Protein AF-A0A966FAM5-F1 (afdb_monomer_lite)

Secondary structure (DSSP, 8-state):
-EE-S--TTTT----SSSEEEES----TT-EE-HHHHTT--TT-HHHHHHTTSTHHHHH-S-HHHHHHHHHHHHHHHTT---HHHHHHHHHHHTT--EEEESS----B--TTTSSS---TT-TTBTPPP----SS----SS--B-HHHHHHHIIIII-------S--PEEPTTT--EEEEEEEEEETTTEEEEEEEETTT--EEES--TTHHHHTTSSS-TT-TTHHHHHHHHHHHHHHHHHHHS-TTSEEEEET-TTSHHHHHHHHTT-EEEEE-SSS--SSSTT-BPPGGG-SSEEEEEETT-GGG-SSHHHHHHHHHHH-S-EEEE-PPPPTT---TTT-GGG-TTT----EE--HHHHHHHHHHTTPEEEE-SSSEEEEES-TTS-TTHHHHHHHS-PPPP----SHHHHHHHHHHHHHHH-TTS---S----PPP-SSPEEEE-GGGGSSS-HHHHHHHHHHHHHTTSGGGGGEEEEEETT-S---TT-EEEEEPPP-TT-HHHHHHHHHHHHHHTT-SEEEESSS---SSS-EEEEES--HHHHTT--TTSHHHHHHHHHHHH-SEEEESSHHHHHHHHHH-TTS-GGGEEE-PPP--TT-----HHHHHHHHHHHT--S-EEEES--SGGG-HHHHHHHHHT-TTGGG-EEEEESTT-SPPGGGTTTTTTS-EEEE---HHHHHHHHHHSS-EEE--S--SS-HHHHHHHHTT--EEE-SSTTHHHHHGGGSEE--TT-HHHHHHHHHHTTSHHHHHHHHHHHHHHHTT--HHHHHHHHHHHHHHHHS------SEEEEE-B-TTS-HHHHHHHHHHHHHHHHHHHHHHHT-SSPPPS---PPPEEEEEE-TTS-HHHHHHHHHHHHHHHHHHS----TTTEEEEEE-S--HHHHHHHGGG--EEEEPTTB-HHHHTSGGGTTS-EEESSS-EEEE---TTS-HHHHHHHHHHHHHHHTTSTTEEEEEE-TTS-HHHHHHHHHHHHHHIIIII----TTTEEEEEE---HHHHHHHTTTB--------SS--TT---

pLDDT: mean 84.94, std 14.94, range [27.23, 98.75]

Radius of gyration: 46.99 Å; chains: 1; bounding box: 134×89×121 Å

Foldseek 3Di:
DKEAQFAPPLLDFLDPFQWAKALDDDDHRMDDDPVLCVLQDQLLPCCVVPVVDCLLVVLDVDPQLSVQLSVVSVVVNVPDDDRNNSSSVSCSVVVHIYIYGSFRADADQCQCPDPPRVHNPDPRHRRDHDDGDPPTGDDPDRDHRVVSHVSCCVPPRHPDDDDDDPDQDADLQPRAGWDWDDWDCFLVHDTWTWTAGPPFRKIFIDQQPCVVVLLVPVDDPVPPCVLVVLLLVLLLVQLCCVPPHVQAFEEEEEQCALCSNVLSNLQLPGHYAYDRDRHHHNRQPPRHDDPVNLPTHAEYEAEPHCQQDSRNLVVVVVRCSRHQKYKYWDFAQDPVNDDCVGDCSVVRSSSRRGIHGHPSSVVSNLVVVVWDWADPNTIIIMTHPDPPADNCNSCCSNPNPRDRDDHHHCPVVSVVSVVVVVVVVPVPDPPPPPLDAAAADPPAEEEEAQCLVVPDDPLLVLVVLLCQLCQPDPVQSRYEYAQEPVRRDDHRSHHYDYDHHDDLVPQVVVLDVVQVVCVVVVHQEYEYSALHHHDPRAYEYEDLAPVCVVVVHDCPRSRNVSNVVSLVRHLAAEAQFLLRLVVCCVVPVVRDSVRYQHFHAAEDPLLAADDPVLLVVLCVVQVFPAAEEEEAEDDDQQLCVLVLLLLLPDPPSLRYAYEYEDYHLDDDPVSVVSNPNHHRHSDYDDSNSLSSVLNRHLAHERAGQDGSACNVQLSSLNRLHAYEYAPHRNCCVQCPPLHHHDHSNDSNSSNVRVVQSNPVVNVNSSSVVSNVSSVVGRSNRSSVSVSVSRVVSSDPPQDAWLAEEEEAFDPVPDLVQSLVLVLLLLLVQQVCQQVLQQFPDDDDDDSQRQAHEYEYEQPPHDPVVVVVSVVVSVVCCCPVVVTDNVRHYDYGYDYDDDPVVLVVVVVSHLAYEDDPRGPPVVCPDPSCPQGHYDYSDWAEAEAEQPPPDDLVVSLVVVLVVLVVQLVIAQYEYEYAQAPHDPVVVVVSVVVSQVCCCPPVVRHRVRGYHYHYHHDDPSSNRSCVPSHPDDPPPDPPDDDDPGDD

Structure (mmCIF, N/CA/C/O backbone):
data_AF-A0A966FAM5-F1
#
_entry.id   AF-A0A966FAM5-F1
#
loop_
_atom_site.group_PDB
_atom_site.id
_atom_site.type_symbol
_atom_site.label_atom_id
_atom_site.label_alt_id
_atom_site.label_comp_id
_atom_site.label_asym_id
_atom_site.label_entity_id
_atom_site.label_seq_id
_atom_site.pdbx_PDB_ins_code
_atom_site.Cartn_x
_atom_site.Cartn_y
_atom_site.Cartn_z
_atom_site.occupancy
_atom_site.B_iso_or_equiv
_atom_site.auth_seq_id
_atom_site.auth_comp_id
_atom_site.auth_asym_id
_atom_site.auth_atom_id
_atom_site.pdbx_PDB_model_num
ATOM 1 N N . MET A 1 1 ? 26.764 41.177 -48.986 1.00 91.88 1 MET A N 1
ATOM 2 C CA . MET A 1 1 ? 25.719 40.293 -49.548 1.00 91.88 1 MET A CA 1
ATOM 3 C C . MET A 1 1 ? 24.694 39.923 -48.495 1.00 91.88 1 MET A C 1
ATOM 5 O O . MET A 1 1 ? 23.520 39.880 -48.834 1.00 91.88 1 MET A O 1
ATOM 9 N N . MET A 1 2 ? 25.092 39.759 -47.236 1.00 94.50 2 MET A N 1
ATOM 10 C CA . MET A 1 2 ? 24.161 39.645 -46.114 1.00 94.50 2 MET A CA 1
ATOM 11 C C . MET A 1 2 ? 24.678 40.419 -44.899 1.00 94.50 2 MET A C 1
ATOM 13 O O . MET A 1 2 ? 25.814 40.904 -44.914 1.00 94.50 2 MET A O 1
ATOM 17 N N . ILE A 1 3 ? 23.833 40.528 -43.885 1.00 95.44 3 ILE A N 1
ATOM 18 C CA . ILE A 1 3 ? 24.193 40.921 -42.524 1.00 95.44 3 ILE A CA 1
ATOM 19 C C . ILE A 1 3 ? 23.782 39.787 -41.581 1.00 95.44 3 ILE A C 1
ATOM 21 O O . ILE A 1 3 ? 22.790 39.113 -41.870 1.00 95.44 3 ILE A O 1
ATOM 25 N N . SER A 1 4 ? 24.508 39.600 -40.480 1.00 95.00 4 SER A N 1
ATOM 26 C CA . SER A 1 4 ? 24.075 38.737 -39.372 1.00 95.00 4 SER A CA 1
ATOM 27 C C . SER A 1 4 ? 24.100 39.485 -38.045 1.00 95.00 4 SER A C 1
ATOM 29 O O . SER A 1 4 ? 24.789 40.497 -37.930 1.00 95.00 4 SER A O 1
ATOM 31 N N . GLY A 1 5 ? 23.338 39.012 -37.058 1.00 92.94 5 GLY A N 1
ATOM 32 C CA . GLY A 1 5 ? 23.345 39.549 -35.697 1.00 92.94 5 GLY A CA 1
ATOM 33 C C . GLY A 1 5 ? 24.264 38.793 -34.733 1.00 92.94 5 GLY A C 1
ATOM 34 O O . GLY A 1 5 ? 24.556 39.296 -33.649 1.00 92.94 5 GLY A O 1
ATOM 35 N N . ASP A 1 6 ? 24.735 37.605 -35.099 1.00 91.94 6 ASP A N 1
ATOM 36 C CA . ASP A 1 6 ? 25.659 36.833 -34.272 1.00 91.94 6 ASP A CA 1
ATOM 37 C C . ASP A 1 6 ? 27.136 37.209 -34.495 1.00 91.94 6 ASP A C 1
ATOM 39 O O . ASP A 1 6 ? 27.527 37.764 -35.526 1.00 91.94 6 ASP A O 1
ATOM 43 N N . ASN A 1 7 ? 27.960 36.933 -33.482 1.00 92.31 7 ASN A N 1
ATOM 44 C CA . ASN A 1 7 ? 29.407 37.095 -33.551 1.00 92.31 7 ASN A CA 1
ATOM 45 C C . ASN A 1 7 ? 30.114 35.972 -32.775 1.00 92.31 7 ASN A C 1
ATOM 47 O O . ASN A 1 7 ? 30.180 35.977 -31.542 1.00 92.31 7 ASN A O 1
ATOM 51 N N . PHE A 1 8 ? 30.717 35.044 -33.517 1.00 90.81 8 PHE A N 1
ATOM 52 C CA . PHE A 1 8 ? 31.418 33.875 -32.981 1.00 90.81 8 PHE A CA 1
ATOM 53 C C . PHE A 1 8 ? 32.905 34.095 -32.665 1.00 90.81 8 PHE A C 1
ATOM 55 O O . PHE A 1 8 ? 33.697 33.158 -32.674 1.00 90.81 8 PHE A O 1
ATOM 62 N N . GLN A 1 9 ? 33.300 35.328 -32.344 1.00 90.69 9 GLN A N 1
ATOM 63 C CA . GLN A 1 9 ? 34.656 35.648 -31.881 1.00 90.69 9 GLN A CA 1
ATOM 64 C C . GLN A 1 9 ? 34.819 35.512 -30.353 1.00 90.69 9 GLN A C 1
ATOM 66 O O . GLN A 1 9 ? 35.881 35.821 -29.818 1.00 90.69 9 GLN A O 1
ATOM 71 N N . PHE A 1 10 ? 33.777 35.069 -29.633 1.00 86.94 10 PHE A N 1
ATOM 72 C CA . PHE A 1 10 ? 33.781 34.828 -28.178 1.00 86.94 10 PHE A CA 1
ATOM 73 C C . PHE A 1 10 ? 34.306 36.009 -27.338 1.00 86.94 10 PHE A C 1
ATOM 75 O O . PHE A 1 10 ? 35.041 35.832 -26.369 1.00 86.94 10 PHE A O 1
ATOM 82 N N . GLY A 1 11 ? 33.931 37.233 -27.720 1.00 81.12 11 GLY A N 1
ATOM 83 C CA . GLY A 1 11 ? 34.330 38.462 -27.025 1.00 81.12 11 GLY A CA 1
ATOM 84 C C . GLY A 1 11 ? 35.699 39.018 -27.429 1.00 81.12 11 GLY A C 1
ATOM 85 O O . GLY A 1 11 ? 36.108 40.045 -26.889 1.00 81.12 11 GLY A O 1
ATOM 86 N N . GLN A 1 12 ? 36.400 38.390 -28.379 1.00 86.25 12 GLN A N 1
ATOM 87 C CA . GLN A 1 12 ? 37.629 38.947 -28.944 1.00 86.25 12 GLN A CA 1
ATOM 88 C C . GLN A 1 12 ? 37.310 40.126 -29.862 1.00 86.25 12 GLN A C 1
ATOM 90 O O . GLN A 1 12 ? 36.536 39.997 -30.811 1.00 86.25 12 GLN A O 1
ATOM 95 N N . LYS A 1 13 ? 37.942 41.268 -29.581 1.00 87.62 13 LYS A N 1
ATOM 96 C CA . LYS A 1 13 ? 37.786 42.494 -30.360 1.00 87.62 13 LYS A CA 1
ATOM 97 C C . LYS A 1 13 ? 38.603 42.407 -31.657 1.00 87.62 13 LYS A C 1
ATOM 99 O O . LYS A 1 13 ? 39.808 42.175 -31.595 1.00 87.62 13 LYS A O 1
ATOM 104 N N . ARG A 1 14 ? 37.970 42.599 -32.815 1.00 91.12 14 ARG A N 1
ATOM 105 C CA . ARG A 1 14 ? 38.565 42.521 -34.164 1.00 91.12 14 ARG A CA 1
ATOM 106 C C . ARG A 1 14 ? 38.662 43.864 -34.861 1.00 91.12 14 ARG A C 1
ATOM 108 O O . ARG A 1 14 ? 39.426 44.002 -35.817 1.00 91.12 14 ARG A O 1
ATOM 115 N N . THR A 1 15 ? 37.893 44.854 -34.421 1.00 91.50 15 THR A N 1
ATOM 116 C CA . THR A 1 15 ? 37.969 46.198 -34.981 1.00 91.50 15 THR A CA 1
ATOM 117 C C . THR A 1 15 ? 37.585 47.276 -33.971 1.00 91.50 15 THR A C 1
ATOM 119 O O . THR A 1 15 ? 37.016 47.028 -32.911 1.00 91.50 15 THR A O 1
ATOM 122 N N . GLU A 1 16 ? 37.940 48.519 -34.282 1.00 91.25 16 GLU A N 1
ATOM 123 C CA . GLU A 1 16 ? 37.478 49.696 -33.550 1.00 91.25 16 GLU A CA 1
ATOM 124 C C . GLU A 1 16 ? 36.138 50.245 -34.066 1.00 91.25 16 GLU A C 1
ATOM 126 O O . GLU A 1 16 ? 35.635 51.214 -33.495 1.00 91.25 16 GLU A O 1
ATOM 131 N N . TYR A 1 17 ? 35.616 49.689 -35.164 1.00 95.88 17 TYR A N 1
ATOM 132 C CA . TYR A 1 17 ? 34.328 50.025 -35.774 1.00 95.88 17 TYR A CA 1
ATOM 133 C C . TYR A 1 17 ? 33.186 49.217 -35.142 1.00 95.88 17 TYR A C 1
ATOM 135 O O . TYR A 1 17 ? 33.419 48.246 -34.430 1.00 95.88 17 TYR A O 1
ATOM 143 N N . SER A 1 18 ? 31.934 49.594 -35.412 1.00 96.00 18 SER A N 1
ATOM 144 C CA . SER A 1 18 ? 30.769 48.875 -34.865 1.00 96.00 18 SER A CA 1
ATOM 145 C C . SER A 1 18 ? 30.552 47.494 -35.504 1.00 96.00 18 SER A C 1
ATOM 147 O O . SER A 1 18 ? 29.826 46.666 -34.957 1.00 96.00 18 SER A O 1
ATOM 149 N N . TYR A 1 19 ? 31.148 47.240 -36.670 1.00 96.38 19 TYR A N 1
ATOM 150 C CA . TYR A 1 19 ? 31.045 45.987 -37.416 1.00 96.38 19 TYR A CA 1
ATOM 151 C C . TYR A 1 19 ? 32.259 45.799 -38.332 1.00 96.38 19 TYR A C 1
ATOM 153 O O . TYR A 1 19 ? 32.965 46.759 -38.653 1.00 96.38 19 TYR A O 1
ATOM 161 N N . TYR A 1 20 ? 32.460 44.575 -38.811 1.00 96.50 20 TYR A N 1
ATOM 162 C CA . TYR A 1 20 ? 33.478 44.227 -39.801 1.00 96.50 20 TYR A CA 1
ATOM 163 C C . TYR A 1 20 ? 32.888 43.372 -40.929 1.00 96.50 20 TYR A C 1
ATOM 165 O O . TYR A 1 20 ? 31.754 42.896 -40.853 1.00 96.50 20 TYR A O 1
ATOM 173 N N . PHE A 1 21 ? 33.652 43.205 -42.011 1.00 97.25 21 PHE A N 1
ATOM 174 C CA . PHE A 1 21 ? 33.259 42.362 -43.136 1.00 97.25 21 PHE A CA 1
ATOM 175 C C . PHE A 1 21 ? 33.954 41.002 -43.052 1.00 97.25 21 PHE A C 1
ATOM 177 O O . PHE A 1 21 ? 35.179 40.940 -42.961 1.00 97.25 21 PHE A O 1
ATOM 184 N N . SER A 1 22 ? 33.181 39.924 -43.122 1.00 95.12 22 SER A N 1
ATOM 185 C CA . SER A 1 22 ? 33.655 38.535 -43.083 1.00 95.12 22 SER A CA 1
ATOM 186 C C . SER A 1 22 ? 33.215 37.794 -44.340 1.00 95.12 22 SER A C 1
ATOM 188 O O . SER A 1 22 ? 32.188 38.131 -44.930 1.00 95.12 22 SER A O 1
ATOM 190 N N . ARG A 1 23 ? 33.962 36.775 -44.776 1.00 92.81 23 ARG A N 1
ATOM 191 C CA . ARG A 1 23 ? 33.453 35.853 -45.810 1.00 92.81 23 ARG A CA 1
ATOM 192 C C . ARG A 1 23 ? 32.426 34.861 -45.253 1.00 92.81 23 ARG A C 1
ATOM 194 O O . ARG A 1 23 ? 31.673 34.283 -46.029 1.00 92.81 23 ARG A O 1
ATOM 201 N N . TYR A 1 24 ? 32.389 34.652 -43.938 1.00 91.31 24 TYR A N 1
ATOM 202 C CA . TYR A 1 24 ? 31.440 33.751 -43.295 1.00 91.31 24 TYR A CA 1
ATOM 203 C C . TYR A 1 24 ? 30.116 34.473 -43.034 1.00 91.31 24 TYR A C 1
ATOM 205 O O . TYR A 1 24 ? 30.064 35.520 -42.391 1.00 91.31 24 TYR A O 1
ATOM 213 N N . GLY A 1 25 ? 29.041 33.913 -43.586 1.00 85.38 25 GLY A N 1
ATOM 214 C CA . GLY A 1 25 ? 27.675 34.375 -43.383 1.00 85.38 25 GLY A CA 1
ATOM 215 C C . GLY A 1 25 ? 26.964 33.498 -42.365 1.00 85.38 25 GLY A C 1
ATOM 216 O O . GLY A 1 25 ? 26.396 32.477 -42.734 1.00 85.38 25 GLY A O 1
ATOM 217 N N . HIS A 1 26 ? 27.020 33.871 -41.091 1.00 89.00 26 HIS A N 1
ATOM 218 C CA . HIS A 1 26 ? 26.289 33.163 -40.043 1.00 89.00 26 HIS A CA 1
ATOM 219 C C . HIS A 1 26 ? 24.787 33.483 -40.112 1.00 89.00 26 HIS A C 1
ATOM 221 O O . HIS A 1 26 ? 24.400 34.560 -40.556 1.00 89.00 26 HIS A O 1
ATOM 227 N N . ILE A 1 27 ? 23.930 32.533 -39.736 1.00 89.00 27 ILE A N 1
ATOM 228 C CA . ILE A 1 27 ? 22.489 32.589 -40.039 1.00 89.00 27 ILE A CA 1
ATOM 229 C C . ILE A 1 27 ? 21.603 32.953 -38.841 1.00 89.00 27 ILE A C 1
ATOM 231 O O . ILE A 1 27 ? 20.382 32.821 -38.922 1.00 89.00 27 ILE A O 1
ATOM 235 N N . TRP A 1 28 ? 22.154 33.394 -37.708 1.00 88.69 28 TRP A N 1
ATOM 236 C CA . TRP A 1 28 ? 21.326 33.745 -36.553 1.00 88.69 28 TRP A CA 1
ATOM 237 C C . TRP A 1 28 ? 20.956 35.225 -36.598 1.00 88.69 28 TRP A C 1
ATOM 239 O O . TRP A 1 28 ? 21.791 36.108 -36.430 1.00 88.69 28 TRP A O 1
ATOM 249 N N . GLY A 1 29 ? 19.669 35.473 -36.875 1.00 87.19 29 GLY A N 1
ATOM 250 C CA . GLY A 1 29 ? 19.107 36.800 -37.150 1.00 87.19 29 GLY A CA 1
ATOM 251 C C . GLY A 1 29 ? 19.793 37.507 -38.310 1.00 87.19 29 GLY A C 1
ATOM 252 O O . GLY A 1 29 ? 20.285 38.628 -38.184 1.00 87.19 29 GLY A O 1
ATOM 253 N N . TRP A 1 30 ? 19.815 36.817 -39.445 1.00 93.25 30 TRP A N 1
ATOM 254 C CA . TRP A 1 30 ? 20.375 37.313 -40.687 1.00 93.25 30 TRP A CA 1
ATOM 255 C C . TRP A 1 30 ? 19.354 38.091 -41.521 1.00 93.25 30 TRP A C 1
ATOM 257 O O . TRP A 1 30 ? 18.141 37.904 -41.409 1.00 93.25 30 TRP A O 1
ATOM 267 N N . ALA A 1 31 ? 19.861 38.931 -42.419 1.00 94.00 31 ALA A N 1
ATOM 268 C CA . ALA A 1 31 ? 19.077 39.507 -43.503 1.00 94.00 31 ALA A CA 1
ATOM 269 C C . ALA A 1 31 ? 19.922 39.647 -44.774 1.00 94.00 31 ALA A C 1
ATOM 271 O O . ALA A 1 31 ? 21.144 39.821 -44.734 1.00 94.00 31 ALA A O 1
ATOM 272 N N . SER A 1 32 ? 19.265 39.610 -45.930 1.00 94.31 32 SER A N 1
ATOM 273 C CA . SER A 1 32 ? 19.891 39.875 -47.225 1.00 94.31 32 SER A CA 1
ATOM 274 C C . SER A 1 32 ? 19.009 40.777 -48.088 1.00 94.31 32 SER A C 1
ATOM 276 O O . SER A 1 32 ? 17.861 41.074 -47.765 1.00 94.31 32 SER A O 1
ATOM 278 N N . TRP A 1 33 ? 19.562 41.249 -49.201 1.00 93.31 33 TRP A N 1
ATOM 279 C CA . TRP A 1 33 ? 18.861 42.092 -50.162 1.00 93.31 33 TRP A CA 1
ATOM 280 C C . TRP A 1 33 ? 18.412 41.259 -51.354 1.00 93.31 33 TRP A C 1
ATOM 282 O O . TRP A 1 33 ? 19.175 40.431 -51.847 1.00 93.31 33 TRP A O 1
ATOM 292 N N . ARG A 1 34 ? 17.246 41.581 -51.928 1.00 93.25 34 ARG A N 1
ATOM 293 C CA . ARG A 1 34 ? 16.732 40.946 -53.157 1.00 93.25 34 ARG A CA 1
ATOM 294 C C . ARG A 1 34 ? 17.786 40.851 -54.271 1.00 93.25 34 ARG A C 1
ATOM 296 O O . ARG A 1 34 ? 17.927 39.810 -54.895 1.00 93.25 34 ARG A O 1
ATOM 303 N N . ARG A 1 35 ? 18.574 41.915 -54.478 1.00 94.25 35 ARG A N 1
ATOM 304 C CA . ARG A 1 35 ? 19.662 41.957 -55.480 1.00 94.25 35 ARG A CA 1
ATOM 305 C C . ARG A 1 35 ? 20.780 40.931 -55.244 1.00 94.25 35 ARG A C 1
ATOM 307 O O . ARG A 1 35 ? 21.489 40.594 -56.182 1.00 94.25 35 ARG A O 1
ATOM 314 N N . ALA A 1 36 ? 20.989 40.510 -53.998 1.00 92.81 36 ALA A N 1
ATOM 315 C CA . ALA A 1 36 ? 21.951 39.475 -53.642 1.00 92.81 36 ALA A CA 1
ATOM 316 C C . ALA A 1 36 ? 21.294 38.091 -53.713 1.00 92.81 36 ALA A C 1
ATOM 318 O O . ALA A 1 36 ? 21.900 37.184 -54.264 1.00 92.81 36 ALA A O 1
ATOM 319 N N . TRP A 1 37 ? 20.053 37.956 -53.232 1.00 92.12 37 TRP A N 1
ATOM 320 C CA . TRP A 1 37 ? 19.325 36.682 -53.208 1.00 92.12 37 TRP A CA 1
ATOM 321 C C . TRP A 1 37 ? 19.023 36.116 -54.602 1.00 92.12 37 TRP A C 1
ATOM 323 O O . TRP A 1 37 ? 19.042 34.910 -54.786 1.00 92.12 37 TRP A O 1
ATOM 333 N N . ILE A 1 38 ? 18.836 36.969 -55.618 1.00 92.50 38 ILE A N 1
ATOM 334 C CA . ILE A 1 38 ? 18.668 36.532 -57.023 1.00 92.50 38 ILE A CA 1
ATOM 335 C C . ILE A 1 38 ? 19.869 35.708 -57.535 1.00 92.50 38 ILE A C 1
ATOM 337 O O . ILE A 1 38 ? 19.734 34.986 -58.514 1.00 92.50 38 ILE A O 1
ATOM 341 N N . LYS A 1 39 ? 21.039 35.806 -56.891 1.00 91.69 39 LYS A N 1
ATOM 342 C CA . LYS A 1 39 ? 22.238 35.037 -57.254 1.00 91.69 39 LYS A CA 1
ATOM 343 C C . LYS A 1 39 ? 22.280 33.628 -56.654 1.00 91.69 39 LYS A C 1
ATOM 345 O O . LYS A 1 39 ? 23.243 32.923 -56.926 1.00 91.69 39 LYS A O 1
ATOM 350 N N . ASN A 1 40 ? 21.316 33.266 -55.806 1.00 90.50 40 ASN A N 1
ATOM 351 C CA . ASN A 1 40 ? 21.278 31.976 -55.126 1.00 90.50 40 ASN A CA 1
ATOM 352 C C . ASN A 1 40 ? 21.223 30.818 -56.131 1.00 90.50 40 ASN A C 1
ATOM 354 O O . ASN A 1 40 ? 20.345 30.791 -56.991 1.00 90.50 40 ASN A O 1
ATOM 358 N N . ASP A 1 41 ? 22.171 29.889 -56.024 1.00 86.31 41 ASP A N 1
ATOM 359 C CA . ASP A 1 41 ? 22.265 28.699 -56.877 1.00 86.31 41 ASP A CA 1
ATOM 360 C C . ASP A 1 41 ? 21.722 27.478 -56.127 1.00 86.31 41 ASP A C 1
ATOM 362 O O . ASP A 1 41 ? 22.483 26.662 -55.611 1.00 86.31 41 ASP A O 1
ATOM 366 N N . ASP A 1 42 ? 20.391 27.363 -56.069 1.00 83.31 42 ASP A N 1
ATOM 367 C CA . ASP A 1 42 ? 19.688 26.268 -55.377 1.00 83.31 42 ASP A CA 1
ATOM 368 C C . ASP A 1 42 ? 20.079 24.872 -55.884 1.00 83.31 42 ASP A C 1
ATOM 370 O O . ASP A 1 42 ? 19.978 23.888 -55.159 1.00 83.31 42 ASP A O 1
ATOM 374 N N . SER A 1 43 ? 20.538 24.780 -57.132 1.00 83.00 43 SER A N 1
ATOM 375 C CA . SER A 1 43 ? 20.971 23.528 -57.757 1.00 83.00 43 SER A CA 1
ATOM 376 C C . SER A 1 43 ? 22.457 23.212 -57.578 1.00 83.00 43 SER A C 1
ATOM 378 O O . SER A 1 43 ? 22.900 22.158 -58.029 1.00 83.00 43 SER A O 1
ATOM 380 N N . MET A 1 44 ? 23.234 24.125 -56.982 1.00 89.94 44 MET A N 1
ATOM 381 C CA . MET A 1 44 ? 24.697 24.059 -56.904 1.00 89.94 44 MET A CA 1
ATOM 382 C C . MET A 1 44 ? 25.364 23.712 -58.251 1.00 89.94 44 MET A C 1
ATOM 384 O O . MET A 1 44 ? 26.344 22.966 -58.296 1.00 89.94 44 MET A O 1
ATOM 388 N N . GLN A 1 45 ? 24.849 24.245 -59.366 1.00 85.00 45 GLN A N 1
ATOM 389 C CA . GLN A 1 45 ? 25.370 23.970 -60.713 1.00 85.00 45 GLN A CA 1
ATOM 390 C C . GLN A 1 45 ? 26.849 24.340 -60.835 1.00 85.00 45 GLN A C 1
ATOM 392 O O . GLN A 1 45 ? 27.634 23.583 -61.406 1.00 85.00 45 GLN A O 1
ATOM 397 N N . LEU A 1 46 ? 27.252 25.461 -60.229 1.00 88.06 46 LEU A N 1
ATOM 398 C CA . LEU A 1 46 ? 28.640 25.925 -60.265 1.00 88.06 46 LEU A CA 1
ATOM 399 C C . LEU A 1 46 ? 29.596 25.023 -59.468 1.00 88.06 46 LEU A C 1
ATOM 401 O O . LEU A 1 46 ? 30.803 25.048 -59.708 1.00 88.06 46 LEU A O 1
ATOM 405 N N . TRP A 1 47 ? 29.096 24.207 -58.532 1.00 92.75 47 TRP A N 1
ATOM 406 C CA . TRP A 1 47 ? 29.948 23.314 -57.743 1.00 92.75 47 TRP A CA 1
ATOM 407 C C . TRP A 1 47 ? 30.610 22.235 -58.607 1.00 92.75 47 TRP A C 1
ATOM 409 O O . TRP A 1 47 ? 31.774 21.913 -58.376 1.00 92.75 47 TRP A O 1
ATOM 419 N N . GLN A 1 48 ? 29.922 21.729 -59.642 1.00 85.62 48 GLN A N 1
ATOM 420 C CA . GLN A 1 48 ? 30.491 20.740 -60.570 1.00 85.62 48 GLN A CA 1
ATOM 421 C C . GLN A 1 48 ? 31.769 21.251 -61.249 1.00 85.62 48 GLN A C 1
ATOM 423 O O . GLN A 1 48 ? 32.714 20.489 -61.434 1.00 85.62 48 GLN A O 1
ATOM 428 N N . GLU A 1 49 ? 31.801 22.537 -61.602 1.00 85.56 49 GLU A N 1
ATOM 429 C CA . GLU A 1 49 ? 32.939 23.168 -62.274 1.00 85.56 49 GLU A CA 1
ATOM 430 C C . GLU A 1 49 ? 34.033 23.589 -61.282 1.00 85.56 49 GLU A C 1
ATOM 432 O O . GLU A 1 49 ? 35.226 23.480 -61.575 1.00 85.56 49 GLU A O 1
ATOM 437 N N . LEU A 1 50 ? 33.638 24.072 -60.099 1.00 87.50 50 LEU A N 1
ATOM 438 C CA . LEU A 1 50 ? 34.555 24.628 -59.101 1.00 87.50 50 LEU A CA 1
ATOM 439 C C . LEU A 1 50 ? 35.242 23.570 -58.229 1.00 87.50 50 LEU A C 1
ATOM 441 O O . LEU A 1 50 ? 36.332 23.828 -57.725 1.00 87.50 50 LEU A O 1
ATOM 445 N N . ARG A 1 51 ? 34.655 22.382 -58.044 1.00 85.81 51 ARG A N 1
ATOM 446 C CA . ARG A 1 51 ? 35.239 21.349 -57.166 1.00 85.81 51 ARG A CA 1
ATOM 447 C C . ARG A 1 51 ? 36.523 20.718 -57.711 1.00 85.81 51 ARG A C 1
ATOM 449 O O . ARG A 1 51 ? 37.328 20.217 -56.936 1.00 85.81 51 ARG A O 1
ATOM 456 N N . GLU A 1 52 ? 36.701 20.732 -59.032 1.00 80.06 52 GLU A N 1
ATOM 457 C CA . GLU A 1 52 ? 37.842 20.103 -59.716 1.00 80.06 52 GLU A CA 1
ATOM 458 C C . GLU A 1 52 ? 39.050 21.051 -59.848 1.00 80.06 52 GLU A C 1
ATOM 460 O O . GLU A 1 52 ? 40.107 20.658 -60.342 1.00 80.06 52 GLU A O 1
ATOM 465 N N . ASN A 1 53 ? 38.914 22.314 -59.430 1.00 84.81 53 ASN A N 1
ATOM 466 C CA . ASN A 1 53 ? 39.976 23.314 -59.499 1.00 84.81 53 ASN A CA 1
ATOM 467 C C . ASN A 1 53 ? 40.381 23.808 -58.094 1.00 84.81 53 ASN A C 1
ATOM 469 O O . ASN A 1 53 ? 39.809 23.424 -57.077 1.00 84.81 53 ASN A O 1
ATOM 473 N N . ASN A 1 54 ? 41.410 24.658 -58.013 1.00 84.69 54 ASN A N 1
ATOM 474 C CA . ASN A 1 54 ? 41.935 25.146 -56.730 1.00 84.69 54 ASN A CA 1
ATOM 475 C C . ASN A 1 54 ? 41.075 26.251 -56.080 1.00 84.69 54 ASN A C 1
ATOM 477 O O . ASN A 1 54 ? 41.504 26.836 -55.089 1.00 84.69 54 ASN A O 1
ATOM 481 N N . TRP A 1 55 ? 39.869 26.538 -56.582 1.00 92.69 55 TRP A N 1
ATOM 482 C CA . TRP A 1 55 ? 39.052 27.667 -56.124 1.00 92.69 55 TRP 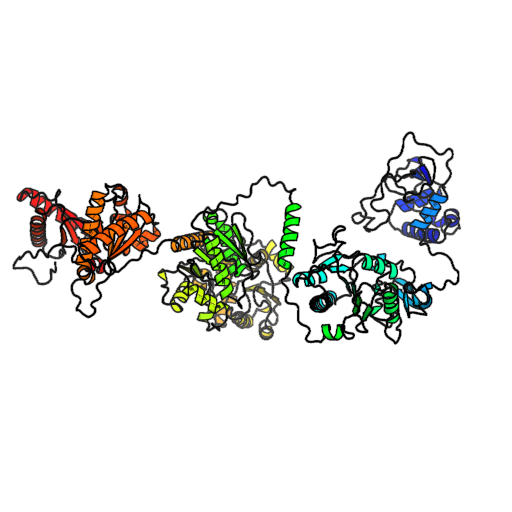A CA 1
ATOM 483 C C . TRP A 1 55 ? 38.803 27.657 -54.616 1.00 92.69 55 TRP A C 1
ATOM 485 O O . TRP A 1 55 ? 38.994 28.678 -53.958 1.00 92.69 55 TRP A O 1
ATOM 495 N N . LEU A 1 56 ? 38.438 26.511 -54.031 1.00 89.50 56 LEU A N 1
ATOM 496 C CA . LEU A 1 56 ? 38.159 26.456 -52.593 1.00 89.50 56 LEU A CA 1
ATOM 497 C C . LEU A 1 56 ? 39.419 26.722 -51.749 1.00 89.50 56 LEU A C 1
ATOM 499 O O . LEU A 1 56 ? 39.313 27.278 -50.660 1.00 89.50 56 LEU A O 1
ATOM 503 N N . LYS A 1 57 ? 40.605 26.399 -52.280 1.00 86.88 57 LYS A N 1
ATOM 504 C CA . LYS A 1 57 ? 41.907 26.725 -51.680 1.00 86.88 57 LYS A CA 1
ATOM 505 C C . LYS A 1 57 ? 42.285 28.201 -51.840 1.00 86.88 57 LYS A C 1
ATOM 507 O O . LYS A 1 57 ? 43.001 28.744 -51.009 1.00 86.88 57 LYS A O 1
ATOM 512 N N . ASP A 1 58 ? 41.797 28.872 -52.877 1.00 87.50 58 ASP A N 1
ATOM 513 C CA . ASP A 1 58 ? 41.957 30.325 -53.011 1.00 87.50 58 ASP A CA 1
ATOM 514 C C . ASP A 1 58 ? 40.985 31.076 -52.082 1.00 87.50 58 ASP A C 1
ATOM 516 O O . ASP A 1 58 ? 41.291 32.157 -51.568 1.00 87.50 58 ASP A O 1
ATOM 520 N N . VAL A 1 59 ? 39.812 30.486 -51.826 1.00 88.25 59 VAL A N 1
ATOM 521 C CA . VAL A 1 59 ? 38.813 31.019 -50.894 1.00 88.25 59 VAL A CA 1
ATOM 522 C C . VAL A 1 59 ? 39.218 30.788 -49.439 1.00 88.25 59 VAL A C 1
ATOM 524 O O . VAL A 1 59 ? 39.045 31.715 -48.647 1.00 88.25 59 VAL A O 1
ATOM 527 N N . LEU A 1 60 ? 39.743 29.609 -49.080 1.00 88.19 60 LEU A N 1
ATOM 528 C CA . LEU A 1 60 ? 40.063 29.161 -47.714 1.00 88.19 60 LEU A CA 1
ATOM 529 C C . LEU A 1 60 ? 41.560 28.889 -47.530 1.00 88.19 60 LEU A C 1
ATOM 531 O O . LEU A 1 60 ? 42.210 28.341 -48.407 1.00 88.19 60 LEU A O 1
ATOM 535 N N . GLY A 1 61 ? 42.112 29.241 -46.368 1.00 73.56 61 GLY A N 1
ATOM 536 C CA . GLY A 1 61 ? 43.557 29.140 -46.122 1.00 73.56 61 GLY A CA 1
ATOM 537 C C . GLY A 1 61 ? 43.998 27.851 -45.426 1.00 73.56 61 GLY A C 1
ATOM 538 O O . GLY A 1 61 ? 45.200 27.622 -45.300 1.00 73.56 61 GLY A O 1
ATOM 539 N N . ASN A 1 62 ? 43.056 27.039 -44.935 1.00 80.19 62 ASN A N 1
ATOM 540 C CA . ASN A 1 62 ? 43.329 25.855 -44.127 1.00 80.19 62 ASN A CA 1
ATOM 541 C C . ASN A 1 62 ? 42.834 24.572 -44.812 1.00 80.19 62 ASN A C 1
ATOM 543 O O . ASN A 1 62 ? 41.642 24.426 -45.077 1.00 80.19 62 ASN A O 1
ATOM 547 N N . ASP A 1 63 ? 43.727 23.596 -45.010 1.00 81.06 63 ASP A N 1
ATOM 548 C CA . ASP A 1 63 ? 43.412 22.298 -45.629 1.00 81.06 63 ASP A CA 1
ATOM 549 C C . ASP A 1 63 ? 42.274 21.540 -44.919 1.00 81.06 63 ASP A C 1
ATOM 551 O O . ASP A 1 63 ? 41.486 20.845 -45.561 1.00 81.06 63 ASP A O 1
ATOM 555 N N . GLN A 1 64 ? 42.136 21.692 -43.599 1.00 77.50 64 GLN A N 1
ATOM 556 C CA . GLN A 1 64 ? 41.053 21.064 -42.840 1.00 77.50 64 GLN A CA 1
ATOM 557 C C . GLN A 1 64 ? 39.703 21.729 -43.102 1.00 77.50 64 GLN A C 1
ATOM 559 O O . GLN A 1 64 ? 38.696 21.033 -43.237 1.00 77.50 64 GLN A O 1
ATOM 564 N N . ALA A 1 65 ? 39.684 23.057 -43.214 1.00 82.12 65 ALA A N 1
ATOM 565 C CA . ALA A 1 65 ? 38.479 23.789 -43.573 1.00 82.12 65 ALA A CA 1
ATOM 566 C C . ALA A 1 65 ? 38.089 23.518 -45.029 1.00 82.12 65 ALA A C 1
ATOM 568 O O . ALA A 1 65 ? 36.908 23.329 -45.308 1.00 82.12 65 ALA A O 1
ATOM 569 N N . ILE A 1 66 ? 39.067 23.401 -45.935 1.00 87.62 66 ILE A N 1
ATOM 570 C CA . ILE A 1 66 ? 38.846 22.943 -47.313 1.00 87.62 66 ILE A CA 1
ATOM 571 C C . ILE A 1 66 ? 38.194 21.556 -47.291 1.00 87.62 66 ILE A C 1
ATOM 573 O O . ILE A 1 66 ? 37.142 21.369 -47.891 1.00 87.62 66 ILE A O 1
ATOM 577 N N . ALA A 1 67 ? 38.739 20.596 -46.538 1.00 82.38 67 ALA A N 1
ATOM 578 C CA . ALA A 1 67 ? 38.168 19.251 -46.437 1.00 82.38 67 ALA A CA 1
ATOM 579 C C . ALA A 1 67 ? 36.762 19.226 -45.806 1.00 82.38 67 ALA A C 1
ATOM 581 O O . ALA A 1 67 ? 35.919 18.413 -46.194 1.00 82.38 67 ALA A O 1
ATOM 582 N N . TYR A 1 68 ? 36.494 20.095 -44.828 1.00 85.88 68 TYR A N 1
ATOM 583 C CA . TYR A 1 68 ? 35.167 20.258 -44.238 1.00 85.88 68 TYR A CA 1
ATOM 584 C C . TYR A 1 68 ? 34.167 20.787 -45.272 1.00 85.88 68 TYR A C 1
ATOM 586 O O . TYR A 1 68 ? 33.160 20.132 -45.545 1.00 85.88 68 TYR A O 1
ATOM 594 N N . TRP A 1 69 ? 34.468 21.931 -45.885 1.00 90.44 69 TRP A N 1
ATOM 595 C CA . TRP A 1 69 ? 33.562 22.607 -46.809 1.00 90.44 69 TRP A CA 1
ATOM 596 C C . TRP A 1 69 ? 33.388 21.849 -48.126 1.00 90.44 69 TRP A C 1
ATOM 598 O O . TRP A 1 69 ? 32.264 21.775 -48.612 1.00 90.44 69 TRP A O 1
ATOM 608 N N . SER A 1 70 ? 34.425 21.179 -48.644 1.00 90.00 70 SER A N 1
ATOM 609 C CA . SER A 1 70 ? 34.293 20.278 -49.799 1.00 90.00 70 SER A CA 1
ATOM 610 C C . SER A 1 70 ? 33.282 19.166 -49.540 1.00 90.00 70 SER A C 1
ATOM 612 O O . SER A 1 70 ? 32.460 18.870 -50.403 1.00 90.00 70 SER A O 1
ATOM 614 N N . ARG A 1 71 ? 33.304 18.557 -48.346 1.00 89.06 71 ARG A N 1
ATOM 615 C CA . ARG A 1 71 ? 32.362 17.487 -47.987 1.00 89.06 71 ARG A CA 1
ATOM 616 C C . ARG A 1 71 ? 30.939 18.010 -47.859 1.00 89.06 71 ARG A C 1
ATOM 618 O O . ARG A 1 71 ? 30.015 17.356 -48.326 1.00 89.06 71 ARG A O 1
ATOM 625 N N . ILE A 1 72 ? 30.770 19.170 -47.226 1.00 91.00 72 ILE A N 1
ATOM 626 C CA . ILE A 1 72 ? 29.460 19.799 -47.057 1.00 91.00 72 ILE A CA 1
ATOM 627 C C . ILE A 1 72 ? 28.869 20.177 -48.417 1.00 91.00 72 ILE A C 1
ATOM 629 O O . ILE A 1 72 ? 27.760 19.753 -48.720 1.00 91.00 72 ILE A O 1
ATOM 633 N N . PHE A 1 73 ? 29.609 20.889 -49.270 1.00 93.88 73 PHE A N 1
ATOM 634 C CA . PHE A 1 73 ? 29.126 21.270 -50.599 1.00 93.88 73 PHE A CA 1
ATOM 635 C C . PHE A 1 73 ? 28.841 20.061 -51.488 1.00 93.88 73 PHE A C 1
ATOM 637 O O . PHE A 1 73 ? 27.816 20.041 -52.164 1.00 93.88 73 PHE A O 1
ATOM 644 N N . GLN A 1 74 ? 29.674 19.019 -51.424 1.00 92.88 74 GLN A N 1
ATOM 645 C CA . GLN A 1 74 ? 29.397 17.772 -52.129 1.00 92.88 74 GLN A CA 1
ATOM 646 C C . GLN A 1 74 ? 28.130 17.086 -51.596 1.00 92.88 74 GLN A C 1
ATOM 648 O O . GLN A 1 74 ? 27.289 16.686 -52.387 1.00 92.88 74 GLN A O 1
ATOM 653 N N . SER A 1 75 ? 27.934 17.032 -50.275 1.00 89.56 75 SER A N 1
ATOM 654 C CA . SER A 1 75 ? 26.733 16.443 -49.669 1.00 89.56 75 SER A CA 1
ATOM 655 C C . SER A 1 75 ? 25.453 17.183 -50.053 1.00 89.56 75 SER A C 1
ATOM 657 O O . SER A 1 75 ? 24.432 16.538 -50.276 1.00 89.56 75 SER A O 1
ATOM 659 N N . VAL A 1 76 ? 25.487 18.517 -50.107 1.00 90.56 76 VAL A N 1
ATOM 660 C CA . VAL A 1 76 ? 24.340 19.339 -50.525 1.00 90.56 76 VAL A CA 1
ATOM 661 C C . VAL A 1 76 ? 24.046 19.126 -52.006 1.00 90.56 76 VAL A C 1
ATOM 663 O O . VAL A 1 76 ? 22.901 18.867 -52.367 1.00 90.56 76 VAL A O 1
ATOM 666 N N . TYR A 1 77 ? 25.082 19.126 -52.848 1.00 91.00 77 TYR A N 1
ATOM 667 C CA . TYR A 1 77 ? 24.963 18.802 -54.268 1.00 91.00 77 TYR A CA 1
ATOM 668 C C . TYR A 1 77 ? 24.394 17.385 -54.506 1.00 91.00 77 TYR A C 1
ATOM 670 O O . TYR A 1 77 ? 23.573 17.194 -55.400 1.00 91.00 77 TYR A O 1
ATOM 678 N N . ASP A 1 78 ? 24.763 16.406 -53.673 1.00 89.12 78 ASP A N 1
ATOM 679 C CA . ASP A 1 78 ? 24.259 15.025 -53.728 1.00 89.12 78 ASP A CA 1
ATOM 680 C C . ASP A 1 78 ? 22.837 14.861 -53.143 1.00 89.12 78 ASP A C 1
ATOM 682 O O . ASP A 1 78 ? 22.301 13.752 -53.113 1.00 89.12 78 ASP A O 1
ATOM 686 N N . GLY A 1 79 ? 22.201 15.953 -52.701 1.00 83.94 79 GLY A N 1
ATOM 687 C CA . GLY A 1 79 ? 20.794 15.980 -52.293 1.00 83.94 79 GLY A CA 1
ATOM 688 C C . GLY A 1 79 ? 20.537 16.192 -50.798 1.00 83.94 79 GLY A C 1
ATOM 689 O O . GLY A 1 79 ? 19.395 16.035 -50.360 1.00 83.94 79 GLY A O 1
ATOM 690 N N . PHE A 1 80 ? 21.545 16.553 -49.993 1.00 85.25 80 PHE A N 1
ATOM 691 C CA . PHE A 1 80 ? 21.316 16.977 -48.607 1.00 85.25 80 PHE A CA 1
ATOM 692 C C . PHE A 1 80 ? 20.563 18.313 -48.574 1.00 85.25 80 PHE A C 1
ATOM 694 O O . PHE A 1 80 ? 21.081 19.353 -48.980 1.00 85.25 80 PHE A O 1
ATOM 701 N N . ASN A 1 81 ? 19.326 18.279 -48.082 1.00 83.19 81 ASN A N 1
ATOM 702 C CA . ASN A 1 81 ? 18.420 19.420 -48.123 1.00 83.19 81 ASN A CA 1
ATOM 703 C C . ASN A 1 81 ? 18.735 20.444 -47.019 1.00 83.19 81 ASN A C 1
ATOM 705 O O . ASN A 1 81 ? 18.294 20.289 -45.880 1.00 83.19 81 ASN A O 1
ATOM 709 N N . THR A 1 82 ? 19.469 21.502 -47.370 1.00 87.69 82 THR A N 1
ATOM 710 C CA . THR A 1 82 ? 19.658 22.683 -46.519 1.00 87.69 82 THR A CA 1
ATOM 711 C C . THR A 1 82 ? 19.932 23.934 -47.351 1.00 87.69 82 THR A C 1
ATOM 713 O O . THR A 1 82 ? 20.621 23.870 -48.365 1.00 87.69 82 THR A O 1
ATOM 716 N N . TRP A 1 83 ? 19.408 25.086 -46.930 1.00 89.69 83 TRP A N 1
ATOM 717 C CA . TRP A 1 83 ? 19.504 26.337 -47.697 1.00 89.69 83 TRP A CA 1
ATOM 718 C C . TRP A 1 83 ? 20.716 27.198 -47.306 1.00 89.69 83 TRP A C 1
ATOM 720 O O . TRP A 1 83 ? 21.231 27.968 -48.113 1.00 89.69 83 TRP A O 1
ATOM 730 N N . ASP A 1 84 ? 21.184 27.090 -46.066 1.00 89.19 84 ASP A N 1
ATOM 731 C CA . ASP A 1 84 ? 22.223 27.950 -45.498 1.00 89.19 84 ASP A CA 1
ATOM 732 C C . ASP A 1 84 ? 23.611 27.662 -46.083 1.00 89.19 84 ASP A C 1
ATOM 734 O O . ASP A 1 84 ? 24.340 28.589 -46.438 1.00 89.19 84 ASP A O 1
ATOM 738 N N . TYR A 1 85 ? 23.965 26.390 -46.278 1.00 91.94 85 TYR A N 1
ATOM 739 C CA . TYR A 1 85 ? 25.209 26.019 -46.958 1.00 91.94 85 TYR A CA 1
ATOM 740 C C . TYR A 1 85 ? 25.205 26.392 -48.445 1.00 91.94 85 TYR A C 1
ATOM 742 O O . TYR A 1 85 ? 26.235 26.846 -48.950 1.00 91.94 85 TYR A O 1
ATOM 750 N N . ILE A 1 86 ? 24.056 26.292 -49.126 1.00 92.44 86 ILE A N 1
ATOM 751 C CA . ILE A 1 86 ? 23.884 26.788 -50.505 1.00 92.44 86 ILE A CA 1
ATOM 752 C C . ILE A 1 86 ? 24.139 28.297 -50.555 1.00 92.44 86 ILE A C 1
ATOM 754 O O . ILE A 1 86 ? 24.817 28.809 -51.453 1.00 92.44 86 ILE A O 1
ATOM 758 N N . TRP A 1 87 ? 23.642 29.023 -49.555 1.00 93.19 87 TRP A N 1
ATOM 759 C CA . TRP A 1 87 ? 23.829 30.462 -49.467 1.00 93.19 87 TRP A CA 1
ATOM 760 C C . TRP A 1 87 ? 25.292 30.856 -49.207 1.00 93.19 87 TRP A C 1
ATOM 762 O O . TRP A 1 87 ? 25.804 31.773 -49.857 1.00 93.19 87 TRP A O 1
ATOM 772 N N . VAL A 1 88 ? 26.008 30.135 -48.333 1.00 93.19 88 VAL A N 1
ATOM 773 C CA . VAL A 1 88 ? 27.458 30.326 -48.122 1.00 93.19 88 VAL A CA 1
ATOM 774 C C . VAL A 1 88 ? 28.238 30.071 -49.416 1.00 93.19 88 VAL A C 1
ATOM 776 O O . VAL A 1 88 ? 29.067 30.902 -49.798 1.00 93.19 88 VAL A O 1
ATOM 779 N N . PHE A 1 89 ? 27.930 28.986 -50.134 1.00 93.62 89 PHE A N 1
ATOM 780 C CA . PHE A 1 89 ? 28.524 28.695 -51.442 1.00 93.62 89 PHE A CA 1
ATOM 781 C C . PHE A 1 89 ? 28.280 29.836 -52.443 1.00 93.62 89 PHE A C 1
ATOM 783 O O . PHE A 1 89 ? 29.226 30.367 -53.028 1.00 93.62 89 PHE A O 1
ATOM 790 N N . THR A 1 90 ? 27.026 30.279 -52.575 1.00 92.69 90 THR A N 1
ATOM 791 C CA . THR A 1 90 ? 26.621 31.388 -53.452 1.00 92.69 90 THR A CA 1
ATOM 792 C C . THR A 1 90 ? 27.406 32.662 -53.149 1.00 92.69 90 THR A C 1
ATOM 794 O O . THR A 1 90 ? 27.856 33.362 -54.066 1.00 92.69 90 THR A O 1
ATOM 797 N N . MET A 1 91 ? 27.570 32.987 -51.863 1.00 93.38 91 MET A N 1
ATOM 798 C CA . MET A 1 91 ? 28.342 34.147 -51.439 1.00 93.38 91 MET A CA 1
ATOM 799 C C . MET A 1 91 ? 29.797 34.030 -51.878 1.00 93.38 91 MET A C 1
ATOM 801 O O . MET A 1 91 ? 30.312 34.971 -52.482 1.00 93.38 91 MET A O 1
ATOM 805 N N . TRP A 1 92 ? 30.451 32.895 -51.633 1.00 93.75 92 TRP A N 1
ATOM 806 C CA . TRP A 1 92 ? 31.855 32.709 -52.003 1.00 93.75 92 TRP A CA 1
ATOM 807 C C . TRP A 1 92 ? 32.063 32.715 -53.516 1.00 93.75 92 TRP A C 1
ATOM 809 O O . TRP A 1 92 ? 32.966 33.401 -53.992 1.00 93.75 92 TRP A O 1
ATOM 819 N N . ALA A 1 93 ? 31.188 32.061 -54.286 1.00 91.69 93 ALA A N 1
ATOM 820 C CA . ALA A 1 93 ? 31.259 32.039 -55.751 1.00 91.69 93 ALA A CA 1
ATOM 821 C C . ALA A 1 93 ? 31.121 33.444 -56.374 1.00 91.69 93 ALA A C 1
ATOM 823 O O . ALA A 1 93 ? 31.576 33.697 -57.486 1.00 91.69 93 ALA A O 1
ATOM 824 N N . ASN A 1 94 ? 30.527 34.389 -55.637 1.00 91.81 94 ASN A N 1
ATOM 825 C CA . ASN A 1 94 ? 30.326 35.774 -56.056 1.00 91.81 94 ASN A CA 1
ATOM 826 C C . ASN A 1 94 ? 31.266 36.784 -55.370 1.00 91.81 94 ASN A C 1
ATOM 828 O O . ASN A 1 94 ? 31.008 37.989 -55.460 1.00 91.81 94 ASN A O 1
ATOM 832 N N . ASN A 1 95 ? 32.321 36.333 -54.675 1.00 91.31 95 ASN A N 1
ATOM 833 C CA . ASN A 1 95 ? 33.212 37.182 -53.863 1.00 91.31 95 ASN A CA 1
ATOM 834 C C . ASN A 1 95 ? 32.451 38.059 -52.842 1.00 91.31 95 ASN A C 1
ATOM 836 O O . ASN A 1 95 ? 32.799 39.210 -52.569 1.00 91.31 95 ASN A O 1
ATOM 840 N N . GLY A 1 96 ? 31.354 37.526 -52.310 1.00 92.94 96 GLY A N 1
ATOM 841 C CA . GLY A 1 96 ? 30.464 38.185 -51.370 1.00 92.94 96 GLY A CA 1
ATOM 842 C C . GLY A 1 96 ? 30.998 38.208 -49.943 1.00 92.94 96 GLY A C 1
ATOM 843 O O . GLY A 1 96 ? 31.568 37.236 -49.463 1.00 92.94 96 GLY A O 1
ATOM 844 N N . LEU A 1 97 ? 30.729 39.307 -49.235 1.00 95.12 97 LEU A N 1
ATOM 845 C CA . LEU A 1 97 ? 31.021 39.453 -47.805 1.00 95.12 97 LEU A CA 1
ATOM 846 C C . LEU A 1 97 ? 29.736 39.612 -46.978 1.00 95.12 97 LEU A C 1
ATOM 848 O O . LEU A 1 97 ? 28.734 40.156 -47.460 1.00 95.12 97 LEU A O 1
ATOM 852 N N . CYS A 1 98 ? 29.781 39.155 -45.733 1.00 96.12 98 CYS A N 1
ATOM 853 C CA . CYS A 1 98 ? 28.808 39.379 -44.672 1.00 96.12 98 CYS A CA 1
ATOM 854 C C . CYS A 1 98 ? 29.246 40.561 -43.799 1.00 96.12 98 CYS A C 1
ATOM 856 O O . CYS A 1 98 ? 30.434 40.714 -43.524 1.00 96.12 98 CYS A O 1
ATOM 858 N N . ILE A 1 99 ? 28.297 41.387 -43.358 1.00 96.56 99 ILE A N 1
ATOM 859 C CA . ILE A 1 99 ? 28.524 42.341 -42.265 1.00 96.56 99 ILE A CA 1
ATOM 860 C C . ILE A 1 99 ? 28.253 41.613 -40.948 1.00 96.56 99 ILE A C 1
ATOM 862 O O . ILE A 1 99 ? 27.127 41.162 -40.734 1.00 96.56 99 ILE A O 1
ATOM 866 N N . LEU A 1 100 ? 29.267 41.524 -40.087 1.00 96.12 100 LEU A N 1
ATOM 867 C CA . LEU A 1 100 ? 29.151 40.967 -38.740 1.00 96.12 100 LEU A CA 1
ATOM 868 C C . LEU A 1 100 ? 29.375 42.065 -37.692 1.00 96.12 100 LEU A C 1
ATOM 870 O O . LEU A 1 100 ? 30.317 42.853 -37.834 1.00 96.12 100 LEU A O 1
ATOM 874 N N . PRO A 1 101 ? 28.530 42.150 -36.652 1.00 95.81 101 PRO A N 1
ATOM 875 C CA . PRO A 1 101 ? 28.672 43.134 -35.592 1.00 95.81 101 PRO A CA 1
ATOM 876 C C . PRO A 1 101 ? 29.933 42.857 -34.768 1.00 95.81 101 PRO A C 1
ATOM 878 O O . PRO A 1 101 ? 30.316 41.709 -34.568 1.00 95.81 101 PRO 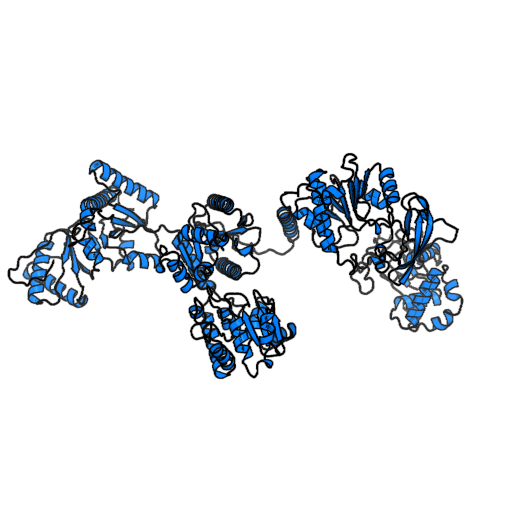A O 1
ATOM 881 N N . GLU A 1 102 ? 30.566 43.902 -34.231 1.00 94.69 102 GLU A N 1
ATOM 882 C CA . GLU A 1 102 ? 31.742 43.750 -33.355 1.00 94.69 102 GLU A CA 1
ATOM 883 C C . GLU A 1 102 ? 31.394 43.090 -32.008 1.00 94.69 102 GLU A C 1
ATOM 885 O O . GLU A 1 102 ? 32.246 42.519 -31.333 1.00 94.69 102 GLU A O 1
ATOM 890 N N . VAL A 1 103 ? 30.112 43.106 -31.648 1.00 93.62 103 VAL A N 1
ATOM 891 C CA . VAL A 1 103 ? 29.552 42.437 -30.474 1.00 93.62 103 VAL A CA 1
ATOM 892 C C . VAL A 1 103 ? 28.498 41.417 -30.891 1.00 93.62 103 VAL A C 1
ATOM 894 O O . VAL A 1 103 ? 27.848 41.581 -31.916 1.00 93.62 103 VAL A O 1
ATOM 897 N N . ASN A 1 104 ? 28.284 40.381 -30.085 1.00 94.50 104 ASN A N 1
ATOM 898 C CA . ASN A 1 104 ? 27.207 39.425 -30.331 1.00 94.50 104 ASN A CA 1
ATOM 899 C C . ASN A 1 104 ? 25.845 40.037 -29.955 1.00 94.50 104 ASN A C 1
ATOM 901 O O . ASN A 1 104 ? 25.638 40.376 -28.787 1.00 94.50 104 ASN A O 1
ATOM 905 N N . LEU A 1 105 ? 24.930 40.180 -30.921 1.00 93.44 105 LEU A N 1
ATOM 906 C CA . LEU A 1 105 ? 23.603 40.784 -30.717 1.00 93.44 105 LEU A CA 1
ATOM 907 C C . LEU A 1 105 ? 22.498 39.746 -30.493 1.00 93.44 105 LEU A C 1
ATOM 909 O O . LEU A 1 105 ? 21.392 40.109 -30.097 1.00 93.44 105 LEU A O 1
ATOM 913 N N . ILE A 1 106 ? 22.773 38.467 -30.759 1.00 91.12 106 ILE A N 1
ATOM 914 C CA . ILE A 1 106 ? 21.761 37.407 -30.777 1.00 91.12 106 ILE A CA 1
ATOM 915 C C . ILE A 1 106 ? 22.247 36.199 -29.985 1.00 91.12 106 ILE A C 1
ATOM 917 O O . ILE A 1 106 ? 23.388 35.767 -30.112 1.00 91.12 106 ILE A O 1
ATOM 921 N N . SER A 1 107 ? 21.360 35.647 -29.163 1.00 88.81 107 SER A N 1
ATOM 922 C CA . SER A 1 107 ? 21.582 34.388 -28.459 1.00 88.81 107 SER A CA 1
ATOM 923 C C . SER A 1 107 ? 20.662 33.327 -29.040 1.00 88.81 107 SER A C 1
ATOM 925 O O . SER A 1 107 ? 19.451 33.536 -29.127 1.00 88.81 107 SER A O 1
ATOM 927 N N . ASN A 1 108 ? 21.228 32.190 -29.440 1.00 83.31 108 ASN A N 1
ATOM 928 C CA . ASN A 1 108 ? 20.442 31.035 -29.842 1.00 83.31 108 ASN A CA 1
ATOM 929 C C . ASN A 1 108 ? 20.120 30.185 -28.602 1.00 83.31 108 ASN A C 1
ATOM 931 O O . ASN A 1 108 ? 21.011 29.592 -27.989 1.00 83.31 108 ASN A O 1
ATOM 935 N N . ILE A 1 109 ? 18.834 30.146 -28.251 1.00 83.00 109 ILE A N 1
ATOM 936 C CA . ILE A 1 109 ? 18.289 29.419 -27.094 1.00 83.00 109 ILE A CA 1
ATOM 937 C C . ILE A 1 109 ? 17.758 28.020 -27.454 1.00 83.00 109 ILE A C 1
ATOM 939 O O . ILE A 1 109 ? 17.275 27.307 -26.582 1.00 83.00 109 ILE A O 1
ATOM 943 N N . GLY A 1 110 ? 17.825 27.624 -28.730 1.00 73.00 110 GLY A N 1
ATOM 944 C CA . GLY A 1 110 ? 17.316 26.344 -29.236 1.00 73.00 110 GLY A CA 1
ATOM 945 C C . GLY A 1 110 ? 18.307 25.182 -29.131 1.00 73.00 110 GLY A C 1
ATOM 946 O O . GLY A 1 110 ? 18.067 24.122 -29.704 1.00 73.00 110 GLY A O 1
ATOM 947 N N . PHE A 1 111 ? 19.443 25.350 -28.453 1.00 74.62 111 PHE A N 1
ATOM 948 C CA . PHE A 1 111 ? 20.381 24.249 -28.237 1.00 74.62 111 PHE A CA 1
ATOM 949 C C . PHE A 1 111 ? 19.789 23.213 -27.267 1.00 74.62 111 PHE A C 1
ATOM 951 O O . PHE A 1 111 ? 19.365 23.553 -26.167 1.00 74.62 111 PHE A O 1
ATOM 958 N N . GLY A 1 112 ? 19.733 21.950 -27.689 1.00 61.09 112 GLY A N 1
ATOM 959 C CA . GLY A 1 112 ? 19.106 20.833 -26.974 1.00 61.09 112 GLY A CA 1
ATOM 960 C C . GLY A 1 112 ? 17.639 20.570 -27.341 1.00 61.09 112 GLY A C 1
ATOM 961 O O . GLY A 1 112 ? 17.212 19.423 -27.307 1.00 61.09 112 GLY A O 1
ATOM 962 N N . SER A 1 113 ? 16.875 21.594 -27.731 1.00 60.00 113 SER A N 1
ATOM 963 C CA . SER A 1 113 ? 15.432 21.487 -28.030 1.00 60.00 113 SER A CA 1
ATOM 964 C C . SER A 1 113 ? 15.052 21.844 -29.473 1.00 60.00 113 SER A C 1
ATOM 966 O O . SER A 1 113 ? 13.903 21.673 -29.873 1.00 60.00 113 SER A O 1
ATOM 968 N N . GLY A 1 114 ? 15.996 22.363 -30.259 1.00 58.03 114 GLY A N 1
ATOM 969 C CA . GLY A 1 114 ? 15.777 22.822 -31.627 1.00 58.03 114 GLY A CA 1
ATOM 970 C C . GLY A 1 114 ? 15.955 21.725 -32.675 1.00 58.03 114 GLY A C 1
ATOM 971 O O . GLY A 1 114 ? 16.765 20.815 -32.514 1.00 58.03 114 GLY A O 1
ATOM 972 N N . THR A 1 115 ? 15.258 21.871 -33.805 1.00 53.28 115 THR A N 1
ATOM 973 C CA . THR A 1 115 ? 15.226 20.903 -34.919 1.00 53.28 115 THR A CA 1
ATOM 974 C C . THR A 1 115 ? 16.604 20.591 -35.520 1.00 53.28 115 THR A C 1
ATOM 976 O O . THR A 1 115 ? 16.810 19.503 -36.049 1.00 53.28 115 THR A O 1
ATOM 979 N N . HIS A 1 116 ? 17.559 21.526 -35.432 1.00 54.78 116 HIS A N 1
ATOM 980 C CA . HIS A 1 116 ? 18.899 21.402 -36.030 1.00 54.78 116 HIS A CA 1
ATOM 981 C C . HIS A 1 116 ? 20.054 21.662 -35.045 1.00 54.78 116 HIS A C 1
ATOM 983 O O . HIS A 1 116 ? 21.220 21.566 -35.417 1.00 54.78 116 HIS A O 1
ATOM 989 N N . THR A 1 117 ? 19.751 21.974 -33.782 1.00 57.09 117 THR A N 1
ATOM 990 C CA . THR A 1 117 ? 20.726 22.260 -32.716 1.00 57.09 117 THR A CA 1
ATOM 991 C C . THR A 1 117 ? 20.456 21.349 -31.524 1.00 57.09 117 THR A C 1
ATOM 993 O O . THR A 1 117 ? 20.189 21.809 -30.423 1.00 57.09 117 THR A O 1
ATOM 996 N N . THR A 1 118 ? 20.477 20.035 -31.739 1.00 49.59 118 THR A N 1
ATOM 997 C CA . THR A 1 118 ? 20.080 19.024 -30.739 1.00 49.59 118 THR A CA 1
ATOM 998 C C . THR A 1 118 ? 21.106 18.818 -29.618 1.00 49.59 118 THR A C 1
ATOM 1000 O O . THR A 1 118 ? 20.807 18.185 -28.611 1.00 49.59 118 THR A O 1
ATOM 1003 N N . THR A 1 119 ? 22.310 19.380 -29.742 1.00 52.22 119 THR A N 1
ATOM 1004 C CA . THR A 1 119 ? 23.366 19.330 -28.720 1.00 52.22 119 THR A CA 1
ATOM 1005 C C . THR A 1 119 ? 23.206 20.458 -27.700 1.00 52.22 119 THR A C 1
ATOM 1007 O O . THR A 1 119 ? 23.412 21.623 -28.019 1.00 52.22 119 THR A O 1
ATOM 1010 N N . SER A 1 120 ? 22.892 20.137 -26.445 1.00 54.59 120 SER A N 1
ATOM 1011 C CA . SER A 1 120 ? 22.710 21.133 -25.371 1.00 54.59 120 SER A CA 1
ATOM 1012 C C . SER A 1 120 ? 24.013 21.823 -24.923 1.00 54.59 120 SER A C 1
ATOM 1014 O O . SER A 1 120 ? 23.974 22.974 -24.495 1.00 54.59 120 SER A O 1
ATOM 1016 N N . ASN A 1 121 ? 25.172 21.171 -25.082 1.00 58.38 121 ASN A N 1
ATOM 1017 C CA . ASN A 1 121 ? 26.495 21.655 -24.640 1.00 58.38 121 ASN A CA 1
ATOM 1018 C C . ASN A 1 121 ? 27.344 22.284 -25.763 1.00 58.38 121 ASN A C 1
ATOM 1020 O O . ASN A 1 121 ? 28.556 22.078 -25.846 1.00 58.38 121 ASN A O 1
ATOM 1024 N N . SER A 1 122 ? 26.722 23.050 -26.656 1.00 73.88 122 SER A N 1
ATOM 1025 C CA . SER A 1 122 ? 27.460 23.795 -27.681 1.00 73.88 122 SER A CA 1
ATOM 1026 C C . SER A 1 122 ? 28.116 25.054 -27.092 1.00 73.88 122 SER A C 1
ATOM 1028 O O . SER A 1 122 ? 27.446 25.788 -26.365 1.00 73.88 122 SER A O 1
ATOM 1030 N N . PRO A 1 123 ? 29.370 25.399 -27.453 1.00 71.19 123 PRO A N 1
ATOM 1031 C CA . PRO A 1 123 ? 29.973 26.683 -27.074 1.00 71.19 123 PRO A CA 1
ATOM 1032 C C . PRO A 1 123 ? 29.227 27.887 -27.673 1.00 71.19 123 PRO A C 1
ATOM 1034 O O . PRO A 1 123 ? 29.401 29.014 -27.216 1.00 71.19 123 PRO A O 1
ATOM 1037 N N . PHE A 1 124 ? 28.380 27.650 -28.678 1.00 80.69 124 PHE A N 1
ATOM 1038 C CA . PHE A 1 124 ? 27.527 28.662 -29.293 1.00 80.69 124 PHE A CA 1
ATOM 1039 C C . PHE A 1 124 ? 26.135 28.758 -28.642 1.00 80.69 124 PHE A C 1
ATOM 1041 O O . PHE A 1 124 ? 25.330 29.605 -29.033 1.00 80.69 124 PHE A O 1
ATOM 1048 N N . ALA A 1 125 ? 25.836 27.908 -27.652 1.00 80.12 125 ALA A N 1
ATOM 1049 C CA . ALA A 1 125 ? 24.587 27.956 -26.904 1.00 80.12 125 ALA A CA 1
ATOM 1050 C C . ALA A 1 125 ? 24.582 29.126 -25.923 1.00 80.12 125 ALA A C 1
ATOM 1052 O O . ALA A 1 125 ? 25.556 29.357 -25.208 1.00 80.12 125 ALA A O 1
ATOM 1053 N N . ASN A 1 126 ? 23.458 29.842 -25.856 1.00 82.38 126 ASN A N 1
ATOM 1054 C CA . ASN A 1 126 ? 23.240 30.911 -24.880 1.00 82.38 126 ASN A CA 1
ATOM 1055 C C . ASN A 1 126 ? 24.349 31.985 -24.856 1.00 82.38 126 ASN A C 1
ATOM 1057 O O . ASN A 1 126 ? 24.658 32.548 -23.802 1.00 82.38 126 ASN A O 1
ATOM 1061 N N . MET A 1 127 ? 24.967 32.266 -26.010 1.00 86.50 127 MET A N 1
ATOM 1062 C CA . MET A 1 127 ? 26.035 33.260 -26.110 1.00 86.50 127 MET A CA 1
ATOM 1063 C C . MET A 1 127 ? 25.571 34.621 -25.590 1.00 86.50 127 MET A C 1
ATOM 1065 O O . MET A 1 127 ? 24.490 35.106 -25.928 1.00 86.50 127 MET A O 1
ATOM 1069 N N . LYS A 1 128 ? 26.418 35.260 -24.776 1.00 89.19 128 LYS A N 1
ATOM 1070 C CA . LYS A 1 128 ? 26.104 36.551 -24.160 1.00 89.19 128 LYS A CA 1
ATOM 1071 C C . LYS A 1 128 ? 25.773 37.589 -25.235 1.00 89.19 128 LYS A C 1
ATOM 1073 O O . LYS A 1 128 ? 26.580 37.846 -26.130 1.00 89.19 128 LYS A O 1
ATOM 1078 N N . VAL A 1 129 ? 24.599 38.200 -25.110 1.00 93.06 129 VAL A N 1
ATOM 1079 C CA . VAL A 1 129 ? 24.182 39.342 -25.930 1.00 93.06 129 VAL A CA 1
ATOM 1080 C C . VAL A 1 129 ? 24.739 40.620 -25.318 1.00 93.06 129 VAL A C 1
ATOM 1082 O O . VAL A 1 129 ? 24.704 40.793 -24.099 1.00 93.06 129 VAL A O 1
ATOM 1085 N N . ASN A 1 130 ? 25.256 41.514 -26.153 1.00 91.44 130 ASN A N 1
ATOM 1086 C CA . ASN A 1 130 ? 25.716 42.834 -25.733 1.00 91.44 130 ASN A CA 1
ATOM 1087 C C . ASN A 1 130 ? 25.045 43.917 -26.584 1.00 91.44 130 ASN A C 1
ATOM 1089 O O . ASN A 1 130 ? 24.622 43.667 -27.710 1.00 91.44 130 ASN A O 1
ATOM 1093 N N . THR A 1 131 ? 24.941 45.125 -26.037 1.00 91.12 131 THR A N 1
ATOM 1094 C CA . THR A 1 131 ? 24.386 46.284 -26.742 1.00 91.12 131 THR A CA 1
ATOM 1095 C C . THR A 1 131 ? 25.406 46.878 -27.709 1.00 91.12 131 THR A C 1
ATOM 1097 O O . THR A 1 131 ? 26.611 46.819 -27.468 1.00 91.12 131 THR A O 1
ATOM 1100 N N . MET A 1 132 ? 24.915 47.474 -28.795 1.00 90.81 132 MET A N 1
ATOM 1101 C CA . MET A 1 132 ? 25.725 48.218 -29.757 1.00 90.81 132 MET A CA 1
ATOM 1102 C C . MET A 1 132 ? 25.463 49.715 -29.615 1.00 90.81 132 MET A C 1
ATOM 1104 O O . MET A 1 132 ? 24.309 50.137 -29.526 1.00 90.81 132 MET A O 1
ATOM 1108 N N . ASP A 1 133 ? 26.534 50.503 -29.623 1.00 89.38 133 ASP A N 1
ATOM 1109 C CA . ASP A 1 133 ? 26.459 51.954 -29.464 1.00 89.38 133 ASP A CA 1
ATOM 1110 C C . ASP A 1 133 ? 26.074 52.655 -30.778 1.00 89.38 133 ASP A C 1
ATOM 1112 O O . ASP A 1 133 ? 26.540 52.283 -31.861 1.00 89.38 133 ASP A O 1
ATOM 1116 N N . PHE A 1 134 ? 25.244 53.699 -30.668 1.00 92.38 134 PHE A N 1
ATOM 1117 C CA . PHE A 1 134 ? 24.779 54.524 -31.787 1.00 92.38 134 PHE A CA 1
ATOM 1118 C C . PHE A 1 134 ? 25.202 55.998 -31.620 1.00 92.38 134 PHE A C 1
ATOM 1120 O O . PHE A 1 134 ? 25.184 56.504 -30.496 1.00 92.38 134 PHE A O 1
ATOM 1127 N N . PRO A 1 135 ? 25.522 56.721 -32.717 1.00 93.31 135 PRO A N 1
ATOM 1128 C CA . PRO A 1 135 ? 25.490 56.279 -34.118 1.00 93.31 135 PRO A CA 1
ATOM 1129 C C . PRO A 1 135 ? 26.607 55.277 -34.457 1.00 93.31 135 PRO A C 1
ATOM 1131 O O . PRO A 1 135 ? 27.669 55.289 -33.840 1.00 93.31 135 PRO A O 1
ATOM 1134 N N . LEU A 1 136 ? 26.364 54.414 -35.451 1.00 95.62 136 LEU A N 1
ATOM 1135 C CA . LEU A 1 136 ? 27.324 53.382 -35.849 1.00 95.62 136 LEU A CA 1
ATOM 1136 C C . LEU A 1 136 ? 28.635 54.004 -36.341 1.00 95.62 136 LEU A C 1
ATOM 1138 O O . LEU A 1 136 ? 28.646 54.906 -37.182 1.00 95.62 136 LEU A O 1
ATOM 1142 N N . LYS A 1 137 ? 29.759 53.457 -35.876 1.00 96.06 137 LYS A N 1
ATOM 1143 C CA . LYS A 1 137 ? 31.085 53.801 -36.382 1.00 96.06 137 LYS A CA 1
ATOM 1144 C C . LYS A 1 137 ? 31.388 52.912 -37.587 1.00 96.06 137 LYS A C 1
ATOM 1146 O O . LYS A 1 137 ? 31.745 51.746 -37.430 1.00 96.06 137 LYS A O 1
ATOM 1151 N N . HIS A 1 138 ? 31.211 53.459 -38.786 1.00 95.38 138 HIS A N 1
ATOM 1152 C CA . HIS A 1 138 ? 31.383 52.729 -40.042 1.00 95.38 138 HIS A CA 1
ATOM 1153 C C . HIS A 1 138 ? 32.868 52.561 -40.422 1.00 95.38 138 HIS A C 1
ATOM 1155 O O . HIS A 1 138 ? 33.617 53.541 -40.364 1.00 95.38 138 HIS A O 1
ATOM 1161 N N . PRO A 1 139 ? 33.297 51.366 -40.876 1.00 93.31 139 PRO A N 1
ATOM 1162 C CA . PRO A 1 139 ? 34.590 51.189 -41.527 1.00 93.31 139 PRO A CA 1
ATOM 1163 C C . PRO A 1 139 ? 34.707 52.073 -42.773 1.00 93.31 139 PRO A C 1
ATOM 1165 O O . PRO A 1 139 ? 33.770 52.167 -43.565 1.00 93.31 139 PRO A O 1
ATOM 1168 N N . GLN A 1 140 ? 35.873 52.691 -42.979 1.00 90.56 140 GLN A N 1
ATOM 1169 C CA . GLN A 1 140 ? 36.108 53.574 -44.132 1.00 90.56 140 GLN A CA 1
ATOM 1170 C C . GLN A 1 140 ? 36.209 52.821 -45.468 1.00 90.56 140 GLN A C 1
ATOM 1172 O O . GLN A 1 140 ? 36.072 53.420 -46.532 1.00 90.56 140 GLN A O 1
ATOM 1177 N N . THR A 1 141 ? 36.457 51.512 -45.425 1.00 91.56 141 THR A N 1
ATOM 1178 C CA . THR A 1 141 ? 36.600 50.651 -46.602 1.00 91.56 141 THR A CA 1
ATOM 1179 C C . THR A 1 141 ? 35.901 49.310 -46.382 1.00 91.56 141 THR A C 1
ATOM 1181 O O . THR A 1 141 ? 35.716 48.860 -45.251 1.00 91.56 141 THR A O 1
ATOM 1184 N N . ILE A 1 142 ? 35.498 48.663 -47.479 1.00 92.88 142 ILE A N 1
ATOM 1185 C CA . ILE A 1 142 ? 34.905 47.321 -47.464 1.00 92.88 142 ILE A CA 1
ATOM 1186 C C . ILE A 1 142 ? 36.028 46.316 -47.716 1.00 92.88 142 ILE A C 1
ATOM 1188 O O . ILE A 1 142 ? 36.308 45.961 -48.859 1.00 92.88 142 ILE A O 1
ATOM 1192 N N . ILE A 1 143 ? 36.704 45.903 -46.645 1.00 91.94 143 ILE A N 1
ATOM 1193 C CA . ILE A 1 143 ? 37.808 44.938 -46.694 1.00 91.94 143 ILE A CA 1
ATOM 1194 C C . ILE A 1 143 ? 37.503 43.789 -45.734 1.00 91.94 143 ILE A C 1
ATOM 1196 O O . ILE A 1 143 ? 37.057 44.008 -44.607 1.00 91.94 143 ILE A O 1
ATOM 1200 N N . ARG A 1 144 ? 37.749 42.561 -46.199 1.00 93.25 144 ARG A N 1
ATOM 1201 C CA . ARG A 1 144 ? 37.625 41.332 -45.407 1.00 93.25 144 ARG A CA 1
ATOM 1202 C C . ARG A 1 144 ? 38.545 41.381 -44.183 1.00 93.25 144 ARG A C 1
ATOM 1204 O O . ARG A 1 144 ? 39.749 41.585 -44.333 1.00 93.25 144 ARG A O 1
ATOM 1211 N N . ASN A 1 145 ? 38.005 41.118 -42.995 1.00 94.69 145 ASN A N 1
ATOM 1212 C CA . ASN A 1 145 ? 38.796 40.947 -41.781 1.00 94.69 145 ASN A CA 1
ATOM 1213 C C . ASN A 1 145 ? 39.381 39.523 -41.737 1.00 94.69 145 ASN A C 1
ATOM 1215 O O . ASN A 1 145 ? 38.719 38.569 -41.335 1.00 94.69 145 ASN A O 1
ATOM 1219 N N . ILE A 1 146 ? 40.629 39.389 -42.195 1.00 91.38 146 ILE A N 1
ATOM 1220 C CA . ILE A 1 146 ? 41.323 38.096 -42.319 1.00 91.38 146 ILE A CA 1
ATOM 1221 C C . ILE A 1 146 ? 41.529 37.436 -40.951 1.00 91.38 146 ILE A C 1
ATOM 1223 O O . ILE A 1 146 ? 41.441 36.219 -40.840 1.00 91.38 146 ILE A O 1
ATOM 1227 N N . GLU A 1 147 ? 41.782 38.224 -39.908 1.00 91.19 147 GLU A N 1
ATOM 1228 C CA . GLU A 1 147 ? 42.022 37.701 -38.563 1.00 91.19 147 GLU A CA 1
ATOM 1229 C C . GLU A 1 147 ? 40.758 37.060 -37.974 1.00 91.19 147 GLU A C 1
ATOM 1231 O O . GLU A 1 147 ? 40.815 35.942 -37.461 1.00 91.19 147 GLU A O 1
ATOM 1236 N N . ALA A 1 148 ? 39.608 37.727 -38.123 1.00 91.25 148 ALA A N 1
ATOM 1237 C CA . ALA A 1 148 ? 38.316 37.186 -37.712 1.00 91.25 148 ALA A CA 1
ATOM 1238 C C . ALA A 1 148 ? 37.966 35.903 -38.482 1.00 91.25 148 ALA A C 1
ATOM 1240 O O . ALA A 1 148 ? 37.555 34.912 -37.880 1.00 91.25 148 ALA A O 1
ATOM 1241 N N . ASP A 1 149 ? 38.187 35.896 -39.801 1.00 91.88 149 ASP A N 1
ATOM 1242 C CA . ASP A 1 149 ? 37.922 34.730 -40.646 1.00 91.88 149 ASP A CA 1
ATOM 1243 C C . ASP A 1 149 ? 38.829 33.542 -40.297 1.00 91.88 149 ASP A C 1
ATOM 1245 O O . ASP A 1 149 ? 38.345 32.413 -40.240 1.00 91.88 149 ASP A O 1
ATOM 1249 N N . ASN A 1 150 ? 40.117 33.778 -40.029 1.00 88.56 150 ASN A N 1
ATOM 1250 C CA . ASN A 1 150 ? 41.059 32.732 -39.625 1.00 88.56 150 ASN A CA 1
ATOM 1251 C C . ASN A 1 150 ? 40.682 32.135 -38.267 1.00 88.56 150 ASN A C 1
ATOM 1253 O O . ASN A 1 150 ? 40.750 30.920 -38.088 1.00 88.56 150 ASN A O 1
ATOM 1257 N N . PHE A 1 151 ? 40.260 32.972 -37.317 1.00 87.50 151 PHE A N 1
ATOM 1258 C CA . PHE A 1 151 ? 39.799 32.497 -36.019 1.00 87.50 151 PHE A CA 1
ATOM 1259 C C . PHE A 1 151 ? 38.533 31.647 -36.150 1.00 87.50 151 PHE A C 1
ATOM 1261 O O . PHE A 1 151 ? 38.463 30.564 -35.572 1.00 87.50 151 PHE A O 1
ATOM 1268 N N . THR A 1 152 ? 37.552 32.087 -36.942 1.00 87.12 152 THR A N 1
ATOM 1269 C CA . THR A 1 152 ? 36.348 31.297 -37.243 1.00 87.12 152 THR A CA 1
ATOM 1270 C C . THR A 1 152 ? 36.723 29.976 -37.915 1.00 87.12 152 THR A C 1
ATOM 1272 O O . THR A 1 152 ? 36.262 28.916 -37.506 1.00 87.12 152 THR A O 1
ATOM 1275 N N . GLU A 1 153 ? 37.618 30.010 -38.902 1.00 86.44 153 GLU A N 1
ATOM 1276 C CA . GLU A 1 153 ? 38.099 28.820 -39.604 1.00 86.44 153 GLU A CA 1
ATOM 1277 C C . GLU A 1 153 ? 38.755 27.821 -38.642 1.00 86.44 153 GLU A C 1
ATOM 1279 O O . GLU A 1 153 ? 38.451 26.635 -38.711 1.00 86.44 153 GLU A O 1
ATOM 1284 N N . GLN A 1 154 ? 39.584 28.285 -37.704 1.00 79.38 154 GLN A N 1
ATOM 1285 C CA . GLN A 1 154 ? 40.259 27.440 -36.713 1.00 79.38 154 GLN A CA 1
ATOM 1286 C C . GLN A 1 154 ? 39.346 26.935 -35.595 1.00 79.38 154 GLN A C 1
ATOM 1288 O O . GLN A 1 154 ? 39.520 25.820 -35.124 1.00 79.38 154 GLN A O 1
ATOM 1293 N N . SER A 1 155 ? 38.398 27.753 -35.142 1.00 75.62 155 SER A N 1
ATOM 1294 C CA . SER A 1 155 ? 37.534 27.418 -34.003 1.00 75.62 155 SER A CA 1
ATOM 1295 C C . SER A 1 155 ? 36.302 26.607 -34.398 1.00 75.62 155 SER A C 1
ATOM 1297 O O . SER A 1 155 ? 35.785 25.860 -33.572 1.00 75.62 155 SER A O 1
ATOM 1299 N N . GLN A 1 156 ? 35.832 26.735 -35.643 1.00 76.62 156 GLN A N 1
ATOM 1300 C CA . GLN A 1 156 ? 34.601 26.088 -36.111 1.00 76.62 156 GLN A CA 1
ATOM 1301 C C . GLN A 1 156 ? 34.843 25.020 -37.168 1.00 76.62 156 GLN A C 1
ATOM 1303 O O . GLN A 1 156 ? 34.149 24.006 -37.177 1.00 76.62 156 GLN A O 1
ATOM 1308 N N . PHE A 1 157 ? 35.806 25.236 -38.068 1.00 76.31 157 PHE A N 1
ATOM 1309 C CA . PHE A 1 157 ? 35.897 24.462 -39.313 1.00 76.31 157 PHE A CA 1
ATOM 1310 C C . PHE A 1 157 ? 37.220 23.707 -39.484 1.00 76.31 157 PHE A C 1
ATOM 1312 O O . PHE A 1 157 ? 37.371 22.945 -40.435 1.00 76.31 157 PHE A O 1
ATOM 1319 N N . SER A 1 158 ? 38.154 23.856 -38.542 1.00 62.59 158 SER A N 1
ATOM 1320 C CA . SER A 1 158 ? 39.441 23.163 -38.521 1.00 62.59 158 SER A CA 1
ATOM 1321 C C . SER A 1 158 ? 39.595 22.480 -37.168 1.00 62.59 158 SER A C 1
ATOM 1323 O O . SER A 1 158 ? 39.654 23.138 -36.135 1.00 62.59 158 SER A O 1
ATOM 1325 N N . ARG A 1 159 ? 39.653 21.147 -37.133 1.00 49.59 159 ARG A N 1
ATOM 1326 C CA . ARG A 1 159 ? 40.041 20.438 -35.907 1.00 49.59 159 ARG A CA 1
ATOM 1327 C C . ARG A 1 159 ? 41.534 20.669 -35.684 1.00 49.59 159 ARG A C 1
ATOM 1329 O O . ARG A 1 159 ? 42.352 19.931 -36.227 1.00 49.59 159 ARG A O 1
ATOM 1336 N N . ALA A 1 160 ? 41.894 21.691 -34.913 1.00 36.88 160 ALA A N 1
ATOM 1337 C CA . ALA A 1 160 ? 43.285 21.990 -34.601 1.00 36.88 160 ALA A CA 1
ATOM 1338 C C . ALA A 1 160 ? 44.019 20.755 -34.031 1.00 36.88 160 ALA A C 1
ATOM 1340 O O . ALA A 1 160 ? 43.832 20.373 -32.880 1.00 36.88 160 ALA A O 1
ATOM 1341 N N . THR A 1 161 ? 44.901 20.169 -34.841 1.00 33.56 161 THR A N 1
ATOM 1342 C CA . THR A 1 161 ? 46.089 19.437 -34.389 1.00 33.56 161 THR A CA 1
ATOM 1343 C C . THR A 1 161 ? 47.291 20.302 -34.736 1.00 33.56 161 THR A C 1
ATOM 1345 O O . THR A 1 161 ? 47.553 20.566 -35.909 1.00 33.56 161 THR A O 1
ATOM 1348 N N . LEU A 1 162 ? 48.002 20.761 -33.706 1.00 33.81 162 LEU A N 1
ATOM 1349 C CA . LEU A 1 162 ? 49.322 21.372 -33.832 1.00 33.81 162 LEU A CA 1
ATOM 1350 C C . LEU A 1 162 ? 50.295 20.394 -34.520 1.00 33.81 162 LEU A C 1
ATOM 1352 O O . LEU A 1 162 ? 50.229 19.180 -34.338 1.00 33.81 162 LEU A O 1
ATOM 1356 N N . SER A 1 163 ? 51.162 20.964 -35.351 1.00 30.50 163 SER A N 1
ATOM 1357 C CA . SER A 1 163 ? 52.008 20.329 -36.362 1.00 30.50 163 SER A CA 1
ATOM 1358 C C . SER A 1 163 ? 53.124 19.407 -35.851 1.00 30.50 163 SER A C 1
ATOM 1360 O O . SER A 1 163 ? 53.698 19.628 -34.789 1.00 30.50 163 SER A O 1
ATOM 1362 N N . ASN A 1 164 ? 53.516 18.473 -36.729 1.00 33.56 164 ASN A N 1
ATOM 1363 C CA . ASN A 1 164 ? 54.709 17.618 -36.707 1.00 33.56 164 ASN A CA 1
ATOM 1364 C C . ASN A 1 164 ? 56.003 18.280 -36.182 1.00 33.56 164 ASN A C 1
ATOM 1366 O O . ASN A 1 164 ? 56.702 18.986 -36.907 1.00 33.56 164 ASN A O 1
ATOM 1370 N N . THR A 1 165 ? 56.413 17.859 -34.992 1.00 30.09 165 THR A N 1
ATOM 1371 C CA . THR A 1 165 ? 57.796 17.512 -34.634 1.00 30.09 165 THR A CA 1
ATOM 1372 C C . THR A 1 165 ? 57.727 16.178 -33.885 1.00 30.09 165 THR A C 1
ATOM 1374 O O . THR A 1 165 ? 56.671 15.822 -33.367 1.00 30.09 165 THR A O 1
ATOM 1377 N N . LYS A 1 166 ? 58.808 15.386 -33.863 1.00 42.50 166 LYS A N 1
ATOM 1378 C CA . LYS A 1 166 ? 58.935 14.219 -32.968 1.00 42.50 166 LYS A CA 1
ATOM 1379 C C . LYS A 1 166 ? 58.725 14.704 -31.523 1.00 42.50 166 LYS A C 1
ATOM 1381 O O . LYS A 1 166 ? 59.668 15.155 -30.887 1.00 42.50 166 LYS A O 1
ATOM 1386 N N . LEU A 1 167 ? 57.486 14.682 -31.050 1.00 40.62 167 LEU A N 1
ATOM 1387 C CA . LEU A 1 167 ? 57.095 15.069 -29.704 1.00 40.62 167 LEU A CA 1
ATOM 1388 C C . LEU A 1 167 ? 56.786 13.780 -28.962 1.00 40.62 167 LEU A C 1
ATOM 1390 O O . LEU A 1 167 ? 55.751 13.147 -29.169 1.00 40.62 167 LEU A O 1
ATOM 1394 N N . GLU A 1 168 ? 57.736 13.368 -28.134 1.00 53.66 168 GLU A N 1
ATOM 1395 C CA . GLU A 1 168 ? 57.485 12.432 -27.049 1.00 53.66 168 GLU A CA 1
ATOM 1396 C C . GLU A 1 168 ? 56.274 12.955 -26.264 1.00 53.66 168 GLU A C 1
ATOM 1398 O O . GLU A 1 168 ? 56.274 14.087 -25.770 1.00 53.66 168 GLU A O 1
ATOM 1403 N N . LYS A 1 169 ? 55.180 12.183 -26.234 1.00 75.88 169 LYS A N 1
ATOM 1404 C CA . LYS A 1 169 ? 53.963 12.614 -25.542 1.00 75.88 169 LYS A CA 1
ATOM 1405 C C . LYS A 1 169 ? 54.251 12.523 -24.047 1.00 75.88 169 LYS A C 1
ATOM 1407 O O . LYS A 1 169 ? 54.566 11.447 -23.544 1.00 75.88 169 LYS A O 1
ATOM 1412 N N . LYS A 1 170 ? 54.174 13.638 -23.327 1.00 91.00 170 LYS A N 1
ATOM 1413 C CA . LYS A 1 170 ? 54.414 13.653 -21.879 1.00 91.00 170 LYS A CA 1
ATOM 1414 C C . LYS A 1 170 ? 53.318 12.885 -21.142 1.00 91.00 170 LYS A C 1
ATOM 1416 O O . LYS A 1 170 ? 52.147 12.917 -21.530 1.00 91.00 170 LYS A O 1
ATOM 1421 N N . CYS A 1 171 ? 53.708 12.142 -20.113 1.00 93.38 171 CYS A N 1
ATOM 1422 C CA . CYS A 1 171 ? 52.793 11.396 -19.260 1.00 93.38 171 CYS A CA 1
ATOM 1423 C C . CYS A 1 171 ? 51.944 12.361 -18.430 1.00 93.38 171 CYS A C 1
ATOM 1425 O O . CYS A 1 171 ? 52.481 13.191 -17.702 1.00 93.38 171 CYS A O 1
ATOM 1427 N N . LYS A 1 172 ? 50.621 12.196 -18.462 1.00 94.00 172 LYS A N 1
ATOM 1428 C CA . LYS A 1 172 ? 49.675 13.041 -17.718 1.00 94.00 172 LYS A CA 1
ATOM 1429 C C . LYS A 1 172 ? 49.701 12.840 -16.192 1.00 94.00 172 LYS A C 1
ATOM 1431 O O . LYS A 1 172 ? 48.996 13.558 -15.491 1.00 94.00 172 LYS A O 1
ATOM 1436 N N . VAL A 1 173 ? 50.483 11.882 -15.683 1.00 95.12 173 VAL A N 1
ATOM 1437 C CA . VAL A 1 173 ? 50.627 11.577 -14.246 1.00 95.12 173 VAL A CA 1
ATOM 1438 C C . VAL A 1 173 ? 51.973 12.043 -13.686 1.00 95.12 173 VAL A C 1
ATOM 1440 O O . VAL A 1 173 ? 52.005 12.735 -12.672 1.00 95.12 173 VAL A O 1
ATOM 1443 N N . CYS A 1 174 ? 53.087 11.682 -14.331 1.00 93.06 174 CYS A N 1
ATOM 1444 C CA . CYS A 1 174 ? 54.434 11.935 -13.799 1.00 93.06 174 CYS A CA 1
ATOM 1445 C C . CYS A 1 174 ? 55.326 12.793 -14.709 1.00 93.06 174 CYS A C 1
ATOM 1447 O O . CYS A 1 174 ? 56.526 12.881 -14.461 1.00 93.06 174 CYS A O 1
ATOM 1449 N N . ASP A 1 175 ? 54.773 13.356 -15.790 1.00 92.62 175 ASP A N 1
ATOM 1450 C CA . ASP A 1 175 ? 55.456 14.238 -16.755 1.00 92.62 175 ASP A CA 1
ATOM 1451 C C . ASP A 1 175 ? 56.690 13.627 -17.464 1.00 92.62 175 ASP A C 1
ATOM 1453 O O . ASP A 1 175 ? 57.409 14.285 -18.210 1.00 92.62 175 ASP A O 1
ATOM 1457 N N . SER A 1 176 ? 56.940 12.327 -17.280 1.00 93.06 176 SER A N 1
ATOM 1458 C CA . SER A 1 176 ? 57.984 11.586 -18.000 1.00 93.06 176 SER A CA 1
ATOM 1459 C C . SER A 1 176 ? 57.555 11.273 -19.436 1.00 93.06 176 SER A C 1
ATOM 1461 O O . SER A 1 176 ? 56.365 11.291 -19.761 1.00 93.06 176 SER A O 1
ATOM 1463 N N . ASP A 1 177 ? 58.507 10.927 -20.299 1.00 92.00 177 ASP A N 1
ATOM 1464 C CA . ASP A 1 177 ? 58.211 10.606 -21.695 1.00 92.00 177 ASP A CA 1
ATOM 1465 C C . ASP A 1 177 ? 57.367 9.335 -21.835 1.00 92.00 177 ASP A C 1
ATOM 1467 O O . ASP A 1 177 ? 57.587 8.316 -21.167 1.00 92.00 177 ASP A O 1
ATOM 1471 N N . SER A 1 178 ? 56.364 9.409 -22.712 1.00 92.19 178 SER A N 1
ATOM 1472 C CA . SER A 1 178 ? 55.529 8.275 -23.096 1.00 92.19 178 SER A CA 1
ATOM 1473 C C . SER A 1 178 ? 55.824 7.877 -24.532 1.00 92.19 178 SER A C 1
ATOM 1475 O O . SER A 1 178 ? 55.897 8.713 -25.436 1.00 92.19 178 SER A O 1
ATOM 1477 N N . HIS A 1 179 ? 55.970 6.575 -24.740 1.00 91.06 179 HIS A N 1
ATOM 1478 C CA . HIS A 1 179 ? 56.197 5.983 -26.048 1.00 91.06 179 HIS A CA 1
ATOM 1479 C C . HIS A 1 179 ? 54.881 5.456 -26.617 1.00 91.06 179 HIS A C 1
ATOM 1481 O O . HIS A 1 179 ? 53.921 5.209 -25.887 1.00 91.06 179 HIS A O 1
ATOM 1487 N N . TYR A 1 180 ? 54.826 5.289 -27.935 1.00 94.12 180 TYR A N 1
ATOM 1488 C CA . TYR A 1 180 ? 53.687 4.657 -28.593 1.00 94.12 180 TYR A CA 1
ATOM 1489 C C . TYR A 1 180 ? 53.471 3.235 -28.052 1.00 94.12 180 TYR A C 1
ATOM 1491 O O . TYR A 1 180 ? 54.407 2.438 -28.023 1.00 94.12 180 TYR A O 1
ATOM 1499 N N . PHE A 1 181 ? 52.239 2.922 -27.655 1.00 93.25 181 PHE A N 1
ATOM 1500 C CA . PHE A 1 181 ? 51.873 1.643 -27.050 1.00 93.25 181 PHE A CA 1
ATOM 1501 C C . PHE A 1 181 ? 51.042 0.764 -27.986 1.00 93.25 181 PHE A C 1
ATOM 1503 O O . PHE A 1 181 ? 51.369 -0.411 -28.169 1.00 93.25 181 PHE A O 1
ATOM 1510 N N . ALA A 1 182 ? 49.958 1.306 -28.546 1.00 93.88 182 ALA A N 1
ATOM 1511 C CA . ALA A 1 182 ? 49.007 0.574 -29.380 1.00 93.88 182 ALA A CA 1
ATOM 1512 C C . ALA A 1 182 ? 48.148 1.531 -30.219 1.00 93.88 182 ALA A C 1
ATOM 1514 O O . ALA A 1 182 ? 48.130 2.735 -29.968 1.00 93.88 182 ALA A O 1
ATOM 1515 N N . ASN A 1 183 ? 47.391 0.980 -31.164 1.00 93.12 183 ASN A N 1
ATOM 1516 C CA . ASN A 1 183 ? 46.296 1.669 -31.842 1.00 93.12 183 ASN A CA 1
ATOM 1517 C C . ASN A 1 183 ? 45.025 0.835 -31.675 1.00 93.12 183 ASN A C 1
ATOM 1519 O O . ASN A 1 183 ? 45.097 -0.390 -31.766 1.00 93.12 183 ASN A O 1
ATOM 1523 N N . ALA A 1 184 ? 43.884 1.479 -31.454 1.00 93.19 184 ALA A N 1
ATOM 1524 C CA . ALA A 1 184 ? 42.592 0.807 -31.369 1.00 93.19 184 ALA A CA 1
ATOM 1525 C C . ALA A 1 184 ? 41.524 1.600 -32.118 1.00 93.19 184 ALA A C 1
ATOM 1527 O O . ALA A 1 184 ? 41.612 2.822 -32.236 1.00 93.19 184 ALA A O 1
ATOM 1528 N N . LYS A 1 185 ? 40.508 0.890 -32.614 1.00 93.25 185 LYS A N 1
ATOM 1529 C CA . LYS A 1 185 ? 39.363 1.509 -33.275 1.00 93.25 185 LYS A CA 1
ATOM 1530 C C . LYS A 1 185 ? 38.263 1.782 -32.251 1.00 93.25 185 LYS A C 1
ATOM 1532 O O . LYS A 1 185 ? 37.538 0.870 -31.862 1.00 93.25 185 LYS A O 1
ATOM 1537 N N . ILE A 1 186 ? 38.159 3.033 -31.826 1.00 92.94 186 ILE A N 1
ATOM 1538 C CA . ILE A 1 186 ? 37.231 3.497 -30.798 1.00 92.94 186 ILE A CA 1
ATOM 1539 C C . ILE A 1 186 ? 35.859 3.817 -31.395 1.00 92.94 186 ILE A C 1
ATOM 1541 O O . ILE A 1 186 ? 35.783 4.375 -32.492 1.00 92.94 186 ILE A O 1
ATOM 1545 N N . LEU A 1 187 ? 34.775 3.432 -30.708 1.00 88.38 187 LEU A N 1
ATOM 1546 C CA . LEU A 1 187 ? 33.386 3.526 -31.194 1.00 88.38 187 LEU A CA 1
ATOM 1547 C C . LEU A 1 187 ? 33.196 2.862 -32.573 1.00 88.38 187 LEU A C 1
ATOM 1549 O O . LEU A 1 187 ? 32.350 3.262 -33.368 1.00 88.38 187 LEU A O 1
ATOM 1553 N N . GLN A 1 188 ? 34.061 1.893 -32.903 1.00 89.12 188 GLN A N 1
ATOM 1554 C CA . GLN A 1 188 ? 34.168 1.270 -34.230 1.00 89.12 188 GLN A CA 1
ATOM 1555 C C . GLN A 1 188 ? 34.408 2.266 -35.389 1.00 89.12 188 GLN A C 1
ATOM 1557 O O . GLN A 1 188 ? 34.261 1.912 -36.559 1.00 89.12 188 GLN A O 1
ATOM 1562 N N . LYS A 1 189 ? 34.832 3.498 -35.080 1.00 91.38 189 LYS A N 1
ATOM 1563 C CA . LYS A 1 189 ? 34.841 4.638 -36.006 1.00 91.38 189 LYS A CA 1
ATOM 1564 C C . LYS A 1 189 ? 36.161 5.401 -36.029 1.00 91.38 189 LYS A C 1
ATOM 1566 O O . LYS A 1 189 ? 36.599 5.811 -37.100 1.00 91.38 189 LYS A O 1
ATOM 1571 N N . TYR A 1 190 ? 36.789 5.594 -34.874 1.00 91.38 190 TYR A N 1
ATOM 1572 C CA . TYR A 1 190 ? 37.962 6.449 -34.710 1.00 91.38 190 TYR A CA 1
ATOM 1573 C C . TYR A 1 190 ? 39.223 5.616 -34.518 1.00 91.38 190 TYR A C 1
ATOM 1575 O O . TYR A 1 190 ? 39.297 4.825 -33.585 1.00 91.38 190 TYR A O 1
ATOM 1583 N N . ASP A 1 191 ? 40.228 5.797 -35.370 1.00 93.75 191 ASP A N 1
ATOM 1584 C CA . ASP A 1 191 ? 41.556 5.230 -35.136 1.00 93.75 191 ASP A CA 1
ATOM 1585 C C . ASP A 1 191 ? 42.295 6.083 -34.099 1.00 93.75 191 ASP A C 1
ATOM 1587 O O . ASP A 1 191 ? 42.554 7.266 -34.334 1.00 93.75 191 ASP A O 1
ATOM 1591 N N . VAL A 1 192 ? 42.582 5.481 -32.942 1.00 94.00 192 VAL A N 1
ATOM 1592 C CA . VAL A 1 192 ? 43.122 6.163 -31.763 1.00 94.00 192 VAL A CA 1
ATOM 1593 C C . VAL A 1 192 ? 44.415 5.520 -31.297 1.00 94.00 192 VAL A C 1
ATOM 1595 O O . VAL A 1 192 ? 44.472 4.321 -31.002 1.00 94.00 192 VAL A O 1
ATOM 1598 N N . LYS A 1 193 ? 45.440 6.355 -31.119 1.00 94.12 193 LYS A N 1
ATOM 1599 C CA . LYS A 1 193 ? 46.733 5.943 -30.564 1.00 94.12 193 LYS A CA 1
ATOM 1600 C C . LYS A 1 193 ? 46.740 5.984 -29.039 1.00 94.12 193 LYS A C 1
ATOM 1602 O O . LYS A 1 193 ? 46.364 6.981 -28.427 1.00 94.12 193 LYS A O 1
ATOM 1607 N N . TYR A 1 194 ? 47.280 4.928 -28.443 1.00 94.81 194 TYR A N 1
ATOM 1608 C CA . TYR A 1 194 ? 47.608 4.819 -27.024 1.00 94.81 194 TYR A CA 1
ATOM 1609 C C . TYR A 1 194 ? 49.117 4.982 -26.821 1.00 94.81 194 TYR A C 1
ATOM 1611 O O . TYR A 1 194 ? 49.924 4.520 -27.632 1.00 94.81 194 TYR A O 1
ATOM 1619 N N . TYR A 1 195 ? 49.500 5.602 -25.710 1.00 95.69 195 TYR A N 1
ATOM 1620 C CA . TYR A 1 195 ? 50.874 5.875 -25.303 1.00 95.69 195 TYR A CA 1
ATOM 1621 C C . TYR A 1 195 ? 51.096 5.374 -23.880 1.00 95.69 195 TYR A C 1
ATOM 1623 O O . TYR A 1 195 ? 50.261 5.625 -23.016 1.00 95.69 195 TYR A O 1
ATOM 1631 N N . GLN A 1 196 ? 52.223 4.711 -23.630 1.00 96.19 196 GLN A N 1
ATOM 1632 C CA . GLN A 1 196 ? 52.596 4.204 -22.311 1.00 96.19 196 GLN A CA 1
ATOM 1633 C C . GLN A 1 196 ? 53.785 4.989 -21.762 1.00 96.19 196 GLN A C 1
ATOM 1635 O O . GLN A 1 196 ? 54.787 5.201 -22.449 1.00 96.19 196 GLN A O 1
ATOM 1640 N N . CYS A 1 197 ? 53.685 5.430 -20.513 1.00 96.12 197 CYS A N 1
ATOM 1641 C CA . CYS A 1 197 ? 54.760 6.136 -19.833 1.00 96.12 197 CYS A CA 1
ATOM 1642 C C . CYS A 1 197 ? 55.943 5.200 -19.555 1.00 96.12 197 CYS A C 1
ATOM 1644 O O . CYS A 1 197 ? 55.765 4.139 -18.959 1.00 96.12 197 CYS A O 1
ATOM 1646 N N . GLY A 1 198 ? 57.163 5.620 -19.906 1.00 90.12 198 GLY A N 1
ATOM 1647 C CA . GLY A 1 198 ? 58.377 4.839 -19.635 1.00 90.12 198 GLY A CA 1
ATOM 1648 C C . GLY A 1 198 ? 58.778 4.768 -18.154 1.00 90.12 198 GLY A C 1
ATOM 1649 O O . GLY A 1 198 ? 59.540 3.886 -17.776 1.00 90.12 198 GLY A O 1
ATOM 1650 N N . ASN A 1 199 ? 58.271 5.673 -17.309 1.00 93.94 199 ASN A N 1
ATOM 1651 C CA . ASN A 1 199 ? 58.595 5.707 -15.881 1.00 93.94 199 ASN A CA 1
ATOM 1652 C C . ASN A 1 199 ? 57.532 5.008 -15.022 1.00 93.94 199 ASN A C 1
ATOM 1654 O O . ASN A 1 199 ? 57.841 4.057 -14.304 1.00 93.94 199 ASN A O 1
ATOM 1658 N N . CYS A 1 200 ? 56.283 5.478 -15.073 1.00 94.75 200 CYS A N 1
ATOM 1659 C CA . CYS A 1 200 ? 55.217 4.960 -14.216 1.00 94.75 200 CYS A CA 1
ATOM 1660 C C . CYS A 1 200 ? 54.359 3.878 -14.881 1.00 94.75 200 CYS A C 1
ATOM 1662 O O . CYS A 1 200 ? 53.579 3.236 -14.193 1.00 94.75 200 CYS A O 1
ATOM 1664 N N . GLY A 1 201 ? 54.479 3.648 -16.191 1.00 94.31 201 GLY A N 1
ATOM 1665 C CA . GLY A 1 201 ? 53.688 2.639 -16.905 1.00 94.31 201 GLY A CA 1
ATOM 1666 C C . GLY A 1 201 ? 52.226 3.016 -17.170 1.00 94.31 201 GLY A C 1
ATOM 1667 O O . GLY A 1 201 ? 51.534 2.236 -17.817 1.00 94.31 201 GLY A O 1
ATOM 1668 N N . PHE A 1 202 ? 51.774 4.200 -16.731 1.00 97.25 202 PHE A N 1
ATOM 1669 C CA . PHE A 1 202 ? 50.460 4.769 -17.055 1.00 97.25 202 PHE A CA 1
ATOM 1670 C C . PHE A 1 202 ? 50.229 4.797 -18.566 1.00 97.25 202 PHE A C 1
ATOM 1672 O O . PHE A 1 202 ? 51.120 5.209 -19.319 1.00 97.25 202 PHE A O 1
ATOM 1679 N N . ILE A 1 203 ? 49.039 4.391 -19.000 1.00 96.94 203 ILE A N 1
ATOM 1680 C CA . ILE A 1 203 ? 48.648 4.400 -20.407 1.00 96.94 203 ILE A CA 1
ATOM 1681 C C . ILE A 1 203 ? 47.594 5.478 -20.627 1.00 96.94 203 ILE A C 1
ATOM 1683 O O . ILE A 1 203 ? 46.636 5.598 -19.872 1.00 96.94 203 ILE A O 1
ATOM 1687 N N . GLN A 1 204 ? 47.770 6.249 -21.693 1.00 95.44 204 GLN A N 1
ATOM 1688 C CA . GLN A 1 204 ? 46.883 7.338 -22.082 1.00 95.44 204 GLN A CA 1
ATOM 1689 C C . GLN A 1 204 ? 46.658 7.340 -23.586 1.00 95.44 204 GLN A C 1
ATOM 1691 O O . GLN A 1 204 ? 47.562 7.010 -24.356 1.00 95.44 204 GLN A O 1
ATOM 1696 N N . THR A 1 205 ? 45.489 7.776 -24.028 1.00 94.19 205 THR A N 1
ATOM 1697 C CA . THR A 1 205 ? 45.253 8.026 -25.452 1.00 94.19 205 THR A CA 1
ATOM 1698 C C . THR A 1 205 ? 45.950 9.303 -25.931 1.00 94.19 205 THR A C 1
ATOM 1700 O O . THR A 1 205 ? 46.446 10.120 -25.144 1.00 94.19 205 THR A O 1
ATOM 1703 N N . GLU A 1 206 ? 45.959 9.525 -27.247 1.00 88.56 206 GLU A N 1
ATOM 1704 C CA . GLU A 1 206 ? 46.079 10.876 -27.799 1.00 88.56 206 GLU A CA 1
ATOM 1705 C C . GLU A 1 206 ? 44.939 11.797 -27.329 1.00 88.56 206 GLU A C 1
ATOM 1707 O O . GLU A 1 206 ? 44.097 11.389 -26.527 1.00 88.56 206 GLU A O 1
ATOM 1712 N N . GLU A 1 207 ? 44.944 13.065 -27.757 1.00 88.19 207 GLU A N 1
ATOM 1713 C CA . GLU A 1 207 ? 43.884 13.988 -27.334 1.00 88.19 207 GLU A CA 1
ATOM 1714 C C . GLU A 1 207 ? 42.514 13.424 -27.730 1.00 88.19 207 GLU A C 1
ATOM 1716 O O . GLU A 1 207 ? 42.302 13.151 -28.915 1.00 88.19 207 GLU A O 1
ATOM 1721 N N . PRO A 1 208 ? 41.603 13.196 -26.767 1.00 88.06 208 PRO A N 1
ATOM 1722 C CA . PRO A 1 208 ? 40.479 12.299 -26.979 1.00 88.06 208 PRO A CA 1
ATOM 1723 C C . PRO A 1 208 ? 39.291 13.025 -27.628 1.00 88.06 208 PRO A C 1
ATOM 1725 O O . PRO A 1 208 ? 38.246 13.268 -27.028 1.00 88.06 208 PRO A O 1
ATOM 1728 N N . TYR A 1 209 ? 39.468 13.400 -28.897 1.00 87.31 209 TYR A N 1
ATOM 1729 C CA . TYR A 1 209 ? 38.552 14.237 -29.684 1.00 87.31 209 TYR A CA 1
ATOM 1730 C C . TYR A 1 209 ? 37.174 13.604 -29.969 1.00 87.31 209 TYR A C 1
ATOM 1732 O O . TYR A 1 209 ? 36.304 14.275 -30.527 1.00 87.31 209 TYR A O 1
ATOM 1740 N N . TRP A 1 210 ? 36.978 12.325 -29.633 1.00 91.06 210 TRP A N 1
ATOM 1741 C CA . TRP A 1 210 ? 35.723 11.579 -29.799 1.00 91.06 210 TRP A CA 1
ATOM 1742 C C . TRP A 1 210 ? 34.878 11.508 -28.520 1.00 91.06 210 TRP A C 1
ATOM 1744 O O . TRP A 1 210 ? 33.744 11.041 -28.589 1.00 91.06 210 TRP A O 1
ATOM 1754 N N . LEU A 1 211 ? 35.388 11.950 -27.361 1.00 85.25 211 LEU A N 1
ATOM 1755 C CA . LEU A 1 211 ? 34.690 11.774 -26.078 1.00 85.25 211 LEU A CA 1
ATOM 1756 C C . LEU A 1 211 ? 33.287 12.374 -26.055 1.00 85.25 211 LEU A C 1
ATOM 1758 O O . LEU A 1 211 ? 32.417 11.837 -25.384 1.00 85.25 211 LEU A O 1
ATOM 1762 N N . SER A 1 212 ? 33.039 13.460 -26.789 1.00 83.69 212 SER A N 1
ATOM 1763 C CA . SER A 1 212 ? 31.696 14.043 -26.869 1.00 83.69 212 SER A CA 1
ATOM 1764 C C . SER A 1 212 ? 30.667 13.092 -27.489 1.00 83.69 212 SER A C 1
ATOM 1766 O O . SER A 1 212 ? 29.501 13.154 -27.120 1.00 83.69 212 SER A O 1
ATOM 1768 N N . GLU A 1 213 ? 31.086 12.209 -28.401 1.00 85.81 213 GLU A N 1
ATOM 1769 C CA . GLU A 1 213 ? 30.245 11.136 -28.946 1.00 85.81 213 GLU A CA 1
ATOM 1770 C C . GLU A 1 213 ? 30.143 9.970 -27.960 1.00 85.81 213 GLU A C 1
ATOM 1772 O O . GLU A 1 213 ? 29.047 9.462 -27.741 1.00 85.81 213 GLU A O 1
ATOM 1777 N N . ALA A 1 214 ? 31.252 9.599 -27.310 1.00 84.50 214 ALA A N 1
ATOM 1778 C CA . ALA A 1 214 ? 31.266 8.543 -26.295 1.00 84.50 214 ALA A CA 1
ATOM 1779 C C . ALA A 1 214 ? 30.352 8.859 -25.094 1.00 84.50 214 ALA A C 1
ATOM 1781 O O . ALA A 1 214 ? 29.753 7.952 -24.534 1.00 84.50 214 ALA A O 1
ATOM 1782 N N . TYR A 1 215 ? 30.199 10.139 -24.736 1.00 83.00 215 TYR A N 1
ATOM 1783 C CA . TYR A 1 215 ? 29.291 10.628 -23.689 1.00 83.00 215 TYR A CA 1
ATOM 1784 C C . TYR A 1 215 ? 27.924 11.096 -24.212 1.00 83.00 215 TYR A C 1
ATOM 1786 O O . TYR A 1 215 ? 27.199 11.787 -23.495 1.00 83.00 215 TYR A O 1
ATOM 1794 N N . SER A 1 216 ? 27.548 10.746 -25.449 1.00 80.75 216 SER A N 1
ATOM 1795 C CA . SER A 1 216 ? 26.158 10.934 -25.904 1.00 80.75 216 SER A CA 1
ATOM 1796 C C . SER A 1 216 ? 25.169 10.132 -25.048 1.00 80.75 216 SER A C 1
ATOM 1798 O O . SER A 1 216 ? 24.050 10.586 -24.819 1.00 80.75 216 SER A O 1
ATOM 1800 N N . GLU A 1 217 ? 25.630 9.011 -24.491 1.00 72.81 217 GLU A N 1
ATOM 1801 C CA . GLU A 1 217 ? 25.000 8.281 -23.397 1.00 72.81 217 GLU A CA 1
ATOM 1802 C C . GLU A 1 217 ? 25.993 8.219 -22.226 1.00 72.81 217 GLU A C 1
ATOM 1804 O O . GLU A 1 217 ? 27.120 7.750 -22.375 1.00 72.81 217 GLU A O 1
ATOM 1809 N N . ALA A 1 218 ? 25.607 8.746 -21.059 1.00 75.38 218 ALA A N 1
ATOM 1810 C CA . ALA A 1 218 ? 26.510 8.861 -19.908 1.00 75.38 218 ALA A CA 1
ATOM 1811 C C . ALA A 1 218 ? 26.879 7.504 -19.284 1.00 75.38 218 ALA A C 1
ATOM 1813 O O . ALA A 1 218 ? 27.949 7.377 -18.700 1.00 75.38 218 ALA A O 1
ATOM 1814 N N . ILE A 1 219 ? 26.002 6.506 -19.417 1.00 81.00 219 ILE A N 1
ATOM 1815 C CA . ILE A 1 219 ? 26.211 5.127 -18.971 1.00 81.00 219 ILE A CA 1
ATOM 1816 C C . ILE A 1 219 ? 25.976 4.225 -20.179 1.00 81.00 219 ILE A C 1
ATOM 1818 O O . ILE A 1 219 ? 24.917 4.297 -20.803 1.00 81.00 219 ILE A O 1
ATOM 1822 N N . ALA A 1 220 ? 26.962 3.392 -20.507 1.00 79.06 220 ALA A N 1
ATOM 1823 C CA . ALA A 1 220 ? 26.892 2.518 -21.668 1.00 79.06 220 ALA A CA 1
ATOM 1824 C C . ALA A 1 220 ? 25.866 1.382 -21.460 1.00 79.06 220 ALA A C 1
ATOM 1826 O O . ALA A 1 220 ? 25.825 0.789 -20.378 1.00 79.06 220 ALA A O 1
ATOM 1827 N N . PRO A 1 221 ? 25.092 0.986 -22.492 1.00 78.94 221 PRO A N 1
ATOM 1828 C CA . PRO A 1 221 ? 24.172 -0.156 -22.414 1.00 78.94 221 PRO A CA 1
ATOM 1829 C C . PRO A 1 221 ? 24.840 -1.493 -22.044 1.00 78.94 221 PRO A C 1
ATOM 1831 O O . PRO A 1 221 ? 24.172 -2.421 -21.589 1.00 78.94 221 PRO A O 1
ATOM 1834 N N . SER A 1 222 ? 26.151 -1.606 -22.256 1.00 78.94 222 SER A N 1
ATOM 1835 C CA . SER A 1 222 ? 26.988 -2.751 -21.889 1.00 78.94 222 SER A CA 1
ATOM 1836 C C . SER A 1 222 ? 27.302 -2.838 -20.391 1.00 78.94 222 SER A C 1
ATOM 1838 O O . SER A 1 222 ? 27.671 -3.921 -19.930 1.00 78.94 222 SER A O 1
ATOM 1840 N N . ASP A 1 223 ? 27.107 -1.770 -19.606 1.00 81.94 223 ASP A N 1
ATOM 1841 C CA . ASP A 1 223 ? 27.330 -1.773 -18.153 1.00 81.94 223 ASP A CA 1
ATOM 1842 C C . ASP A 1 223 ? 26.155 -2.413 -17.390 1.00 81.94 223 ASP A C 1
ATOM 1844 O O . ASP A 1 223 ? 25.461 -1.811 -16.568 1.00 81.94 223 ASP A O 1
ATOM 1848 N N . VAL A 1 224 ? 25.936 -3.702 -17.648 1.00 83.25 224 VAL A N 1
ATOM 1849 C CA . VAL A 1 224 ? 24.895 -4.518 -17.001 1.00 83.25 224 VAL A CA 1
ATOM 1850 C C . VAL A 1 224 ? 25.165 -4.775 -15.509 1.00 83.25 224 VAL A C 1
ATOM 1852 O O . VAL A 1 224 ? 24.309 -5.308 -14.803 1.00 83.25 224 VAL A O 1
ATOM 1855 N N . GLY A 1 225 ? 26.355 -4.415 -15.012 1.00 83.38 225 GLY A N 1
ATOM 1856 C CA . GLY A 1 225 ? 26.795 -4.632 -13.632 1.00 83.38 225 GLY A CA 1
ATOM 1857 C C . GLY A 1 225 ? 26.477 -3.488 -12.665 1.00 83.38 225 GLY A C 1
ATOM 1858 O O . GLY A 1 225 ? 26.730 -3.635 -11.467 1.00 83.38 225 GLY A O 1
ATOM 1859 N N . LEU A 1 226 ? 25.915 -2.374 -13.151 1.00 86.62 226 LEU A N 1
ATOM 1860 C CA . LEU A 1 226 ? 25.762 -1.121 -12.407 1.00 86.62 226 LEU A CA 1
ATOM 1861 C C . LEU A 1 226 ? 25.152 -1.303 -11.004 1.00 86.62 226 LEU A C 1
ATOM 1863 O O . LEU A 1 226 ? 25.763 -0.904 -10.012 1.00 86.62 226 LEU A O 1
ATOM 1867 N N . LEU A 1 227 ? 23.978 -1.937 -10.885 1.00 88.75 227 LEU A N 1
ATOM 1868 C CA . LEU A 1 227 ? 23.292 -2.104 -9.590 1.00 88.75 227 LEU A CA 1
ATOM 1869 C C . LEU A 1 227 ? 24.048 -3.034 -8.634 1.00 88.75 227 LEU A C 1
ATOM 1871 O O . LEU A 1 227 ? 24.197 -2.721 -7.452 1.00 88.75 227 LEU A O 1
ATOM 1875 N N . TYR A 1 228 ? 24.556 -4.158 -9.147 1.00 88.81 228 TYR A N 1
ATOM 1876 C CA . TYR A 1 228 ? 25.344 -5.106 -8.359 1.00 88.81 228 TYR A CA 1
ATOM 1877 C C . TYR A 1 228 ? 26.601 -4.433 -7.787 1.00 88.81 228 TYR A C 1
ATOM 1879 O O . TYR A 1 228 ? 26.873 -4.539 -6.588 1.00 88.81 228 TYR A O 1
ATOM 1887 N N . ARG A 1 229 ? 27.324 -3.674 -8.623 1.00 91.25 229 ARG A N 1
ATOM 1888 C CA . ARG A 1 229 ? 28.524 -2.922 -8.234 1.00 91.25 229 ARG A CA 1
ATOM 1889 C C . ARG A 1 229 ? 28.205 -1.857 -7.186 1.00 91.25 229 ARG A C 1
ATOM 1891 O O . ARG A 1 229 ? 28.893 -1.805 -6.172 1.00 91.25 229 ARG A O 1
ATOM 1898 N N . ASN A 1 230 ? 27.145 -1.068 -7.380 1.00 95.25 230 ASN A N 1
ATOM 1899 C CA . ASN A 1 230 ? 26.714 -0.046 -6.418 1.00 95.25 230 ASN A CA 1
ATOM 1900 C C . ASN A 1 230 ? 26.400 -0.652 -5.038 1.00 95.25 230 ASN A C 1
ATOM 1902 O O . ASN A 1 230 ? 26.865 -0.133 -4.026 1.00 95.25 230 ASN A O 1
ATOM 1906 N N . ASN A 1 231 ? 25.682 -1.779 -4.986 1.00 93.12 231 ASN A N 1
ATOM 1907 C CA . ASN A 1 231 ? 25.375 -2.468 -3.728 1.00 93.12 231 ASN A CA 1
ATOM 1908 C C . ASN A 1 231 ? 26.641 -3.000 -3.031 1.00 93.12 231 ASN A C 1
ATOM 1910 O O . ASN A 1 231 ? 26.843 -2.805 -1.831 1.00 93.12 231 ASN A O 1
ATOM 1914 N N . MET A 1 232 ? 27.539 -3.626 -3.798 1.00 92.62 232 MET A N 1
ATOM 1915 C CA . MET A 1 232 ? 28.818 -4.119 -3.283 1.00 92.62 232 MET A CA 1
ATOM 1916 C C . MET A 1 232 ? 29.688 -2.979 -2.731 1.00 92.62 232 MET A C 1
ATOM 1918 O O . MET A 1 232 ? 30.208 -3.084 -1.618 1.00 92.62 232 MET A O 1
ATOM 1922 N N . MET A 1 233 ? 29.821 -1.879 -3.479 1.00 95.44 233 MET A N 1
ATOM 1923 C CA . MET A 1 233 ? 30.591 -0.706 -3.061 1.00 95.44 233 MET A CA 1
ATOM 1924 C C . MET A 1 233 ? 29.975 -0.022 -1.842 1.00 95.44 233 MET A C 1
ATOM 1926 O O . MET A 1 233 ? 30.720 0.413 -0.964 1.00 95.44 233 MET A O 1
ATOM 1930 N N . ALA A 1 234 ? 28.643 0.051 -1.748 1.00 95.81 234 ALA A N 1
ATOM 1931 C CA . ALA A 1 234 ? 27.962 0.651 -0.603 1.00 95.81 234 ALA A CA 1
ATOM 1932 C C . ALA A 1 234 ? 28.289 -0.110 0.689 1.00 95.81 234 ALA A C 1
ATOM 1934 O O . ALA A 1 234 ? 28.700 0.493 1.675 1.00 95.81 234 ALA A O 1
ATOM 1935 N N . ASN A 1 235 ? 28.226 -1.444 0.663 1.00 92.75 235 ASN A N 1
ATOM 1936 C CA . ASN A 1 235 ? 28.583 -2.277 1.815 1.00 92.75 235 ASN A CA 1
ATOM 1937 C C . ASN A 1 235 ? 30.060 -2.107 2.233 1.00 92.75 235 ASN A C 1
ATOM 1939 O O . ASN A 1 235 ? 30.370 -1.932 3.413 1.00 92.75 235 ASN A O 1
ATOM 1943 N N . ILE A 1 236 ? 30.985 -2.115 1.265 1.00 93.19 236 ILE A N 1
ATOM 1944 C CA . ILE A 1 236 ? 32.421 -1.916 1.530 1.00 93.19 236 ILE A CA 1
ATOM 1945 C C . ILE A 1 236 ? 32.674 -0.524 2.124 1.00 93.19 236 ILE A C 1
ATOM 1947 O O . ILE A 1 236 ? 33.367 -0.396 3.136 1.00 93.19 236 ILE A O 1
ATOM 1951 N N . THR A 1 237 ? 32.079 0.513 1.535 1.00 96.44 237 THR A N 1
ATOM 1952 C CA . THR A 1 237 ? 32.247 1.901 1.980 1.00 96.44 237 THR A CA 1
ATOM 1953 C C . THR A 1 237 ? 31.651 2.107 3.368 1.00 96.44 237 THR A C 1
ATOM 1955 O O . THR A 1 237 ? 32.297 2.707 4.224 1.00 96.44 237 THR A O 1
ATOM 1958 N N . ALA A 1 238 ? 30.470 1.553 3.647 1.00 95.31 238 ALA A N 1
ATOM 1959 C CA . ALA A 1 238 ? 29.824 1.652 4.951 1.00 95.31 238 ALA A CA 1
ATOM 1960 C C . ALA A 1 238 ? 30.692 1.038 6.064 1.00 95.31 238 ALA A C 1
ATOM 1962 O O . ALA A 1 238 ? 30.895 1.661 7.107 1.00 95.31 238 ALA A O 1
ATOM 1963 N N . LYS A 1 239 ? 31.287 -0.137 5.824 1.00 93.94 239 LYS A N 1
ATOM 1964 C CA . LYS A 1 239 ? 32.239 -0.765 6.755 1.00 93.94 239 LYS A CA 1
ATOM 1965 C C . LYS A 1 239 ? 33.521 0.054 6.927 1.00 93.94 239 LYS A C 1
ATOM 1967 O O . LYS A 1 239 ? 33.977 0.199 8.062 1.00 93.94 239 LYS A O 1
ATOM 1972 N N . LEU A 1 240 ? 34.086 0.595 5.842 1.00 94.69 240 LEU A N 1
ATOM 1973 C CA . LEU A 1 240 ? 35.268 1.462 5.900 1.00 94.69 240 LEU A CA 1
ATOM 1974 C C . LEU A 1 240 ? 34.996 2.689 6.775 1.00 94.69 240 LEU A C 1
ATOM 1976 O O . LEU A 1 240 ? 35.736 2.958 7.719 1.00 94.69 240 LEU A O 1
ATOM 1980 N N . LEU A 1 241 ? 33.916 3.410 6.474 1.00 95.38 241 LEU A N 1
ATOM 1981 C CA . LEU A 1 241 ? 33.567 4.644 7.161 1.00 95.38 241 LEU A CA 1
ATOM 1982 C C . LEU A 1 241 ? 33.233 4.388 8.628 1.00 95.38 241 LEU A C 1
ATOM 1984 O O . LEU A 1 241 ? 33.769 5.073 9.489 1.00 95.38 241 LEU A O 1
ATOM 1988 N N . PHE A 1 242 ? 32.403 3.383 8.921 1.00 93.50 242 PHE A N 1
ATOM 1989 C CA . PHE A 1 242 ? 31.977 3.067 10.286 1.00 93.50 242 PHE A CA 1
ATOM 1990 C C . PHE A 1 242 ? 33.138 2.708 11.217 1.00 93.50 242 PHE A C 1
ATOM 1992 O O . PHE A 1 242 ? 33.129 3.101 12.381 1.00 93.50 242 PHE A O 1
ATOM 1999 N N . ASN A 1 243 ? 34.126 1.963 10.714 1.00 91.50 243 ASN A N 1
ATOM 2000 C CA . ASN A 1 243 ? 35.184 1.400 11.552 1.00 91.50 243 ASN A CA 1
ATOM 2001 C C . ASN A 1 243 ? 36.478 2.227 11.554 1.00 91.50 243 ASN A C 1
ATOM 2003 O O . ASN A 1 243 ? 37.247 2.118 12.507 1.00 91.50 243 ASN A O 1
ATOM 2007 N N . TYR A 1 244 ? 36.736 3.037 10.519 1.00 93.12 244 TYR A N 1
ATOM 2008 C CA . TYR A 1 244 ? 38.049 3.672 10.321 1.00 93.12 244 TYR A CA 1
ATOM 2009 C C . TYR A 1 244 ? 38.020 5.186 10.065 1.00 93.12 244 TYR A C 1
ATOM 2011 O O . TYR A 1 244 ? 39.082 5.812 10.061 1.00 93.12 244 TYR A O 1
ATOM 2019 N N . PHE A 1 245 ? 36.844 5.792 9.881 1.00 93.94 245 PHE A N 1
ATOM 2020 C CA . PHE A 1 245 ? 36.682 7.237 9.697 1.00 93.94 245 PHE A CA 1
ATOM 2021 C C . PHE A 1 245 ? 35.610 7.796 10.645 1.00 93.94 245 PHE A C 1
ATOM 2023 O O . PHE A 1 245 ? 34.882 7.053 11.305 1.00 93.94 245 PHE A O 1
ATOM 2030 N N . ASP A 1 246 ? 35.501 9.126 10.727 1.00 93.12 246 ASP A N 1
ATOM 2031 C CA . ASP A 1 246 ? 34.355 9.749 11.389 1.00 93.12 246 ASP A CA 1
ATOM 2032 C C . ASP A 1 246 ? 33.098 9.550 10.532 1.00 93.12 246 ASP A C 1
ATOM 2034 O O . ASP A 1 246 ? 32.790 10.319 9.625 1.00 93.12 246 ASP A O 1
ATOM 2038 N N . HIS A 1 247 ? 32.367 8.479 10.828 1.00 91.56 247 HIS A N 1
ATOM 2039 C CA . HIS A 1 247 ? 31.137 8.082 10.147 1.00 91.56 247 HIS A CA 1
ATOM 2040 C C . HIS A 1 247 ? 29.947 9.033 10.366 1.00 91.56 247 HIS A C 1
ATOM 2042 O O . HIS A 1 247 ? 28.848 8.736 9.884 1.00 91.56 247 HIS A O 1
ATOM 2048 N N . LYS A 1 248 ? 30.114 10.121 11.130 1.00 91.69 248 LYS A N 1
ATOM 2049 C CA . LYS A 1 248 ? 29.132 11.210 11.261 1.00 91.69 248 LYS A CA 1
ATOM 2050 C C . LYS A 1 248 ? 29.457 12.413 10.371 1.00 91.69 248 LYS A C 1
ATOM 2052 O O . LYS A 1 248 ? 28.646 13.332 10.303 1.00 91.69 248 LYS A O 1
ATOM 2057 N N . ALA A 1 249 ? 30.614 12.414 9.713 1.00 93.69 249 ALA A N 1
ATOM 2058 C CA . ALA A 1 249 ? 30.983 13.453 8.766 1.00 93.69 249 ALA A CA 1
ATOM 2059 C C . ALA A 1 249 ? 30.133 13.393 7.485 1.00 93.69 249 ALA A C 1
ATOM 2061 O O . ALA A 1 249 ? 29.319 12.488 7.287 1.00 93.69 249 ALA A O 1
ATOM 2062 N N . LYS A 1 250 ? 30.349 14.375 6.607 1.00 95.06 250 LYS A N 1
ATOM 2063 C CA . LYS A 1 250 ? 29.729 14.441 5.284 1.00 95.06 250 LYS A CA 1
ATOM 2064 C C . LYS A 1 250 ? 30.635 13.813 4.237 1.00 95.06 250 LYS A C 1
ATOM 2066 O O . LYS A 1 250 ? 31.864 13.932 4.310 1.00 95.06 250 LYS A O 1
ATOM 2071 N N . PHE A 1 251 ? 30.023 13.213 3.226 1.00 97.06 251 PHE A N 1
ATOM 2072 C CA . PHE A 1 251 ? 30.718 12.515 2.150 1.00 97.06 251 PHE A CA 1
ATOM 2073 C C . PHE A 1 251 ? 30.168 12.920 0.785 1.00 97.06 251 PHE A C 1
ATOM 2075 O O . PHE A 1 251 ? 29.047 13.413 0.675 1.00 97.06 251 PHE A O 1
ATOM 2082 N N . LEU A 1 252 ? 30.956 12.722 -0.264 1.00 96.88 252 LEU A N 1
ATOM 2083 C CA . LEU A 1 252 ? 30.567 13.055 -1.631 1.00 96.88 252 LEU A CA 1
ATOM 2084 C C . LEU A 1 252 ? 30.832 11.868 -2.542 1.00 96.88 252 LEU A C 1
ATOM 2086 O O . LEU A 1 252 ? 31.939 11.349 -2.536 1.00 96.88 252 LEU A O 1
ATOM 2090 N N . ASP A 1 253 ? 29.858 11.509 -3.365 1.00 97.56 253 ASP A N 1
ATOM 2091 C CA . ASP A 1 253 ? 30.084 10.637 -4.512 1.00 97.56 253 ASP A CA 1
ATOM 2092 C C . ASP A 1 253 ? 30.318 11.493 -5.761 1.00 97.56 253 ASP A C 1
ATOM 2094 O O . ASP A 1 253 ? 29.420 12.206 -6.224 1.00 97.56 253 ASP A O 1
ATOM 2098 N N . TYR A 1 254 ? 31.561 11.489 -6.239 1.00 95.06 254 TYR A N 1
ATOM 2099 C CA . TYR A 1 254 ? 32.056 12.277 -7.362 1.00 95.06 254 TYR A CA 1
ATOM 2100 C C . TYR A 1 254 ? 32.087 11.385 -8.606 1.00 95.06 254 TYR A C 1
ATOM 2102 O O . TYR A 1 254 ? 32.810 10.395 -8.641 1.00 95.06 254 TYR A O 1
ATOM 2110 N N . GLY A 1 255 ? 31.308 11.740 -9.630 1.00 92.25 255 GLY A N 1
ATOM 2111 C CA . GLY A 1 255 ? 30.980 10.820 -10.726 1.00 92.25 255 GLY A CA 1
ATOM 2112 C C . GLY A 1 255 ? 29.874 9.832 -10.338 1.00 92.25 255 GLY A C 1
ATOM 2113 O O . GLY A 1 255 ? 29.938 8.661 -10.689 1.00 92.25 255 GLY A O 1
ATOM 2114 N N . GLY A 1 256 ? 28.887 10.282 -9.552 1.00 92.00 256 GLY A N 1
ATOM 2115 C CA . GLY A 1 256 ? 27.901 9.405 -8.906 1.00 92.00 256 GLY A CA 1
ATOM 2116 C C . GLY A 1 256 ? 26.837 8.774 -9.818 1.00 92.00 256 GLY A C 1
ATOM 2117 O O . GLY A 1 256 ? 25.856 8.216 -9.312 1.00 92.00 256 GLY A O 1
ATOM 2118 N N . GLY A 1 257 ? 26.949 8.897 -11.146 1.00 92.62 257 GLY A N 1
ATOM 2119 C CA . GLY A 1 257 ? 26.020 8.295 -12.104 1.00 92.62 257 GLY A CA 1
ATOM 2120 C C . GLY A 1 257 ? 24.564 8.686 -11.827 1.00 92.62 257 GLY A C 1
ATOM 2121 O O . GLY A 1 257 ? 24.264 9.839 -11.514 1.00 92.62 257 GLY A O 1
ATOM 2122 N N . TYR A 1 258 ? 23.638 7.721 -11.871 1.00 94.00 258 TYR A N 1
ATOM 2123 C CA . TYR A 1 258 ? 22.220 7.969 -11.562 1.00 94.00 258 TYR A CA 1
ATOM 2124 C C . TYR A 1 258 ? 21.923 8.277 -10.078 1.00 94.00 258 TYR A C 1
ATOM 2126 O O . TYR A 1 258 ? 20.772 8.548 -9.729 1.00 94.00 258 TYR A O 1
ATOM 2134 N N . GLY A 1 259 ? 22.923 8.240 -9.192 1.00 95.19 259 GLY A N 1
ATOM 2135 C CA . GLY A 1 259 ? 22.772 8.516 -7.759 1.00 95.19 259 GLY A CA 1
ATOM 2136 C C . GLY A 1 259 ? 22.361 7.312 -6.910 1.00 95.19 259 GLY A C 1
ATOM 2137 O O . GLY A 1 259 ? 21.947 7.484 -5.764 1.00 95.19 259 GLY A O 1
ATOM 2138 N N . VAL A 1 260 ? 22.476 6.092 -7.448 1.00 96.19 260 VAL A N 1
ATOM 2139 C CA . VAL A 1 260 ? 22.130 4.845 -6.741 1.00 96.19 260 VAL A CA 1
ATOM 2140 C C . VAL A 1 260 ? 23.020 4.641 -5.513 1.00 96.19 260 VAL A C 1
ATOM 2142 O O . VAL A 1 260 ? 22.502 4.391 -4.428 1.00 96.19 260 VAL A O 1
ATOM 2145 N N . PHE A 1 261 ? 24.341 4.793 -5.651 1.00 97.69 261 PHE A N 1
ATOM 2146 C CA . PHE A 1 261 ? 25.280 4.653 -4.535 1.00 97.69 261 PHE A CA 1
ATOM 2147 C C . PHE A 1 261 ? 24.958 5.622 -3.392 1.00 97.69 261 PHE A C 1
ATOM 2149 O O . PHE A 1 261 ? 24.822 5.204 -2.244 1.00 97.69 261 PHE A O 1
ATOM 2156 N N . VAL A 1 262 ? 24.760 6.906 -3.713 1.00 97.25 262 VAL A N 1
ATOM 2157 C CA . VAL A 1 262 ? 24.385 7.939 -2.734 1.00 97.25 262 VAL A CA 1
ATOM 2158 C C . VAL A 1 262 ? 23.110 7.550 -1.994 1.00 97.25 262 VAL A C 1
ATOM 2160 O O . VAL A 1 262 ? 23.079 7.622 -0.768 1.00 97.25 262 VAL A O 1
ATOM 2163 N N . ARG A 1 263 ? 22.079 7.080 -2.708 1.00 96.50 263 ARG A N 1
ATOM 2164 C CA . ARG A 1 263 ? 20.832 6.610 -2.092 1.00 96.50 263 ARG A CA 1
ATOM 2165 C C . ARG A 1 263 ? 21.078 5.452 -1.125 1.00 96.50 263 ARG A C 1
ATOM 2167 O O . ARG A 1 263 ? 20.711 5.557 0.039 1.00 96.50 263 ARG A O 1
ATOM 2174 N N . LEU A 1 264 ? 21.801 4.420 -1.560 1.00 96.81 264 LEU A N 1
ATOM 2175 C CA . LEU A 1 264 ? 22.144 3.265 -0.722 1.00 96.81 264 LEU A CA 1
ATOM 2176 C C . LEU A 1 264 ? 22.943 3.646 0.534 1.00 96.81 264 LEU A C 1
ATOM 2178 O O . LEU A 1 264 ? 22.755 3.042 1.589 1.00 96.81 264 LEU A O 1
ATOM 2182 N N . MET A 1 265 ? 23.841 4.630 0.442 1.00 97.31 265 MET A N 1
ATOM 2183 C CA . MET A 1 265 ? 24.625 5.097 1.589 1.00 97.31 265 MET A CA 1
ATOM 2184 C C . MET A 1 265 ? 23.789 5.921 2.574 1.00 97.31 265 MET A C 1
ATOM 2186 O O . MET A 1 265 ? 23.928 5.745 3.787 1.00 97.31 265 MET A O 1
ATOM 2190 N N . ARG A 1 266 ? 22.895 6.785 2.076 1.00 95.44 266 ARG A N 1
ATOM 2191 C CA . ARG A 1 266 ? 21.972 7.571 2.912 1.00 95.44 266 ARG A CA 1
ATOM 2192 C C . ARG A 1 266 ? 20.941 6.687 3.603 1.00 95.44 266 ARG A C 1
ATOM 2194 O O . ARG A 1 266 ? 20.674 6.875 4.789 1.00 95.44 266 ARG A O 1
ATOM 2201 N N . ASP A 1 267 ? 20.452 5.660 2.918 1.00 93.69 267 ASP A N 1
ATOM 2202 C CA . ASP A 1 267 ? 19.533 4.682 3.501 1.00 93.69 267 ASP A CA 1
ATOM 2203 C C . ASP A 1 267 ? 20.216 3.853 4.606 1.00 93.69 267 ASP A C 1
ATOM 2205 O O . ASP A 1 267 ? 19.562 3.446 5.562 1.00 93.69 267 ASP A O 1
ATOM 2209 N N . GLN A 1 268 ? 21.543 3.690 4.543 1.00 93.38 268 GLN A N 1
ATOM 2210 C CA . GLN A 1 268 ? 22.377 3.131 5.620 1.00 93.38 268 GLN A CA 1
ATOM 2211 C C . GLN A 1 268 ? 22.812 4.169 6.681 1.00 93.38 268 GLN A C 1
ATOM 2213 O O . GLN A 1 268 ? 23.596 3.848 7.576 1.00 93.38 268 GLN A O 1
ATOM 2218 N N . GLY A 1 269 ? 22.337 5.416 6.596 1.00 93.75 269 GLY A N 1
ATOM 2219 C CA . GLY A 1 269 ? 22.562 6.466 7.597 1.00 93.75 269 GLY A CA 1
ATOM 2220 C C . GLY A 1 269 ? 23.835 7.303 7.426 1.00 93.75 269 GLY A C 1
ATOM 2221 O O . GLY A 1 269 ? 24.259 7.972 8.373 1.00 93.75 269 GLY A O 1
ATOM 2222 N N . PHE A 1 270 ? 24.501 7.255 6.269 1.00 95.88 270 PHE A N 1
ATOM 2223 C CA . PHE A 1 270 ? 25.695 8.063 5.981 1.00 95.88 270 PHE A CA 1
ATOM 2224 C C . PHE A 1 270 ? 25.339 9.301 5.147 1.00 95.88 270 PHE A C 1
ATOM 2226 O O . PHE A 1 270 ? 24.621 9.196 4.155 1.00 95.88 270 PHE A O 1
ATOM 2233 N N . ASP A 1 271 ? 25.853 10.478 5.521 1.00 94.75 271 ASP A N 1
ATOM 2234 C CA . ASP A 1 271 ? 25.454 11.762 4.919 1.00 94.75 271 ASP A CA 1
ATOM 2235 C C . ASP A 1 271 ? 26.203 12.020 3.600 1.00 94.75 271 ASP A C 1
ATOM 2237 O O . ASP A 1 271 ? 27.155 12.800 3.535 1.00 94.75 271 ASP A O 1
ATOM 2241 N N . PHE A 1 272 ? 25.809 11.288 2.555 1.00 96.75 272 PHE A N 1
ATOM 2242 C CA . PHE A 1 272 ? 26.378 11.396 1.212 1.00 96.75 272 PHE A CA 1
ATOM 2243 C C . PHE A 1 272 ? 25.662 12.438 0.353 1.00 96.75 272 PHE A C 1
ATOM 2245 O O . PHE A 1 272 ? 24.432 12.504 0.326 1.00 96.75 272 PHE A O 1
ATOM 2252 N N . TYR A 1 273 ? 26.445 13.190 -0.412 1.00 95.81 273 TYR A N 1
ATOM 2253 C CA . TYR A 1 273 ? 25.990 14.095 -1.462 1.00 95.81 273 TYR A CA 1
ATOM 2254 C C . TYR A 1 273 ? 26.350 13.541 -2.839 1.00 95.81 273 TYR A C 1
ATOM 2256 O O . TYR A 1 273 ? 27.284 12.753 -2.981 1.00 95.81 273 TYR A O 1
ATOM 2264 N N . TRP A 1 274 ? 25.611 13.975 -3.855 1.00 96.06 274 TRP A N 1
ATOM 2265 C CA . TRP A 1 274 ? 25.786 13.556 -5.242 1.00 96.06 274 TRP A CA 1
ATOM 2266 C C . TRP A 1 274 ? 26.426 14.660 -6.090 1.00 96.06 274 TRP A C 1
ATOM 2268 O O . TRP A 1 274 ? 26.053 15.835 -5.983 1.00 96.06 274 TRP A O 1
ATOM 2278 N N . GLN A 1 275 ? 27.352 14.281 -6.974 1.00 93.94 275 GLN A N 1
ATOM 2279 C CA . GLN A 1 275 ? 27.846 15.133 -8.052 1.00 93.94 275 GLN A CA 1
ATOM 2280 C C . GLN A 1 275 ? 28.247 14.291 -9.271 1.00 93.94 275 GLN A C 1
ATOM 2282 O O . GLN A 1 275 ? 29.099 13.414 -9.171 1.00 93.94 275 GLN A O 1
ATOM 2287 N N . ASP A 1 276 ? 27.713 14.621 -10.445 1.00 92.12 276 ASP A N 1
ATOM 2288 C CA . ASP A 1 276 ? 28.156 14.079 -11.734 1.00 92.12 276 ASP A CA 1
ATOM 2289 C C . ASP A 1 276 ? 28.075 15.167 -12.819 1.00 92.12 276 ASP A C 1
ATOM 2291 O O . ASP A 1 276 ? 27.230 16.063 -12.753 1.00 92.12 276 ASP A O 1
ATOM 2295 N N . LYS A 1 277 ? 28.987 15.129 -13.797 1.00 87.88 277 LYS A N 1
ATOM 2296 C CA . LYS A 1 277 ? 29.060 16.103 -14.897 1.00 87.88 277 LYS A CA 1
ATOM 2297 C C . LYS A 1 277 ? 28.233 15.684 -16.116 1.00 87.88 277 LYS A C 1
ATOM 2299 O O . LYS A 1 277 ? 27.799 16.555 -16.870 1.00 87.88 277 LYS A O 1
ATOM 2304 N N . TYR A 1 278 ? 28.059 14.384 -16.330 1.00 84.44 278 TYR A N 1
ATOM 2305 C CA . TYR A 1 278 ? 27.494 13.815 -17.552 1.00 84.44 278 TYR A CA 1
ATOM 2306 C C . TYR A 1 278 ? 26.184 13.062 -17.293 1.00 84.44 278 TYR A C 1
ATOM 2308 O O . TYR A 1 278 ? 25.334 13.020 -18.179 1.00 84.44 278 TYR A O 1
ATOM 2316 N N . CYS A 1 279 ? 25.990 12.508 -16.094 1.00 86.56 279 CYS A N 1
ATOM 2317 C CA . CYS A 1 279 ? 24.808 11.723 -15.750 1.00 86.56 279 CYS A CA 1
ATOM 2318 C C . CYS A 1 279 ? 23.735 12.540 -15.009 1.00 86.56 279 CYS A C 1
ATOM 2320 O O . CYS A 1 279 ? 24.032 13.453 -14.239 1.00 86.56 279 CYS A O 1
ATOM 2322 N N . GLN A 1 280 ? 22.462 12.194 -15.216 1.00 89.31 280 GLN A N 1
ATOM 2323 C CA . GLN A 1 280 ? 21.345 12.768 -14.464 1.00 89.31 280 GLN A CA 1
ATOM 2324 C C . GLN A 1 280 ? 21.211 12.098 -13.092 1.00 89.31 280 GLN A C 1
ATOM 2326 O O . GLN A 1 280 ? 21.232 10.876 -13.000 1.00 89.31 280 GLN A O 1
ATOM 2331 N N . ASN A 1 281 ? 20.963 12.881 -12.042 1.00 92.31 281 ASN A N 1
ATOM 2332 C CA . ASN A 1 281 ? 20.615 12.360 -10.721 1.00 92.31 281 ASN A CA 1
ATOM 2333 C C . ASN A 1 281 ? 19.147 11.897 -10.669 1.00 92.31 281 ASN A C 1
ATOM 2335 O O . ASN A 1 281 ? 18.241 12.736 -10.675 1.00 92.31 281 ASN A O 1
ATOM 2339 N N . LEU A 1 282 ? 18.911 10.585 -10.601 1.00 91.00 282 LEU A N 1
ATOM 2340 C CA . LEU A 1 282 ? 17.567 9.991 -10.550 1.00 91.00 282 LEU A CA 1
ATOM 2341 C C . LEU A 1 282 ? 17.186 9.486 -9.151 1.00 91.00 282 LEU A C 1
ATOM 2343 O O . LEU A 1 282 ? 16.029 9.601 -8.760 1.00 91.00 282 LEU A O 1
ATOM 2347 N N . PHE A 1 283 ? 18.139 8.930 -8.397 1.00 90.25 283 PHE A N 1
ATOM 2348 C CA . PHE A 1 283 ? 17.866 8.232 -7.128 1.00 90.25 283 PHE A CA 1
ATOM 2349 C C . PHE A 1 283 ? 18.239 9.043 -5.877 1.00 90.25 283 PHE A C 1
ATOM 2351 O O . PHE A 1 283 ? 17.795 8.731 -4.770 1.00 90.25 283 PHE A O 1
ATOM 2358 N N . ALA A 1 284 ? 19.035 10.103 -6.029 1.00 91.44 284 ALA A N 1
ATOM 2359 C CA . ALA A 1 284 ? 19.463 10.971 -4.936 1.00 91.44 284 ALA A CA 1
ATOM 2360 C C . ALA A 1 284 ? 19.110 12.446 -5.192 1.00 91.44 284 ALA A C 1
ATOM 2362 O O . ALA A 1 284 ? 19.829 13.349 -4.753 1.00 91.44 284 ALA A O 1
ATOM 2363 N N . THR A 1 285 ? 18.023 12.710 -5.923 1.00 87.12 285 THR A N 1
ATOM 2364 C CA . THR A 1 285 ? 17.591 14.070 -6.271 1.00 87.12 285 THR A CA 1
ATOM 2365 C C . THR A 1 285 ? 17.370 14.924 -5.019 1.00 87.12 285 THR A C 1
ATOM 2367 O O . THR A 1 285 ? 16.726 14.498 -4.062 1.00 87.12 285 THR A O 1
ATOM 2370 N N . GLY A 1 286 ? 17.893 16.152 -5.020 1.00 84.69 286 GLY A N 1
ATOM 2371 C CA . GLY A 1 286 ? 17.802 17.084 -3.892 1.00 84.69 286 GLY A CA 1
ATOM 2372 C C . GLY A 1 286 ? 18.998 17.052 -2.935 1.00 84.69 286 GLY A C 1
ATOM 2373 O O . GLY A 1 286 ? 19.082 17.945 -2.076 1.00 84.69 286 GLY A O 1
ATOM 2374 N N . PHE A 1 287 ? 19.908 16.090 -3.120 1.00 91.12 287 PHE A N 1
ATOM 2375 C CA . PHE A 1 287 ? 21.171 15.918 -2.392 1.00 91.12 287 PHE A CA 1
ATOM 2376 C C . PHE A 1 287 ? 22.388 16.234 -3.272 1.00 91.12 287 PHE A C 1
ATOM 2378 O O . PHE A 1 287 ? 23.482 15.724 -3.043 1.00 91.12 287 PHE A O 1
ATOM 2385 N N . GLU A 1 288 ? 22.215 17.084 -4.286 1.00 92.44 288 GLU A N 1
ATOM 2386 C CA . GLU A 1 288 ? 23.321 17.593 -5.091 1.00 92.44 288 GLU A CA 1
ATOM 2387 C C . GLU A 1 288 ? 24.229 18.485 -4.242 1.00 92.44 288 GLU A C 1
ATOM 2389 O O . GLU A 1 288 ? 23.752 19.326 -3.467 1.00 92.44 288 GLU A O 1
ATOM 2394 N N . LEU A 1 289 ? 25.542 18.355 -4.425 1.00 88.94 289 LEU A N 1
ATOM 2395 C CA . LEU A 1 289 ? 26.498 19.203 -3.725 1.00 88.94 289 LEU A CA 1
ATOM 2396 C C . LEU A 1 289 ? 26.315 20.682 -4.115 1.00 88.94 289 LEU A C 1
ATOM 2398 O O . LEU A 1 289 ? 26.509 21.071 -5.270 1.00 88.94 289 LEU A O 1
ATOM 2402 N N . LYS A 1 290 ? 25.989 21.551 -3.149 1.00 81.12 290 LYS A N 1
ATOM 2403 C CA . LYS A 1 290 ? 25.866 23.002 -3.385 1.00 81.12 290 LYS A CA 1
ATOM 2404 C C . LYS A 1 290 ? 27.171 23.719 -3.053 1.00 81.12 290 LYS A C 1
ATOM 2406 O O . LYS A 1 290 ? 27.924 23.307 -2.180 1.00 81.12 290 LYS A O 1
ATOM 2411 N N . LYS A 1 291 ? 27.409 24.881 -3.680 1.00 68.44 291 LYS A N 1
ATOM 2412 C CA . LYS A 1 291 ? 28.621 25.702 -3.451 1.00 68.44 291 LYS A CA 1
ATOM 2413 C C . LYS A 1 291 ? 28.879 26.059 -1.976 1.00 68.44 291 LYS A C 1
ATOM 2415 O O . LYS A 1 291 ? 30.034 26.233 -1.613 1.00 68.44 291 LYS A O 1
ATOM 2420 N N . LYS A 1 292 ? 27.827 26.171 -1.156 1.00 58.91 292 LYS A N 1
ATOM 2421 C CA . LYS A 1 292 ? 27.905 26.473 0.286 1.00 58.91 292 LYS A CA 1
ATOM 2422 C C . LYS A 1 292 ? 28.266 25.265 1.163 1.00 58.91 292 LYS A C 1
ATOM 2424 O O . LYS A 1 292 ? 28.696 25.463 2.287 1.00 58.91 292 LYS A O 1
ATOM 2429 N N . ASP A 1 293 ? 28.096 24.050 0.644 1.00 59.66 293 ASP A N 1
ATOM 2430 C CA . ASP A 1 293 ? 28.297 22.788 1.368 1.00 59.66 293 ASP A CA 1
ATOM 2431 C C . ASP A 1 293 ? 29.707 22.208 1.105 1.00 59.66 293 ASP A C 1
ATOM 2433 O O . ASP A 1 293 ? 29.998 21.074 1.467 1.00 59.66 293 ASP A O 1
ATOM 2437 N N . LYS A 1 294 ? 30.593 22.984 0.451 1.00 63.22 294 LYS A N 1
ATOM 2438 C CA . LYS A 1 294 ? 31.973 22.588 0.113 1.00 63.22 294 LYS A CA 1
ATOM 2439 C C . LYS A 1 294 ? 32.957 22.654 1.289 1.00 63.22 294 LYS A C 1
ATOM 2441 O O . LYS A 1 294 ? 34.069 22.160 1.155 1.00 63.22 294 LYS A O 1
ATOM 2446 N N . SER A 1 295 ? 32.584 23.265 2.410 1.00 58.34 295 SER A N 1
ATOM 2447 C CA . SER A 1 295 ? 33.336 23.176 3.665 1.00 58.34 295 SER A CA 1
ATOM 2448 C C . SER A 1 295 ? 32.717 22.066 4.514 1.00 58.34 295 SER A C 1
ATOM 2450 O O . SER A 1 295 ? 31.510 22.119 4.736 1.00 58.34 295 SER A O 1
ATOM 2452 N N . ASP A 1 296 ? 33.526 21.098 4.966 1.00 72.81 296 ASP A N 1
ATOM 2453 C CA . ASP A 1 296 ? 33.194 20.002 5.913 1.00 72.81 296 ASP A CA 1
ATOM 2454 C C . ASP A 1 296 ? 32.995 18.580 5.324 1.00 72.81 296 ASP A C 1
ATOM 2456 O O . ASP A 1 296 ? 32.446 17.707 5.999 1.00 72.81 296 ASP A O 1
ATOM 2460 N N . LEU A 1 297 ? 33.466 18.295 4.101 1.00 92.56 297 LEU A N 1
ATOM 2461 C CA . LEU A 1 297 ? 33.483 16.929 3.542 1.00 92.56 297 LEU A CA 1
ATOM 2462 C C . LEU A 1 297 ? 34.753 16.161 3.949 1.00 92.56 297 LEU A C 1
ATOM 2464 O O . LEU A 1 297 ? 35.871 16.645 3.773 1.00 92.56 297 LEU A O 1
ATOM 2468 N N . LEU A 1 298 ? 34.589 14.937 4.465 1.00 95.38 298 LEU A N 1
ATOM 2469 C CA . LEU A 1 298 ? 35.703 14.116 4.959 1.00 95.38 298 LEU A CA 1
ATOM 2470 C C . LEU A 1 298 ? 36.304 13.199 3.889 1.00 95.38 298 LEU A C 1
ATOM 2472 O O . LEU A 1 298 ? 37.520 12.989 3.877 1.00 95.38 298 LEU A O 1
ATOM 2476 N N . LEU A 1 299 ? 35.473 12.617 3.024 1.00 97.19 299 LEU A N 1
ATOM 2477 C CA . LEU A 1 299 ? 35.904 11.649 2.015 1.00 97.19 299 LEU A CA 1
ATOM 2478 C C . LEU A 1 299 ? 35.044 11.744 0.749 1.00 97.19 299 LEU A C 1
ATOM 2480 O O . LEU A 1 299 ? 33.830 11.943 0.828 1.00 97.19 299 LEU A O 1
ATOM 2484 N N . ILE A 1 300 ? 35.697 11.577 -0.402 1.00 97.44 300 ILE A N 1
ATOM 2485 C CA . ILE A 1 300 ? 35.076 11.423 -1.720 1.00 97.44 300 ILE A CA 1
ATOM 2486 C C . ILE A 1 300 ? 35.090 9.954 -2.135 1.00 97.44 300 ILE A C 1
ATOM 2488 O O . ILE A 1 300 ? 36.118 9.292 -1.994 1.00 97.44 300 ILE A O 1
ATOM 2492 N N . THR A 1 301 ? 33.979 9.459 -2.673 1.00 98.31 301 THR A N 1
ATOM 2493 C CA . THR A 1 301 ? 33.938 8.235 -3.475 1.00 98.31 301 THR A CA 1
ATOM 2494 C C . THR A 1 301 ? 33.994 8.575 -4.963 1.00 98.31 301 THR A C 1
ATOM 2496 O O . THR A 1 301 ? 33.419 9.572 -5.387 1.00 98.31 301 THR A O 1
ATOM 2499 N N . ALA A 1 302 ? 34.735 7.790 -5.743 1.00 96.94 302 ALA A N 1
ATOM 2500 C CA . ALA A 1 302 ? 34.898 7.965 -7.188 1.00 96.94 302 ALA A CA 1
ATOM 2501 C C . ALA A 1 302 ? 35.010 6.591 -7.868 1.00 96.94 302 ALA A C 1
ATOM 2503 O O . ALA A 1 302 ? 36.105 6.123 -8.190 1.00 96.94 302 ALA A O 1
ATOM 2504 N N . PHE A 1 303 ? 33.882 5.894 -8.000 1.00 95.75 303 PHE A N 1
ATOM 2505 C CA . PHE A 1 303 ? 33.839 4.545 -8.570 1.00 95.75 303 PHE A CA 1
ATOM 2506 C C . PHE A 1 303 ? 33.627 4.588 -10.084 1.00 95.75 303 PHE A C 1
ATOM 2508 O O . PHE A 1 303 ? 32.701 5.244 -10.542 1.00 95.75 303 PHE A O 1
ATOM 2515 N N . GLU A 1 304 ? 34.466 3.866 -10.834 1.00 89.69 304 GLU A N 1
ATOM 2516 C CA . GLU A 1 304 ? 34.506 3.859 -12.308 1.00 89.69 304 GLU A CA 1
ATOM 2517 C C . GLU A 1 304 ? 34.627 5.279 -12.882 1.00 89.69 304 GLU A C 1
ATOM 2519 O O . GLU A 1 304 ? 33.842 5.713 -13.719 1.00 89.69 304 GLU A O 1
ATOM 2524 N N . LEU A 1 305 ? 35.584 6.052 -12.361 1.00 92.56 305 LEU A N 1
ATOM 2525 C CA . LEU A 1 305 ? 35.813 7.435 -12.791 1.00 92.56 305 LEU A CA 1
ATOM 2526 C C . LEU A 1 305 ? 37.225 7.663 -13.328 1.00 92.56 305 LEU A C 1
ATOM 2528 O O . LEU A 1 305 ? 37.420 8.435 -14.268 1.00 92.56 305 LEU A O 1
ATOM 2532 N N . PHE A 1 306 ? 38.229 7.044 -12.711 1.00 95.50 306 PHE A N 1
ATOM 2533 C CA . PHE A 1 306 ? 39.630 7.393 -12.946 1.00 95.50 306 PHE A CA 1
ATOM 2534 C C . PHE A 1 306 ? 40.050 7.117 -14.395 1.00 95.50 306 PHE A C 1
ATOM 2536 O O . PHE A 1 306 ? 40.744 7.923 -15.016 1.00 95.50 306 PHE A O 1
ATOM 2543 N N . GLU A 1 307 ? 39.555 6.029 -14.970 1.00 93.69 307 GLU A N 1
ATOM 2544 C CA . GLU A 1 307 ? 39.774 5.602 -16.350 1.00 93.69 307 GLU A CA 1
ATOM 2545 C C . GLU A 1 307 ? 39.249 6.585 -17.406 1.00 93.69 307 GLU A C 1
ATOM 2547 O O . GLU A 1 307 ? 39.681 6.562 -18.562 1.00 93.69 307 GLU A O 1
ATOM 2552 N N . HIS A 1 308 ? 38.368 7.496 -17.000 1.00 92.50 308 HIS A N 1
ATOM 2553 C CA . HIS A 1 308 ? 37.757 8.514 -17.845 1.00 92.50 308 HIS A CA 1
ATOM 2554 C C . HIS A 1 308 ? 38.462 9.876 -17.767 1.00 92.50 308 HIS A C 1
ATOM 2556 O O . HIS A 1 308 ? 38.147 10.801 -18.526 1.00 92.50 308 HIS A O 1
ATOM 2562 N N . LEU A 1 309 ? 39.420 10.041 -16.848 1.00 93.12 309 LEU A N 1
ATOM 2563 C CA . LEU A 1 309 ? 40.030 11.339 -16.582 1.00 93.12 309 LEU A CA 1
ATOM 2564 C C . LEU A 1 309 ? 40.931 11.769 -17.740 1.00 93.12 309 LEU A C 1
ATOM 2566 O O . LEU A 1 309 ? 42.018 11.238 -17.973 1.00 93.12 309 LEU A O 1
ATOM 2570 N N . THR A 1 310 ? 40.508 12.823 -18.439 1.00 91.25 310 THR A N 1
ATOM 2571 C CA . THR A 1 310 ? 41.310 13.412 -19.521 1.00 91.25 310 THR A CA 1
ATOM 2572 C C . THR A 1 310 ? 42.573 14.083 -18.981 1.00 91.25 310 THR A C 1
ATOM 2574 O O . THR A 1 310 ? 43.626 14.002 -19.624 1.00 91.25 310 THR A O 1
ATOM 2577 N N . TYR A 1 311 ? 42.480 14.697 -17.795 1.00 92.38 311 TYR A N 1
ATOM 2578 C CA . TYR A 1 311 ? 43.576 15.366 -17.089 1.00 92.38 311 TYR A CA 1
ATOM 2579 C C . TYR A 1 311 ? 43.629 14.914 -15.614 1.00 92.38 311 TYR A C 1
ATOM 2581 O O . TYR A 1 311 ? 43.203 15.658 -14.731 1.00 92.38 311 TYR A O 1
ATOM 2589 N N . PRO A 1 312 ? 44.175 13.714 -15.325 1.00 93.38 312 PRO A N 1
ATOM 2590 C CA . PRO A 1 312 ? 44.162 13.107 -13.990 1.00 93.38 312 PRO A CA 1
ATOM 2591 C C . PRO A 1 312 ? 44.650 14.009 -12.852 1.00 93.38 312 PRO A C 1
ATOM 2593 O O . PRO A 1 312 ? 44.041 14.040 -11.792 1.00 93.38 312 PRO A O 1
ATOM 2596 N N . ILE A 1 313 ? 45.731 14.765 -13.074 1.00 93.75 313 ILE A N 1
ATOM 2597 C CA . ILE A 1 313 ? 46.293 15.687 -12.076 1.00 93.75 313 ILE A CA 1
ATOM 2598 C C . ILE A 1 313 ? 45.300 16.794 -11.708 1.00 93.75 313 ILE A C 1
ATOM 2600 O O . ILE A 1 313 ? 45.112 17.073 -10.530 1.00 93.75 313 ILE A O 1
ATOM 2604 N N . GLN A 1 314 ? 44.678 17.424 -12.706 1.00 93.06 314 GLN A N 1
ATOM 2605 C CA . GLN A 1 314 ? 43.773 18.553 -12.480 1.00 93.06 314 GLN A CA 1
ATOM 2606 C C . GLN A 1 314 ? 42.507 18.093 -11.755 1.00 93.06 314 GLN A C 1
ATOM 2608 O O . GLN A 1 314 ? 42.079 18.725 -10.797 1.00 93.06 314 GLN A O 1
ATOM 2613 N N . GLU A 1 315 ? 41.948 16.960 -12.175 1.00 93.38 315 GLU A N 1
ATOM 2614 C CA . GLU A 1 315 ? 40.751 16.382 -11.557 1.00 93.38 315 GLU A CA 1
ATOM 2615 C C . GLU A 1 315 ? 41.032 15.918 -10.121 1.00 93.38 315 GLU A C 1
ATOM 2617 O O . GLU A 1 315 ? 40.242 16.175 -9.212 1.00 93.38 315 GLU A O 1
ATOM 2622 N N . LEU A 1 316 ? 42.206 15.323 -9.874 1.00 94.81 316 LEU A N 1
ATOM 2623 C CA . LEU A 1 316 ? 42.645 14.979 -8.523 1.00 94.81 316 LEU A CA 1
ATOM 2624 C C . LEU A 1 316 ? 42.811 16.221 -7.636 1.00 94.81 316 LEU A C 1
ATOM 2626 O O . LEU A 1 316 ? 42.385 16.207 -6.484 1.00 94.81 316 LEU A O 1
ATOM 2630 N N . GLU A 1 317 ? 43.376 17.311 -8.157 1.00 94.81 317 GLU A N 1
ATOM 2631 C CA . GLU A 1 317 ? 43.485 18.583 -7.431 1.00 94.81 317 GLU A CA 1
ATOM 2632 C C . GLU A 1 317 ? 42.116 19.185 -7.101 1.00 94.81 317 GLU A C 1
ATOM 2634 O O . GLU A 1 317 ? 41.934 19.720 -6.007 1.00 94.81 317 GLU A O 1
ATOM 2639 N N . GLU A 1 318 ? 41.137 19.082 -8.001 1.00 91.62 318 GLU A N 1
ATOM 2640 C CA . GLU A 1 318 ? 39.763 19.512 -7.726 1.00 91.62 318 GLU A CA 1
ATOM 2641 C C . GLU A 1 318 ? 39.090 18.648 -6.652 1.00 91.62 318 GLU A C 1
ATOM 2643 O O . GLU A 1 318 ? 38.437 19.194 -5.761 1.00 91.62 318 GLU A O 1
ATOM 2648 N N . MET A 1 319 ? 39.288 17.325 -6.670 1.00 93.69 319 MET A N 1
ATOM 2649 C CA . MET A 1 319 ? 38.786 16.438 -5.613 1.00 93.69 319 MET A CA 1
ATOM 2650 C C . MET A 1 319 ? 39.428 16.755 -4.254 1.00 93.69 319 MET A C 1
ATOM 2652 O O . MET A 1 319 ? 38.723 16.894 -3.254 1.00 93.69 319 MET A O 1
ATOM 2656 N N . LEU A 1 320 ? 40.747 16.961 -4.205 1.00 93.50 320 LEU A N 1
ATOM 2657 C CA . LEU A 1 320 ? 41.469 17.255 -2.960 1.00 93.50 320 LEU A CA 1
ATOM 2658 C C . LEU A 1 320 ? 41.165 18.645 -2.378 1.00 93.50 320 LEU A C 1
ATOM 2660 O O . LEU A 1 320 ? 41.331 18.854 -1.177 1.00 93.50 320 LEU A O 1
ATOM 2664 N N . LYS A 1 321 ? 40.676 19.593 -3.191 1.00 91.19 321 LYS A N 1
ATOM 2665 C CA . LYS A 1 321 ? 40.115 20.865 -2.691 1.00 91.19 321 LYS A CA 1
ATOM 2666 C C . LYS A 1 321 ? 38.797 20.675 -1.940 1.00 91.19 321 LYS A C 1
ATOM 2668 O O . LYS A 1 321 ? 38.415 21.560 -1.178 1.00 91.19 321 LYS A O 1
ATOM 2673 N N . ILE A 1 322 ? 38.084 19.579 -2.200 1.00 90.88 322 ILE A N 1
ATOM 2674 C CA . ILE A 1 322 ? 36.764 19.292 -1.636 1.00 90.88 322 ILE A CA 1
ATOM 2675 C C . ILE A 1 322 ? 36.887 18.409 -0.389 1.00 90.88 322 ILE A C 1
ATOM 2677 O O . ILE A 1 322 ? 36.271 18.725 0.625 1.00 90.88 322 ILE A O 1
ATOM 2681 N N . ALA A 1 323 ? 37.673 17.329 -0.445 1.00 93.75 323 ALA A N 1
ATOM 2682 C CA . ALA A 1 323 ? 37.872 16.426 0.688 1.00 93.75 323 ALA A CA 1
ATOM 2683 C C . ALA A 1 323 ? 39.316 15.894 0.762 1.00 93.75 323 ALA A C 1
ATOM 2685 O O . ALA A 1 323 ? 39.942 15.653 -0.270 1.00 93.75 323 ALA A O 1
ATOM 2686 N N . PRO A 1 324 ? 39.847 15.636 1.971 1.00 94.31 324 PRO A N 1
ATOM 2687 C CA . PRO A 1 324 ? 41.226 15.176 2.156 1.00 94.31 324 PRO A CA 1
ATOM 2688 C C . PRO A 1 324 ? 41.443 13.678 1.874 1.00 94.31 324 PRO A C 1
ATOM 2690 O O . PRO A 1 324 ? 42.580 13.210 1.936 1.00 94.31 324 PRO A O 1
ATOM 2693 N N . ASN A 1 325 ? 40.379 12.908 1.626 1.00 97.31 325 ASN A N 1
ATOM 2694 C CA . ASN A 1 325 ? 40.442 11.465 1.392 1.00 97.31 325 ASN A CA 1
ATOM 2695 C C . ASN A 1 325 ? 39.612 11.089 0.159 1.00 97.31 325 ASN A C 1
ATOM 2697 O O . ASN A 1 325 ? 38.539 11.653 -0.048 1.00 97.31 325 ASN A O 1
ATOM 2701 N N . ILE A 1 326 ? 40.084 10.122 -0.628 1.00 98.19 326 ILE A N 1
ATOM 2702 C CA . ILE A 1 326 ? 39.433 9.667 -1.862 1.00 98.19 326 ILE A CA 1
ATOM 2703 C C . ILE A 1 326 ? 39.457 8.137 -1.904 1.00 98.19 326 ILE A C 1
ATOM 2705 O O . ILE A 1 326 ? 40.526 7.540 -2.021 1.00 98.19 326 ILE A O 1
ATOM 2709 N N . LEU A 1 327 ? 38.286 7.510 -1.816 1.00 98.25 327 LEU A N 1
ATOM 2710 C CA . LEU A 1 327 ? 38.072 6.090 -2.096 1.00 98.25 327 LEU A CA 1
ATOM 2711 C C . LEU A 1 327 ? 37.619 5.956 -3.552 1.00 98.25 327 LEU A C 1
ATOM 2713 O O . LEU A 1 327 ? 36.623 6.554 -3.939 1.00 98.25 327 LEU A O 1
ATOM 2717 N N . PHE A 1 328 ? 38.320 5.191 -4.374 1.00 98.06 328 PHE A N 1
ATOM 2718 C CA . PHE A 1 328 ? 38.027 5.129 -5.805 1.00 98.06 328 PHE A CA 1
ATOM 2719 C C . PHE A 1 328 ? 38.206 3.725 -6.363 1.00 98.06 328 PHE A C 1
ATOM 2721 O O . PHE A 1 328 ? 38.947 2.913 -5.799 1.00 98.06 328 PHE A O 1
ATOM 2728 N N . SER A 1 329 ? 37.525 3.443 -7.477 1.00 95.44 329 SER A N 1
ATOM 2729 C CA . SER A 1 329 ? 37.778 2.234 -8.259 1.00 95.44 329 SER A CA 1
ATOM 2730 C C . SER A 1 329 ? 38.373 2.563 -9.616 1.00 95.44 329 SER A C 1
ATOM 2732 O O . SER A 1 329 ? 37.988 3.535 -10.258 1.00 95.44 329 SER A O 1
ATOM 2734 N N . THR A 1 330 ? 39.349 1.748 -10.006 1.00 95.56 330 THR A N 1
ATOM 2735 C CA . THR A 1 330 ? 39.863 1.640 -11.370 1.00 95.56 330 THR A CA 1
ATOM 2736 C C . THR A 1 330 ? 40.712 0.379 -11.462 1.00 95.56 330 THR A C 1
ATOM 2738 O O . THR A 1 330 ? 41.515 0.112 -10.560 1.00 95.56 330 THR A O 1
ATOM 2741 N N . SER A 1 331 ? 40.537 -0.428 -12.507 1.00 95.12 331 SER A N 1
ATOM 2742 C CA . SER A 1 331 ? 41.319 -1.658 -12.653 1.00 95.12 331 SER A CA 1
ATOM 2743 C C . SER A 1 331 ? 42.764 -1.327 -13.009 1.00 95.12 331 SER A C 1
ATOM 2745 O O . SER A 1 331 ? 43.042 -0.652 -14.003 1.00 95.12 331 SER A O 1
ATOM 2747 N N . LEU A 1 332 ? 43.696 -1.838 -12.207 1.00 96.25 332 LEU A N 1
ATOM 2748 C CA . LEU A 1 332 ? 45.116 -1.714 -12.493 1.00 96.25 332 LEU A CA 1
ATOM 2749 C C . LEU A 1 332 ? 45.484 -2.500 -13.751 1.00 96.25 332 LEU A C 1
ATOM 2751 O O . LEU A 1 332 ? 45.005 -3.613 -13.973 1.00 96.25 332 LEU A O 1
ATOM 2755 N N . LEU A 1 333 ? 46.381 -1.925 -14.549 1.00 95.38 333 LEU A N 1
ATOM 2756 C CA . LEU A 1 333 ? 46.977 -2.581 -15.702 1.00 95.38 333 LEU A CA 1
ATOM 2757 C C . LEU A 1 333 ? 47.629 -3.907 -15.266 1.00 95.38 333 LEU A C 1
ATOM 2759 O O . LEU A 1 333 ? 48.559 -3.877 -14.453 1.00 95.38 333 LEU A O 1
ATOM 2763 N N . PRO A 1 334 ? 47.192 -5.053 -15.816 1.00 90.94 334 PRO A N 1
ATOM 2764 C CA . PRO A 1 334 ? 47.769 -6.346 -15.479 1.00 90.94 334 PRO A CA 1
ATOM 2765 C C . PRO A 1 334 ? 49.254 -6.449 -15.856 1.00 90.94 334 PRO A C 1
ATOM 2767 O O . PRO A 1 334 ? 49.707 -5.828 -16.820 1.00 90.94 334 PRO A O 1
ATOM 2770 N N . GLU A 1 335 ? 50.010 -7.296 -15.151 1.00 88.81 335 GLU A N 1
ATOM 2771 C CA . GLU A 1 335 ? 51.457 -7.467 -15.378 1.00 88.81 335 GLU A CA 1
ATOM 2772 C C . GLU A 1 335 ? 51.811 -7.914 -16.805 1.00 88.81 335 GLU A C 1
ATOM 2774 O O . GLU A 1 335 ? 52.865 -7.552 -17.328 1.00 88.81 335 GLU A O 1
ATOM 2779 N N . ASN A 1 336 ? 50.922 -8.659 -17.473 1.00 89.31 336 ASN A N 1
ATOM 2780 C CA . ASN A 1 336 ? 51.105 -9.059 -18.871 1.00 89.31 336 ASN A CA 1
ATOM 2781 C C . ASN A 1 336 ? 50.933 -7.896 -19.873 1.00 89.31 336 ASN A C 1
ATOM 2783 O O . ASN A 1 336 ? 51.092 -8.121 -21.072 1.00 89.31 336 ASN A O 1
ATOM 2787 N N . ASN A 1 337 ? 50.647 -6.676 -19.396 1.00 91.88 337 ASN A N 1
ATOM 2788 C CA . ASN A 1 337 ? 50.589 -5.421 -20.151 1.00 91.88 337 ASN A CA 1
ATOM 2789 C C . ASN A 1 337 ? 49.758 -5.530 -21.452 1.00 91.88 337 ASN A C 1
ATOM 2791 O O . ASN A 1 337 ? 50.285 -5.297 -22.550 1.00 91.88 337 ASN A O 1
ATOM 2795 N N . PRO A 1 338 ? 48.480 -5.948 -21.349 1.00 94.12 338 PRO A N 1
ATOM 2796 C CA . PRO A 1 338 ? 47.659 -6.292 -22.502 1.00 94.12 338 PRO A CA 1
ATOM 2797 C C . PRO A 1 338 ? 47.352 -5.069 -23.373 1.00 94.12 338 PRO A C 1
ATOM 2799 O O . PRO A 1 338 ? 47.224 -3.944 -22.890 1.00 94.12 338 PRO A O 1
ATOM 2802 N N . LYS A 1 339 ? 47.214 -5.292 -24.682 1.00 93.81 339 LYS A N 1
ATOM 2803 C CA . LYS A 1 339 ? 46.790 -4.271 -25.652 1.00 93.81 339 LYS A CA 1
ATOM 2804 C C . LYS A 1 339 ? 45.266 -4.046 -25.603 1.00 93.81 339 LYS A C 1
ATOM 2806 O O . LYS A 1 339 ? 44.555 -4.886 -25.050 1.00 93.81 339 LYS A O 1
ATOM 2811 N N . PRO A 1 340 ? 44.740 -2.944 -26.179 1.00 92.25 340 PRO A N 1
ATOM 2812 C CA . PRO A 1 340 ? 43.313 -2.609 -26.093 1.00 92.25 340 PRO A CA 1
ATOM 2813 C C . PRO A 1 340 ? 42.328 -3.673 -26.599 1.00 92.25 340 PRO A C 1
ATOM 2815 O O . PRO A 1 340 ? 41.189 -3.721 -26.151 1.00 92.25 340 PRO A O 1
ATOM 2818 N N . ASP A 1 341 ? 42.750 -4.537 -27.517 1.00 87.88 341 ASP A N 1
ATOM 2819 C CA . ASP A 1 341 ? 41.974 -5.663 -28.046 1.00 87.88 341 ASP A CA 1
ATOM 2820 C C . ASP A 1 341 ? 42.112 -6.954 -27.216 1.00 87.88 341 ASP A C 1
ATOM 2822 O O . ASP A 1 341 ? 41.412 -7.932 -27.467 1.00 87.88 341 ASP A O 1
ATOM 2826 N N . GLN A 1 342 ? 43.004 -6.970 -26.223 1.00 91.19 342 GLN A N 1
ATOM 2827 C CA . GLN A 1 342 ? 43.361 -8.151 -25.429 1.00 91.19 342 GLN A CA 1
ATOM 2828 C C . GLN A 1 342 ? 42.804 -8.120 -24.004 1.00 91.19 342 GLN A C 1
ATOM 2830 O O . GLN A 1 342 ? 42.832 -9.140 -23.315 1.00 91.19 342 GLN A O 1
ATOM 2835 N N . TRP A 1 343 ? 42.312 -6.970 -23.541 1.00 93.56 343 TRP A N 1
ATOM 2836 C CA . TRP A 1 343 ? 41.750 -6.824 -22.204 1.00 93.56 343 TRP A CA 1
ATOM 2837 C C . TRP A 1 343 ? 40.458 -6.021 -22.247 1.00 93.56 343 TRP A C 1
ATOM 2839 O O . TRP A 1 343 ? 40.424 -4.882 -22.707 1.00 93.56 343 TRP A O 1
ATOM 2849 N N . TRP A 1 344 ? 39.389 -6.644 -21.753 1.00 86.12 344 TRP A N 1
ATOM 2850 C CA . TRP A 1 344 ? 38.023 -6.130 -21.828 1.00 86.12 344 TRP A CA 1
ATOM 2851 C C . TRP A 1 344 ? 37.862 -4.737 -21.200 1.00 86.12 344 TRP A C 1
ATOM 2853 O O . TRP A 1 344 ? 37.028 -3.966 -21.663 1.00 86.12 344 TRP A O 1
ATOM 2863 N N . TYR A 1 345 ? 38.697 -4.392 -20.214 1.00 90.44 345 TYR A N 1
ATOM 2864 C CA . TYR A 1 345 ? 38.631 -3.128 -19.478 1.00 90.44 345 TYR A CA 1
ATOM 2865 C C . TYR A 1 345 ? 39.035 -1.894 -20.302 1.00 90.44 345 TYR A C 1
ATOM 2867 O O . TYR A 1 345 ? 38.827 -0.774 -19.860 1.00 90.44 345 TYR A O 1
ATOM 2875 N N . TYR A 1 346 ? 39.593 -2.055 -21.506 1.00 92.31 346 TYR A N 1
ATOM 2876 C CA . TYR A 1 346 ? 39.805 -0.922 -22.419 1.00 92.31 346 TYR A CA 1
ATOM 2877 C C . TYR A 1 346 ? 38.521 -0.441 -23.112 1.00 92.31 346 TYR A C 1
ATOM 2879 O O . TYR A 1 346 ? 38.543 0.632 -23.712 1.00 92.31 346 TYR A O 1
ATOM 2887 N N . THR A 1 347 ? 37.464 -1.267 -23.117 1.00 90.25 347 THR A N 1
ATOM 2888 C CA . THR A 1 347 ? 36.130 -0.987 -23.688 1.00 90.25 347 THR A CA 1
ATOM 2889 C C . THR A 1 347 ? 36.133 -0.129 -24.972 1.00 90.25 347 THR A C 1
ATOM 2891 O O . THR A 1 347 ? 35.416 0.868 -25.083 1.00 90.25 347 THR A O 1
ATOM 2894 N N . PRO A 1 348 ? 36.889 -0.507 -26.028 1.00 89.94 348 PRO A N 1
ATOM 2895 C CA . PRO A 1 348 ? 37.061 0.346 -27.211 1.00 89.94 348 PRO A CA 1
ATOM 2896 C C . PRO A 1 348 ? 35.748 0.628 -27.961 1.00 89.94 348 PRO A C 1
ATOM 2898 O O . PRO A 1 348 ? 35.641 1.612 -28.687 1.00 89.94 348 PRO A O 1
ATOM 2901 N N . HIS A 1 349 ? 34.733 -0.216 -27.786 1.00 87.94 349 HIS A N 1
ATOM 2902 C CA . HIS A 1 349 ? 33.407 -0.030 -28.367 1.00 87.94 349 HIS A CA 1
ATOM 2903 C C . HIS A 1 349 ? 32.591 1.082 -27.688 1.00 87.94 349 HIS A C 1
ATOM 2905 O O . HIS A 1 349 ? 31.731 1.646 -28.352 1.00 87.94 349 HIS A O 1
ATOM 2911 N N . GLU A 1 350 ? 32.883 1.421 -26.428 1.00 87.25 350 GLU A N 1
ATOM 2912 C CA . GLU A 1 350 ? 32.269 2.527 -25.670 1.00 87.25 350 GLU A CA 1
ATOM 2913 C C . GLU A 1 350 ? 33.113 3.801 -25.781 1.00 87.25 350 GLU A C 1
ATOM 2915 O O . GLU A 1 350 ? 32.596 4.910 -25.863 1.00 87.25 350 GLU A O 1
ATOM 2920 N N . GLY A 1 351 ? 34.441 3.649 -25.806 1.00 88.88 351 GLY A N 1
ATOM 2921 C CA . GLY A 1 351 ? 35.378 4.742 -26.060 1.00 88.88 351 GLY A CA 1
ATOM 2922 C C . GLY A 1 351 ? 35.574 5.738 -24.921 1.00 88.88 351 GLY A C 1
ATOM 2923 O O . GLY A 1 351 ? 36.223 6.765 -25.140 1.00 88.88 351 GLY A O 1
ATOM 2924 N N . GLN A 1 352 ? 35.045 5.444 -23.732 1.00 90.38 352 GLN A N 1
ATOM 2925 C CA . GLN A 1 352 ? 35.157 6.297 -22.549 1.00 90.38 352 GLN A CA 1
ATOM 2926 C C . GLN A 1 352 ? 36.430 6.012 -21.724 1.00 90.38 352 GLN A C 1
ATOM 2928 O O . GLN A 1 352 ? 36.906 6.909 -21.031 1.00 90.38 352 GLN A O 1
ATOM 2933 N N . HIS A 1 353 ? 37.010 4.806 -21.798 1.00 93.56 353 HIS A N 1
ATOM 2934 C CA . HIS A 1 353 ? 38.216 4.421 -21.047 1.00 93.56 353 HIS A CA 1
ATOM 2935 C C . HIS A 1 353 ? 39.481 4.907 -21.775 1.00 93.56 353 HIS A C 1
ATOM 2937 O O . HIS A 1 353 ? 39.953 4.309 -22.748 1.00 93.56 353 HIS A O 1
ATOM 2943 N N . ILE A 1 354 ? 40.032 6.029 -21.314 1.00 94.50 354 ILE A N 1
ATOM 2944 C CA . ILE A 1 354 ? 41.130 6.755 -21.974 1.00 94.50 354 ILE A CA 1
ATOM 2945 C C . ILE A 1 354 ? 42.411 6.854 -21.136 1.00 94.50 354 ILE A C 1
ATOM 2947 O O . ILE A 1 354 ? 43.458 7.259 -21.655 1.00 94.50 354 ILE A O 1
ATOM 2951 N N . ALA A 1 355 ? 42.334 6.488 -19.859 1.00 96.00 355 ALA A N 1
ATOM 2952 C CA . ALA A 1 355 ? 43.423 6.488 -18.894 1.00 96.00 355 ALA A CA 1
ATOM 2953 C C . ALA A 1 355 ? 43.484 5.119 -18.206 1.00 96.00 355 ALA A C 1
ATOM 2955 O O . ALA A 1 355 ? 42.480 4.643 -17.703 1.00 96.00 355 ALA A O 1
ATOM 2956 N N . ILE A 1 356 ? 44.647 4.469 -18.170 1.00 97.19 356 ILE A N 1
ATOM 2957 C CA . ILE A 1 356 ? 44.810 3.176 -17.492 1.00 97.19 356 ILE A CA 1
ATOM 2958 C C . ILE A 1 356 ? 45.995 3.264 -16.541 1.00 97.19 356 ILE A C 1
ATOM 2960 O O . ILE A 1 356 ? 47.116 3.607 -16.938 1.00 97.19 356 ILE A O 1
ATOM 2964 N N . TYR A 1 357 ? 45.735 2.947 -15.279 1.00 97.56 357 TYR A N 1
ATOM 2965 C CA . TYR A 1 357 ? 46.671 3.146 -14.184 1.00 97.56 357 TYR A CA 1
ATOM 2966 C C . TYR A 1 357 ? 47.430 1.867 -13.861 1.00 97.56 357 TYR A C 1
ATOM 2968 O O . TYR A 1 357 ? 46.894 0.767 -13.885 1.00 97.56 357 TYR A O 1
ATOM 2976 N N . THR A 1 358 ? 48.699 2.021 -13.515 1.00 96.81 358 THR A N 1
ATOM 2977 C CA . THR A 1 358 ? 49.484 1.002 -12.812 1.00 96.81 358 THR A CA 1
ATOM 2978 C C . THR A 1 358 ? 49.524 1.346 -11.327 1.00 96.81 358 THR A C 1
ATOM 2980 O O . THR A 1 358 ? 49.346 2.512 -10.955 1.00 96.81 358 THR A O 1
ATOM 2983 N N . GLN A 1 359 ? 49.865 0.376 -10.477 1.00 96.44 359 GLN A N 1
ATOM 2984 C CA . GLN A 1 359 ? 50.096 0.651 -9.058 1.00 96.44 359 GLN A CA 1
ATOM 2985 C C . GLN A 1 359 ? 51.137 1.767 -8.868 1.00 96.44 359 GLN A C 1
ATOM 2987 O O . GLN A 1 359 ? 50.872 2.749 -8.180 1.00 96.44 359 GLN A O 1
ATOM 2992 N N . LYS A 1 360 ? 52.260 1.696 -9.598 1.00 96.81 360 LYS A N 1
ATOM 2993 C CA . LYS A 1 360 ? 53.321 2.715 -9.574 1.00 96.81 360 LYS A CA 1
ATOM 2994 C C . LYS A 1 360 ? 52.822 4.115 -9.947 1.00 96.81 360 LYS A C 1
ATOM 2996 O O . LYS A 1 360 ? 53.283 5.110 -9.397 1.00 96.81 360 LYS A O 1
ATOM 3001 N N . SER A 1 361 ? 51.890 4.221 -10.896 1.00 97.31 361 SER A N 1
ATOM 3002 C CA . SER A 1 361 ? 51.305 5.516 -11.258 1.00 97.31 361 SER A CA 1
ATOM 3003 C C . SER A 1 361 ? 50.437 6.098 -10.137 1.00 97.31 361 SER A C 1
ATOM 3005 O O . SER A 1 361 ? 50.501 7.303 -9.903 1.00 97.31 361 SER A O 1
ATOM 3007 N N . LEU A 1 362 ? 49.695 5.262 -9.402 1.00 97.88 362 LEU A N 1
ATOM 3008 C CA . LEU A 1 362 ? 48.919 5.695 -8.237 1.00 97.88 362 LEU A CA 1
ATOM 3009 C C . LEU A 1 362 ? 49.820 6.042 -7.043 1.00 97.88 362 LEU A C 1
ATOM 3011 O O . LEU A 1 362 ? 49.548 7.020 -6.353 1.00 97.88 362 LEU A O 1
ATOM 3015 N N . GLU A 1 363 ? 50.909 5.299 -6.827 1.00 97.56 363 GLU A N 1
ATOM 3016 C CA . GLU A 1 363 ? 51.918 5.595 -5.797 1.00 97.56 363 GLU A CA 1
ATOM 3017 C C . GLU A 1 363 ? 52.534 6.984 -6.011 1.00 97.56 363 GLU A C 1
ATOM 3019 O O . GLU A 1 363 ? 52.557 7.796 -5.089 1.00 97.56 363 GLU A O 1
ATOM 3024 N N . ILE A 1 364 ? 52.929 7.308 -7.248 1.00 97.06 364 ILE A N 1
ATOM 3025 C CA . ILE A 1 364 ? 53.464 8.635 -7.596 1.00 97.06 364 ILE A CA 1
ATOM 3026 C C . ILE A 1 364 ? 52.431 9.743 -7.344 1.00 97.06 364 ILE A C 1
ATOM 3028 O O . ILE A 1 364 ? 52.790 10.821 -6.866 1.00 97.06 364 ILE A O 1
ATOM 3032 N N . LEU A 1 365 ? 51.151 9.504 -7.653 1.00 96.62 365 LEU A N 1
ATOM 3033 C CA . LEU A 1 365 ? 50.088 10.468 -7.351 1.00 96.62 365 LEU A CA 1
ATOM 3034 C C . LEU A 1 365 ? 49.930 10.668 -5.840 1.00 96.62 365 LEU A C 1
ATOM 3036 O O . LEU A 1 365 ? 49.863 11.809 -5.389 1.00 96.62 365 LEU A O 1
ATOM 3040 N N . ALA A 1 366 ? 49.921 9.590 -5.054 1.00 96.62 366 ALA A N 1
ATOM 3041 C CA . ALA A 1 366 ? 49.829 9.673 -3.600 1.00 96.62 366 ALA A CA 1
ATOM 3042 C C . ALA A 1 366 ? 51.012 10.451 -3.001 1.00 96.62 366 ALA A C 1
ATOM 3044 O O . ALA A 1 366 ? 50.805 11.384 -2.222 1.00 96.62 366 ALA A O 1
ATOM 3045 N N . GLU A 1 367 ? 52.239 10.136 -3.423 1.00 95.88 367 GLU A N 1
ATOM 3046 C CA . GLU A 1 367 ? 53.460 10.820 -2.985 1.00 95.88 367 GLU A CA 1
ATOM 3047 C C . GLU A 1 367 ? 53.426 12.316 -3.304 1.00 95.88 367 GLU A C 1
ATOM 3049 O O . GLU A 1 367 ? 53.718 13.139 -2.432 1.00 95.88 367 GLU A O 1
ATOM 3054 N N . LYS A 1 368 ? 53.008 12.682 -4.524 1.00 95.38 368 LYS A N 1
ATOM 3055 C CA . LYS A 1 368 ? 52.936 14.079 -4.975 1.00 95.38 368 LYS A CA 1
ATOM 3056 C C . LYS A 1 368 ? 52.071 14.951 -4.060 1.00 95.38 368 LYS A C 1
ATOM 3058 O O . LYS A 1 368 ? 52.406 16.114 -3.843 1.00 95.38 368 LYS A O 1
ATOM 3063 N N . TYR A 1 369 ? 50.990 14.397 -3.513 1.00 95.75 369 TYR A N 1
ATOM 3064 C CA . TYR A 1 369 ? 50.063 15.110 -2.628 1.00 95.75 369 TYR A CA 1
ATOM 3065 C C . TYR A 1 369 ? 50.226 14.733 -1.142 1.00 95.75 369 TYR A C 1
ATOM 3067 O O . TYR A 1 369 ? 49.385 15.101 -0.324 1.00 95.75 369 TYR A O 1
ATOM 3075 N N . ASN A 1 370 ? 51.318 14.048 -0.768 1.00 95.44 370 ASN A N 1
ATOM 3076 C CA . ASN A 1 370 ? 51.608 13.590 0.602 1.00 95.44 370 ASN A CA 1
ATOM 3077 C C . ASN A 1 370 ? 50.476 12.741 1.228 1.00 95.44 370 ASN A C 1
ATOM 3079 O O . ASN A 1 370 ? 50.215 12.794 2.435 1.00 95.44 370 ASN A O 1
ATOM 3083 N N . LEU A 1 371 ? 49.814 11.938 0.401 1.00 97.19 371 LEU A N 1
ATOM 3084 C CA . LEU A 1 371 ? 48.795 10.969 0.795 1.00 97.19 371 LEU A CA 1
ATOM 3085 C C . LEU A 1 371 ? 49.424 9.576 0.901 1.00 97.19 371 LEU A C 1
ATOM 3087 O O . LEU A 1 371 ? 50.465 9.300 0.306 1.00 97.19 371 LEU A O 1
ATOM 3091 N N . LYS A 1 372 ? 48.790 8.678 1.657 1.00 97.06 372 LYS A N 1
ATOM 3092 C CA . LYS A 1 372 ? 49.101 7.245 1.615 1.00 97.06 372 LYS A CA 1
ATOM 3093 C C . LYS A 1 372 ? 48.113 6.551 0.680 1.00 97.06 372 LYS A C 1
ATOM 3095 O O . LYS A 1 372 ? 46.913 6.815 0.763 1.00 97.06 372 LYS A O 1
ATOM 3100 N N . LEU A 1 373 ? 48.629 5.682 -0.189 1.00 97.50 373 LEU A N 1
ATOM 3101 C CA . LEU A 1 373 ? 47.835 4.762 -0.999 1.00 97.50 373 LEU A CA 1
ATOM 3102 C C . LEU A 1 373 ? 47.630 3.459 -0.223 1.00 97.50 373 LEU A C 1
ATOM 3104 O O . LEU A 1 373 ? 48.601 2.832 0.194 1.00 97.50 373 LEU A O 1
ATOM 3108 N N . TYR A 1 374 ? 46.377 3.043 -0.082 1.00 97.19 374 TYR A N 1
ATOM 3109 C CA . TYR A 1 374 ? 46.010 1.658 0.206 1.00 97.19 374 TYR A CA 1
ATOM 3110 C C . TYR A 1 374 ? 45.339 1.090 -1.041 1.00 97.19 374 TYR A C 1
ATOM 3112 O O . TYR A 1 374 ? 44.521 1.769 -1.659 1.00 97.19 374 TYR A O 1
ATOM 3120 N N . THR A 1 375 ? 45.672 -0.138 -1.418 1.00 95.06 375 THR A N 1
ATOM 3121 C CA . THR A 1 375 ? 45.142 -0.799 -2.618 1.00 95.06 375 THR A CA 1
ATOM 3122 C C . THR A 1 375 ? 44.874 -2.268 -2.326 1.00 95.06 375 THR A C 1
ATOM 3124 O O . THR A 1 375 ? 45.567 -2.870 -1.509 1.00 95.06 375 THR A O 1
ATOM 3127 N N . ASP A 1 376 ? 43.866 -2.844 -2.977 1.00 92.69 376 ASP A N 1
ATOM 3128 C CA . ASP A 1 376 ? 43.647 -4.294 -2.981 1.00 92.69 376 ASP A CA 1
ATOM 3129 C C . ASP A 1 376 ? 44.469 -5.027 -4.060 1.00 92.69 376 ASP A C 1
ATOM 3131 O O . ASP A 1 376 ? 44.297 -6.227 -4.261 1.00 92.69 376 ASP A O 1
ATOM 3135 N N . GLY A 1 377 ? 45.333 -4.301 -4.780 1.00 91.25 377 GLY A N 1
ATOM 3136 C CA . GLY A 1 377 ? 46.156 -4.827 -5.869 1.00 91.25 377 GLY A CA 1
ATOM 3137 C C . GLY A 1 377 ? 45.389 -5.091 -7.167 1.00 91.25 377 GLY A C 1
ATOM 3138 O O . GLY A 1 377 ? 45.968 -5.600 -8.123 1.00 91.25 377 GLY A O 1
ATOM 3139 N N . SER A 1 378 ? 44.101 -4.746 -7.225 1.00 90.25 378 SER A N 1
ATOM 3140 C CA . SER A 1 378 ? 43.233 -4.985 -8.374 1.00 90.25 378 SER A CA 1
ATOM 3141 C C . SER A 1 378 ? 42.490 -3.718 -8.790 1.00 90.25 378 SER A C 1
ATOM 3143 O O . SER A 1 378 ? 42.985 -2.989 -9.647 1.00 90.25 378 SER A O 1
ATOM 3145 N N . SER A 1 379 ? 41.324 -3.435 -8.214 1.00 91.88 379 SER A N 1
ATOM 3146 C CA . SER A 1 379 ? 40.429 -2.387 -8.692 1.00 91.88 379 SER A CA 1
ATOM 3147 C C . SER A 1 379 ? 39.972 -1.393 -7.632 1.00 91.88 379 SER A C 1
ATOM 3149 O O . SER A 1 379 ? 39.335 -0.419 -8.010 1.00 91.88 379 SER A O 1
ATOM 3151 N N . LEU A 1 380 ? 40.255 -1.602 -6.340 1.00 96.00 380 LEU A N 1
ATOM 3152 C CA . LEU A 1 380 ? 39.793 -0.718 -5.263 1.00 96.00 380 LEU A CA 1
ATOM 3153 C C . LEU A 1 380 ? 40.969 -0.076 -4.521 1.00 96.00 380 LEU A C 1
ATOM 3155 O O . LEU A 1 380 ? 41.874 -0.764 -4.043 1.00 96.00 380 LEU A O 1
ATOM 3159 N N . HIS A 1 381 ? 40.919 1.250 -4.392 1.00 97.69 381 HIS A N 1
ATOM 3160 C CA . HIS A 1 381 ? 42.038 2.064 -3.921 1.00 97.69 381 HIS A CA 1
ATOM 3161 C C . HIS A 1 381 ? 41.565 3.187 -2.996 1.00 97.69 381 HIS A C 1
ATOM 3163 O O . HIS A 1 381 ? 40.468 3.719 -3.147 1.00 97.69 381 HIS A O 1
ATOM 3169 N N . LEU A 1 382 ? 42.406 3.578 -2.043 1.00 98.12 382 LEU A N 1
ATOM 3170 C CA . LEU A 1 382 ? 42.160 4.681 -1.119 1.00 98.12 382 LEU A CA 1
ATOM 3171 C C . LEU A 1 382 ? 43.390 5.585 -1.058 1.00 98.12 382 LEU A C 1
ATOM 3173 O O . LEU A 1 382 ? 44.460 5.154 -0.627 1.00 98.12 382 LEU A O 1
ATOM 3177 N N . PHE A 1 383 ? 43.214 6.854 -1.416 1.00 98.38 383 PHE A N 1
ATOM 3178 C CA . PHE A 1 383 ? 44.137 7.924 -1.058 1.00 98.38 383 PHE A CA 1
ATOM 3179 C C . PHE A 1 383 ? 43.664 8.592 0.228 1.00 98.38 383 PHE A C 1
ATOM 3181 O O . PHE A 1 383 ? 42.537 9.078 0.310 1.00 98.38 383 PHE A O 1
ATOM 3188 N N . THR A 1 384 ? 44.514 8.628 1.250 1.00 97.31 384 THR A N 1
ATOM 3189 C CA . THR A 1 384 ? 44.133 9.200 2.545 1.00 97.31 384 THR A CA 1
ATOM 3190 C C . THR A 1 384 ? 45.290 9.911 3.230 1.00 97.31 384 THR A C 1
ATOM 3192 O O . THR A 1 384 ? 46.455 9.525 3.112 1.00 97.31 384 THR A O 1
ATOM 3195 N N . THR A 1 385 ? 44.956 10.947 3.996 1.00 94.94 385 THR A N 1
ATOM 3196 C CA . THR A 1 385 ? 45.889 11.583 4.936 1.00 94.94 385 THR A CA 1
ATOM 3197 C C . THR A 1 385 ? 46.122 10.726 6.188 1.00 94.94 385 THR A C 1
ATOM 3199 O O . THR A 1 385 ? 47.121 10.916 6.885 1.00 94.94 385 THR A O 1
ATOM 3202 N N . ASN A 1 386 ? 45.252 9.744 6.465 1.00 91.81 386 ASN A N 1
ATOM 3203 C CA . ASN A 1 386 ? 45.385 8.827 7.592 1.00 91.81 386 ASN A CA 1
ATOM 3204 C C . ASN A 1 386 ? 46.409 7.716 7.297 1.00 91.81 386 ASN A C 1
ATOM 3206 O O . ASN A 1 386 ? 46.127 6.705 6.650 1.00 91.81 386 ASN A O 1
ATOM 3210 N N . LYS A 1 387 ? 47.624 7.883 7.825 1.00 90.94 387 LYS A N 1
ATOM 3211 C CA . LYS A 1 387 ? 48.734 6.938 7.617 1.00 90.94 387 LYS A CA 1
ATOM 3212 C C . LYS A 1 387 ? 48.681 5.696 8.526 1.00 90.94 387 LYS A C 1
ATOM 3214 O O . LYS A 1 387 ? 49.511 4.809 8.348 1.00 90.94 387 LYS A O 1
ATOM 3219 N N . ASN A 1 388 ? 47.701 5.610 9.433 1.00 90.69 388 ASN A N 1
ATOM 3220 C CA . ASN A 1 388 ? 47.618 4.604 10.502 1.00 90.69 388 ASN A CA 1
ATOM 3221 C C . ASN A 1 388 ? 46.540 3.521 10.274 1.00 90.69 388 ASN A C 1
ATOM 3223 O O . ASN A 1 388 ? 46.108 2.883 11.234 1.00 90.69 388 ASN A O 1
ATOM 3227 N N . LEU A 1 389 ? 46.069 3.318 9.041 1.00 93.69 389 LEU A N 1
ATOM 3228 C CA . LEU A 1 389 ? 45.142 2.224 8.731 1.00 93.69 389 LEU A CA 1
ATOM 3229 C C . LEU A 1 389 ? 45.906 0.891 8.576 1.00 93.69 389 LEU A C 1
ATOM 3231 O O . LEU A 1 389 ? 47.095 0.910 8.247 1.00 93.69 389 LEU A O 1
ATOM 3235 N N . PRO A 1 390 ? 45.253 -0.267 8.804 1.00 91.25 390 PRO A N 1
ATOM 3236 C CA . PRO A 1 390 ? 45.873 -1.578 8.602 1.00 91.25 390 PRO A CA 1
ATOM 3237 C C . PRO A 1 390 ? 46.372 -1.777 7.163 1.00 91.25 390 PRO A C 1
ATOM 3239 O O . PRO A 1 390 ? 45.681 -1.406 6.221 1.00 91.25 390 PRO A O 1
ATOM 3242 N N . GLU A 1 391 ? 47.531 -2.413 6.971 1.00 89.12 391 GLU A N 1
ATOM 3243 C CA . GLU A 1 391 ? 48.068 -2.689 5.623 1.00 89.12 391 GLU A CA 1
ATOM 3244 C C . GLU A 1 391 ? 47.151 -3.623 4.808 1.00 89.12 391 GLU A C 1
ATOM 3246 O O . GLU A 1 391 ? 46.987 -3.445 3.607 1.00 89.12 391 GLU A O 1
ATOM 3251 N N . ASN A 1 392 ? 46.464 -4.564 5.464 1.00 88.00 392 ASN A N 1
ATOM 3252 C CA . ASN A 1 392 ? 45.473 -5.459 4.854 1.00 88.00 392 ASN A CA 1
ATOM 3253 C C . ASN A 1 392 ? 44.030 -4.907 4.924 1.00 88.00 392 ASN A C 1
ATOM 3255 O O . ASN A 1 392 ? 43.071 -5.668 5.079 1.00 88.00 392 ASN A O 1
ATOM 3259 N N . LEU A 1 393 ? 43.864 -3.580 4.848 1.00 91.94 393 LEU A N 1
ATOM 3260 C CA . LEU A 1 393 ? 42.587 -2.872 5.025 1.00 91.94 393 LEU A CA 1
ATOM 3261 C C . LEU A 1 393 ? 41.427 -3.474 4.217 1.00 91.94 393 LEU A C 1
ATOM 3263 O O . LEU A 1 393 ? 40.356 -3.740 4.765 1.00 91.94 393 LEU A O 1
ATOM 3267 N N . PHE A 1 394 ? 41.621 -3.675 2.912 1.00 91.38 394 PHE A N 1
ATOM 3268 C CA . PHE A 1 394 ? 40.540 -4.127 2.037 1.00 91.38 394 PHE A CA 1
ATOM 3269 C C . PHE A 1 394 ? 40.176 -5.595 2.249 1.00 91.38 394 PHE A C 1
ATOM 3271 O O . PHE A 1 394 ? 38.996 -5.930 2.150 1.00 91.38 394 PHE A O 1
ATOM 3278 N N . ASP A 1 395 ? 41.130 -6.447 2.625 1.00 87.12 395 ASP A N 1
ATOM 3279 C CA . ASP A 1 395 ? 40.837 -7.838 2.983 1.00 87.12 395 ASP A CA 1
ATOM 3280 C C . ASP A 1 395 ? 39.955 -7.900 4.231 1.00 87.12 395 ASP A C 1
ATOM 3282 O O . ASP A 1 395 ? 38.941 -8.605 4.243 1.00 87.12 395 ASP A O 1
ATOM 3286 N N . LEU A 1 396 ? 40.284 -7.100 5.253 1.00 85.56 396 LEU A N 1
ATOM 3287 C CA . LEU A 1 396 ? 39.491 -6.990 6.480 1.00 85.56 396 LEU A CA 1
ATOM 3288 C C . LEU A 1 396 ? 38.053 -6.539 6.201 1.00 85.56 396 LEU A C 1
ATOM 3290 O O . LEU A 1 396 ? 37.120 -7.077 6.789 1.00 85.56 396 LEU A O 1
ATOM 3294 N N . ILE A 1 397 ? 37.850 -5.585 5.293 1.00 87.31 397 ILE A N 1
ATOM 3295 C CA . ILE A 1 397 ? 36.517 -5.036 5.008 1.00 87.31 397 ILE A CA 1
ATOM 3296 C C . ILE A 1 397 ? 35.693 -5.952 4.085 1.00 87.31 397 ILE A C 1
ATOM 3298 O O . ILE A 1 397 ? 34.475 -6.086 4.269 1.00 87.31 397 ILE A O 1
ATOM 3302 N N . LYS A 1 398 ? 36.338 -6.605 3.109 1.00 83.06 398 LYS A N 1
ATOM 3303 C CA . LYS A 1 398 ? 35.677 -7.519 2.164 1.00 83.06 398 LYS A CA 1
ATOM 3304 C C . LYS A 1 398 ? 35.362 -8.882 2.781 1.00 83.06 398 LYS A C 1
ATOM 3306 O O . LYS A 1 398 ? 34.296 -9.423 2.503 1.00 83.06 398 LYS A O 1
ATOM 3311 N N . THR A 1 399 ? 36.261 -9.428 3.602 1.00 72.19 399 THR A N 1
ATOM 3312 C CA . THR A 1 399 ? 36.193 -10.826 4.075 1.00 72.19 399 THR A CA 1
ATOM 3313 C C . THR A 1 399 ? 36.228 -10.992 5.598 1.00 72.19 399 THR A C 1
ATOM 3315 O O . THR A 1 399 ? 35.932 -12.077 6.093 1.00 72.19 399 THR A O 1
ATOM 3318 N N . GLY A 1 400 ? 36.578 -9.951 6.359 1.00 60.81 400 GLY A N 1
ATOM 3319 C CA . GLY A 1 400 ? 36.736 -10.033 7.813 1.00 60.81 400 GLY A CA 1
ATOM 3320 C C . GLY A 1 400 ? 35.444 -9.860 8.623 1.00 60.81 400 GLY A C 1
ATOM 3321 O O . GLY A 1 400 ? 34.458 -9.287 8.160 1.00 60.81 400 GLY A O 1
ATOM 3322 N N . ASN A 1 401 ? 35.502 -10.278 9.896 1.00 60.97 401 ASN A N 1
ATOM 3323 C CA . ASN A 1 401 ? 34.487 -10.062 10.947 1.00 60.97 401 ASN A CA 1
ATOM 3324 C C . ASN A 1 401 ? 34.438 -8.597 11.437 1.00 60.97 401 ASN A C 1
ATOM 3326 O O . ASN A 1 401 ? 34.300 -8.327 12.632 1.00 60.97 401 ASN A O 1
ATOM 3330 N N . VAL A 1 402 ? 34.611 -7.631 10.536 1.00 76.44 402 VAL A N 1
ATOM 3331 C CA . VAL A 1 402 ? 34.471 -6.212 10.866 1.00 76.44 402 VAL A CA 1
ATOM 3332 C C . VAL A 1 402 ? 32.988 -5.920 11.076 1.00 76.44 402 VAL A C 1
ATOM 3334 O O . VAL A 1 402 ? 32.144 -6.368 10.299 1.00 76.44 402 VAL A O 1
ATOM 3337 N N . LYS A 1 403 ? 32.667 -5.191 12.148 1.00 75.06 403 LYS A N 1
ATOM 3338 C CA . LYS A 1 403 ? 31.285 -4.937 12.555 1.00 75.06 403 LYS A CA 1
ATOM 3339 C C . LYS A 1 403 ? 30.511 -4.262 11.420 1.00 75.06 403 LYS A C 1
ATOM 3341 O O . LYS A 1 403 ? 30.920 -3.211 10.919 1.00 75.06 403 LYS A O 1
ATOM 3346 N N . THR A 1 404 ? 29.386 -4.867 11.043 1.00 73.56 404 THR A N 1
ATOM 3347 C CA . THR A 1 404 ? 28.422 -4.268 10.118 1.00 73.56 404 THR A CA 1
ATOM 3348 C C . THR A 1 404 ? 27.811 -3.027 10.774 1.00 73.56 404 THR A C 1
ATOM 3350 O O . THR A 1 404 ? 27.434 -3.093 11.950 1.00 73.56 404 THR A O 1
ATOM 3353 N N . PRO A 1 405 ? 27.737 -1.889 10.067 1.00 74.69 405 PRO A N 1
ATOM 3354 C CA . PRO A 1 405 ? 27.184 -0.663 10.624 1.00 74.69 405 PRO A CA 1
ATOM 3355 C C . PRO A 1 405 ? 25.720 -0.845 11.033 1.00 74.69 405 PRO A C 1
ATOM 3357 O O . PRO A 1 405 ? 24.893 -1.297 10.248 1.00 74.69 405 PRO A O 1
ATOM 3360 N N . THR A 1 406 ? 25.404 -0.444 12.262 1.00 75.88 406 THR A N 1
ATOM 3361 C CA . THR A 1 406 ? 24.034 -0.283 12.767 1.00 75.88 406 THR A CA 1
ATOM 3362 C C . THR A 1 406 ? 23.810 1.208 12.996 1.00 75.88 406 THR A C 1
ATOM 3364 O O . THR A 1 406 ? 24.128 1.727 14.069 1.00 75.88 406 THR A O 1
ATOM 3367 N N . LYS A 1 407 ? 23.364 1.914 11.955 1.00 85.50 407 LYS A N 1
ATOM 3368 C CA . LYS A 1 407 ? 23.038 3.345 11.983 1.00 85.50 407 LYS A CA 1
ATOM 3369 C C . LYS A 1 407 ? 21.571 3.532 11.611 1.00 85.50 407 LYS A C 1
ATOM 3371 O O . LYS A 1 407 ? 21.019 2.745 10.848 1.00 85.50 407 LYS A O 1
ATOM 3376 N N . GLU A 1 408 ? 20.963 4.578 12.156 1.00 85.75 408 GLU A N 1
ATOM 3377 C CA . GLU A 1 408 ? 19.628 5.009 11.754 1.00 85.75 408 GLU A CA 1
ATOM 3378 C C . GLU A 1 408 ? 19.658 5.520 10.309 1.00 85.75 408 GLU A C 1
ATOM 3380 O O . GLU A 1 408 ? 20.572 6.249 9.919 1.00 85.75 408 GLU A O 1
ATOM 3385 N N . SER A 1 409 ? 18.672 5.108 9.517 1.00 89.00 409 SER A N 1
ATOM 3386 C CA . SER A 1 409 ? 18.542 5.488 8.113 1.00 89.00 409 SER A CA 1
ATOM 3387 C C . SER A 1 409 ? 18.203 6.972 7.955 1.00 89.00 409 SER A C 1
ATOM 3389 O O . SER A 1 409 ? 17.362 7.494 8.685 1.00 89.00 409 SER A O 1
ATOM 3391 N N . PHE A 1 410 ? 18.762 7.647 6.943 1.00 86.94 410 PHE A N 1
ATOM 3392 C CA . PHE A 1 410 ? 18.309 8.993 6.575 1.00 86.94 410 PHE A CA 1
ATOM 3393 C C . PHE A 1 410 ? 17.060 9.010 5.699 1.00 86.94 410 PHE A C 1
ATOM 3395 O O . PHE A 1 410 ? 16.596 10.096 5.371 1.00 86.94 410 PHE A O 1
ATOM 3402 N N . LEU A 1 411 ? 16.468 7.863 5.355 1.00 76.00 411 LEU A N 1
ATOM 3403 C CA . LEU A 1 411 ? 15.314 7.802 4.454 1.00 76.00 411 LEU A CA 1
ATOM 3404 C C . LEU A 1 411 ? 14.172 8.747 4.883 1.00 76.00 411 LEU A C 1
ATOM 3406 O O . LEU A 1 411 ? 13.682 9.534 4.072 1.00 76.00 411 LEU A O 1
ATOM 3410 N N . SER A 1 412 ? 13.812 8.748 6.170 1.00 63.56 412 SER A N 1
ATOM 3411 C CA . SER A 1 412 ? 12.772 9.628 6.725 1.00 63.56 412 SER A CA 1
ATOM 3412 C C . SER A 1 412 ? 13.173 11.109 6.706 1.00 63.56 412 SER A C 1
ATOM 3414 O O . SER A 1 412 ? 12.373 11.973 6.345 1.00 63.56 412 SER A O 1
ATOM 3416 N N . HIS A 1 413 ? 14.424 11.418 7.066 1.00 78.69 413 HIS A N 1
ATOM 3417 C CA . HIS A 1 413 ? 14.961 12.782 7.012 1.00 78.69 413 HIS A CA 1
ATOM 3418 C C . HIS A 1 413 ? 14.955 13.325 5.576 1.00 78.69 413 HIS A C 1
ATOM 3420 O O . HIS A 1 413 ? 14.517 14.450 5.321 1.00 78.69 413 HIS A O 1
ATOM 3426 N N . ASP A 1 414 ? 15.411 12.500 4.639 1.00 82.56 414 ASP A N 1
ATOM 3427 C CA . ASP A 1 414 ? 15.534 12.816 3.227 1.00 82.56 414 ASP A CA 1
ATOM 3428 C C . ASP A 1 414 ? 14.178 13.066 2.584 1.00 82.56 414 ASP A C 1
ATOM 3430 O O . ASP A 1 414 ? 14.003 14.065 1.882 1.00 82.56 414 ASP A O 1
ATOM 3434 N N . PHE A 1 415 ? 13.210 12.192 2.866 1.00 71.25 415 PHE A N 1
ATOM 3435 C CA . PHE A 1 415 ? 11.830 12.346 2.429 1.00 71.25 415 PHE A CA 1
ATOM 3436 C C . PHE A 1 415 ? 11.270 13.703 2.872 1.00 71.25 415 PHE A C 1
ATOM 3438 O O . PHE A 1 415 ? 10.829 14.491 2.034 1.00 71.25 415 PHE A O 1
ATOM 3445 N N . ASN A 1 416 ? 11.395 14.043 4.158 1.00 65.69 416 ASN A N 1
ATOM 3446 C CA . ASN A 1 416 ? 10.937 15.326 4.697 1.00 65.69 416 ASN A CA 1
ATOM 3447 C C . ASN A 1 416 ? 11.644 16.526 4.038 1.00 65.69 416 ASN A C 1
ATOM 3449 O O . ASN A 1 416 ? 11.018 17.551 3.741 1.00 65.69 416 ASN A O 1
ATOM 3453 N N . GLN A 1 417 ? 12.946 16.418 3.755 1.00 70.44 417 GLN A N 1
ATOM 3454 C CA . GLN A 1 417 ? 13.706 17.479 3.091 1.00 70.44 417 GLN A CA 1
ATOM 3455 C C . GLN A 1 417 ? 13.292 17.673 1.620 1.00 70.44 417 GLN A C 1
ATOM 3457 O O . GLN A 1 417 ? 13.265 18.802 1.122 1.00 70.44 417 GLN A O 1
ATOM 3462 N N . VAL A 1 418 ? 12.980 16.593 0.903 1.00 64.25 418 VAL A N 1
ATOM 3463 C CA . VAL A 1 418 ? 12.512 16.651 -0.488 1.00 64.25 418 VAL A CA 1
ATOM 3464 C C . VAL A 1 418 ? 11.080 17.180 -0.543 1.00 64.25 418 VAL A C 1
ATOM 3466 O O . VAL A 1 418 ? 10.809 18.115 -1.296 1.00 64.25 418 VAL A O 1
ATOM 3469 N N . VAL A 1 419 ? 10.191 16.673 0.311 1.00 58.12 419 VAL A N 1
ATOM 3470 C CA . VAL A 1 419 ? 8.795 17.121 0.410 1.00 58.12 419 VAL A CA 1
ATOM 3471 C C . VAL A 1 419 ? 8.719 18.605 0.764 1.00 58.12 419 VAL A C 1
ATOM 3473 O O . VAL A 1 419 ? 8.062 19.362 0.058 1.00 58.12 419 VAL A O 1
ATOM 3476 N N . SER A 1 420 ? 9.466 19.077 1.765 1.00 57.88 420 SER A N 1
ATOM 3477 C CA . SER A 1 420 ? 9.501 20.509 2.113 1.00 57.88 420 SER A CA 1
ATOM 3478 C C . SER A 1 420 ? 10.007 21.403 0.970 1.00 57.88 420 SER A C 1
ATOM 3480 O O . SER A 1 420 ? 9.530 22.526 0.804 1.00 57.88 420 SER A O 1
ATOM 3482 N N . LYS A 1 421 ? 10.936 20.926 0.127 1.00 58.97 421 LYS A N 1
ATOM 3483 C CA . LYS A 1 421 ? 11.372 21.647 -1.087 1.00 58.97 421 LYS A CA 1
ATOM 3484 C C . LYS A 1 421 ? 10.304 21.640 -2.185 1.00 58.97 421 LYS A C 1
ATOM 3486 O O . LYS A 1 421 ? 10.166 22.651 -2.870 1.00 58.97 421 LYS A O 1
ATOM 3491 N N . ILE A 1 422 ? 9.570 20.538 -2.362 1.00 53.41 422 ILE A N 1
ATOM 3492 C CA . ILE A 1 422 ? 8.464 20.424 -3.329 1.00 53.41 422 ILE A CA 1
ATOM 3493 C C . ILE A 1 422 ? 7.314 21.349 -2.923 1.00 53.41 422 ILE A C 1
ATOM 3495 O O . ILE A 1 422 ? 6.845 22.139 -3.739 1.00 53.41 422 ILE A O 1
ATOM 3499 N N . LEU A 1 423 ? 6.931 21.328 -1.646 1.00 49.16 423 LEU A N 1
ATOM 3500 C CA . LEU A 1 423 ? 5.895 22.199 -1.092 1.00 49.16 423 LEU A CA 1
ATOM 3501 C C . LEU A 1 423 ? 6.269 23.688 -1.223 1.00 49.16 423 LEU A C 1
ATOM 3503 O O . LEU A 1 423 ? 5.421 24.499 -1.576 1.00 49.16 423 LEU A O 1
ATOM 3507 N N . ASN A 1 424 ? 7.551 24.045 -1.068 1.00 47.28 424 ASN A N 1
ATOM 3508 C CA . ASN A 1 424 ? 8.038 25.413 -1.302 1.00 47.28 424 ASN A CA 1
ATOM 3509 C C . ASN A 1 424 ? 8.137 25.812 -2.791 1.00 47.28 424 ASN A C 1
ATOM 3511 O O . ASN A 1 424 ? 8.101 27.001 -3.101 1.00 47.28 424 ASN A O 1
ATOM 3515 N N . LYS A 1 425 ? 8.275 24.858 -3.725 1.00 40.78 425 LYS A N 1
ATOM 3516 C CA . LYS A 1 425 ? 8.319 25.126 -5.179 1.00 40.78 425 LYS A CA 1
ATOM 3517 C C . LYS A 1 425 ? 6.932 25.208 -5.823 1.00 40.78 425 LYS A C 1
ATOM 3519 O O . LYS A 1 425 ? 6.808 25.829 -6.872 1.00 40.78 425 LYS A O 1
ATOM 3524 N N . ASN A 1 426 ? 5.909 24.632 -5.192 1.00 35.47 426 ASN A N 1
ATOM 3525 C CA . ASN A 1 426 ? 4.536 24.594 -5.707 1.00 35.47 426 ASN A CA 1
ATOM 3526 C C . ASN A 1 426 ? 3.662 25.789 -5.266 1.00 35.47 426 ASN A C 1
ATOM 3528 O O . ASN A 1 426 ? 2.468 25.809 -5.549 1.00 35.47 426 ASN A O 1
ATOM 3532 N N . LEU A 1 427 ? 4.249 26.840 -4.677 1.00 35.06 427 LEU A N 1
ATOM 3533 C CA . LEU A 1 427 ? 3.583 28.121 -4.365 1.00 35.06 427 LEU A CA 1
ATOM 3534 C C . LEU A 1 427 ? 3.359 29.036 -5.594 1.00 35.06 427 LEU A C 1
ATOM 3536 O O . LEU A 1 427 ? 3.333 30.258 -5.491 1.00 35.06 427 LEU A O 1
ATOM 3540 N N . THR A 1 428 ? 3.176 28.453 -6.780 1.00 32.25 428 THR A N 1
ATOM 3541 C CA . THR A 1 428 ? 2.539 29.110 -7.942 1.00 32.25 428 THR A CA 1
ATOM 3542 C C . THR A 1 428 ? 1.557 28.150 -8.615 1.00 32.25 428 THR A C 1
ATOM 3544 O O . THR A 1 428 ? 1.542 27.957 -9.825 1.00 32.25 428 THR A O 1
ATOM 3547 N N . LEU A 1 429 ? 0.710 27.530 -7.801 1.00 27.23 429 LEU A N 1
ATOM 3548 C CA . LEU A 1 429 ? -0.604 27.069 -8.221 1.00 27.23 429 LEU A CA 1
ATOM 3549 C C . LEU A 1 429 ? -1.615 27.941 -7.484 1.00 27.23 429 LEU A C 1
ATOM 3551 O O . LEU A 1 429 ? -1.479 28.161 -6.282 1.00 27.23 429 LEU A O 1
ATOM 3555 N N . ASN A 1 430 ? -2.577 28.491 -8.224 1.00 31.47 430 ASN A N 1
ATOM 3556 C CA . ASN A 1 430 ? -3.703 29.229 -7.666 1.00 31.47 430 ASN A CA 1
ATOM 3557 C C . ASN A 1 430 ? -4.458 28.315 -6.692 1.00 31.47 430 ASN A C 1
ATOM 3559 O O . ASN A 1 430 ? -5.310 27.538 -7.109 1.00 31.47 430 ASN A O 1
ATOM 3563 N N . ILE A 1 431 ? -4.132 28.410 -5.404 1.00 29.39 431 ILE A N 1
ATOM 3564 C CA . ILE A 1 431 ? -4.947 27.891 -4.312 1.00 29.39 431 ILE A CA 1
ATOM 3565 C C . ILE A 1 431 ? -5.806 29.066 -3.856 1.00 29.39 431 ILE A C 1
ATOM 3567 O O . ILE A 1 431 ? -5.498 29.776 -2.904 1.00 29.39 431 ILE A O 1
ATOM 3571 N N . THR A 1 432 ? -6.871 29.309 -4.609 1.00 30.02 432 THR A N 1
ATOM 3572 C CA . THR A 1 432 ? -8.102 29.866 -4.053 1.00 30.02 432 THR A CA 1
ATOM 3573 C C . THR A 1 432 ? -9.050 28.694 -3.881 1.00 30.02 432 THR A C 1
ATOM 3575 O O . THR A 1 432 ? -9.965 28.546 -4.669 1.00 30.02 432 THR A O 1
ATOM 3578 N N . ASP A 1 433 ? -8.731 27.823 -2.931 1.00 28.73 433 ASP A N 1
ATOM 3579 C CA . ASP A 1 433 ? -9.687 27.018 -2.179 1.00 28.73 433 ASP A CA 1
ATOM 3580 C C . ASP A 1 433 ? -8.954 26.620 -0.900 1.00 28.73 433 ASP A C 1
ATOM 3582 O O . ASP A 1 433 ? -7.975 25.873 -0.907 1.00 28.73 433 ASP A O 1
ATOM 3586 N N . SER A 1 434 ? -9.351 27.242 0.204 1.00 30.89 434 SER A N 1
ATOM 3587 C CA . SER A 1 434 ? -8.891 26.887 1.538 1.00 30.89 434 SER A CA 1
ATOM 3588 C C . SER A 1 434 ? -9.199 25.410 1.777 1.00 30.89 434 SER A C 1
ATOM 3590 O O . SER A 1 434 ? -10.367 25.044 1.892 1.00 30.89 434 SER A O 1
ATOM 3592 N N . VAL A 1 435 ? -8.168 24.564 1.847 1.00 38.91 435 VAL A N 1
ATOM 3593 C CA . VAL A 1 435 ? -8.312 23.193 2.347 1.00 38.91 435 VAL A CA 1
ATOM 3594 C C . VAL A 1 435 ? -8.730 23.315 3.808 1.00 38.91 435 VAL A C 1
ATOM 3596 O O . VAL A 1 435 ? -7.926 23.680 4.665 1.00 38.91 435 VAL A O 1
ATOM 3599 N N . TYR A 1 436 ? -10.016 23.098 4.064 1.00 42.34 436 TYR A N 1
ATOM 3600 C CA . TYR A 1 436 ? -10.572 23.035 5.404 1.00 42.34 436 TYR A CA 1
ATOM 3601 C C . TYR A 1 436 ? -9.994 21.793 6.087 1.00 42.34 436 TYR A C 1
ATOM 3603 O O . TYR A 1 436 ? -10.254 20.668 5.664 1.00 42.34 436 TYR A O 1
ATOM 3611 N N . ILE A 1 437 ? -9.146 22.007 7.090 1.00 50.97 437 ILE A N 1
ATOM 3612 C CA . ILE A 1 437 ? -8.726 20.962 8.022 1.00 50.97 437 ILE A CA 1
ATOM 3613 C C . ILE A 1 437 ? -9.658 21.124 9.223 1.00 50.97 437 ILE A C 1
ATOM 3615 O O . ILE A 1 437 ? -9.557 22.153 9.896 1.00 50.97 437 ILE A O 1
ATOM 3619 N N . PRO A 1 438 ? -10.589 20.187 9.459 1.00 55.97 438 PRO A N 1
ATOM 3620 C CA . PRO A 1 438 ? -11.514 20.309 10.570 1.00 55.97 438 PRO A CA 1
ATOM 3621 C C . PRO A 1 438 ? -10.773 20.307 11.907 1.00 55.97 438 PRO A C 1
ATOM 3623 O O . PRO A 1 438 ? -9.767 19.607 12.072 1.00 55.97 438 PRO A O 1
ATOM 3626 N N . GLU A 1 439 ? -11.270 21.086 12.866 1.00 69.31 439 GLU A N 1
ATOM 3627 C CA . GLU A 1 439 ? -10.785 20.997 14.241 1.00 69.31 439 GLU A CA 1
ATOM 3628 C C . GLU A 1 439 ? -11.191 19.648 14.868 1.00 69.31 439 GLU A C 1
ATOM 3630 O O . GLU A 1 439 ? -12.234 19.094 14.506 1.00 69.31 439 GLU A O 1
ATOM 3635 N N . PRO A 1 440 ? -10.371 19.090 15.783 1.00 79.19 440 PRO A N 1
ATOM 3636 C CA . PRO A 1 440 ? -10.719 17.876 16.513 1.00 79.19 440 PRO A CA 1
ATOM 3637 C C . PRO A 1 440 ? -12.069 18.008 17.217 1.00 79.19 440 PRO A C 1
ATOM 3639 O O . PRO A 1 440 ? -12.274 18.959 17.970 1.00 79.19 440 PRO A O 1
ATOM 3642 N N . GLN A 1 441 ? -12.941 17.016 17.047 1.00 85.25 441 GLN A N 1
ATOM 3643 C CA . GLN A 1 441 ? -14.178 16.901 17.812 1.00 85.25 441 GLN A CA 1
ATOM 3644 C C . GLN A 1 441 ? -14.157 15.617 18.644 1.00 85.25 441 GLN A C 1
ATOM 3646 O O . GLN A 1 441 ? -13.900 14.539 18.113 1.00 85.25 441 GLN A O 1
ATOM 3651 N N . SER A 1 442 ? -14.427 15.731 19.948 1.00 80.81 442 SER A N 1
ATOM 3652 C CA . SER A 1 442 ? -14.630 14.562 20.812 1.00 80.81 442 SER A CA 1
ATOM 3653 C C . SER A 1 442 ? -15.991 13.900 20.490 1.00 80.81 442 SER A C 1
ATOM 3655 O O . SER A 1 442 ? -16.961 14.614 20.214 1.00 80.81 442 SER A O 1
ATOM 3657 N N . PRO A 1 443 ? -16.080 12.556 20.465 1.00 91.19 443 PRO A N 1
ATOM 3658 C CA . PRO A 1 443 ? -14.999 11.655 20.831 1.00 91.19 443 PRO A CA 1
ATOM 3659 C C . PRO A 1 443 ? -13.925 11.489 19.747 1.00 91.19 443 PRO A C 1
ATOM 3661 O O . PRO A 1 443 ? -14.254 11.469 18.561 1.00 91.19 443 PRO A O 1
ATOM 3664 N N . ILE A 1 444 ? -12.654 11.375 20.145 1.00 94.25 444 ILE A N 1
ATOM 3665 C CA . ILE A 1 444 ? -11.521 11.171 19.230 1.00 94.25 444 ILE A CA 1
ATOM 3666 C C . ILE A 1 444 ? -11.297 9.672 19.011 1.00 94.25 444 ILE A C 1
ATOM 3668 O O . ILE A 1 444 ? -11.044 8.912 19.947 1.00 94.25 444 ILE A O 1
ATOM 3672 N N . ILE A 1 445 ? -11.345 9.263 17.744 1.00 97.19 445 ILE A N 1
ATOM 3673 C CA . ILE A 1 445 ? -11.145 7.892 17.280 1.00 97.19 445 ILE A CA 1
ATOM 3674 C C . ILE A 1 445 ? -9.816 7.813 16.528 1.00 97.19 445 ILE A C 1
ATOM 3676 O O . ILE A 1 445 ? -9.651 8.392 15.447 1.00 97.19 445 ILE A O 1
ATOM 3680 N N . LEU A 1 446 ? -8.870 7.058 17.082 1.00 97.88 446 LEU A N 1
ATOM 3681 C CA . LEU A 1 446 ? -7.607 6.754 16.422 1.00 97.88 446 LEU A CA 1
ATOM 3682 C C . LEU A 1 446 ? -7.742 5.540 15.511 1.00 97.88 446 LEU A C 1
ATOM 3684 O O . LEU A 1 446 ? -8.177 4.475 15.942 1.00 97.88 446 LEU A O 1
ATOM 3688 N N . ILE A 1 447 ? -7.314 5.700 14.259 1.00 98.19 447 ILE A N 1
ATOM 3689 C CA . ILE A 1 447 ? -7.261 4.619 13.273 1.00 98.19 447 ILE A CA 1
ATOM 3690 C C . ILE A 1 447 ? -5.799 4.285 12.985 1.00 98.19 447 ILE A C 1
ATOM 3692 O O . ILE A 1 447 ? -5.110 5.067 12.330 1.00 98.19 447 ILE A O 1
ATOM 3696 N N . ASP A 1 448 ? -5.306 3.127 13.420 1.00 97.62 448 ASP A N 1
ATOM 3697 C CA . ASP A 1 448 ? -3.950 2.696 13.068 1.00 97.62 448 ASP A CA 1
ATOM 3698 C C . ASP A 1 448 ? -3.876 2.219 11.611 1.00 97.62 448 ASP A C 1
ATOM 3700 O O . ASP A 1 448 ? -4.404 1.168 11.241 1.00 97.62 448 ASP A O 1
ATOM 3704 N N . GLY A 1 449 ? -3.181 2.983 10.765 1.00 94.69 449 GLY A N 1
ATOM 3705 C CA . GLY A 1 449 ? -2.971 2.718 9.342 1.00 94.69 449 GLY A CA 1
ATOM 3706 C C . GLY A 1 449 ? -1.940 1.626 9.035 1.00 94.69 449 GLY A C 1
ATOM 3707 O O . GLY A 1 449 ? -1.394 1.601 7.932 1.00 94.69 449 GLY A O 1
ATOM 3708 N N . VAL A 1 450 ? -1.646 0.732 9.984 1.00 92.62 450 VAL A N 1
ATOM 3709 C CA . VAL A 1 450 ? -0.640 -0.334 9.873 1.00 92.62 450 VAL A CA 1
ATOM 3710 C C . VAL A 1 450 ? -0.699 -1.133 8.569 1.00 92.62 450 VAL A C 1
ATOM 3712 O O . VAL A 1 450 ? 0.356 -1.434 8.005 1.00 92.62 450 VAL A O 1
ATOM 3715 N N . PHE A 1 451 ? -1.888 -1.445 8.045 1.00 89.50 451 PHE A N 1
ATOM 3716 C CA . PHE A 1 451 ? -2.010 -2.288 6.855 1.00 89.50 451 PHE A CA 1
ATOM 3717 C C . PHE A 1 451 ? -1.704 -1.559 5.545 1.00 89.50 451 PHE A C 1
ATOM 3719 O O . PHE A 1 451 ? -1.447 -2.214 4.534 1.00 89.50 451 PHE A O 1
ATOM 3726 N N . PHE A 1 452 ? -1.651 -0.222 5.546 1.00 90.94 452 PHE A N 1
ATOM 3727 C CA . PHE A 1 452 ? -1.212 0.545 4.377 1.00 90.94 452 PHE A CA 1
ATOM 3728 C C . PHE A 1 452 ? 0.277 0.337 4.053 1.00 90.94 452 PHE A C 1
ATOM 3730 O O . PHE A 1 452 ? 0.687 0.542 2.910 1.00 90.94 452 PHE A O 1
ATOM 3737 N N . GLN A 1 453 ? 1.071 -0.166 5.007 1.00 87.25 453 GLN A N 1
ATOM 3738 C CA . GLN A 1 453 ? 2.468 -0.556 4.778 1.00 87.25 453 GLN A CA 1
ATOM 3739 C C . GLN A 1 453 ? 2.602 -1.747 3.820 1.00 87.25 453 GLN A C 1
ATOM 3741 O O . GLN A 1 453 ? 3.629 -1.904 3.156 1.00 87.25 453 GLN A O 1
ATOM 3746 N N . LEU A 1 454 ? 1.565 -2.583 3.719 1.00 77.56 454 LEU A N 1
ATOM 3747 C CA . LEU A 1 454 ? 1.501 -3.682 2.766 1.00 77.56 454 LEU A CA 1
ATOM 3748 C C . LEU A 1 454 ? 0.868 -3.163 1.472 1.00 77.56 454 LEU A C 1
ATOM 3750 O O . LEU A 1 454 ? -0.352 -3.122 1.305 1.00 77.56 454 LEU A O 1
ATOM 3754 N N . TYR A 1 455 ? 1.726 -2.715 0.556 1.00 59.41 455 TYR A N 1
ATOM 3755 C CA . TYR A 1 455 ? 1.316 -2.068 -0.689 1.00 59.41 455 TYR A CA 1
ATOM 3756 C C . TYR A 1 455 ? 0.380 -2.978 -1.521 1.00 59.41 455 TYR A C 1
ATOM 3758 O O . TYR A 1 455 ? 0.743 -4.107 -1.846 1.00 59.41 455 TYR A O 1
ATOM 3766 N N . LYS A 1 456 ? -0.795 -2.457 -1.918 1.00 69.50 456 LYS A N 1
ATOM 3767 C CA . LYS A 1 456 ? -1.804 -3.090 -2.809 1.00 69.50 456 LYS A CA 1
ATOM 3768 C C . LYS A 1 456 ? -2.460 -4.382 -2.278 1.00 69.50 456 LYS A C 1
ATOM 3770 O O . LYS A 1 456 ? -2.318 -5.451 -2.870 1.00 69.50 456 LYS A O 1
ATOM 3775 N N . THR A 1 457 ? -3.257 -4.273 -1.215 1.00 83.50 457 THR A N 1
ATOM 3776 C CA . THR A 1 457 ? -4.075 -5.377 -0.668 1.00 83.50 457 THR A CA 1
ATOM 3777 C C . THR A 1 457 ? -5.575 -5.048 -0.680 1.00 83.50 457 THR A C 1
ATOM 3779 O O . THR A 1 457 ? -5.965 -3.882 -0.744 1.00 83.50 457 THR A O 1
ATOM 3782 N N . GLY A 1 458 ? -6.430 -6.075 -0.579 1.00 85.62 458 GLY A N 1
ATOM 3783 C CA . GLY A 1 458 ? -7.885 -5.889 -0.467 1.00 85.62 458 GLY A CA 1
ATOM 3784 C C . GLY A 1 458 ? -8.306 -5.148 0.809 1.00 85.62 458 GLY A C 1
ATOM 3785 O O . GLY A 1 458 ? -9.192 -4.304 0.758 1.00 85.62 458 GLY A O 1
ATOM 3786 N N . ILE A 1 459 ? -7.624 -5.386 1.932 1.00 91.88 459 ILE A N 1
ATOM 3787 C CA . ILE A 1 459 ? -7.887 -4.684 3.201 1.00 91.88 459 ILE A CA 1
ATOM 3788 C C . ILE A 1 459 ? -7.495 -3.203 3.093 1.00 91.88 459 ILE A C 1
ATOM 3790 O O . ILE A 1 459 ? -8.260 -2.337 3.508 1.00 91.88 459 ILE A O 1
ATOM 3794 N N . ALA A 1 460 ? -6.354 -2.880 2.468 1.00 91.25 460 ALA A N 1
ATOM 3795 C CA . ALA A 1 460 ? -5.980 -1.485 2.226 1.00 91.25 460 ALA A CA 1
ATOM 3796 C C . ALA A 1 460 ? -7.009 -0.758 1.339 1.00 91.25 460 ALA A C 1
ATOM 3798 O O . ALA A 1 460 ? -7.277 0.422 1.559 1.00 91.25 460 ALA A O 1
ATOM 3799 N N . ARG A 1 461 ? -7.625 -1.458 0.370 1.00 90.62 461 ARG A N 1
ATOM 3800 C CA . ARG A 1 461 ? -8.744 -0.919 -0.421 1.00 90.62 461 ARG A CA 1
ATOM 3801 C C . ARG A 1 461 ? -9.955 -0.610 0.462 1.00 90.62 461 ARG A C 1
ATOM 3803 O O . ARG A 1 461 ? -10.456 0.501 0.371 1.00 90.62 461 ARG A O 1
ATOM 3810 N N . VAL A 1 462 ? -10.367 -1.537 1.334 1.00 94.81 462 VAL A N 1
ATOM 3811 C CA . VAL A 1 462 ? -11.485 -1.326 2.277 1.00 94.81 462 VAL A CA 1
ATOM 3812 C C . VAL A 1 462 ? -11.277 -0.044 3.084 1.00 94.81 462 VAL A C 1
ATOM 3814 O O . VAL A 1 462 ? -12.127 0.841 3.054 1.00 94.81 462 VAL A O 1
ATOM 3817 N N . TRP A 1 463 ? -10.122 0.112 3.736 1.00 96.06 463 TRP A N 1
ATOM 3818 C CA . TRP A 1 463 ? -9.850 1.305 4.546 1.00 96.06 463 TRP A CA 1
ATOM 3819 C C . TRP A 1 463 ? -9.743 2.585 3.736 1.00 96.06 463 TRP A C 1
ATOM 3821 O O . TRP A 1 463 ? -10.243 3.618 4.173 1.00 96.06 463 TRP A O 1
ATOM 3831 N N . LYS A 1 464 ? -9.121 2.535 2.554 1.00 94.75 464 LYS A N 1
ATOM 3832 C CA . LYS A 1 464 ? -9.088 3.691 1.657 1.00 94.75 464 LYS A CA 1
ATOM 3833 C C . LYS A 1 464 ? -10.514 4.140 1.314 1.00 94.75 464 LYS A C 1
ATOM 3835 O O . LYS A 1 464 ? -10.815 5.318 1.469 1.00 94.75 464 LYS A O 1
ATOM 3840 N N . SER A 1 465 ? -11.382 3.210 0.917 1.00 95.06 465 SER A N 1
ATOM 3841 C CA . SER A 1 465 ? -12.769 3.514 0.564 1.00 95.06 465 SER A CA 1
ATOM 3842 C C . SER A 1 465 ? -13.567 4.049 1.755 1.00 95.06 465 SER A C 1
ATOM 3844 O O . SER A 1 465 ? -14.298 5.018 1.585 1.00 95.06 465 SER A O 1
ATOM 3846 N N . LEU A 1 466 ? -13.395 3.493 2.961 1.00 96.75 466 LEU A N 1
ATOM 3847 C CA . LEU A 1 466 ? -14.035 4.013 4.180 1.00 96.75 466 LEU A CA 1
ATOM 3848 C C . LEU A 1 466 ? -13.619 5.459 4.475 1.00 96.75 466 LEU A C 1
ATOM 3850 O O . LEU A 1 466 ? -14.474 6.321 4.666 1.00 96.75 466 LEU A O 1
ATOM 3854 N N . LEU A 1 467 ? -12.313 5.742 4.447 1.00 96.50 467 LEU A N 1
ATOM 3855 C CA . LEU A 1 467 ? -11.790 7.090 4.669 1.00 96.50 467 LEU A CA 1
ATOM 3856 C C . LEU A 1 467 ? -12.293 8.081 3.606 1.00 96.50 467 LEU A C 1
ATOM 3858 O O . LEU A 1 467 ? -12.625 9.211 3.949 1.00 96.50 467 LEU A O 1
ATOM 3862 N N . GLU A 1 468 ? -12.395 7.670 2.338 1.00 95.12 468 GLU A N 1
ATOM 3863 C CA . GLU A 1 468 ? -12.961 8.497 1.260 1.00 95.12 468 GLU A CA 1
ATOM 3864 C C . GLU A 1 468 ? -14.452 8.801 1.473 1.00 95.12 468 GLU A C 1
ATOM 3866 O O . GLU A 1 468 ? -14.883 9.920 1.188 1.00 95.12 468 GLU A O 1
ATOM 3871 N N . GLN A 1 469 ? -15.234 7.849 2.001 1.00 96.12 469 GLN A N 1
ATOM 3872 C CA . GLN A 1 469 ? -16.640 8.095 2.345 1.00 96.12 469 GLN A CA 1
ATOM 3873 C C . GLN A 1 469 ? -16.779 9.051 3.532 1.00 96.12 469 GLN A C 1
ATOM 3875 O O . GLN A 1 469 ? -17.596 9.969 3.492 1.00 96.12 469 GLN A O 1
ATOM 3880 N N . TRP A 1 470 ? -15.970 8.877 4.579 1.00 96.19 470 TRP A N 1
ATOM 3881 C CA . TRP A 1 470 ? -16.065 9.699 5.786 1.00 96.19 470 TRP A CA 1
ATOM 3882 C C . TRP A 1 470 ? -15.517 11.113 5.612 1.00 96.19 470 TRP A C 1
ATOM 3884 O O . TRP A 1 470 ? -16.022 12.025 6.262 1.00 96.19 470 TRP A O 1
ATOM 3894 N N . ALA A 1 471 ? -14.539 11.308 4.724 1.00 93.50 471 ALA A N 1
ATOM 3895 C CA . ALA A 1 471 ? -13.833 12.569 4.492 1.00 93.50 471 ALA A CA 1
ATOM 3896 C C . ALA A 1 471 ? -14.732 13.797 4.274 1.00 93.50 471 ALA A C 1
ATOM 3898 O O . ALA A 1 471 ? -14.337 14.909 4.613 1.00 93.50 471 ALA A O 1
ATOM 3899 N N . ASN A 1 472 ? -15.924 13.601 3.705 1.00 86.38 472 ASN A N 1
ATOM 3900 C CA . ASN A 1 472 ? -16.874 14.674 3.398 1.00 86.38 472 ASN A CA 1
ATOM 3901 C C . ASN A 1 472 ? -18.062 14.726 4.376 1.00 86.38 472 ASN A C 1
ATOM 3903 O O . ASN A 1 472 ? -19.108 15.282 4.047 1.00 86.38 472 ASN A O 1
ATOM 3907 N N . THR A 1 473 ? -17.928 14.116 5.553 1.00 90.81 473 THR A N 1
ATOM 3908 C CA . THR A 1 473 ? -18.959 14.067 6.599 1.00 90.81 473 THR A CA 1
ATOM 3909 C C . THR A 1 473 ? -18.400 14.605 7.913 1.00 90.81 473 THR A C 1
ATOM 3911 O O . THR A 1 473 ? -17.191 14.552 8.131 1.00 90.81 473 THR A O 1
ATOM 3914 N N . ASP A 1 474 ? -19.269 15.027 8.834 1.00 89.94 474 ASP A N 1
ATOM 3915 C CA . ASP A 1 474 ? -18.850 15.485 10.172 1.00 89.94 474 ASP A CA 1
ATOM 3916 C C . ASP A 1 474 ? -18.099 14.400 10.964 1.00 89.94 474 ASP A C 1
ATOM 3918 O O . ASP A 1 474 ? -17.333 14.701 11.876 1.00 89.94 474 ASP A O 1
ATOM 3922 N N . PHE A 1 475 ? -18.242 13.126 10.577 1.00 93.31 475 PHE A N 1
ATOM 3923 C CA . PHE A 1 475 ? -17.503 12.028 11.192 1.00 93.31 475 PHE A CA 1
ATOM 3924 C C . PHE A 1 475 ? -15.982 12.145 11.008 1.00 93.31 475 PHE A C 1
ATOM 3926 O O . PHE A 1 475 ? -15.230 11.713 11.880 1.00 93.31 475 PHE A O 1
ATOM 3933 N N . ALA A 1 476 ? -15.503 12.784 9.933 1.00 94.12 476 ALA A N 1
ATOM 3934 C CA . ALA A 1 476 ? -14.073 13.030 9.737 1.00 94.12 476 ALA A CA 1
ATOM 3935 C C . ALA A 1 476 ? -13.446 13.862 10.873 1.00 94.12 476 ALA A C 1
ATOM 3937 O O . ALA A 1 476 ? -12.268 13.682 11.189 1.00 94.12 476 ALA A O 1
ATOM 3938 N N . ASN A 1 477 ? -14.235 14.714 11.537 1.00 92.44 477 ASN A N 1
ATOM 3939 C CA . ASN A 1 477 ? -13.784 15.563 12.645 1.00 92.44 477 ASN A CA 1
ATOM 3940 C C . ASN A 1 477 ? -13.414 14.736 13.889 1.00 92.44 477 ASN A C 1
ATOM 3942 O O . ASN A 1 477 ? -12.582 15.160 14.693 1.00 92.44 477 ASN A O 1
ATOM 3946 N N . HIS A 1 478 ? -13.972 13.530 14.012 1.00 94.94 478 HIS A N 1
ATOM 3947 C CA . HIS A 1 478 ? -13.697 12.580 15.091 1.00 94.94 478 HIS A CA 1
ATOM 3948 C C . HIS A 1 478 ? -12.475 11.698 14.813 1.00 94.94 478 HIS A C 1
ATOM 3950 O O . HIS A 1 478 ? -11.915 11.113 15.732 1.00 94.94 478 HIS A O 1
ATOM 3956 N N . ILE A 1 479 ? -12.021 11.603 13.559 1.00 96.19 479 ILE A N 1
ATOM 3957 C CA . ILE A 1 479 ? -10.990 10.644 13.150 1.00 96.19 479 ILE A CA 1
ATOM 3958 C C . ILE A 1 479 ? -9.597 11.281 13.132 1.00 96.19 479 ILE A C 1
ATOM 3960 O O . ILE A 1 479 ? -9.394 12.379 12.604 1.00 96.19 479 ILE A O 1
ATOM 3964 N N . LEU A 1 480 ? -8.610 10.528 13.622 1.00 96.25 480 LEU A N 1
ATOM 3965 C CA . LEU A 1 480 ? -7.190 10.764 13.376 1.00 96.25 480 LEU A CA 1
ATOM 3966 C C . LEU A 1 480 ? -6.504 9.450 12.960 1.00 96.25 480 LEU A C 1
ATOM 3968 O O . LEU A 1 480 ? -6.497 8.465 13.693 1.00 96.25 480 LEU A O 1
ATOM 3972 N N . VAL A 1 481 ? -5.917 9.429 11.761 1.00 97.88 481 VAL A N 1
ATOM 3973 C CA . VAL A 1 481 ? -5.241 8.245 11.211 1.00 97.88 481 VAL A CA 1
ATOM 3974 C C . VAL A 1 481 ? -3.762 8.247 11.595 1.00 97.88 481 VAL A C 1
ATOM 3976 O O . VAL A 1 481 ? -3.028 9.188 11.278 1.00 97.88 481 VAL A O 1
ATOM 3979 N N . LEU A 1 482 ? -3.288 7.170 12.219 1.00 97.19 482 LEU A N 1
ATOM 3980 C CA . LEU A 1 482 ? -1.865 6.952 12.455 1.00 97.19 482 LEU A CA 1
ATOM 3981 C C . LEU A 1 482 ? -1.212 6.452 11.167 1.00 97.19 482 LEU A C 1
ATOM 3983 O O . LEU A 1 482 ? -1.452 5.339 10.698 1.00 97.19 482 LEU A O 1
ATOM 3987 N N . ASP A 1 483 ? -0.392 7.304 10.569 1.00 92.94 483 ASP A N 1
ATOM 3988 C CA . ASP A 1 483 ? 0.268 7.045 9.302 1.00 92.94 483 ASP A CA 1
ATOM 3989 C C . ASP A 1 483 ? 1.647 6.420 9.525 1.00 92.94 483 ASP A C 1
ATOM 3991 O O . ASP A 1 483 ? 2.655 7.104 9.743 1.00 92.94 483 ASP A O 1
ATOM 3995 N N . ARG A 1 484 ? 1.685 5.089 9.469 1.00 89.12 484 ARG A N 1
ATOM 3996 C CA . ARG A 1 484 ? 2.915 4.317 9.630 1.00 89.12 484 ARG A CA 1
ATOM 3997 C C . ARG A 1 484 ? 3.821 4.495 8.423 1.00 89.12 484 ARG A C 1
ATOM 3999 O O . ARG A 1 484 ? 3.459 4.114 7.312 1.00 89.12 484 ARG A O 1
ATOM 4006 N N . ALA A 1 485 ? 5.009 5.054 8.643 1.00 82.75 485 ALA A N 1
ATOM 4007 C CA . ALA A 1 485 ? 6.020 5.264 7.602 1.00 82.75 485 ALA A CA 1
ATOM 4008 C C . ALA A 1 485 ? 5.526 6.039 6.355 1.00 82.75 485 ALA A C 1
ATOM 4010 O O . ALA A 1 485 ? 6.061 5.854 5.263 1.00 82.75 485 ALA A O 1
ATOM 4011 N N . ASN A 1 486 ? 4.542 6.934 6.514 1.00 82.00 486 ASN A N 1
ATOM 4012 C CA . ASN A 1 486 ? 3.939 7.715 5.423 1.00 82.00 486 ASN A CA 1
ATOM 4013 C C . ASN A 1 486 ? 3.315 6.857 4.305 1.00 82.00 486 ASN A C 1
ATOM 4015 O O . ASN A 1 486 ? 3.433 7.179 3.120 1.00 82.00 486 ASN A O 1
ATOM 4019 N N . THR A 1 487 ? 2.692 5.741 4.681 1.00 89.00 487 THR A N 1
ATOM 4020 C CA . THR A 1 487 ? 2.099 4.772 3.750 1.00 89.00 487 THR A CA 1
ATOM 4021 C C . THR A 1 487 ? 0.593 4.952 3.573 1.00 89.00 487 THR A C 1
ATOM 4023 O O . THR A 1 487 ? 0.053 4.527 2.549 1.00 89.00 487 THR A O 1
ATOM 4026 N N . ALA A 1 488 ? -0.090 5.611 4.514 1.00 88.88 488 ALA A N 1
ATOM 4027 C CA . ALA A 1 488 ? -1.523 5.856 4.424 1.00 88.88 488 ALA A CA 1
ATOM 4028 C C . ALA A 1 488 ? -1.861 6.824 3.267 1.00 88.88 488 ALA A C 1
ATOM 4030 O O . ALA A 1 488 ? -1.153 7.819 3.058 1.00 88.88 488 ALA A O 1
ATOM 4031 N N . PRO A 1 489 ? -2.955 6.587 2.514 1.00 89.56 489 PRO A N 1
ATOM 4032 C CA . PRO A 1 489 ? -3.391 7.502 1.464 1.00 89.56 489 PRO A CA 1
ATOM 4033 C C . PRO A 1 489 ? -3.761 8.856 2.075 1.00 89.56 489 PRO A C 1
ATOM 4035 O O . PRO A 1 489 ? -4.459 8.898 3.084 1.00 89.56 489 PRO A O 1
ATOM 4038 N N . LYS A 1 490 ? -3.312 9.961 1.465 1.00 88.69 490 LYS A N 1
ATOM 4039 C CA . LYS A 1 490 ? -3.620 11.331 1.910 1.00 88.69 490 LYS A CA 1
ATOM 4040 C C . LYS A 1 490 ? -4.939 11.797 1.308 1.00 88.69 490 LYS A C 1
ATOM 4042 O O . LYS A 1 490 ? -4.975 12.262 0.172 1.00 88.69 490 LYS A O 1
ATOM 4047 N N . ILE A 1 491 ? -6.010 11.625 2.072 1.00 90.19 491 ILE A N 1
ATOM 4048 C CA . ILE A 1 491 ? -7.377 11.964 1.686 1.00 90.19 491 ILE A CA 1
ATOM 4049 C C . ILE A 1 491 ? -7.711 13.329 2.291 1.00 90.19 491 ILE A C 1
ATOM 4051 O O . ILE A 1 491 ? -7.550 13.544 3.493 1.00 90.19 491 ILE A O 1
ATOM 4055 N N . ASN A 1 492 ? -8.149 14.266 1.449 1.00 87.00 492 ASN A N 1
ATOM 4056 C CA . ASN A 1 492 ? -8.577 15.591 1.901 1.00 87.00 492 ASN A CA 1
ATOM 4057 C C . ASN A 1 492 ? -9.747 15.450 2.883 1.00 87.00 492 ASN A C 1
ATOM 4059 O O . ASN A 1 492 ? -10.664 14.691 2.606 1.00 87.00 492 ASN A O 1
ATOM 4063 N N . GLY A 1 493 ? -9.718 16.179 4.001 1.00 86.06 493 GLY A N 1
ATOM 4064 C CA . GLY A 1 493 ? -10.724 16.087 5.069 1.00 86.06 493 GLY A CA 1
ATOM 4065 C C . GLY A 1 493 ? -10.346 15.142 6.216 1.00 86.06 493 GLY A C 1
ATOM 4066 O O . GLY A 1 493 ? -10.888 15.277 7.305 1.00 86.06 493 GLY A O 1
ATOM 4067 N N . ILE A 1 494 ? -9.363 14.252 6.031 1.00 93.69 494 ILE A N 1
ATOM 4068 C CA . ILE A 1 494 ? -8.879 13.345 7.083 1.00 93.69 494 ILE A CA 1
ATOM 4069 C C . ILE A 1 494 ? -7.605 13.893 7.738 1.00 93.69 494 ILE A C 1
ATOM 4071 O O . ILE A 1 494 ? -6.710 14.421 7.071 1.00 93.69 494 ILE A O 1
ATOM 4075 N N . ARG A 1 495 ? -7.503 13.743 9.063 1.00 92.69 495 ARG A N 1
ATOM 4076 C CA . ARG A 1 495 ? -6.318 14.119 9.848 1.00 92.69 495 ARG A CA 1
ATOM 4077 C C . ARG A 1 495 ? -5.365 12.935 9.987 1.00 92.69 495 ARG A C 1
ATOM 4079 O O . ARG A 1 495 ? -5.801 11.794 10.120 1.00 92.69 495 ARG A O 1
ATOM 4086 N N . TYR A 1 496 ? -4.060 13.216 9.983 1.00 94.19 496 TYR A N 1
ATOM 4087 C CA . TYR A 1 496 ? -3.012 12.194 10.041 1.00 94.19 496 TYR A CA 1
ATOM 4088 C C . TYR A 1 496 ? -1.930 12.543 11.059 1.00 94.19 496 TYR A C 1
ATOM 4090 O O . TYR A 1 496 ? -1.493 13.692 11.125 1.00 94.19 496 TYR A O 1
ATOM 4098 N N . ARG A 1 497 ? -1.416 11.526 11.753 1.00 92.75 497 ARG A N 1
ATOM 4099 C CA . ARG A 1 497 ? -0.225 11.608 12.601 1.00 92.75 497 ARG A CA 1
ATOM 4100 C C . ARG A 1 497 ? 0.794 10.565 12.161 1.00 92.75 497 ARG A C 1
ATOM 4102 O O . ARG A 1 497 ? 0.516 9.373 12.209 1.00 92.75 497 ARG A O 1
ATOM 4109 N N . THR A 1 498 ? 1.973 10.998 11.723 1.00 89.38 498 THR A N 1
ATOM 4110 C CA . THR A 1 498 ? 3.027 10.071 11.282 1.00 89.38 498 THR A CA 1
ATOM 4111 C C . THR A 1 498 ? 3.656 9.355 12.473 1.00 89.38 498 THR A C 1
ATOM 4113 O O . THR A 1 498 ? 4.056 10.003 13.441 1.00 89.38 498 THR A O 1
ATOM 4116 N N . ILE A 1 499 ? 3.786 8.030 12.377 1.00 87.94 499 ILE A N 1
ATOM 4117 C CA . ILE A 1 499 ? 4.397 7.177 13.408 1.00 87.94 499 ILE A CA 1
ATOM 4118 C C . ILE A 1 499 ? 5.367 6.155 12.775 1.00 87.94 499 ILE A C 1
ATOM 4120 O O . ILE A 1 499 ? 5.342 5.961 11.551 1.00 87.94 499 ILE A O 1
ATOM 4124 N N . PRO A 1 500 ? 6.254 5.512 13.561 1.00 84.69 500 PRO A N 1
ATOM 4125 C CA . PRO A 1 500 ? 7.175 4.496 13.049 1.00 84.69 500 PRO A CA 1
ATOM 4126 C C . PRO A 1 500 ? 6.469 3.309 12.363 1.00 84.69 500 PRO A C 1
ATOM 4128 O O . PRO A 1 500 ? 5.305 3.014 12.666 1.00 84.69 500 PRO A O 1
ATOM 4131 N N . PRO A 1 501 ? 7.160 2.609 11.440 1.00 87.19 501 PRO A N 1
ATOM 4132 C CA . PRO A 1 501 ? 6.635 1.383 10.854 1.00 87.19 501 PRO A CA 1
ATOM 4133 C C . PRO A 1 501 ? 6.412 0.308 11.919 1.00 87.19 501 PRO A C 1
ATOM 4135 O O . PRO A 1 501 ? 7.092 0.281 12.944 1.00 87.19 501 PRO A O 1
ATOM 4138 N N . TYR A 1 502 ? 5.472 -0.591 11.649 1.00 89.44 502 TYR A N 1
ATOM 4139 C CA . TYR A 1 502 ? 5.178 -1.709 12.544 1.00 89.44 502 TYR A CA 1
ATOM 4140 C C . TYR A 1 502 ? 6.204 -2.835 12.376 1.00 89.44 502 TYR A C 1
ATOM 4142 O O . TYR A 1 502 ? 6.497 -3.237 11.248 1.00 89.44 502 TYR A O 1
ATOM 4150 N N . ASP A 1 503 ? 6.714 -3.368 13.488 1.00 82.56 503 ASP A N 1
ATOM 4151 C CA . ASP A 1 503 ? 7.669 -4.480 13.511 1.00 82.56 503 ASP A CA 1
ATOM 4152 C C . ASP A 1 503 ? 7.096 -5.678 14.280 1.00 82.56 503 ASP A C 1
ATOM 4154 O O . ASP A 1 503 ? 6.973 -5.653 15.506 1.00 82.56 503 ASP A O 1
ATOM 4158 N N . TYR A 1 504 ? 6.810 -6.768 13.560 1.00 81.44 504 TYR A N 1
ATOM 4159 C CA . TYR A 1 504 ? 6.333 -8.028 14.142 1.00 81.44 504 TYR A CA 1
ATOM 4160 C C . TYR A 1 504 ? 7.335 -8.680 15.110 1.00 81.44 504 TYR A C 1
ATOM 4162 O O . TYR A 1 504 ? 6.952 -9.565 15.870 1.00 81.44 504 TYR A O 1
ATOM 4170 N N . ASN A 1 505 ? 8.605 -8.261 15.116 1.00 80.50 505 ASN A N 1
ATOM 4171 C CA . ASN A 1 505 ? 9.596 -8.744 16.079 1.00 80.50 505 ASN A CA 1
ATOM 4172 C C . ASN A 1 505 ? 9.596 -7.951 17.394 1.00 80.50 505 ASN A C 1
ATOM 4174 O O . ASN A 1 505 ? 10.288 -8.343 18.333 1.00 80.50 505 ASN A O 1
ATOM 4178 N N . ASN A 1 506 ? 8.856 -6.841 17.470 1.00 85.88 506 ASN A N 1
ATOM 4179 C CA . ASN A 1 506 ? 8.868 -5.942 18.619 1.00 85.88 506 ASN A CA 1
ATOM 4180 C C . ASN A 1 506 ? 7.468 -5.398 18.952 1.00 85.88 506 ASN A C 1
ATOM 4182 O O . ASN A 1 506 ? 7.271 -4.196 19.131 1.00 85.88 506 ASN A O 1
ATOM 4186 N N . THR A 1 507 ? 6.484 -6.297 19.028 1.00 89.75 507 THR A N 1
ATOM 4187 C CA . THR A 1 507 ? 5.072 -5.919 19.178 1.00 89.75 507 THR A CA 1
ATOM 4188 C C . THR A 1 507 ? 4.774 -5.240 20.515 1.00 89.75 507 THR A C 1
ATOM 4190 O O . THR A 1 507 ? 4.009 -4.286 20.544 1.00 89.75 507 THR A O 1
ATOM 4193 N N . GLU A 1 508 ? 5.428 -5.636 21.611 1.00 88.44 508 GLU A N 1
ATOM 4194 C CA . GLU A 1 508 ? 5.211 -5.033 22.939 1.00 88.44 508 GLU A CA 1
ATOM 4195 C C . GLU A 1 508 ? 5.665 -3.567 23.023 1.00 88.44 508 GLU A C 1
ATOM 4197 O O . GLU A 1 508 ? 4.981 -2.741 23.629 1.00 88.44 508 GLU A O 1
ATOM 4202 N N . ALA A 1 509 ? 6.786 -3.209 22.385 1.00 86.62 509 ALA A N 1
ATOM 4203 C CA . ALA A 1 509 ? 7.201 -1.808 22.302 1.00 86.62 509 ALA A CA 1
ATOM 4204 C C . ALA A 1 509 ? 6.210 -0.987 21.466 1.00 86.62 509 ALA A C 1
ATOM 4206 O O . ALA A 1 509 ? 5.918 0.160 21.801 1.00 86.62 509 ALA A O 1
ATOM 4207 N N . ASP A 1 510 ? 5.658 -1.583 20.406 1.00 92.69 510 ASP A N 1
ATOM 4208 C CA . ASP A 1 510 ? 4.649 -0.929 19.578 1.00 92.69 510 ASP A CA 1
ATOM 4209 C C . ASP A 1 510 ? 3.354 -0.654 20.355 1.00 92.69 510 ASP A C 1
ATOM 4211 O O . ASP A 1 510 ? 2.831 0.455 20.279 1.00 92.69 510 ASP A O 1
ATOM 4215 N N . LYS A 1 511 ? 2.893 -1.594 21.194 1.00 94.25 511 LYS A N 1
ATOM 4216 C CA . LYS A 1 511 ? 1.728 -1.378 22.075 1.00 94.25 511 LYS A CA 1
ATOM 4217 C C . LYS A 1 511 ? 1.917 -0.189 23.012 1.00 94.25 511 LYS A C 1
ATOM 4219 O O . LYS A 1 511 ? 0.992 0.596 23.201 1.00 94.25 511 LYS A O 1
ATOM 4224 N N . GLN A 1 512 ? 3.117 -0.030 23.576 1.00 92.69 512 GLN A N 1
ATOM 4225 C CA . GLN A 1 512 ? 3.448 1.112 24.437 1.00 92.69 512 GLN A CA 1
ATOM 4226 C C . GLN A 1 512 ? 3.429 2.433 23.664 1.00 92.69 512 GLN A C 1
ATOM 4228 O O . GLN A 1 512 ? 2.893 3.421 24.161 1.00 92.69 512 GLN A O 1
ATOM 4233 N N . ILE A 1 513 ? 3.968 2.445 22.440 1.00 92.62 513 ILE A N 1
ATOM 4234 C CA . ILE A 1 513 ? 3.934 3.619 21.558 1.00 92.62 513 ILE A CA 1
ATOM 4235 C C . ILE A 1 513 ? 2.488 3.985 21.215 1.00 92.62 513 ILE A C 1
ATOM 4237 O O . ILE A 1 513 ? 2.106 5.147 21.347 1.00 92.62 513 ILE A O 1
ATOM 4241 N N . LEU A 1 514 ? 1.676 3.004 20.814 1.00 96.69 514 LEU A N 1
ATOM 4242 C CA . LEU A 1 514 ? 0.261 3.211 20.518 1.00 96.69 514 LEU A CA 1
ATOM 4243 C C . LEU A 1 514 ? -0.485 3.756 21.733 1.00 96.69 514 LEU A C 1
ATOM 4245 O O . LEU A 1 514 ? -1.235 4.718 21.589 1.00 96.69 514 LEU A O 1
ATOM 4249 N N . GLN A 1 515 ? -0.232 3.208 22.923 1.00 97.12 515 GLN A N 1
ATOM 4250 C CA . GLN A 1 515 ? -0.852 3.697 24.148 1.00 97.12 515 GLN A CA 1
ATOM 4251 C C . GLN A 1 515 ? -0.482 5.151 24.445 1.00 97.12 515 GLN A C 1
ATOM 4253 O O . GLN A 1 515 ? -1.349 5.980 24.717 1.00 97.12 515 GLN A O 1
ATOM 4258 N N . GLN A 1 516 ? 0.807 5.474 24.357 1.00 92.94 516 GLN A N 1
ATOM 4259 C CA . GLN A 1 516 ? 1.284 6.833 24.572 1.00 92.94 516 GLN A CA 1
ATOM 4260 C C . GLN A 1 516 ? 0.615 7.812 23.597 1.00 92.94 516 GLN A C 1
ATOM 4262 O O . GLN A 1 516 ? 0.168 8.878 24.009 1.00 92.94 516 GLN A O 1
ATOM 4267 N N . ILE A 1 517 ? 0.498 7.444 22.319 1.00 94.12 517 ILE A N 1
ATOM 4268 C CA . ILE A 1 517 ? -0.172 8.274 21.311 1.00 94.12 517 ILE A CA 1
ATOM 4269 C C . ILE A 1 517 ? -1.661 8.439 21.630 1.00 94.12 517 ILE A C 1
ATOM 4271 O O . ILE A 1 517 ? -2.175 9.547 21.509 1.00 94.12 517 ILE A O 1
ATOM 4275 N N . CYS A 1 518 ? -2.346 7.374 22.060 1.00 94.38 518 CYS A N 1
ATOM 4276 C CA . CYS A 1 518 ? -3.748 7.462 22.469 1.00 94.38 518 CYS A CA 1
ATOM 4277 C C . CYS A 1 518 ? -3.937 8.478 23.602 1.00 94.38 518 CYS A C 1
ATOM 4279 O O . CYS A 1 518 ? -4.838 9.308 23.527 1.00 94.38 518 CYS A O 1
ATOM 4281 N N . HIS A 1 519 ? -3.057 8.475 24.608 1.00 91.25 519 HIS A N 1
ATOM 4282 C CA . HIS A 1 519 ? -3.101 9.455 25.700 1.00 91.25 519 HIS A CA 1
ATOM 4283 C C . HIS A 1 519 ? -2.768 10.877 25.234 1.00 91.25 519 HIS A C 1
ATOM 4285 O O . HIS A 1 519 ? -3.443 11.820 25.634 1.00 91.25 519 HIS A O 1
ATOM 4291 N N . GLU A 1 520 ? -1.755 11.044 24.381 1.00 90.31 520 GLU A N 1
ATOM 4292 C CA . GLU A 1 520 ? -1.345 12.358 23.865 1.00 90.31 520 GLU A CA 1
ATOM 4293 C C . GLU A 1 520 ? -2.420 13.028 22.999 1.00 90.31 520 GLU A C 1
ATOM 4295 O O . GLU A 1 520 ? -2.567 14.247 23.049 1.00 90.31 520 GLU A O 1
ATOM 4300 N N . GLU A 1 521 ? -3.165 12.246 22.216 1.00 91.31 521 GLU A N 1
ATOM 4301 C CA . GLU A 1 521 ? -4.248 12.741 21.357 1.00 91.31 521 GLU A CA 1
ATOM 4302 C C . GLU A 1 521 ? -5.605 12.797 22.072 1.00 91.31 521 GLU A C 1
ATOM 4304 O O . GLU A 1 521 ? -6.575 13.265 21.483 1.00 91.31 521 GLU A O 1
ATOM 4309 N N . GLY A 1 522 ? -5.696 12.318 23.319 1.00 89.38 522 GLY A N 1
ATOM 4310 C CA . GLY A 1 522 ? -6.962 12.226 24.051 1.00 89.38 522 GLY A CA 1
ATOM 4311 C C . GLY A 1 522 ? -7.969 11.279 23.389 1.00 89.38 522 GLY A C 1
ATOM 4312 O O . GLY A 1 522 ? -9.155 11.585 23.342 1.00 89.38 522 GLY A O 1
ATOM 4313 N N . ALA A 1 523 ? -7.498 10.164 22.827 1.00 93.06 523 ALA A N 1
ATOM 4314 C CA . ALA A 1 523 ? -8.337 9.209 22.113 1.00 93.06 523 ALA A CA 1
ATOM 4315 C C . ALA A 1 523 ? -9.225 8.399 23.070 1.00 93.06 523 ALA A C 1
ATOM 4317 O O . ALA A 1 523 ? -8.719 7.696 23.946 1.00 93.06 523 ALA A O 1
ATOM 4318 N N . GLU A 1 524 ? -10.541 8.440 22.857 1.00 92.19 524 GLU A N 1
ATOM 4319 C CA . GLU A 1 524 ? -11.513 7.604 23.580 1.00 92.19 524 GLU A CA 1
ATOM 4320 C C . GLU A 1 524 ? -11.677 6.222 22.944 1.00 92.19 524 GLU A C 1
ATOM 4322 O O . GLU A 1 524 ? -12.100 5.283 23.615 1.00 92.19 524 GLU A O 1
ATOM 4327 N N . LEU A 1 525 ? -11.334 6.080 21.660 1.00 95.81 525 LEU A N 1
ATOM 4328 C CA . LEU A 1 525 ? -11.422 4.811 20.947 1.00 95.81 525 LEU A CA 1
ATOM 4329 C C . LEU A 1 525 ? -10.244 4.604 20.005 1.00 95.81 525 LEU A C 1
ATOM 4331 O O . LEU A 1 525 ? -9.795 5.520 19.315 1.00 95.81 525 LEU A O 1
ATOM 4335 N N . PHE A 1 526 ? -9.807 3.357 19.915 1.00 98.00 526 PHE A N 1
ATOM 4336 C CA . PHE A 1 526 ? -8.821 2.896 18.959 1.00 98.00 526 PHE A CA 1
ATOM 4337 C C . PHE A 1 526 ? -9.414 1.825 18.038 1.00 98.00 526 PHE A C 1
ATOM 4339 O O . PHE A 1 526 ? -10.073 0.882 18.469 1.00 98.00 526 PHE A O 1
ATOM 4346 N N . ILE A 1 527 ? -9.130 1.915 16.750 1.00 98.06 527 ILE A N 1
ATOM 4347 C CA . ILE A 1 527 ? -9.343 0.823 15.806 1.00 98.06 527 ILE A CA 1
ATOM 4348 C C . ILE A 1 527 ? -8.102 0.699 14.942 1.00 98.06 527 ILE A C 1
ATOM 4350 O O . ILE A 1 527 ? -7.450 1.686 14.616 1.00 98.06 527 ILE A O 1
ATOM 4354 N N . SER A 1 528 ? -7.757 -0.518 14.553 1.00 96.94 528 SER A N 1
ATOM 4355 C CA . SER A 1 528 ? -6.626 -0.731 13.669 1.00 96.94 528 SER A CA 1
ATOM 4356 C C . SER A 1 528 ? -7.059 -1.313 12.339 1.00 96.94 528 SER A C 1
ATOM 4358 O O . SER A 1 528 ? -7.948 -2.162 12.252 1.00 96.94 528 SER A O 1
ATOM 4360 N N . SER A 1 529 ? -6.391 -0.852 11.281 1.00 95.25 529 SER A N 1
ATOM 4361 C CA . SER A 1 529 ? -6.540 -1.426 9.948 1.00 95.25 529 SER A CA 1
ATOM 4362 C C . SER A 1 529 ? -6.055 -2.871 9.872 1.00 95.25 529 SER A C 1
ATOM 4364 O O . SER A 1 529 ? -6.410 -3.593 8.940 1.00 95.25 529 SER A O 1
ATOM 4366 N N . TYR A 1 530 ? -5.284 -3.309 10.869 1.00 92.00 530 TYR A N 1
ATOM 4367 C CA . TYR A 1 530 ? -4.919 -4.702 11.078 1.00 92.00 530 TYR A CA 1
ATOM 4368 C C . TYR A 1 530 ? -4.720 -4.995 12.564 1.00 92.00 530 TYR A C 1
ATOM 4370 O O . TYR A 1 530 ? -5.139 -4.226 13.401 1.00 92.00 530 TYR A O 1
ATOM 4378 N N . TYR A 1 531 ? -4.144 -6.119 12.956 1.00 92.56 531 TYR A N 1
ATOM 4379 C CA . TYR A 1 531 ? -4.294 -6.603 14.332 1.00 92.56 531 TYR A CA 1
ATOM 4380 C C . TYR A 1 531 ? -3.359 -5.971 15.390 1.00 92.56 531 TYR A C 1
ATOM 4382 O O . TYR A 1 531 ? -2.767 -6.692 16.184 1.00 92.56 531 TYR A O 1
ATOM 4390 N N . THR A 1 532 ? -3.201 -4.644 15.419 1.00 95.12 532 THR A N 1
ATOM 4391 C CA . THR A 1 532 ? -2.462 -3.929 16.484 1.00 95.12 532 THR A CA 1
ATOM 4392 C C . THR A 1 532 ? -3.397 -3.485 17.610 1.00 95.12 532 THR A C 1
ATOM 4394 O O . THR A 1 532 ? -4.594 -3.303 17.391 1.00 95.12 532 THR A O 1
ATOM 4397 N N . THR A 1 533 ? -2.866 -3.313 18.826 1.00 94.44 533 THR A N 1
ATOM 4398 C CA . THR A 1 533 ? -3.653 -2.882 19.993 1.00 94.44 533 THR A CA 1
ATOM 4399 C C . THR A 1 533 ? -2.878 -1.903 20.878 1.00 94.44 533 THR A C 1
ATOM 4401 O O . THR A 1 533 ? -1.673 -2.089 21.056 1.00 94.44 533 THR A O 1
ATOM 4404 N N . PRO A 1 534 ? -3.549 -0.927 21.509 1.00 95.50 534 PRO A N 1
ATOM 4405 C CA . PRO A 1 534 ? -3.009 -0.189 22.649 1.00 95.50 534 PRO A CA 1
ATOM 4406 C C . PRO A 1 534 ? -3.032 -1.076 23.916 1.00 95.50 534 PRO A C 1
ATOM 4408 O O . PRO A 1 534 ? -3.220 -2.293 23.820 1.00 95.50 534 PRO A O 1
ATOM 4411 N N . ILE A 1 535 ? -2.781 -0.488 25.090 1.00 90.75 535 ILE A N 1
ATOM 4412 C CA . ILE A 1 535 ? -2.727 -1.189 26.385 1.00 90.75 535 ILE A CA 1
ATOM 4413 C C . ILE A 1 535 ? -4.050 -1.065 27.153 1.00 90.75 535 ILE A C 1
ATOM 4415 O O . ILE A 1 535 ? -4.574 -2.073 27.611 1.00 90.75 535 ILE A O 1
ATOM 4419 N N . ASP A 1 536 ? -4.573 0.150 27.313 1.00 87.25 536 ASP A N 1
ATOM 4420 C CA . ASP A 1 536 ? -5.753 0.478 28.123 1.00 87.25 536 ASP A CA 1
ATOM 4421 C C . ASP A 1 536 ? -6.863 1.190 27.332 1.00 87.25 536 ASP A C 1
ATOM 4423 O O . ASP A 1 536 ? -8.031 1.079 27.699 1.00 87.25 536 ASP A O 1
ATOM 4427 N N . THR A 1 537 ? -6.539 1.859 26.220 1.00 87.31 537 THR A N 1
ATOM 4428 C CA . THR A 1 537 ? -7.545 2.534 25.391 1.00 87.31 537 THR A CA 1
ATOM 4429 C C . THR A 1 537 ? -8.528 1.518 24.804 1.00 87.31 537 THR A C 1
ATOM 4431 O O . THR A 1 537 ? -8.115 0.486 24.255 1.00 87.31 537 THR A O 1
ATOM 4434 N N . LEU A 1 538 ? -9.829 1.829 24.908 1.00 90.25 538 LEU A N 1
ATOM 4435 C CA . LEU A 1 538 ? -10.920 1.027 24.349 1.00 90.25 538 LEU A CA 1
ATOM 4436 C C . LEU A 1 538 ? -10.664 0.759 22.870 1.00 90.25 538 LEU A C 1
ATOM 4438 O O . LEU A 1 538 ? -10.236 1.653 22.135 1.00 90.25 538 LEU A O 1
ATOM 4442 N N . SER A 1 539 ? -10.945 -0.464 22.421 1.00 94.88 539 SER A N 1
ATOM 4443 C CA . SER A 1 539 ? -10.690 -0.833 21.033 1.00 94.88 539 SER A CA 1
ATOM 4444 C C . SER A 1 539 ? -11.846 -1.551 20.357 1.00 94.88 539 SER A C 1
ATOM 4446 O O . SER A 1 539 ? -12.594 -2.295 20.990 1.00 94.88 539 SER A O 1
ATOM 4448 N N . VAL A 1 540 ? -11.977 -1.342 19.048 1.00 97.00 540 VAL A N 1
ATOM 4449 C CA . VAL A 1 540 ? -12.868 -2.126 18.186 1.00 97.00 540 VAL A CA 1
ATOM 4450 C C . VAL A 1 540 ? -12.032 -3.025 17.286 1.00 97.00 540 VAL A C 1
ATOM 4452 O O . VAL A 1 540 ? -11.103 -2.566 16.621 1.00 97.00 540 VAL A O 1
ATOM 4455 N N . PHE A 1 541 ? -12.385 -4.308 17.237 1.00 97.69 541 PHE A N 1
ATOM 4456 C CA . PHE A 1 541 ? -11.770 -5.275 16.337 1.00 97.69 541 PHE A CA 1
ATOM 4457 C C . PHE A 1 541 ? -12.599 -5.428 15.065 1.00 97.69 541 PHE A C 1
ATOM 4459 O O . PHE A 1 541 ? -13.782 -5.760 15.123 1.00 97.69 541 PHE A O 1
ATOM 4466 N N . MET A 1 542 ? -11.962 -5.236 13.909 1.00 97.75 542 MET A N 1
ATOM 4467 C CA . MET A 1 542 ? -12.559 -5.520 12.607 1.00 97.75 542 MET A CA 1
ATOM 4468 C C . MET A 1 542 ? -11.975 -6.810 12.028 1.00 97.75 542 MET A C 1
ATOM 4470 O O . MET A 1 542 ? -10.785 -6.898 11.725 1.00 97.75 542 MET A O 1
ATOM 4474 N N . ALA A 1 543 ? -12.831 -7.810 11.857 1.00 96.75 543 ALA A N 1
ATOM 4475 C CA . ALA A 1 543 ? -12.487 -9.113 11.325 1.00 96.75 543 ALA A CA 1
ATOM 4476 C C . ALA A 1 543 ? -12.683 -9.166 9.807 1.00 96.75 543 ALA A C 1
ATOM 4478 O O . ALA A 1 543 ? -13.789 -8.947 9.301 1.00 96.75 543 ALA A O 1
ATOM 4479 N N . TYR A 1 544 ? -11.618 -9.524 9.090 1.00 95.88 544 TYR A N 1
ATOM 4480 C CA . TYR A 1 544 ? -11.673 -9.759 7.644 1.00 95.88 544 TYR A CA 1
ATOM 4481 C C . TYR A 1 544 ? -11.909 -11.228 7.302 1.00 95.88 544 TYR A C 1
ATOM 4483 O O . TYR A 1 544 ? -12.554 -11.523 6.304 1.00 95.88 544 TYR A O 1
ATOM 4491 N N . ASP A 1 545 ? -11.374 -12.138 8.115 1.00 94.06 545 ASP A N 1
ATOM 4492 C CA . ASP A 1 545 ? -11.546 -13.580 7.986 1.00 94.06 545 ASP A CA 1
ATOM 4493 C C 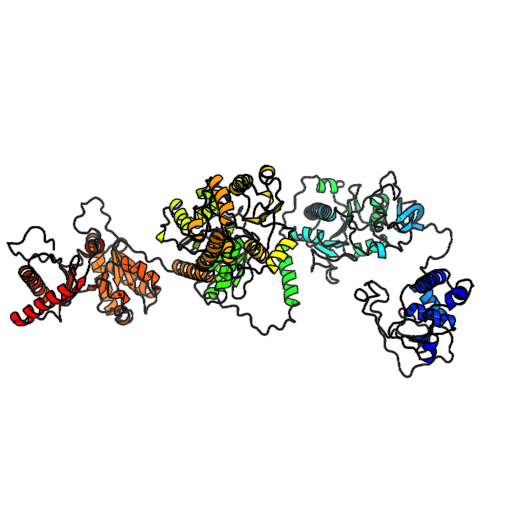. ASP A 1 545 ? -11.102 -14.306 9.268 1.00 94.06 545 ASP A C 1
ATOM 4495 O O . ASP A 1 545 ? -10.416 -13.742 10.128 1.00 94.06 545 ASP A O 1
ATOM 4499 N N . MET A 1 546 ? -11.451 -15.589 9.359 1.00 94.81 546 MET A N 1
ATOM 4500 C CA . MET A 1 546 ? -10.902 -16.552 10.322 1.00 94.81 546 MET A CA 1
ATOM 4501 C C . MET A 1 546 ? -10.192 -17.709 9.601 1.00 94.81 546 MET A C 1
ATOM 4503 O O . MET A 1 546 ? -10.204 -18.847 10.064 1.00 94.81 546 MET A O 1
ATOM 4507 N N . ILE A 1 547 ? -9.596 -17.441 8.429 1.00 92.12 547 ILE A N 1
ATOM 4508 C CA . ILE A 1 547 ? -8.994 -18.474 7.573 1.00 92.12 547 ILE A CA 1
ATOM 4509 C C . ILE A 1 547 ? -7.937 -19.284 8.332 1.00 92.12 547 ILE A C 1
ATOM 4511 O O . ILE A 1 547 ? -8.058 -20.509 8.315 1.00 92.12 547 ILE A O 1
ATOM 4515 N N . PRO A 1 548 ? -6.928 -18.679 9.000 1.00 91.88 548 PRO A N 1
ATOM 4516 C CA . PRO A 1 548 ? -5.899 -19.438 9.711 1.00 91.88 548 PRO A CA 1
ATOM 4517 C C . PRO A 1 548 ? -6.483 -20.380 10.764 1.00 91.88 548 PRO A C 1
ATOM 4519 O O . PRO A 1 548 ? -6.024 -21.513 10.885 1.00 91.88 548 PRO A O 1
ATOM 4522 N N . GLU A 1 549 ? -7.511 -19.945 11.489 1.00 94.50 549 GLU A N 1
ATOM 4523 C CA . GLU A 1 549 ? -8.196 -20.750 12.497 1.00 94.50 549 GLU A CA 1
ATOM 4524 C C . GLU A 1 549 ? -9.004 -21.893 11.866 1.00 94.50 549 GLU A C 1
ATOM 4526 O O . GLU A 1 549 ? -8.951 -23.029 12.339 1.00 94.50 549 GLU A O 1
ATOM 4531 N N . VAL A 1 550 ? -9.703 -21.624 10.760 1.00 92.25 550 VAL A N 1
ATOM 4532 C CA . VAL A 1 550 ? -10.539 -22.612 10.065 1.00 92.25 550 VAL A CA 1
ATOM 4533 C C . VAL A 1 550 ? -9.712 -23.697 9.382 1.00 92.25 550 VAL A C 1
ATOM 4535 O O . VAL A 1 550 ? -10.065 -24.873 9.463 1.00 92.25 550 VAL A O 1
ATOM 4538 N N . ILE A 1 551 ? -8.616 -23.332 8.713 1.00 88.06 551 ILE A N 1
ATOM 4539 C CA . ILE A 1 551 ? -7.815 -24.283 7.924 1.00 88.06 551 ILE A CA 1
ATOM 4540 C C . ILE A 1 551 ? -6.696 -24.956 8.731 1.00 88.06 551 ILE A C 1
ATOM 4542 O O . ILE A 1 551 ? -5.929 -25.736 8.166 1.00 88.06 551 ILE A O 1
ATOM 4546 N N . GLY A 1 552 ? -6.578 -24.660 10.031 1.00 87.06 552 GLY A N 1
ATOM 4547 C CA . GLY A 1 552 ? -5.535 -25.217 10.898 1.00 87.06 552 GLY A CA 1
ATOM 4548 C C . GLY A 1 552 ? -4.134 -24.672 10.599 1.00 87.06 552 GLY A C 1
ATOM 4549 O O . GLY A 1 552 ? -3.159 -25.425 10.594 1.00 87.06 552 GLY A O 1
ATOM 4550 N N . GLY A 1 553 ? -4.028 -23.374 10.310 1.00 86.31 553 GLY A N 1
ATOM 4551 C CA . GLY A 1 553 ? -2.759 -22.672 10.134 1.00 86.31 553 GLY A CA 1
ATOM 4552 C C . GLY A 1 553 ? -1.909 -22.641 11.411 1.00 86.31 553 GLY A C 1
ATOM 4553 O O . GLY A 1 553 ? -2.377 -22.920 12.513 1.00 86.31 553 GLY A O 1
ATOM 4554 N N . ASN A 1 554 ? -0.628 -22.283 11.280 1.00 89.19 554 ASN A N 1
ATOM 4555 C CA . ASN A 1 554 ? 0.261 -22.153 12.435 1.00 89.19 554 ASN A CA 1
ATOM 4556 C C . ASN A 1 554 ? -0.049 -20.870 13.223 1.00 89.19 554 ASN A C 1
ATOM 4558 O O . ASN A 1 554 ? 0.527 -19.824 12.942 1.00 89.19 554 ASN A O 1
ATOM 4562 N N . LEU A 1 555 ? -0.913 -20.965 14.234 1.00 91.69 555 LEU A N 1
ATOM 4563 C CA . LEU A 1 555 ? -1.330 -19.832 15.072 1.00 91.69 555 LEU A CA 1
ATOM 4564 C C . LEU A 1 555 ? -0.216 -19.259 15.971 1.00 91.69 555 LEU A C 1
ATOM 4566 O O . LEU A 1 555 ? -0.436 -18.256 16.638 1.00 91.69 555 LEU A O 1
ATOM 4570 N N . ASN A 1 556 ? 0.985 -19.853 15.970 1.00 90.38 556 ASN A N 1
ATOM 4571 C CA . ASN A 1 556 ? 2.161 -19.287 16.641 1.00 90.38 556 ASN A CA 1
ATOM 4572 C C . ASN A 1 556 ? 2.913 -18.255 15.781 1.00 90.38 556 ASN A C 1
ATOM 4574 O O . ASN A 1 556 ? 3.943 -17.739 16.213 1.00 90.38 556 ASN A O 1
ATOM 4578 N N . ASP A 1 557 ? 2.461 -17.989 14.552 1.00 89.94 557 ASP A N 1
ATOM 4579 C CA . ASP A 1 557 ? 2.972 -16.863 13.771 1.00 89.94 557 ASP A CA 1
ATOM 4580 C C . ASP A 1 557 ? 2.672 -15.542 14.512 1.00 89.94 557 ASP A C 1
ATOM 4582 O O . ASP A 1 557 ? 1.534 -15.366 14.967 1.00 89.94 557 ASP A O 1
ATOM 4586 N N . PRO A 1 558 ? 3.642 -14.611 14.639 1.00 87.81 558 PRO A N 1
ATOM 4587 C CA . PRO A 1 558 ? 3.446 -13.341 15.340 1.00 87.81 558 PRO A CA 1
ATOM 4588 C C . PRO A 1 558 ? 2.173 -12.595 14.931 1.00 87.81 558 PRO A C 1
ATOM 4590 O O . PRO A 1 558 ? 1.492 -12.024 15.777 1.00 87.81 558 PRO A O 1
ATOM 4593 N N . MET A 1 559 ? 1.802 -12.647 13.651 1.00 89.50 559 MET A N 1
ATOM 4594 C CA . MET A 1 559 ? 0.604 -11.983 13.147 1.00 89.50 559 MET A CA 1
ATOM 4595 C C . MET A 1 559 ? -0.694 -12.562 13.724 1.00 89.50 559 MET A C 1
ATOM 4597 O O . MET A 1 559 ? -1.613 -11.812 14.053 1.00 89.50 559 MET A O 1
ATOM 4601 N N . TRP A 1 560 ? -0.786 -13.886 13.858 1.00 93.38 560 TRP A N 1
ATOM 4602 C CA . TRP A 1 560 ? -1.980 -14.546 14.397 1.00 93.38 560 TRP A CA 1
ATOM 4603 C C . TRP A 1 560 ? -2.041 -14.459 15.920 1.00 93.38 560 TRP A C 1
ATOM 4605 O O . TRP A 1 560 ? -3.128 -14.326 16.479 1.00 93.38 560 TRP A O 1
ATOM 4615 N N . ILE A 1 561 ? -0.883 -14.423 16.583 1.00 92.56 561 ILE A N 1
ATOM 4616 C CA . ILE A 1 561 ? -0.802 -14.098 18.009 1.00 92.56 561 ILE A CA 1
ATOM 4617 C C . ILE A 1 561 ? -1.386 -12.702 18.260 1.00 92.56 561 ILE A C 1
ATOM 4619 O O . ILE A 1 561 ? -2.231 -12.542 19.140 1.00 92.56 561 ILE A O 1
ATOM 4623 N N . GLU A 1 562 ? -0.983 -11.696 17.480 1.00 93.69 562 GLU A N 1
ATOM 4624 C CA . GLU A 1 562 ? -1.510 -10.336 17.638 1.00 93.69 562 GLU A CA 1
ATOM 4625 C C . GLU A 1 562 ? -2.996 -10.236 17.256 1.00 93.69 562 GLU A C 1
ATOM 4627 O O . GLU A 1 562 ? -3.746 -9.568 17.962 1.00 93.69 562 GLU A O 1
ATOM 4632 N N . LYS A 1 563 ? -3.475 -11.002 16.261 1.00 95.81 563 LYS A N 1
ATOM 4633 C CA . LYS A 1 563 ? -4.920 -11.177 15.995 1.00 95.81 563 LYS A CA 1
ATOM 4634 C C . LYS A 1 563 ? -5.682 -11.634 17.235 1.00 95.81 563 LYS A C 1
ATOM 4636 O O . LYS A 1 563 ? -6.692 -11.035 17.588 1.00 95.81 563 LYS A O 1
ATOM 4641 N N . HIS A 1 564 ? -5.199 -12.672 17.914 1.00 95.25 564 HIS A N 1
ATOM 4642 C CA . HIS A 1 564 ? -5.861 -13.213 19.105 1.00 95.25 564 HIS A CA 1
ATOM 4643 C C . HIS A 1 564 ? -5.801 -12.229 20.275 1.00 95.25 564 HIS A C 1
ATOM 4645 O O . HIS A 1 564 ? -6.791 -12.061 20.984 1.00 95.25 564 HIS A O 1
ATOM 4651 N N . LYS A 1 565 ? -4.675 -11.523 20.450 1.00 93.31 565 LYS A N 1
ATOM 4652 C CA . LYS A 1 565 ? -4.571 -10.434 21.432 1.00 93.31 565 LYS A CA 1
ATOM 4653 C C . LYS 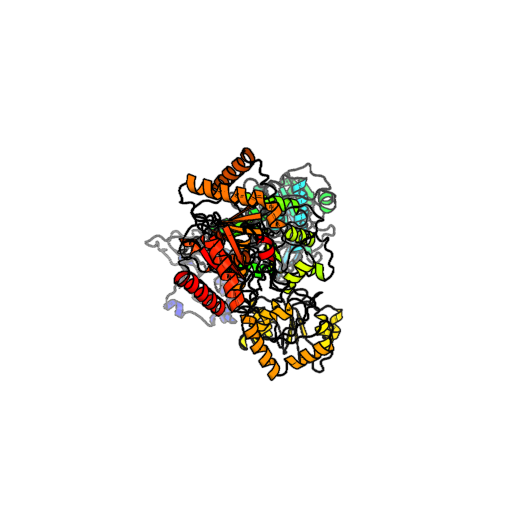A 1 565 ? -5.561 -9.303 21.127 1.00 93.31 565 LYS A C 1
ATOM 4655 O O . LYS A 1 565 ? -6.192 -8.811 22.053 1.00 93.31 565 LYS A O 1
ATOM 4660 N N . ALA A 1 566 ? -5.730 -8.928 19.859 1.00 95.44 566 ALA A N 1
ATOM 4661 C CA . ALA A 1 566 ? -6.671 -7.893 19.438 1.00 95.44 566 ALA A CA 1
ATOM 4662 C C . ALA A 1 566 ? -8.131 -8.280 19.673 1.00 95.44 566 ALA A C 1
ATOM 4664 O O . ALA A 1 566 ? -8.892 -7.457 20.166 1.00 95.44 566 ALA A O 1
ATOM 4665 N N . ILE A 1 567 ? -8.503 -9.536 19.416 1.00 95.38 567 ILE A N 1
ATOM 4666 C CA . ILE A 1 567 ? -9.843 -10.045 19.736 1.00 95.38 567 ILE A CA 1
ATOM 4667 C C . ILE A 1 567 ? -10.103 -9.983 21.247 1.00 95.38 567 ILE A C 1
ATOM 4669 O O . ILE A 1 567 ? -11.156 -9.519 21.664 1.00 95.38 567 ILE A O 1
ATOM 4673 N N . ASN A 1 568 ? -9.138 -10.404 22.069 1.00 91.19 568 ASN A N 1
ATOM 4674 C CA . ASN A 1 568 ? -9.292 -10.405 23.527 1.00 91.19 568 ASN A CA 1
ATOM 4675 C C . ASN A 1 568 ? -9.288 -8.997 24.152 1.00 91.19 568 ASN A C 1
ATOM 4677 O O . ASN A 1 568 ? -9.841 -8.822 25.233 1.00 91.19 568 ASN A O 1
ATOM 4681 N N . HIS A 1 569 ? -8.648 -8.016 23.507 1.00 90.12 569 HIS A N 1
ATOM 4682 C CA . HIS A 1 569 ? -8.605 -6.616 23.960 1.00 90.12 569 HIS A CA 1
ATOM 4683 C C . HIS A 1 569 ? -9.831 -5.801 23.515 1.00 90.12 569 HIS A C 1
ATOM 4685 O O . HIS A 1 569 ? -10.087 -4.714 24.032 1.00 90.12 569 HIS A O 1
ATOM 4691 N N . ALA A 1 570 ? -10.580 -6.288 22.528 1.00 92.25 570 ALA A N 1
ATOM 4692 C CA . ALA A 1 570 ? -11.660 -5.533 21.916 1.00 92.25 570 ALA A CA 1
ATOM 4693 C C . ALA A 1 570 ? -12.895 -5.409 22.814 1.00 92.25 570 ALA A C 1
ATOM 4695 O O . ALA A 1 570 ? -13.359 -6.367 23.428 1.00 92.25 570 ALA A O 1
ATOM 4696 N N . SER A 1 571 ? -13.466 -4.207 22.823 1.00 85.81 571 SER A N 1
ATOM 4697 C CA . SER A 1 571 ? -14.725 -3.859 23.491 1.00 85.81 571 SER A CA 1
ATOM 4698 C C . SER A 1 571 ? -15.913 -3.840 22.521 1.00 85.81 571 SER A C 1
ATOM 4700 O O . SER A 1 571 ? -17.064 -3.770 22.946 1.00 85.81 571 SER A O 1
ATOM 4702 N N . GLY A 1 572 ? -15.641 -3.920 21.215 1.00 91.12 572 GLY A N 1
ATOM 4703 C CA . GLY A 1 572 ? -16.636 -4.045 20.154 1.00 91.12 572 GLY A CA 1
ATOM 4704 C C . GLY A 1 572 ? -16.077 -4.800 18.949 1.00 91.12 572 GLY A C 1
ATOM 4705 O O . GLY A 1 572 ? -14.868 -4.798 18.706 1.00 91.12 572 GLY A O 1
ATOM 4706 N N . PHE A 1 573 ? -16.962 -5.441 18.186 1.00 96.25 573 PHE A N 1
ATOM 4707 C CA . PHE A 1 573 ? -16.586 -6.325 17.084 1.00 96.25 573 PHE A CA 1
ATOM 4708 C C . PHE A 1 573 ? -17.327 -5.958 15.802 1.00 96.25 573 PHE A C 1
ATOM 4710 O O . PHE A 1 573 ? -18.541 -5.748 15.802 1.00 96.25 573 PHE A O 1
ATOM 4717 N N . ILE A 1 574 ? -16.587 -5.923 14.699 1.00 98.25 574 ILE A N 1
ATOM 4718 C CA . ILE A 1 574 ? -17.102 -5.735 13.345 1.00 98.25 574 ILE A CA 1
ATOM 4719 C C . ILE A 1 574 ? -16.631 -6.917 12.499 1.00 98.25 574 ILE A C 1
ATOM 4721 O O . ILE A 1 574 ? -15.463 -7.291 12.566 1.00 98.25 574 ILE A O 1
ATOM 4725 N N . ALA A 1 575 ? -17.502 -7.487 11.674 1.00 98.12 575 ALA A N 1
ATOM 4726 C CA . ALA A 1 575 ? -17.144 -8.522 10.707 1.00 98.12 575 ALA A CA 1
ATOM 4727 C C . ALA A 1 575 ? -17.598 -8.125 9.301 1.00 98.12 575 ALA A C 1
ATOM 4729 O O . ALA A 1 575 ? -18.670 -7.550 9.126 1.00 98.12 575 ALA A O 1
ATOM 4730 N N . ILE A 1 576 ? -16.802 -8.452 8.279 1.00 97.56 576 ILE A N 1
ATOM 4731 C CA . ILE A 1 576 ? -17.152 -8.122 6.885 1.00 97.56 576 ILE A CA 1
ATOM 4732 C C . ILE A 1 576 ? -18.162 -9.087 6.241 1.00 97.56 576 ILE A C 1
ATOM 4734 O O . ILE A 1 576 ? -18.525 -8.897 5.082 1.00 97.56 576 ILE A O 1
ATOM 4738 N N . SER A 1 577 ? -18.593 -10.126 6.960 1.00 97.44 577 SER A N 1
ATOM 4739 C CA . SER A 1 577 ? -19.606 -11.105 6.542 1.00 97.44 577 SER A CA 1
ATOM 4740 C C . SER A 1 577 ? -20.238 -11.799 7.747 1.00 97.44 577 SER A C 1
ATOM 4742 O O . SER A 1 577 ? -19.618 -11.896 8.813 1.00 97.44 577 SER A O 1
ATOM 4744 N N . GLU A 1 578 ? -21.444 -12.335 7.557 1.00 96.69 578 GLU A N 1
ATOM 4745 C CA . GLU A 1 578 ? -22.146 -13.150 8.555 1.00 96.69 578 GLU A CA 1
ATOM 4746 C C . GLU A 1 578 ? -21.352 -14.416 8.886 1.00 96.69 578 GLU A C 1
ATOM 4748 O O . GLU A 1 578 ? -21.245 -14.820 10.045 1.00 96.69 578 GLU A O 1
ATOM 4753 N N . ASN A 1 579 ? -20.743 -15.049 7.880 1.00 96.62 579 ASN A N 1
ATOM 4754 C CA . ASN A 1 579 ? -19.882 -16.204 8.096 1.00 96.62 579 ASN A CA 1
ATOM 4755 C C . ASN A 1 579 ? -18.678 -15.858 8.984 1.00 96.62 579 ASN A C 1
ATOM 4757 O O . ASN A 1 579 ? -18.371 -16.609 9.906 1.00 96.62 579 ASN A O 1
ATOM 4761 N N . THR A 1 580 ? -18.022 -14.715 8.754 1.00 96.81 580 THR A N 1
ATOM 4762 C CA . THR A 1 580 ? -16.895 -14.292 9.603 1.00 96.81 580 THR A CA 1
ATOM 4763 C C . THR A 1 580 ? -17.352 -14.012 11.037 1.00 96.81 580 THR A C 1
ATOM 4765 O O . THR A 1 580 ? -16.653 -14.398 11.970 1.00 96.81 580 THR A O 1
ATOM 4768 N N . ALA A 1 581 ? -18.537 -13.422 11.244 1.00 96.75 581 ALA A N 1
ATOM 4769 C CA . ALA A 1 581 ? -19.102 -13.234 12.585 1.00 96.75 581 ALA A CA 1
ATOM 4770 C C . ALA A 1 581 ? -19.331 -14.574 13.310 1.00 96.75 581 ALA A C 1
ATOM 4772 O O . ALA A 1 581 ? -18.910 -14.749 14.455 1.00 96.75 581 ALA A O 1
ATOM 4773 N N . LYS A 1 582 ? -19.913 -15.560 12.615 1.00 96.12 582 LYS A N 1
ATOM 4774 C CA . LYS A 1 582 ? -20.098 -16.923 13.144 1.00 96.12 582 LYS A CA 1
ATOM 4775 C C . LYS A 1 582 ? -18.771 -17.597 13.480 1.00 96.12 582 LYS A C 1
ATOM 4777 O O . LYS A 1 582 ? -18.678 -18.288 14.492 1.00 96.12 582 LYS A O 1
ATOM 4782 N N . ASP A 1 583 ? -17.741 -17.403 12.659 1.00 96.69 583 ASP A N 1
ATOM 4783 C CA . ASP A 1 583 ? -16.420 -17.961 12.939 1.00 96.69 583 ASP A CA 1
ATOM 4784 C C . ASP A 1 583 ? -15.784 -17.344 14.184 1.00 96.69 583 ASP A C 1
ATOM 4786 O O . ASP A 1 583 ? -15.193 -18.071 14.982 1.00 96.69 583 ASP A O 1
ATOM 4790 N N . ILE A 1 584 ? -15.912 -16.027 14.380 1.00 96.31 584 ILE A N 1
ATOM 4791 C CA . ILE A 1 584 ? -15.431 -15.374 15.604 1.00 96.31 584 ILE A CA 1
ATOM 4792 C C . ILE A 1 584 ? -16.081 -16.038 16.813 1.00 96.31 584 ILE A C 1
ATOM 4794 O O . ILE A 1 584 ? -15.354 -16.508 17.680 1.00 96.31 584 ILE A O 1
ATOM 4798 N N . ASN A 1 585 ? -17.410 -16.181 16.836 1.00 94.62 585 ASN A N 1
ATOM 4799 C CA . ASN A 1 585 ? -18.106 -16.863 17.930 1.00 94.62 585 ASN A CA 1
ATOM 4800 C C . ASN A 1 585 ? -17.650 -18.326 18.101 1.00 94.62 585 ASN A C 1
ATOM 4802 O O . ASN A 1 585 ? -17.455 -18.799 19.217 1.00 94.62 585 ASN A O 1
ATOM 4806 N N . LYS A 1 586 ? -17.411 -19.045 17.000 1.00 95.62 586 LYS A N 1
ATOM 4807 C CA . LYS A 1 586 ? -16.937 -20.435 17.031 1.00 95.62 586 LYS A CA 1
ATOM 4808 C C . LYS A 1 586 ? -15.561 -20.586 17.690 1.00 95.62 586 LYS A C 1
ATOM 4810 O O . LYS A 1 586 ? -15.350 -21.558 18.415 1.00 95.62 586 LYS A O 1
ATOM 4815 N N . PHE A 1 587 ? -14.618 -19.682 17.414 1.00 95.69 587 PHE A N 1
ATOM 4816 C CA . PHE A 1 587 ? -13.252 -19.751 17.958 1.00 95.69 587 PHE A CA 1
ATOM 4817 C C . PHE A 1 587 ? -13.076 -18.960 19.263 1.00 95.69 587 PHE A C 1
ATOM 4819 O O . PHE A 1 587 ? -12.197 -19.285 20.059 1.00 95.69 587 PHE A O 1
ATOM 4826 N N . PHE A 1 588 ? -13.938 -17.973 19.503 1.00 93.62 588 PHE A N 1
ATOM 4827 C CA . PHE A 1 588 ? -13.987 -17.111 20.681 1.00 93.62 588 PHE A CA 1
ATOM 4828 C C . PHE A 1 588 ? -15.427 -17.089 21.228 1.00 93.62 588 PHE A C 1
ATOM 4830 O O . PHE A 1 588 ? -16.148 -16.110 21.041 1.00 93.62 588 PHE A O 1
ATOM 4837 N N . PRO A 1 589 ? -15.866 -18.151 21.933 1.00 86.94 589 PRO A N 1
ATOM 4838 C CA . PRO A 1 589 ? -17.261 -18.321 22.365 1.00 86.94 589 PRO A CA 1
ATOM 4839 C C . PRO A 1 589 ? -17.750 -17.263 23.361 1.00 86.94 589 PRO A C 1
ATOM 4841 O O . PRO A 1 589 ? -18.953 -17.109 23.548 1.00 86.94 589 PRO A O 1
ATOM 4844 N N . ASN A 1 590 ? -16.830 -16.507 23.967 1.00 84.88 590 ASN A N 1
ATOM 4845 C CA . ASN A 1 590 ? -17.145 -15.367 24.829 1.00 84.88 590 ASN A CA 1
ATOM 4846 C C . ASN A 1 590 ? -17.604 -14.126 24.043 1.00 84.88 590 ASN A C 1
ATOM 4848 O O . ASN A 1 590 ? -17.972 -13.132 24.659 1.00 84.88 590 ASN A O 1
ATOM 4852 N N . VAL A 1 591 ? -17.561 -14.166 22.709 1.00 87.94 591 VAL A N 1
ATOM 4853 C CA . VAL A 1 591 ? -18.074 -13.121 21.820 1.00 87.94 591 VAL A CA 1
ATOM 4854 C C . VAL A 1 591 ? -19.357 -13.649 21.168 1.00 87.94 591 VAL A C 1
ATOM 4856 O O . VAL A 1 591 ? -19.271 -14.431 20.216 1.00 87.94 591 VAL A O 1
ATOM 4859 N N . PRO A 1 592 ? -20.553 -13.300 21.683 1.00 80.69 592 PRO A N 1
ATOM 4860 C CA . PRO A 1 592 ? -21.821 -13.718 21.090 1.00 80.69 592 PRO A CA 1
ATOM 4861 C C . PRO A 1 592 ? -21.974 -13.192 19.661 1.00 80.69 592 PRO A C 1
ATOM 4863 O O . PRO A 1 592 ? -21.491 -12.110 19.341 1.00 80.69 592 PRO A O 1
ATOM 4866 N N . THR A 1 593 ? -22.653 -13.931 18.783 1.00 80.44 593 THR A N 1
ATOM 4867 C CA . THR A 1 593 ? -22.766 -13.509 17.371 1.00 80.44 593 THR A CA 1
ATOM 4868 C C . THR A 1 593 ? -23.582 -12.219 17.243 1.00 80.44 593 THR A C 1
ATOM 4870 O O . THR A 1 593 ? -23.252 -11.347 16.450 1.00 80.44 593 THR A O 1
ATOM 4873 N N . GLU A 1 594 ? -24.597 -12.060 18.089 1.00 81.62 594 GLU A N 1
ATOM 4874 C CA . GLU A 1 594 ? -25.468 -10.890 18.181 1.00 81.62 594 GLU A CA 1
ATOM 4875 C C . GLU A 1 594 ? -24.766 -9.606 18.654 1.00 81.62 594 GLU A C 1
ATOM 4877 O O . GLU A 1 594 ? -25.313 -8.519 18.473 1.00 81.62 594 GLU A O 1
ATOM 4882 N N . SER A 1 595 ? -23.568 -9.700 19.247 1.00 84.38 595 SER A N 1
ATOM 4883 C CA . SER A 1 595 ? -22.773 -8.523 19.626 1.00 84.38 595 SER A CA 1
ATOM 4884 C C . SER A 1 595 ? -21.817 -8.061 18.521 1.00 84.38 595 SER A C 1
ATOM 4886 O O . SER A 1 595 ? -21.189 -7.007 18.650 1.00 84.38 595 SER A O 1
ATOM 4888 N N . ILE A 1 596 ? -21.710 -8.820 17.425 1.00 92.94 596 ILE A N 1
ATOM 4889 C CA . ILE A 1 596 ? -20.833 -8.521 16.294 1.00 92.94 596 ILE A CA 1
ATOM 4890 C C . ILE A 1 596 ? -21.627 -7.755 15.239 1.00 92.94 596 ILE A C 1
ATOM 4892 O O . ILE A 1 596 ? -22.624 -8.235 14.706 1.00 92.94 596 ILE A O 1
ATOM 4896 N N . THR A 1 597 ? -21.157 -6.562 14.883 1.00 96.88 597 THR A N 1
ATOM 4897 C CA . THR A 1 597 ? -21.763 -5.785 13.797 1.00 96.88 597 THR A CA 1
ATOM 4898 C C . THR A 1 597 ? -21.278 -6.303 12.444 1.00 96.88 597 THR A C 1
ATOM 4900 O O . THR A 1 597 ? -20.081 -6.270 12.157 1.00 96.88 597 THR A O 1
ATOM 4903 N N . VAL A 1 598 ? -22.193 -6.740 11.578 1.00 97.75 598 VAL A N 1
ATOM 4904 C CA . VAL A 1 598 ? -21.849 -7.162 10.212 1.00 97.75 598 VAL A CA 1
ATOM 4905 C C . VAL A 1 598 ? -21.896 -5.968 9.259 1.00 97.75 598 VAL A C 1
ATOM 4907 O O . VAL A 1 598 ? -22.924 -5.311 9.108 1.00 97.75 598 VAL A O 1
ATOM 4910 N N . ALA A 1 599 ? -20.774 -5.692 8.595 1.00 97.50 599 ALA A N 1
ATOM 4911 C CA . ALA A 1 599 ? -20.616 -4.605 7.635 1.00 97.50 599 ALA A CA 1
ATOM 4912 C C . ALA A 1 599 ? -20.012 -5.138 6.327 1.00 97.50 599 ALA A C 1
ATOM 4914 O O . ALA A 1 599 ? -18.792 -5.186 6.165 1.00 97.50 599 ALA A O 1
ATOM 4915 N N . HIS A 1 600 ? -20.868 -5.547 5.388 1.00 97.94 600 HIS A N 1
ATOM 4916 C CA . HIS A 1 600 ? -20.432 -6.059 4.085 1.00 97.94 600 HIS A CA 1
ATOM 4917 C C . HIS A 1 600 ? -19.601 -5.033 3.309 1.00 97.94 600 HIS A C 1
ATOM 4919 O O . HIS A 1 600 ? -19.943 -3.849 3.267 1.00 97.94 600 HIS A O 1
ATOM 4925 N N . CYS A 1 601 ? -18.543 -5.497 2.637 1.00 97.50 601 CYS A N 1
ATOM 4926 C CA . CYS A 1 601 ? -17.737 -4.629 1.785 1.00 97.50 601 CYS A CA 1
ATOM 4927 C C . CYS A 1 601 ? -18.546 -4.068 0.608 1.00 97.50 601 CYS A C 1
ATOM 4929 O O . CYS A 1 601 ? -19.432 -4.732 0.066 1.00 97.50 601 CYS A O 1
ATOM 4931 N N . GLY A 1 602 ? -18.205 -2.850 0.186 1.00 95.94 602 GLY A N 1
ATOM 4932 C CA . GLY A 1 602 ? -18.773 -2.228 -1.005 1.00 95.94 602 GLY A CA 1
ATOM 4933 C C . GLY A 1 602 ? -18.072 -2.637 -2.300 1.00 95.94 602 GLY A C 1
ATOM 4934 O O . GLY A 1 602 ? -17.019 -3.270 -2.288 1.00 95.94 602 GLY A O 1
ATOM 4935 N N . VAL A 1 603 ? -18.640 -2.215 -3.430 1.00 95.56 603 VAL A N 1
ATOM 4936 C CA . VAL A 1 603 ? -17.984 -2.262 -4.743 1.00 95.56 603 VAL A CA 1
ATOM 4937 C C . VAL A 1 603 ? -17.798 -0.842 -5.279 1.00 95.56 603 VAL A C 1
ATOM 4939 O O . VAL A 1 603 ? -18.682 0.004 -5.152 1.00 95.56 603 VAL A O 1
ATOM 4942 N N . ASP A 1 604 ? -16.618 -0.551 -5.833 1.00 93.56 604 ASP A N 1
ATOM 4943 C CA . ASP A 1 604 ? -16.337 0.763 -6.422 1.00 93.56 604 ASP A CA 1
ATOM 4944 C C . ASP A 1 604 ? -17.143 0.958 -7.715 1.00 93.56 604 ASP A C 1
ATOM 4946 O O . ASP A 1 604 ? -17.232 0.048 -8.539 1.00 93.56 604 ASP A O 1
ATOM 4950 N N . SER A 1 605 ? -17.679 2.163 -7.919 1.00 91.94 605 SER A N 1
ATOM 4951 C CA . SER A 1 605 ? -18.379 2.566 -9.147 1.00 91.94 605 SER A CA 1
ATOM 4952 C C . SER A 1 605 ? -17.555 2.393 -10.431 1.00 91.94 605 SER A C 1
ATOM 4954 O O . SER A 1 605 ? -18.123 2.255 -11.517 1.00 91.94 605 SER A O 1
ATOM 4956 N N . LEU A 1 606 ? -16.222 2.361 -10.315 1.00 95.25 606 LEU A N 1
ATOM 4957 C CA . LEU A 1 606 ? -15.309 1.996 -11.389 1.00 95.25 606 LEU A CA 1
ATOM 4958 C C . LEU A 1 606 ? -15.676 0.634 -11.987 1.00 95.25 606 LEU A C 1
ATOM 4960 O O . LEU A 1 606 ? -15.674 0.486 -13.210 1.00 95.25 606 LEU A O 1
ATOM 4964 N N . PHE A 1 607 ? -16.023 -0.349 -11.154 1.00 97.38 607 PHE A N 1
ATOM 4965 C CA . PHE A 1 607 ? -16.442 -1.672 -11.604 1.00 97.38 607 PHE A CA 1
ATOM 4966 C C . PHE A 1 607 ? -17.850 -1.598 -12.189 1.00 97.38 607 PHE A C 1
ATOM 4968 O O . PHE A 1 607 ? -18.864 -1.671 -11.504 1.00 97.38 607 PHE A O 1
ATOM 4975 N N . SER A 1 608 ? -17.887 -1.427 -13.502 1.00 97.25 608 SER A N 1
ATOM 4976 C CA . SER A 1 608 ? -19.094 -1.254 -14.298 1.00 97.25 608 SER A CA 1
ATOM 4977 C C . SER A 1 608 ? -18.899 -1.888 -15.676 1.00 97.25 608 SER A C 1
ATOM 4979 O O . SER A 1 608 ? -17.749 -2.051 -16.111 1.00 97.25 608 SER A O 1
ATOM 4981 N N . PRO A 1 609 ? -19.981 -2.236 -16.399 1.00 97.81 609 PRO A N 1
ATOM 4982 C CA . PRO A 1 609 ? -19.869 -2.783 -17.746 1.00 97.81 609 PRO A CA 1
ATOM 4983 C C . PRO A 1 609 ? -19.027 -1.884 -18.662 1.00 97.81 609 PRO A C 1
ATOM 4985 O O . PRO A 1 609 ? -19.069 -0.655 -18.561 1.00 97.81 609 PRO A O 1
ATOM 4988 N N . ALA A 1 610 ? -18.251 -2.497 -19.554 1.00 97.12 610 ALA A N 1
ATOM 4989 C CA . ALA A 1 610 ? -17.385 -1.799 -20.504 1.00 97.12 610 ALA A CA 1
ATOM 4990 C C . ALA A 1 610 ? -17.903 -1.938 -21.941 1.00 97.12 610 ALA A C 1
ATOM 4992 O O . ALA A 1 610 ? -18.615 -2.887 -22.270 1.00 97.12 610 ALA A O 1
ATOM 4993 N N . SER A 1 611 ? -17.534 -0.993 -22.806 1.00 97.44 611 SER A N 1
ATOM 4994 C CA . SER A 1 611 ? -17.851 -1.064 -24.232 1.00 97.44 611 SER A CA 1
ATOM 4995 C C . SER A 1 611 ? -17.007 -2.121 -24.951 1.00 97.44 611 SER A C 1
ATOM 4997 O O . SER A 1 611 ? -15.874 -2.413 -24.560 1.00 97.44 611 SER A O 1
ATOM 4999 N N . ASP A 1 612 ? -17.521 -2.644 -26.069 1.00 96.38 612 ASP A N 1
ATOM 5000 C CA . ASP A 1 612 ? -16.787 -3.610 -26.896 1.00 96.38 612 ASP A CA 1
ATOM 5001 C C . ASP A 1 612 ? -15.415 -3.070 -27.327 1.00 96.38 612 ASP A C 1
ATOM 5003 O O . ASP A 1 612 ? -14.431 -3.805 -27.320 1.00 96.38 612 ASP A O 1
ATOM 5007 N N . THR A 1 613 ? -15.316 -1.776 -27.647 1.00 97.69 613 THR A N 1
ATOM 5008 C CA . THR A 1 613 ? -14.053 -1.134 -28.040 1.00 97.69 613 THR A CA 1
ATOM 5009 C C . THR A 1 613 ? -13.017 -1.170 -26.915 1.00 97.69 613 THR A C 1
ATOM 5011 O O . THR A 1 613 ? -11.862 -1.517 -27.163 1.00 97.69 613 THR A O 1
ATOM 5014 N N . GLU A 1 614 ? -13.407 -0.853 -25.676 1.00 97.75 614 GLU A N 1
ATOM 5015 C CA . GLU A 1 614 ? -12.506 -0.923 -24.516 1.00 97.75 614 GLU A CA 1
ATOM 5016 C C . GLU A 1 614 ? -12.025 -2.363 -24.277 1.00 97.75 614 GLU A C 1
ATOM 5018 O O . GLU A 1 614 ? -10.830 -2.597 -24.080 1.00 97.75 614 GLU A O 1
ATOM 5023 N N . ILE A 1 615 ? -12.935 -3.339 -24.379 1.00 97.81 615 ILE A N 1
ATOM 5024 C CA . ILE A 1 615 ? -12.623 -4.766 -24.219 1.00 97.81 615 ILE A CA 1
ATOM 5025 C C . ILE A 1 615 ? -11.656 -5.245 -25.312 1.00 97.81 615 ILE A C 1
ATOM 5027 O O . ILE A 1 615 ? -10.701 -5.966 -25.017 1.00 97.81 615 ILE A O 1
ATOM 5031 N N . GLN A 1 616 ? -11.870 -4.860 -26.575 1.00 97.12 616 GLN A N 1
ATOM 5032 C CA . GLN A 1 616 ? -10.974 -5.240 -27.674 1.00 97.12 616 GLN A CA 1
ATOM 5033 C C . GLN A 1 616 ? -9.592 -4.596 -27.534 1.00 97.12 616 GLN A C 1
ATOM 5035 O O . GLN A 1 616 ? -8.588 -5.261 -27.784 1.00 97.12 616 GLN A O 1
ATOM 5040 N N . ASN A 1 617 ? -9.514 -3.346 -27.070 1.00 97.62 617 ASN A N 1
ATOM 5041 C CA . ASN A 1 617 ? -8.237 -2.684 -26.797 1.00 97.62 617 ASN A CA 1
ATOM 5042 C C . ASN A 1 617 ? -7.461 -3.387 -25.676 1.00 97.62 617 ASN A C 1
ATOM 5044 O O . ASN A 1 617 ? -6.260 -3.618 -25.817 1.00 97.62 617 ASN A O 1
ATOM 5048 N N . PHE A 1 618 ? -8.143 -3.784 -24.595 1.00 97.94 618 PHE A N 1
ATOM 5049 C CA . PHE A 1 618 ? -7.550 -4.594 -23.529 1.00 97.94 618 PHE A CA 1
ATOM 5050 C C . PHE A 1 618 ? -7.025 -5.934 -24.066 1.00 97.94 618 PHE A C 1
ATOM 5052 O O . PHE A 1 618 ? -5.864 -6.282 -23.848 1.00 97.94 618 PHE A O 1
ATOM 5059 N N . LYS A 1 619 ? -7.845 -6.659 -24.839 1.00 97.88 619 LYS A N 1
ATOM 5060 C CA . LYS A 1 619 ? -7.451 -7.933 -25.459 1.00 97.88 619 LYS A CA 1
ATOM 5061 C C . LYS A 1 619 ? -6.237 -7.776 -26.372 1.00 97.88 619 LYS A C 1
ATOM 5063 O O . LYS A 1 619 ? -5.294 -8.557 -26.266 1.00 97.88 619 LYS A O 1
ATOM 5068 N N . HIS A 1 620 ? -6.223 -6.741 -27.210 1.00 97.25 620 HIS A N 1
ATOM 5069 C CA . HIS A 1 620 ? -5.105 -6.439 -28.098 1.00 97.25 620 HIS A CA 1
ATOM 5070 C C . HIS A 1 620 ? -3.821 -6.127 -27.319 1.00 97.25 620 HIS A C 1
ATOM 5072 O O . HIS A 1 620 ? -2.769 -6.678 -27.639 1.00 97.25 620 HIS A O 1
ATOM 5078 N N . LYS A 1 621 ? -3.917 -5.313 -26.257 1.00 97.38 621 LYS A N 1
ATOM 5079 C CA . LYS A 1 621 ? -2.785 -4.940 -25.395 1.00 97.38 621 LYS A CA 1
ATOM 5080 C C . LYS A 1 621 ? -2.069 -6.158 -24.805 1.00 97.38 621 LYS A C 1
ATOM 5082 O O . LYS A 1 621 ? -0.842 -6.171 -24.767 1.00 97.38 621 LYS A O 1
ATOM 5087 N N . TYR A 1 622 ? -2.818 -7.167 -24.364 1.00 96.69 622 TYR A N 1
ATOM 5088 C CA . TYR A 1 622 ? -2.263 -8.367 -23.724 1.00 96.69 622 TYR A CA 1
ATOM 5089 C C . TYR A 1 622 ? -2.160 -9.584 -24.655 1.00 96.69 622 TYR A C 1
ATOM 5091 O O . TYR A 1 622 ? -1.808 -10.669 -24.204 1.00 96.69 622 TYR A O 1
ATOM 5099 N N . GLY A 1 623 ? -2.446 -9.429 -25.952 1.00 96.19 623 GLY A N 1
ATOM 5100 C CA . GLY A 1 623 ? -2.377 -10.529 -26.918 1.00 96.19 623 GLY A CA 1
ATOM 5101 C C . GLY A 1 623 ? -3.399 -11.646 -26.670 1.00 96.19 623 GLY A C 1
ATOM 5102 O O . GLY A 1 623 ? -3.144 -12.802 -27.010 1.00 96.19 623 GLY A O 1
ATOM 5103 N N . ILE A 1 624 ? -4.547 -11.320 -26.072 1.00 97.06 624 ILE A N 1
ATOM 5104 C CA . ILE A 1 624 ? -5.651 -12.254 -25.836 1.00 97.06 624 ILE A CA 1
ATOM 5105 C C . ILE A 1 624 ? -6.456 -12.367 -27.131 1.00 97.06 624 ILE A C 1
ATOM 5107 O O . ILE A 1 624 ? -7.170 -11.442 -27.518 1.00 97.06 624 ILE A O 1
ATOM 5111 N N . ASN A 1 625 ? -6.344 -13.504 -27.814 1.00 92.62 625 ASN A N 1
ATOM 5112 C CA . ASN A 1 625 ? -6.876 -13.667 -29.174 1.00 92.62 625 ASN A CA 1
ATOM 5113 C C . ASN A 1 625 ? -8.178 -14.475 -29.228 1.00 92.62 625 ASN A C 1
ATOM 5115 O O . ASN A 1 625 ? -8.794 -14.599 -30.287 1.00 92.62 625 ASN A O 1
ATOM 5119 N N . LYS A 1 626 ? -8.591 -15.052 -28.098 1.00 95.62 626 LYS A N 1
ATOM 5120 C CA . LYS A 1 626 ? -9.765 -15.920 -27.982 1.00 95.62 626 LYS A CA 1
ATOM 5121 C C . LYS A 1 626 ? -10.681 -15.446 -26.849 1.00 95.62 626 LYS A C 1
ATOM 5123 O O . LYS A 1 626 ? -10.248 -14.685 -25.981 1.00 95.62 626 LYS A O 1
ATOM 5128 N N . PRO A 1 627 ? -11.955 -15.876 -26.824 1.00 96.38 627 PRO A N 1
ATOM 5129 C CA . PRO A 1 627 ? -12.760 -15.812 -25.608 1.00 96.38 627 PRO A CA 1
ATOM 5130 C C . PRO A 1 627 ? -12.009 -16.467 -24.439 1.00 96.38 627 PRO A C 1
ATOM 5132 O O . PRO A 1 627 ? -11.293 -17.443 -24.654 1.00 96.38 627 PRO A O 1
ATOM 5135 N N . TYR A 1 628 ? -12.144 -15.947 -23.219 1.00 97.94 628 TYR A N 1
ATOM 5136 C CA . TYR A 1 628 ? -11.351 -16.433 -22.087 1.00 97.94 628 TYR A CA 1
ATOM 5137 C C . TYR A 1 628 ? -12.151 -16.581 -20.799 1.00 97.94 628 TYR A C 1
ATOM 5139 O O . TYR A 1 628 ? -13.134 -15.872 -20.579 1.00 97.94 628 TYR A O 1
ATOM 5147 N N . PHE A 1 629 ? -11.690 -17.484 -19.936 1.00 97.94 629 PHE A N 1
ATOM 5148 C CA . PHE A 1 629 ? -12.091 -17.555 -18.530 1.00 97.94 629 PHE A CA 1
ATOM 5149 C C . PHE A 1 629 ? -11.079 -16.794 -17.671 1.00 97.94 629 PHE A C 1
ATOM 5151 O O . PHE A 1 629 ? -9.877 -16.839 -17.948 1.00 97.94 629 PHE A O 1
ATOM 5158 N N . LEU A 1 630 ? -11.570 -16.087 -16.653 1.00 98.00 630 LEU A N 1
ATOM 5159 C CA . LEU A 1 630 ? -10.752 -15.308 -15.727 1.00 98.00 630 LEU A CA 1
ATOM 5160 C C . LEU A 1 630 ? -10.631 -16.031 -14.379 1.00 98.00 630 LEU A C 1
ATOM 5162 O O . LEU A 1 630 ? -11.626 -16.530 -13.863 1.00 98.00 630 LEU A O 1
ATOM 5166 N N . LEU A 1 631 ? -9.430 -16.050 -13.797 1.00 95.94 631 LEU A N 1
ATOM 5167 C CA . LEU A 1 631 ? -9.131 -16.623 -12.480 1.00 95.94 631 LEU A CA 1
ATOM 5168 C C . LEU A 1 631 ? -8.601 -15.552 -11.513 1.00 95.94 631 LEU A C 1
ATOM 5170 O O . LEU A 1 631 ? -7.659 -14.824 -11.839 1.00 95.94 631 LEU A O 1
ATOM 5174 N N . GLY A 1 632 ? -9.169 -15.502 -10.303 1.00 84.94 632 GLY A N 1
ATOM 5175 C CA . GLY A 1 632 ? -8.809 -14.567 -9.223 1.00 84.94 632 GLY A CA 1
ATOM 5176 C C . GLY A 1 632 ? -7.680 -15.059 -8.303 1.00 84.94 632 GLY A C 1
ATOM 5177 O O . GLY A 1 632 ? -7.844 -15.092 -7.081 1.00 84.94 632 GLY A O 1
ATOM 5178 N N . GLY A 1 633 ? -6.545 -15.448 -8.884 1.00 84.38 633 GLY A N 1
ATOM 5179 C CA . GLY A 1 633 ? -5.373 -16.017 -8.203 1.00 84.38 633 GLY A CA 1
ATOM 5180 C C . GLY A 1 633 ? -5.260 -17.534 -8.384 1.00 84.38 633 GLY A C 1
ATOM 5181 O O . GLY A 1 633 ? -6.227 -18.187 -8.772 1.00 84.38 633 GLY A O 1
ATOM 5182 N N . LEU A 1 634 ? -4.072 -18.106 -8.141 1.00 84.06 634 LEU A N 1
ATOM 5183 C CA . LEU A 1 634 ? -3.808 -19.548 -8.345 1.00 84.06 634 LEU A CA 1
ATOM 5184 C C . LEU A 1 634 ? -3.386 -20.323 -7.081 1.00 84.06 634 LEU A C 1
ATOM 5186 O O . LEU A 1 634 ? -3.128 -21.522 -7.163 1.00 84.06 634 LEU A O 1
ATOM 5190 N N . GLY A 1 635 ? -3.271 -19.671 -5.922 1.00 76.31 635 GLY A N 1
ATOM 5191 C CA . GLY A 1 635 ? -2.655 -20.264 -4.728 1.00 76.31 635 GLY A CA 1
ATOM 5192 C C . GLY A 1 635 ? -3.621 -20.916 -3.727 1.00 76.31 635 GLY A C 1
ATOM 5193 O O . GLY A 1 635 ? -4.707 -20.402 -3.476 1.00 76.31 635 GLY A O 1
ATOM 5194 N N . GLY A 1 636 ? -3.172 -21.994 -3.071 1.00 81.69 636 GLY A N 1
ATOM 5195 C CA . GLY A 1 636 ? -3.718 -22.506 -1.803 1.00 81.69 636 GLY A CA 1
ATOM 5196 C C . GLY A 1 636 ? -5.237 -22.713 -1.776 1.00 81.69 636 GLY A C 1
ATOM 5197 O O . GLY A 1 636 ? -5.788 -23.475 -2.571 1.00 81.69 636 GLY A O 1
ATOM 5198 N N . TYR A 1 637 ? -5.910 -22.027 -0.847 1.00 86.62 637 TYR A N 1
ATOM 5199 C CA . TYR A 1 637 ? -7.356 -22.126 -0.628 1.00 86.62 637 TYR A CA 1
ATOM 5200 C C . TYR A 1 637 ? -8.203 -21.617 -1.809 1.00 86.62 637 TYR A C 1
ATOM 5202 O O . TYR A 1 637 ? -9.377 -21.959 -1.878 1.00 86.62 637 TYR A O 1
ATOM 5210 N N . LYS A 1 638 ? -7.631 -20.867 -2.766 1.00 88.69 638 LYS A N 1
ATOM 5211 C CA . LYS A 1 638 ? -8.330 -20.397 -3.984 1.00 88.69 638 LYS A CA 1
ATOM 5212 C C . LYS A 1 638 ? -8.700 -21.542 -4.933 1.00 88.69 638 LYS A C 1
ATOM 5214 O O . LYS A 1 638 ? -9.585 -21.390 -5.766 1.00 88.69 638 LYS A O 1
ATOM 5219 N N . ASN A 1 639 ? -8.017 -22.687 -4.800 1.00 93.06 639 ASN A N 1
ATOM 5220 C CA . ASN A 1 639 ? -8.383 -23.969 -5.413 1.00 93.06 639 ASN A CA 1
ATOM 5221 C C . ASN A 1 639 ? -8.527 -23.952 -6.947 1.00 93.06 639 ASN A C 1
ATOM 5223 O O . ASN A 1 639 ? -9.276 -24.726 -7.540 1.00 93.06 639 ASN A O 1
ATOM 5227 N N . SER A 1 640 ? -7.744 -23.111 -7.622 1.00 93.44 640 SER A N 1
ATOM 5228 C CA . SER A 1 640 ? -7.782 -22.956 -9.082 1.00 93.44 640 SER A CA 1
ATOM 5229 C C . SER A 1 640 ? -7.423 -24.242 -9.842 1.00 93.44 640 SER A C 1
ATOM 5231 O O . SER A 1 640 ? -7.741 -24.366 -11.023 1.00 93.44 640 SER A O 1
ATOM 5233 N N . ILE A 1 641 ? -6.814 -25.231 -9.177 1.00 93.50 641 ILE A N 1
ATOM 5234 C CA . ILE A 1 641 ? -6.599 -26.575 -9.729 1.00 93.50 641 ILE A CA 1
ATOM 5235 C C . ILE A 1 641 ? -7.905 -27.254 -10.160 1.00 93.50 641 ILE A C 1
ATOM 5237 O O . ILE A 1 641 ? -7.911 -27.914 -11.198 1.00 93.50 641 ILE A O 1
ATOM 5241 N N . LEU A 1 642 ? -9.013 -27.031 -9.441 1.00 95.62 642 LEU A N 1
ATOM 5242 C CA . LEU A 1 642 ? -10.323 -27.573 -9.803 1.00 95.62 642 LEU A CA 1
ATOM 5243 C C . LEU A 1 642 ? -10.741 -27.101 -11.201 1.00 95.62 642 LEU A C 1
ATOM 5245 O O . LEU A 1 642 ? -11.137 -27.906 -12.046 1.00 95.62 642 LEU A O 1
ATOM 5249 N N . PHE A 1 643 ? -10.557 -25.804 -11.481 1.00 95.94 643 PHE A N 1
ATOM 5250 C CA . PHE A 1 643 ? -10.784 -25.247 -12.812 1.00 95.94 643 PHE A CA 1
ATOM 5251 C C . PHE A 1 643 ? -9.901 -25.928 -13.860 1.00 95.94 643 PHE A C 1
ATOM 5253 O O . PHE A 1 643 ? -10.417 -26.350 -14.887 1.00 95.94 643 PHE A O 1
ATOM 5260 N N . PHE A 1 644 ? -8.592 -26.075 -13.630 1.00 95.12 644 PHE A N 1
ATOM 5261 C CA . PHE A 1 644 ? -7.704 -26.675 -14.634 1.00 95.12 644 PHE A CA 1
ATOM 5262 C C . PHE A 1 644 ? -8.028 -28.147 -14.912 1.00 95.12 644 PHE A C 1
ATOM 5264 O O . PHE A 1 644 ? -7.990 -28.568 -16.070 1.00 95.12 644 PHE A O 1
ATOM 5271 N N . GLN A 1 645 ? -8.370 -28.926 -13.882 1.00 95.50 645 GLN A N 1
ATOM 5272 C CA . GLN A 1 645 ? -8.792 -30.319 -14.040 1.00 95.50 645 GLN A CA 1
ATOM 5273 C C . GLN A 1 645 ? -10.066 -30.412 -14.883 1.00 95.50 645 GLN A C 1
ATOM 5275 O O . GLN A 1 645 ? -10.084 -31.154 -15.866 1.00 95.50 645 GLN A O 1
ATOM 5280 N N . ALA A 1 646 ? -11.079 -29.606 -14.570 1.00 96.31 646 ALA A N 1
ATOM 5281 C CA . ALA A 1 646 ? -12.341 -29.567 -15.302 1.00 96.31 646 ALA A CA 1
ATOM 5282 C C . ALA A 1 646 ? -12.178 -29.039 -16.736 1.00 96.31 646 ALA A C 1
ATOM 5284 O O . ALA A 1 646 ? -12.620 -29.659 -17.702 1.00 96.31 646 ALA A O 1
ATOM 5285 N N . PHE A 1 647 ? -11.458 -27.929 -16.901 1.00 95.38 647 PHE A N 1
ATOM 5286 C CA . PHE A 1 647 ? -11.173 -27.311 -18.194 1.00 95.38 647 PHE A CA 1
ATOM 5287 C C . PHE A 1 647 ? -10.423 -28.268 -19.131 1.00 95.38 647 PHE A C 1
ATOM 5289 O O . PHE A 1 647 ? -10.665 -28.282 -20.340 1.00 95.38 647 PHE A O 1
ATOM 5296 N N . SER A 1 648 ? -9.551 -29.126 -18.587 1.00 94.00 648 SER A N 1
ATOM 5297 C CA . SER A 1 648 ? -8.820 -30.118 -19.379 1.00 94.00 648 SER A CA 1
ATOM 5298 C C . SER A 1 648 ? -9.724 -31.158 -20.059 1.00 94.00 648 SER A C 1
ATOM 5300 O O . SER A 1 648 ? -9.301 -31.709 -21.084 1.00 94.00 648 SER A O 1
ATOM 5302 N N . GLN A 1 649 ? -10.941 -31.371 -19.533 1.00 92.38 649 GLN A N 1
ATOM 5303 C CA . GLN A 1 649 ? -11.955 -32.306 -20.036 1.00 92.38 649 GLN A CA 1
ATOM 5304 C C . GLN A 1 649 ? -12.850 -31.699 -21.129 1.00 92.38 649 GLN A C 1
ATOM 5306 O O . GLN A 1 649 ? -13.559 -32.432 -21.818 1.00 92.38 649 GLN A O 1
ATOM 5311 N N . LEU A 1 650 ? -12.807 -30.377 -21.340 1.00 91.88 650 LEU A N 1
ATOM 5312 C CA . LEU A 1 650 ? -13.605 -29.725 -22.376 1.00 91.88 650 LEU A CA 1
ATOM 5313 C C . LEU A 1 650 ? -13.106 -30.108 -23.776 1.00 91.88 650 LEU A C 1
ATOM 5315 O O . LEU A 1 650 ? -11.958 -29.841 -24.146 1.00 91.88 650 LEU A O 1
ATOM 5319 N N . ALA A 1 651 ? -14.001 -30.661 -24.598 1.00 87.88 651 ALA A N 1
ATOM 5320 C CA . ALA A 1 651 ? -13.688 -31.072 -25.969 1.00 87.88 651 ALA A CA 1
ATOM 5321 C C . ALA A 1 651 ? -13.203 -29.903 -26.851 1.00 87.88 651 ALA A C 1
ATOM 5323 O O . ALA A 1 651 ? -12.382 -30.094 -27.746 1.00 87.88 651 ALA A O 1
ATOM 5324 N N . ASN A 1 652 ? -13.677 -28.683 -26.580 1.00 89.19 652 ASN A N 1
ATOM 5325 C CA . ASN A 1 652 ? -13.333 -27.457 -27.300 1.00 89.19 652 ASN A CA 1
ATOM 5326 C C . ASN A 1 652 ? -12.368 -26.539 -26.525 1.00 89.19 652 ASN A C 1
ATOM 5328 O O . ASN A 1 652 ? -12.303 -25.350 -26.827 1.00 89.19 652 ASN A O 1
ATOM 5332 N N . LYS A 1 653 ? -11.600 -27.047 -25.547 1.00 90.94 653 LYS A N 1
ATOM 5333 C CA . LYS A 1 653 ? -10.723 -26.207 -24.702 1.00 90.94 653 LYS A CA 1
ATOM 5334 C C . LYS A 1 653 ? -9.773 -25.291 -25.484 1.00 90.94 653 LYS A C 1
ATOM 5336 O O . LYS A 1 653 ? -9.555 -24.151 -25.098 1.00 90.94 653 LYS A O 1
ATOM 5341 N N . GLN A 1 654 ? -9.286 -25.751 -26.640 1.00 92.00 654 GLN A N 1
ATOM 5342 C CA . GLN A 1 654 ? -8.388 -24.996 -27.526 1.00 92.00 654 GLN A CA 1
ATOM 5343 C C . GLN A 1 654 ? -9.030 -23.730 -28.121 1.00 92.00 654 GLN A C 1
ATOM 5345 O O . GLN A 1 654 ? -8.324 -22.892 -28.684 1.00 92.00 654 GLN A O 1
ATOM 5350 N N . SER A 1 655 ? -10.352 -23.575 -28.021 1.00 94.19 655 SER A N 1
ATOM 5351 C CA . SER A 1 655 ? -11.085 -22.377 -28.435 1.00 94.19 655 SER A CA 1
ATOM 5352 C C . SER A 1 655 ? -11.035 -21.246 -27.407 1.00 94.19 655 SER A C 1
ATOM 5354 O O . SER A 1 655 ? -11.518 -20.159 -27.720 1.00 94.19 655 SER A O 1
ATOM 5356 N N . PHE A 1 656 ? -10.434 -21.467 -26.233 1.00 95.88 656 PHE A N 1
ATOM 5357 C CA . PHE A 1 656 ? -10.353 -20.476 -25.164 1.00 95.88 656 PHE A CA 1
ATOM 5358 C C . PHE A 1 656 ? -8.914 -20.128 -24.789 1.00 95.88 656 PHE A C 1
ATOM 5360 O O . PHE A 1 656 ? -8.006 -20.960 -24.867 1.00 95.88 656 PHE A O 1
ATOM 5367 N N . ASP A 1 657 ? -8.741 -18.890 -24.346 1.00 96.56 657 ASP A N 1
ATOM 5368 C CA . ASP A 1 657 ? -7.578 -18.461 -23.574 1.00 96.56 657 ASP A CA 1
ATOM 5369 C C . ASP A 1 657 ? -7.917 -18.503 -22.070 1.00 96.56 657 ASP A C 1
ATOM 5371 O O . ASP A 1 657 ? -9.083 -18.558 -21.669 1.00 96.56 657 ASP A O 1
ATOM 5375 N N . ILE A 1 658 ? -6.895 -18.487 -21.217 1.00 96.19 658 ILE A N 1
ATOM 5376 C CA . ILE A 1 658 ? -7.050 -18.434 -19.757 1.00 96.19 658 ILE A CA 1
ATOM 5377 C C . ILE A 1 658 ? -6.335 -17.186 -19.264 1.00 96.19 658 ILE A C 1
ATOM 5379 O O . ILE A 1 658 ? -5.151 -17.017 -19.546 1.00 96.19 658 ILE A O 1
ATOM 5383 N N . VAL A 1 659 ? -7.031 -16.332 -18.519 1.00 96.62 659 VAL A N 1
ATOM 5384 C CA . VAL A 1 659 ? -6.443 -15.146 -17.888 1.00 96.62 659 VAL A CA 1
ATOM 5385 C C . VAL A 1 659 ? -6.441 -15.352 -16.380 1.00 96.62 659 VAL A C 1
ATOM 5387 O O . VAL A 1 659 ? -7.464 -15.703 -15.801 1.00 96.62 659 VAL A O 1
ATOM 5390 N N . ALA A 1 660 ? -5.305 -15.135 -15.728 1.00 94.62 660 ALA A N 1
ATOM 5391 C CA . ALA A 1 660 ? -5.189 -15.178 -14.275 1.00 94.62 660 ALA A CA 1
ATOM 5392 C C . ALA A 1 660 ? -4.555 -13.885 -13.765 1.00 94.62 660 ALA A C 1
ATOM 5394 O O . ALA A 1 660 ? -3.540 -13.434 -14.294 1.00 94.62 660 ALA A O 1
ATOM 5395 N N . THR A 1 661 ? -5.141 -13.309 -12.721 1.00 91.19 661 THR A N 1
ATOM 5396 C CA . THR A 1 661 ? -4.659 -12.082 -12.072 1.00 91.19 661 THR A CA 1
ATOM 5397 C C . THR A 1 661 ? -4.677 -12.241 -10.552 1.00 91.19 661 THR A C 1
ATOM 5399 O O . THR A 1 661 ? -5.380 -13.101 -10.025 1.00 91.19 661 THR A O 1
ATOM 5402 N N . GLY A 1 662 ? -3.883 -11.444 -9.839 1.00 80.62 662 GLY A N 1
ATOM 5403 C CA . GLY A 1 662 ? -3.715 -11.537 -8.386 1.00 80.62 662 GLY A CA 1
ATOM 5404 C C . GLY A 1 662 ? -2.561 -12.449 -7.950 1.00 80.62 662 GLY A C 1
ATOM 5405 O O . GLY A 1 662 ? -1.620 -12.713 -8.705 1.00 80.62 662 GLY A O 1
ATOM 5406 N N . ALA A 1 663 ? -2.600 -12.900 -6.692 1.00 66.75 663 ALA A N 1
ATOM 5407 C CA . ALA A 1 663 ? -1.512 -13.668 -6.089 1.00 66.75 663 ALA A CA 1
ATOM 5408 C C . ALA A 1 663 ? -1.274 -15.007 -6.815 1.00 66.75 663 ALA A C 1
ATOM 5410 O O . ALA A 1 663 ? -2.202 -15.786 -7.055 1.00 66.75 663 ALA A O 1
ATOM 5411 N N . GLY A 1 664 ? -0.007 -15.278 -7.145 1.00 65.69 664 GLY A N 1
ATOM 5412 C CA . GLY A 1 664 ? 0.399 -16.513 -7.814 1.00 65.69 664 GLY A CA 1
ATOM 5413 C C . GLY A 1 664 ? -0.012 -16.601 -9.285 1.00 65.69 664 GLY A C 1
ATOM 5414 O O . GLY A 1 664 ? -0.279 -17.695 -9.753 1.00 65.69 664 GLY A O 1
ATOM 5415 N N . SER A 1 665 ? -0.057 -15.498 -10.044 1.00 74.31 665 SER A N 1
ATOM 5416 C CA . SER A 1 665 ? -0.482 -15.504 -11.461 1.00 74.31 665 SER A CA 1
ATOM 5417 C C . SER A 1 665 ? 0.435 -16.273 -12.432 1.00 74.31 665 SER A C 1
ATOM 5419 O O . SER A 1 665 ? 0.155 -16.330 -13.627 1.00 74.31 665 SER A O 1
ATOM 5421 N N . GLN A 1 666 ? 1.509 -16.903 -11.949 1.00 83.06 666 GLN A N 1
ATOM 5422 C CA . GLN A 1 666 ? 2.320 -17.825 -12.740 1.00 83.06 666 GLN A CA 1
ATOM 5423 C C . GLN A 1 666 ? 1.743 -19.238 -12.677 1.00 83.06 666 GLN A C 1
ATOM 5425 O O . GLN A 1 666 ? 1.553 -19.787 -11.595 1.00 83.06 666 GLN A O 1
ATOM 5430 N N . LEU A 1 667 ? 1.518 -19.849 -13.842 1.00 85.50 667 LEU A N 1
ATOM 5431 C CA . LEU A 1 667 ? 1.028 -21.222 -13.924 1.00 85.50 667 LEU A CA 1
ATOM 5432 C C . LEU A 1 667 ? 2.062 -22.205 -13.335 1.00 85.50 667 LEU A C 1
ATOM 5434 O O . LEU A 1 667 ? 3.180 -22.280 -13.869 1.00 85.50 667 LEU A O 1
ATOM 5438 N N . PRO A 1 668 ? 1.699 -22.997 -12.308 1.00 86.69 668 PRO A N 1
ATOM 5439 C CA . PRO A 1 668 ? 2.569 -24.035 -11.771 1.00 86.69 668 PRO A CA 1
ATOM 5440 C C . PRO A 1 668 ? 3.017 -25.020 -12.866 1.00 86.69 668 PRO A C 1
ATOM 5442 O O . PRO A 1 668 ? 2.197 -25.414 -13.708 1.00 86.69 668 PRO A O 1
ATOM 5445 N N . PRO A 1 669 ? 4.304 -25.423 -12.912 1.00 86.69 669 PRO A N 1
ATOM 5446 C CA . PRO A 1 669 ? 4.824 -26.314 -13.950 1.00 86.69 669 PRO A CA 1
ATOM 5447 C C . PRO A 1 669 ? 4.027 -27.614 -14.119 1.00 86.69 669 PRO A C 1
ATOM 5449 O O . PRO A 1 669 ? 3.821 -28.063 -15.247 1.00 86.69 669 PRO A O 1
ATOM 5452 N N . GLU A 1 670 ? 3.541 -28.182 -13.018 1.00 87.25 670 GLU A N 1
ATOM 5453 C CA . GLU A 1 670 ? 2.730 -29.398 -12.969 1.00 87.25 670 GLU A CA 1
ATOM 5454 C C . GLU A 1 670 ? 1.365 -29.254 -13.665 1.00 87.25 670 GLU A C 1
ATOM 5456 O O . GLU A 1 670 ? 0.814 -30.243 -14.147 1.00 87.25 670 GLU A O 1
ATOM 5461 N N . TRP A 1 671 ? 0.827 -28.036 -13.792 1.00 89.75 671 TRP A N 1
ATOM 5462 C CA . TRP A 1 671 ? -0.483 -27.792 -14.409 1.00 89.75 671 TRP A CA 1
ATOM 5463 C C . TRP A 1 671 ? -0.392 -27.520 -15.914 1.00 89.75 671 TRP A C 1
ATOM 5465 O O . TRP A 1 671 ? -1.414 -27.502 -16.598 1.00 89.75 671 TRP A O 1
ATOM 5475 N N . ARG A 1 672 ? 0.818 -27.376 -16.478 1.00 86.06 672 ARG A N 1
ATOM 5476 C CA . ARG A 1 672 ? 1.020 -27.104 -17.917 1.00 86.06 672 ARG A CA 1
ATOM 5477 C C . ARG A 1 672 ? 0.398 -28.159 -18.833 1.00 86.06 672 ARG A C 1
ATOM 5479 O O . ARG A 1 672 ? -0.004 -27.845 -19.948 1.00 86.06 672 ARG A O 1
ATOM 5486 N N . GLN A 1 673 ? 0.317 -29.412 -18.384 1.00 87.56 673 GLN A N 1
ATOM 5487 C CA . GLN A 1 673 ? -0.318 -30.479 -19.166 1.00 87.56 673 GLN A CA 1
ATOM 5488 C C . GLN A 1 673 ? -1.840 -30.296 -19.263 1.00 87.56 673 GLN A C 1
ATOM 5490 O O . GLN A 1 673 ? -2.437 -30.628 -20.286 1.00 87.56 673 GLN A O 1
ATOM 5495 N N . LEU A 1 674 ? -2.465 -29.716 -18.234 1.00 89.62 674 LEU A N 1
ATOM 5496 C CA . LEU A 1 674 ? -3.909 -29.473 -18.187 1.00 89.62 674 LEU A CA 1
ATOM 5497 C C . LEU A 1 674 ? -4.327 -28.354 -19.154 1.00 89.62 674 LEU A C 1
ATOM 5499 O O . LEU A 1 674 ? -5.428 -28.392 -19.704 1.00 89.62 674 LEU A O 1
ATOM 5503 N N . THR A 1 675 ? -3.419 -27.414 -19.433 1.00 86.94 675 THR A N 1
ATOM 5504 C CA . THR A 1 675 ? -3.620 -26.280 -20.350 1.00 86.94 675 THR A CA 1
ATOM 5505 C C . THR A 1 675 ? -3.106 -26.524 -21.773 1.00 86.94 675 THR A C 1
ATOM 5507 O O . THR A 1 675 ? -3.106 -25.604 -22.592 1.00 86.94 675 THR A O 1
ATOM 5510 N N . ALA A 1 676 ? -2.683 -27.749 -22.109 1.00 84.50 676 ALA A N 1
ATOM 5511 C CA . ALA A 1 676 ? -2.099 -28.062 -23.413 1.00 84.50 676 ALA A CA 1
ATOM 5512 C C . ALA A 1 676 ? -3.007 -27.631 -24.587 1.00 84.50 676 ALA A C 1
ATOM 5514 O O . ALA A 1 676 ? -4.168 -28.039 -24.685 1.00 84.50 676 ALA A O 1
ATOM 5515 N N . GLY A 1 677 ? -2.454 -26.814 -25.492 1.00 83.56 677 GLY A N 1
ATOM 5516 C CA . GLY A 1 677 ? -3.157 -26.264 -26.660 1.00 83.56 677 GLY A CA 1
ATOM 5517 C C . GLY A 1 677 ? -3.921 -24.954 -26.415 1.00 83.56 677 GLY A C 1
ATOM 5518 O O . GLY A 1 677 ? -4.574 -24.465 -27.337 1.00 83.56 677 GLY A O 1
ATOM 5519 N N . CYS A 1 678 ? -3.834 -24.379 -25.213 1.00 90.50 678 CYS A N 1
ATOM 5520 C CA . CYS A 1 678 ? -4.453 -23.102 -24.842 1.00 90.50 678 CYS A CA 1
ATOM 5521 C C . CYS A 1 678 ? -3.373 -22.077 -24.464 1.00 90.50 678 CYS A C 1
ATOM 5523 O O . CYS A 1 678 ? -2.284 -22.455 -24.027 1.00 90.50 678 CYS A O 1
ATOM 5525 N N . THR A 1 679 ? -3.671 -20.785 -24.605 1.00 93.62 679 THR A N 1
ATOM 5526 C CA . THR A 1 679 ? -2.763 -19.720 -24.157 1.00 93.62 679 THR A CA 1
ATOM 5527 C C . THR A 1 679 ? -3.129 -19.316 -22.734 1.00 93.62 679 THR A C 1
ATOM 5529 O O . THR A 1 679 ? -4.283 -18.993 -22.454 1.00 93.62 679 THR A O 1
ATOM 5532 N N . PHE A 1 680 ? -2.148 -19.344 -21.834 1.00 94.31 680 PHE A N 1
ATOM 5533 C CA . PHE A 1 680 ? -2.297 -18.873 -20.460 1.00 94.31 680 PHE A CA 1
ATOM 5534 C C . PHE A 1 680 ? -1.656 -17.490 -20.308 1.00 94.31 680 PHE A C 1
ATOM 5536 O O . PHE A 1 680 ? -0.482 -17.311 -20.633 1.00 94.31 680 PHE A O 1
ATOM 5543 N N . HIS A 1 681 ? -2.419 -16.543 -19.768 1.00 94.69 681 HIS A N 1
ATOM 5544 C CA . HIS A 1 681 ? -2.028 -15.155 -19.547 1.00 94.69 681 HIS A CA 1
ATOM 5545 C C . HIS A 1 681 ? -2.006 -14.864 -18.045 1.00 94.69 681 HIS A C 1
ATOM 5547 O O . HIS A 1 681 ? -3.046 -14.630 -17.430 1.00 94.69 681 HIS A O 1
ATOM 5553 N N . GLY A 1 682 ? -0.816 -14.888 -17.446 1.00 94.06 682 GLY A N 1
ATOM 5554 C CA . GLY A 1 682 ? -0.602 -14.443 -16.068 1.00 94.06 682 GLY A CA 1
ATOM 5555 C C . GLY A 1 682 ? -0.357 -12.940 -16.034 1.00 94.06 682 GLY A C 1
ATOM 5556 O O . GLY A 1 682 ? 0.724 -12.498 -16.421 1.00 94.06 682 GLY A O 1
ATOM 5557 N N . LEU A 1 683 ? -1.347 -12.159 -15.604 1.00 93.31 683 LEU A N 1
ATOM 5558 C CA . LEU A 1 683 ? -1.325 -10.698 -15.688 1.00 93.31 683 LEU A CA 1
ATOM 5559 C C . LEU A 1 683 ? -1.270 -10.045 -14.301 1.00 93.31 683 LEU A C 1
ATOM 5561 O O . LEU A 1 683 ? -1.719 -10.605 -13.302 1.00 93.31 683 LEU A O 1
ATOM 5565 N N . GLN A 1 684 ? -0.705 -8.841 -14.260 1.00 90.00 684 GLN A N 1
ATOM 5566 C CA . GLN A 1 684 ? -0.814 -7.902 -13.145 1.00 90.00 684 GLN A CA 1
ATOM 5567 C C . GLN A 1 684 ? -1.579 -6.696 -13.681 1.00 90.00 684 GLN A C 1
ATOM 5569 O O . GLN A 1 684 ? -1.101 -6.051 -14.614 1.00 90.00 684 GLN A O 1
ATOM 5574 N N . LEU A 1 685 ? -2.778 -6.459 -13.153 1.00 91.94 685 LEU A N 1
ATOM 5575 C CA . LEU A 1 685 ? -3.735 -5.497 -13.700 1.00 91.94 685 LEU A CA 1
ATOM 5576 C C . LEU A 1 685 ? -3.959 -4.340 -12.722 1.00 91.94 685 LEU A C 1
ATOM 5578 O O . LEU A 1 685 ? -3.994 -4.563 -11.510 1.00 91.94 685 LEU A O 1
ATOM 5582 N N . THR A 1 686 ? -4.120 -3.121 -13.241 1.00 91.88 686 THR A N 1
ATOM 5583 C CA . THR A 1 686 ? -4.721 -2.013 -12.473 1.00 91.88 686 THR A CA 1
ATOM 5584 C C . THR A 1 686 ? -6.220 -2.242 -12.279 1.00 91.88 686 THR A C 1
ATOM 5586 O O . THR A 1 686 ? -6.791 -3.129 -12.911 1.00 91.88 686 THR A O 1
ATOM 5589 N N . ASP A 1 687 ? -6.885 -1.446 -11.440 1.00 91.94 687 ASP A N 1
ATOM 5590 C CA . ASP A 1 687 ? -8.331 -1.597 -11.228 1.00 91.94 687 ASP A CA 1
ATOM 5591 C C . ASP A 1 687 ? -9.130 -1.263 -12.503 1.00 91.94 687 ASP A C 1
ATOM 5593 O O . ASP A 1 687 ? -10.099 -1.958 -12.817 1.00 91.94 687 ASP A O 1
ATOM 5597 N N . GLU A 1 688 ? -8.679 -0.296 -13.316 1.00 95.19 688 GLU A N 1
ATOM 5598 C CA . GLU A 1 688 ? -9.295 -0.029 -14.623 1.00 95.19 688 GLU A CA 1
ATOM 5599 C C . GLU A 1 688 ? -9.123 -1.215 -15.578 1.00 95.19 688 GLU A C 1
ATOM 5601 O O . GLU A 1 688 ? -10.058 -1.600 -16.277 1.00 95.19 688 GLU A O 1
ATOM 5606 N N . GLU A 1 689 ? -7.940 -1.828 -15.607 1.00 97.06 689 GLU A N 1
ATOM 5607 C CA . GLU A 1 689 ? -7.679 -3.000 -16.444 1.00 97.06 689 GLU A CA 1
ATOM 5608 C C . GLU A 1 689 ? -8.419 -4.240 -15.940 1.00 97.06 689 GLU A C 1
ATOM 5610 O O . GLU A 1 689 ? -8.881 -5.049 -16.743 1.00 97.06 689 GLU A O 1
ATOM 5615 N N . LEU A 1 690 ? -8.567 -4.386 -14.622 1.00 96.56 690 LEU A N 1
ATOM 5616 C CA . LEU A 1 690 ? -9.303 -5.470 -13.988 1.00 96.56 690 LEU A CA 1
ATOM 5617 C C . LEU A 1 690 ? -10.799 -5.380 -14.313 1.00 96.56 690 LEU A C 1
ATOM 5619 O O . LEU A 1 690 ? -11.393 -6.393 -14.679 1.00 96.56 690 LEU A O 1
ATOM 5623 N N . ARG A 1 691 ? -11.388 -4.176 -14.290 1.00 97.88 691 ARG A N 1
ATOM 5624 C CA . ARG A 1 691 ? -12.747 -3.923 -14.803 1.00 97.88 691 ARG A CA 1
ATOM 5625 C C . ARG A 1 691 ? -12.896 -4.425 -16.244 1.00 97.88 691 ARG A C 1
ATOM 5627 O O . ARG A 1 691 ? -13.846 -5.145 -16.547 1.00 97.88 691 ARG A O 1
ATOM 5634 N N . LEU A 1 692 ? -11.950 -4.093 -17.130 1.00 98.44 692 LEU A N 1
ATOM 5635 C CA . LEU A 1 692 ? -11.975 -4.555 -18.527 1.00 98.44 692 LEU A CA 1
ATOM 5636 C C . LEU A 1 692 ? -11.796 -6.074 -18.640 1.00 98.44 692 LEU A C 1
ATOM 5638 O O . LEU A 1 692 ? -12.452 -6.714 -19.465 1.00 98.44 692 LEU A O 1
ATOM 5642 N N . ALA A 1 693 ? -10.954 -6.661 -17.789 1.00 98.12 693 ALA A N 1
ATOM 5643 C CA . ALA A 1 693 ? -10.756 -8.100 -17.723 1.00 98.12 693 ALA A CA 1
ATOM 5644 C C . ALA A 1 693 ? -12.032 -8.832 -17.289 1.00 98.12 693 ALA A C 1
ATOM 5646 O O . ALA A 1 693 ? -12.365 -9.847 -17.902 1.00 98.12 693 ALA A O 1
ATOM 5647 N N . TYR A 1 694 ? -12.767 -8.318 -16.296 1.00 98.56 694 TYR A N 1
ATOM 5648 C CA . TYR A 1 694 ? -14.076 -8.849 -15.917 1.00 98.56 694 TYR A CA 1
ATOM 5649 C C . TYR A 1 694 ? -15.077 -8.704 -17.065 1.00 98.56 694 TYR A C 1
ATOM 5651 O O . TYR A 1 694 ? -15.621 -9.708 -17.520 1.00 98.56 694 TYR A O 1
ATOM 5659 N N . ALA A 1 695 ? -15.274 -7.486 -17.581 1.00 97.94 695 ALA A N 1
ATOM 5660 C CA . ALA A 1 695 ? -16.262 -7.201 -18.624 1.00 97.94 695 ALA A CA 1
ATOM 5661 C C . ALA A 1 695 ? -16.033 -8.015 -19.915 1.00 97.94 695 ALA A C 1
ATOM 5663 O O . ALA A 1 695 ? -16.983 -8.392 -20.601 1.00 97.94 695 ALA A O 1
ATOM 5664 N N . GLY A 1 696 ? -14.773 -8.314 -20.248 1.00 97.25 696 GLY A N 1
ATOM 5665 C CA . GLY A 1 696 ? -14.398 -9.085 -21.433 1.00 97.25 696 GLY A CA 1
ATOM 5666 C C . GLY A 1 696 ? -14.407 -10.610 -21.280 1.00 97.25 696 GLY A C 1
ATOM 5667 O O . GLY A 1 696 ? -14.248 -11.303 -22.297 1.00 97.25 696 GLY A O 1
ATOM 5668 N N . ALA A 1 697 ? -14.553 -11.130 -20.056 1.00 98.31 697 ALA A N 1
ATOM 5669 C CA . ALA A 1 697 ? -14.460 -12.556 -19.753 1.00 98.31 697 ALA A CA 1
ATOM 5670 C C . ALA A 1 697 ? -15.755 -13.315 -20.076 1.00 98.31 697 ALA A C 1
ATOM 5672 O O . ALA A 1 697 ? -16.871 -12.796 -20.001 1.00 98.31 697 ALA A O 1
ATOM 5673 N N . ILE A 1 698 ? -15.625 -14.608 -20.379 1.00 97.94 698 ILE A N 1
ATOM 5674 C CA . ILE A 1 698 ? -16.768 -15.525 -20.373 1.00 97.94 698 ILE A CA 1
ATOM 5675 C C . ILE A 1 698 ? -17.302 -15.615 -18.948 1.00 97.94 698 ILE A C 1
ATOM 5677 O O . ILE A 1 698 ? -18.481 -15.381 -18.719 1.00 97.94 698 ILE A O 1
ATOM 5681 N N . ALA A 1 699 ? -16.450 -15.928 -17.990 1.00 98.44 699 ALA A N 1
ATOM 5682 C CA . ALA A 1 699 ? -16.829 -15.906 -16.594 1.00 98.44 699 ALA A CA 1
ATOM 5683 C C . ALA A 1 699 ? -15.593 -15.665 -15.741 1.00 98.44 699 ALA A C 1
ATOM 5685 O O . ALA A 1 699 ? -14.485 -16.065 -16.126 1.00 98.44 699 ALA A O 1
ATOM 5686 N N . LEU A 1 700 ? -15.803 -15.069 -14.574 1.00 98.62 700 LEU A N 1
ATOM 5687 C CA . LEU A 1 700 ? -14.900 -15.267 -13.454 1.00 98.62 700 LEU A CA 1
ATOM 5688 C C . LEU A 1 700 ? -15.147 -16.674 -12.902 1.00 98.62 700 LEU A C 1
ATOM 5690 O O . LEU A 1 700 ? -16.275 -17.019 -12.554 1.00 98.62 700 LEU A O 1
ATOM 5694 N N . VAL A 1 701 ? -14.091 -17.476 -12.803 1.00 98.12 701 VAL A N 1
ATOM 5695 C CA . VAL A 1 701 ? -14.119 -18.764 -12.111 1.00 98.12 701 VAL A CA 1
ATOM 5696 C C . VAL A 1 701 ? -13.339 -18.605 -10.812 1.00 98.12 701 VAL A C 1
ATOM 5698 O O . VAL A 1 701 ? -12.133 -18.353 -10.819 1.00 98.12 701 VAL A O 1
ATOM 5701 N N . TYR A 1 702 ? -14.047 -18.706 -9.692 1.00 97.00 702 TYR A N 1
ATOM 5702 C CA . TYR A 1 702 ? -13.530 -18.428 -8.356 1.00 97.00 702 TYR A CA 1
ATOM 5703 C C . TYR A 1 702 ? -13.903 -19.566 -7.393 1.00 97.00 702 TYR A C 1
ATOM 5705 O O . TYR A 1 702 ? -14.794 -19.404 -6.556 1.00 97.00 702 TYR A O 1
ATOM 5713 N N . PRO A 1 703 ? -13.279 -20.753 -7.537 1.00 96.19 703 PRO A N 1
ATOM 5714 C CA . PRO A 1 703 ? -13.670 -21.970 -6.829 1.00 96.19 703 PRO A CA 1
ATOM 5715 C C . PRO A 1 703 ? -13.070 -22.052 -5.416 1.00 96.19 703 PRO A C 1
ATOM 5717 O O . PRO A 1 703 ? -12.665 -23.129 -4.976 1.00 96.19 703 PRO A O 1
ATOM 5720 N N . SER A 1 704 ? -12.958 -20.917 -4.722 1.00 94.62 704 SER A N 1
ATOM 5721 C CA . SER A 1 704 ? -12.276 -20.825 -3.432 1.00 94.62 704 SER A CA 1
ATOM 5722 C C . SER A 1 704 ? -12.915 -21.742 -2.389 1.00 94.62 704 SER A C 1
ATOM 5724 O O . SER A 1 704 ? -14.126 -21.761 -2.211 1.00 94.62 704 SER A O 1
ATOM 5726 N N . LYS A 1 705 ? -12.092 -22.480 -1.646 1.00 93.44 705 LYS A N 1
ATOM 5727 C CA . LYS A 1 705 ? -12.534 -23.298 -0.506 1.00 93.44 705 LYS A CA 1
ATOM 5728 C C . LYS A 1 705 ? -13.009 -22.444 0.661 1.00 93.44 705 LYS A C 1
ATOM 5730 O O . LYS A 1 705 ? -13.889 -22.866 1.401 1.00 93.44 705 LYS A O 1
ATOM 5735 N N . TYR A 1 706 ? -12.412 -21.264 0.826 1.00 93.00 706 TYR A N 1
ATOM 5736 C CA . TYR A 1 706 ? -12.734 -20.345 1.907 1.00 93.00 706 TYR A CA 1
ATOM 5737 C C . TYR A 1 706 ? -12.448 -18.898 1.531 1.00 93.00 706 TYR A C 1
ATOM 5739 O O . TYR A 1 706 ? -11.411 -18.618 0.934 1.00 93.00 706 TYR A O 1
ATOM 5747 N N . GLU A 1 707 ? -13.327 -17.983 1.925 1.00 93.25 707 GLU A N 1
ATOM 5748 C CA . GLU A 1 707 ? -13.158 -16.541 1.743 1.00 93.25 707 GLU A CA 1
ATOM 5749 C C . GLU A 1 707 ? -13.833 -15.790 2.893 1.00 93.25 707 GLU A C 1
ATOM 5751 O O . GLU A 1 707 ? -14.908 -16.179 3.353 1.00 93.25 707 GLU A O 1
ATOM 5756 N N . GLY A 1 708 ? -13.226 -14.682 3.318 1.00 93.44 708 GLY A N 1
ATOM 5757 C CA . GLY A 1 708 ? -13.818 -13.782 4.311 1.00 93.44 708 GLY A CA 1
ATOM 5758 C C . GLY A 1 708 ? -14.976 -12.935 3.771 1.00 93.44 708 GLY A C 1
ATOM 5759 O O . GLY A 1 708 ? -15.893 -12.605 4.516 1.00 93.44 708 GLY A O 1
ATOM 5760 N N . PHE A 1 709 ? -14.978 -12.632 2.467 1.00 94.88 709 PHE A N 1
ATOM 5761 C CA . PHE A 1 709 ? -16.100 -11.947 1.806 1.00 94.88 709 PHE A CA 1
ATOM 5762 C C . PHE A 1 709 ? -16.302 -12.393 0.351 1.00 94.88 709 PHE A C 1
ATOM 5764 O O . PHE A 1 709 ? -17.338 -12.935 -0.008 1.00 94.88 709 PHE A O 1
ATOM 5771 N N . GLY A 1 710 ? -15.294 -12.193 -0.506 1.00 93.31 710 GLY A N 1
ATOM 5772 C CA . GLY A 1 710 ? -15.403 -12.474 -1.945 1.00 93.31 710 GLY A CA 1
ATOM 5773 C C . GLY A 1 710 ? -15.504 -11.221 -2.819 1.00 93.31 710 GLY A C 1
ATOM 5774 O O . GLY A 1 710 ? -16.303 -11.179 -3.751 1.00 93.31 710 GLY A O 1
ATOM 5775 N N . MET A 1 711 ? -14.649 -10.219 -2.573 1.00 94.31 711 MET A N 1
ATOM 5776 C CA . MET A 1 711 ? -14.582 -8.990 -3.385 1.00 94.31 711 MET A CA 1
ATOM 5777 C C . MET A 1 711 ? -14.535 -9.250 -4.908 1.00 94.31 711 MET A C 1
ATOM 5779 O O . MET A 1 711 ? -15.293 -8.613 -5.635 1.00 94.31 711 MET A O 1
ATOM 5783 N N . PRO A 1 712 ? -13.746 -10.224 -5.421 1.00 95.38 712 PRO A N 1
ATOM 5784 C CA . PRO A 1 712 ? -13.726 -10.506 -6.858 1.00 95.38 712 PRO A CA 1
ATOM 5785 C C . PRO A 1 712 ? -15.089 -10.920 -7.430 1.00 95.38 712 PRO A C 1
ATOM 5787 O O . PRO A 1 712 ? -15.383 -10.623 -8.585 1.00 95.38 712 PRO A O 1
ATOM 5790 N N . VAL A 1 713 ? -15.935 -11.587 -6.633 1.00 97.75 713 VAL A N 1
ATOM 5791 C CA . VAL A 1 713 ? -17.278 -12.019 -7.050 1.00 97.75 713 VAL A CA 1
ATOM 5792 C C . VAL A 1 713 ? -18.181 -10.807 -7.261 1.00 97.75 713 VAL A C 1
ATOM 5794 O O . VAL A 1 713 ? -18.787 -10.685 -8.326 1.00 97.75 713 VAL A O 1
ATOM 5797 N N . VAL A 1 714 ? -18.235 -9.880 -6.297 1.00 97.56 714 VAL A N 1
ATOM 5798 C CA . VAL A 1 714 ? -19.064 -8.669 -6.424 1.00 97.56 714 VAL A CA 1
ATOM 5799 C C . VAL A 1 714 ? -18.548 -7.723 -7.512 1.00 97.56 714 VAL A C 1
ATOM 5801 O O . VAL A 1 714 ? -19.349 -7.205 -8.287 1.00 97.56 714 VAL A O 1
ATOM 5804 N N . GLU A 1 715 ? -17.228 -7.565 -7.655 1.00 97.75 715 GLU A N 1
ATOM 5805 C CA . GLU A 1 715 ? -16.614 -6.761 -8.723 1.00 97.75 715 GLU A CA 1
ATOM 5806 C C . GLU A 1 715 ? -16.942 -7.311 -10.120 1.00 97.75 715 GLU A C 1
ATOM 5808 O O . GLU A 1 715 ? -17.314 -6.556 -11.024 1.00 97.75 715 GLU A O 1
ATOM 5813 N N . ALA A 1 716 ? -16.847 -8.634 -10.304 1.00 98.44 716 ALA A N 1
ATOM 5814 C CA . ALA A 1 716 ? -17.187 -9.286 -11.564 1.00 98.44 716 ALA A CA 1
ATOM 5815 C C . ALA A 1 716 ? -18.669 -9.099 -11.911 1.00 98.44 716 ALA A C 1
ATOM 5817 O O . ALA A 1 716 ? -18.992 -8.700 -13.034 1.00 98.44 716 ALA A O 1
ATOM 5818 N N . MET A 1 717 ? -19.562 -9.317 -10.941 1.00 98.56 717 MET A N 1
ATOM 5819 C CA . MET A 1 717 ? -20.997 -9.097 -11.118 1.00 98.56 717 MET A CA 1
ATOM 5820 C C . MET A 1 717 ? -21.315 -7.639 -11.484 1.00 98.56 717 MET A C 1
ATOM 5822 O O . MET A 1 717 ? -22.089 -7.406 -12.414 1.00 98.56 717 MET A O 1
ATOM 5826 N N . ALA A 1 718 ? -20.666 -6.664 -10.836 1.00 98.44 718 ALA A N 1
ATOM 5827 C CA . ALA A 1 718 ? -20.822 -5.239 -11.137 1.00 98.44 718 ALA A CA 1
ATOM 5828 C C . ALA A 1 718 ? -20.365 -4.877 -12.565 1.00 98.44 718 ALA A C 1
ATOM 5830 O O . ALA A 1 718 ? -20.957 -4.019 -13.216 1.00 98.44 718 ALA A O 1
ATOM 5831 N N . CYS A 1 719 ? -19.374 -5.591 -13.108 1.00 98.62 719 CYS A N 1
ATOM 5832 C CA . CYS A 1 719 ? -18.918 -5.436 -14.494 1.00 98.62 719 CYS A CA 1
ATOM 5833 C C . CYS A 1 719 ? -19.794 -6.167 -15.531 1.00 98.62 719 CYS A C 1
ATOM 5835 O O . CYS A 1 719 ? -19.482 -6.137 -16.723 1.00 98.62 719 CYS A O 1
ATOM 5837 N N . GLY A 1 720 ? -20.864 -6.849 -15.109 1.00 98.00 720 GLY A N 1
ATOM 5838 C CA . GLY A 1 720 ? -21.679 -7.690 -15.987 1.00 98.00 720 GLY A CA 1
ATOM 5839 C C . GLY A 1 720 ? -20.973 -8.981 -16.420 1.00 98.00 720 GLY A C 1
ATOM 5840 O O . GLY A 1 720 ? -21.247 -9.501 -17.502 1.00 98.00 720 GLY A O 1
ATOM 5841 N N . CYS A 1 721 ? -20.052 -9.494 -15.603 1.00 98.56 721 CYS A N 1
ATOM 5842 C CA . CYS A 1 721 ? -19.367 -10.762 -15.824 1.00 98.56 721 CYS A CA 1
ATOM 5843 C C . CYS A 1 721 ? -20.070 -11.890 -15.049 1.00 98.56 721 CYS A C 1
ATOM 5845 O O . CYS A 1 721 ? -20.200 -11.790 -13.828 1.00 98.56 721 CYS A O 1
ATOM 5847 N N . PRO A 1 722 ? -20.513 -12.977 -15.713 1.00 98.69 722 PRO A N 1
ATOM 5848 C CA . PRO A 1 722 ? -20.986 -14.171 -15.020 1.00 98.69 722 PRO A CA 1
ATOM 5849 C C . PRO A 1 722 ? -19.923 -14.740 -14.076 1.00 98.69 722 PRO A C 1
ATOM 5851 O O . PRO A 1 722 ? -18.733 -14.730 -14.397 1.00 98.69 722 PRO A O 1
ATOM 5854 N N . VAL A 1 723 ? -20.356 -15.307 -12.951 1.00 98.75 723 VAL A N 1
ATOM 5855 C CA . VAL A 1 723 ? -19.452 -15.902 -11.961 1.00 98.75 723 VAL A CA 1
ATOM 5856 C C . VAL A 1 723 ? -19.787 -17.376 -11.743 1.00 98.75 723 VAL A C 1
ATOM 5858 O O . VAL A 1 723 ? -20.953 -17.748 -11.603 1.00 98.75 723 VAL A O 1
ATOM 5861 N N . ILE A 1 724 ? -18.746 -18.206 -11.708 1.00 98.69 724 ILE A N 1
ATOM 5862 C CA . ILE A 1 724 ? -18.788 -19.592 -11.236 1.00 98.69 724 ILE A CA 1
ATOM 5863 C C . ILE A 1 724 ? -17.986 -19.647 -9.935 1.00 98.69 724 ILE A C 1
ATOM 5865 O O . ILE A 1 724 ? -16.800 -19.311 -9.932 1.00 98.69 724 ILE A O 1
ATOM 5869 N N . THR A 1 725 ? -18.613 -20.046 -8.833 1.00 98.12 725 THR A N 1
ATOM 5870 C CA . THR A 1 725 ? -17.987 -20.064 -7.499 1.00 98.12 725 THR A CA 1
ATOM 5871 C C . THR A 1 725 ? -18.498 -21.231 -6.645 1.00 98.12 725 THR A C 1
ATOM 5873 O O . THR A 1 725 ? -19.169 -22.119 -7.166 1.00 98.12 725 THR A O 1
ATOM 5876 N N . THR A 1 726 ? -18.141 -21.286 -5.363 1.00 97.44 726 THR A N 1
ATOM 5877 C CA . THR A 1 726 ? -18.490 -22.374 -4.430 1.00 97.44 726 THR A CA 1
ATOM 5878 C C . THR A 1 726 ? -19.544 -21.931 -3.416 1.00 97.44 726 THR A C 1
ATOM 5880 O O . THR A 1 726 ? -19.637 -20.741 -3.107 1.00 97.44 726 THR A O 1
ATOM 5883 N N . PRO A 1 727 ? -20.356 -22.857 -2.874 1.00 96.94 727 PRO A N 1
ATOM 5884 C CA . PRO A 1 727 ? -21.343 -22.547 -1.840 1.00 96.94 727 PRO A CA 1
ATOM 5885 C C . PRO A 1 727 ? -20.708 -22.469 -0.433 1.00 96.94 727 PRO A C 1
ATOM 5887 O O . PRO A 1 727 ? -21.334 -22.848 0.554 1.00 96.94 727 PRO A O 1
ATOM 5890 N N . ASN A 1 728 ? -19.454 -22.012 -0.336 1.00 94.25 728 ASN A N 1
ATOM 5891 C CA . ASN A 1 728 ? -18.648 -22.071 0.884 1.00 94.25 728 ASN A CA 1
ATOM 5892 C C . ASN A 1 728 ? -18.489 -20.691 1.538 1.00 94.25 728 ASN A C 1
ATOM 5894 O O . ASN A 1 728 ? -18.335 -19.680 0.849 1.00 94.25 728 ASN A O 1
ATOM 5898 N N . ALA A 1 729 ? -18.404 -20.674 2.871 1.00 94.19 729 ALA A N 1
ATOM 5899 C CA . ALA A 1 729 ? -18.128 -19.483 3.676 1.00 94.19 729 ALA A CA 1
ATOM 5900 C C . ALA A 1 729 ? -19.054 -18.300 3.314 1.00 94.19 729 ALA A C 1
ATOM 5902 O O . ALA A 1 729 ? -20.270 -18.457 3.284 1.00 94.19 729 ALA A O 1
ATOM 5903 N N . SER A 1 730 ? -18.479 -17.133 3.020 1.00 96.69 730 SER A N 1
ATOM 5904 C CA . SER A 1 730 ? -19.196 -15.897 2.673 1.00 96.69 730 SER A CA 1
ATOM 5905 C C . SER A 1 730 ? -19.646 -15.803 1.204 1.00 96.69 730 SER A C 1
ATOM 5907 O O . SER A 1 730 ? -20.400 -14.902 0.838 1.00 96.69 730 SER A O 1
ATOM 5909 N N . LEU A 1 731 ? -19.237 -16.731 0.332 1.00 97.44 731 LEU A N 1
ATOM 5910 C CA . LEU A 1 731 ? -19.555 -16.670 -1.102 1.00 97.44 731 LEU A CA 1
ATOM 5911 C C . LEU A 1 731 ? -21.064 -16.775 -1.417 1.00 97.44 731 LEU A C 1
ATOM 5913 O O . LEU A 1 731 ? -21.510 -16.102 -2.352 1.00 97.44 731 LEU A O 1
ATOM 5917 N N . PRO A 1 732 ? -21.881 -17.544 -0.667 1.00 97.88 732 PRO A N 1
ATOM 5918 C CA . PRO A 1 732 ? -23.341 -17.481 -0.740 1.00 97.88 732 PRO A CA 1
ATOM 5919 C C . PRO A 1 732 ? -23.931 -16.106 -0.419 1.00 97.88 732 PRO A C 1
ATOM 5921 O O . PRO A 1 732 ? -24.866 -15.672 -1.088 1.00 97.88 732 PRO A O 1
ATOM 5924 N N . GLU A 1 733 ? -23.368 -15.401 0.566 1.00 96.81 733 GLU A N 1
ATOM 5925 C CA . GLU A 1 733 ? -23.835 -14.073 0.985 1.00 96.81 733 GLU A CA 1
ATOM 5926 C C . GLU A 1 733 ? -23.630 -13.045 -0.135 1.00 96.81 733 GLU A C 1
ATOM 5928 O O . GLU A 1 733 ? -24.512 -12.232 -0.418 1.00 96.81 733 GLU A O 1
ATOM 5933 N N . VAL A 1 734 ? -22.486 -13.127 -0.824 1.00 97.75 734 VAL A N 1
ATOM 5934 C CA . VAL A 1 734 ? -22.147 -12.224 -1.928 1.00 97.75 734 VAL A CA 1
ATOM 5935 C C . VAL A 1 734 ? -22.848 -12.619 -3.225 1.00 97.75 734 VAL A C 1
ATOM 5937 O O . VAL A 1 734 ? -23.509 -11.786 -3.847 1.00 97.75 734 VAL A O 1
ATOM 5940 N N . GLY A 1 735 ? -22.721 -13.879 -3.645 1.00 97.06 735 GLY A N 1
ATOM 5941 C CA . GLY A 1 735 ? -23.208 -14.361 -4.939 1.00 97.06 735 GLY A CA 1
ATOM 5942 C C . GLY A 1 735 ? -24.729 -14.498 -5.034 1.00 97.06 735 GLY A C 1
ATOM 5943 O O . GLY A 1 735 ? -25.290 -14.236 -6.099 1.00 97.06 735 GLY A O 1
ATOM 5944 N N . GLY A 1 736 ? -25.407 -14.863 -3.938 1.00 96.75 736 GLY A N 1
ATOM 5945 C CA . GLY A 1 736 ? -26.840 -15.163 -3.937 1.00 96.75 736 GLY A CA 1
ATOM 5946 C C . GLY A 1 736 ? -27.260 -16.071 -5.103 1.00 96.75 736 GLY A C 1
ATOM 5947 O O . GLY A 1 736 ? -26.520 -16.937 -5.551 1.00 96.75 736 GLY A O 1
ATOM 5948 N N . GLU A 1 737 ? -28.430 -15.812 -5.683 1.00 96.00 737 GLU A N 1
ATOM 5949 C CA . GLU A 1 737 ? -28.938 -16.566 -6.844 1.00 96.00 737 GLU A CA 1
ATOM 5950 C C . GLU A 1 737 ? -28.323 -16.125 -8.193 1.00 96.00 737 GLU A C 1
ATOM 5952 O O . GLU A 1 737 ? -28.778 -16.540 -9.260 1.00 96.00 737 GLU A O 1
ATOM 5957 N N . ALA A 1 738 ? -27.325 -15.233 -8.182 1.00 98.00 738 ALA A N 1
ATOM 5958 C CA . ALA A 1 738 ? -26.777 -14.611 -9.389 1.00 98.00 738 ALA A CA 1
ATOM 5959 C C . ALA A 1 738 ? -25.567 -15.346 -9.990 1.00 98.00 738 ALA A C 1
ATOM 5961 O O . ALA A 1 738 ? -25.036 -14.928 -11.023 1.00 98.00 738 ALA A O 1
ATOM 5962 N N . VAL A 1 739 ? -25.123 -16.433 -9.359 1.00 98.50 739 VAL A N 1
ATOM 5963 C CA . VAL A 1 739 ? -23.900 -17.164 -9.714 1.00 98.50 739 VAL A CA 1
ATOM 5964 C C . VAL A 1 739 ? -24.188 -18.646 -9.944 1.00 98.50 739 VAL A C 1
ATOM 5966 O O . VAL A 1 739 ? -25.226 -19.166 -9.543 1.00 98.50 739 VAL A O 1
ATOM 5969 N N . ILE A 1 740 ? -23.261 -19.349 -10.598 1.00 98.56 740 ILE A N 1
ATOM 5970 C CA . ILE A 1 740 ? -23.300 -20.815 -10.662 1.00 98.56 740 ILE A CA 1
ATOM 5971 C C . ILE A 1 740 ? -22.457 -21.364 -9.512 1.00 98.56 740 ILE A C 1
ATOM 5973 O O . ILE A 1 740 ? -21.250 -21.112 -9.465 1.00 98.56 740 ILE A O 1
ATOM 5977 N N . TYR A 1 741 ? -23.079 -22.136 -8.622 1.00 98.50 741 TYR A N 1
ATOM 5978 C CA . TYR A 1 741 ? -22.381 -22.836 -7.549 1.00 98.50 741 TYR A CA 1
ATOM 5979 C C . TYR A 1 741 ? -21.896 -24.217 -7.990 1.00 98.50 741 TYR A C 1
ATOM 5981 O O . TYR A 1 741 ? -22.638 -24.988 -8.596 1.00 98.50 741 TYR A O 1
ATOM 5989 N N . VAL A 1 742 ? -20.647 -24.525 -7.650 1.00 98.00 742 VAL A N 1
ATOM 5990 C CA . VAL A 1 742 ? -20.006 -25.828 -7.844 1.00 98.00 742 VAL A CA 1
ATOM 5991 C C . VAL A 1 742 ? -19.316 -26.220 -6.541 1.00 98.00 742 VAL A C 1
ATOM 5993 O O . VAL A 1 742 ? -18.697 -25.370 -5.903 1.00 98.00 742 VAL A O 1
ATOM 5996 N N . ASN A 1 743 ? -19.403 -27.488 -6.139 1.00 97.12 743 ASN A N 1
ATOM 5997 C CA . ASN A 1 743 ? -18.681 -27.969 -4.958 1.00 97.12 743 ASN A CA 1
ATOM 5998 C C . ASN A 1 743 ? -17.161 -27.877 -5.175 1.00 97.12 743 ASN A C 1
ATOM 6000 O O . ASN A 1 743 ? -16.668 -28.005 -6.295 1.00 97.12 743 ASN A O 1
ATOM 6004 N N . ASP A 1 744 ? -16.402 -27.648 -4.105 1.00 93.50 744 ASP A N 1
ATOM 6005 C CA . ASP A 1 744 ? -14.967 -27.342 -4.179 1.00 93.50 744 ASP A CA 1
ATOM 6006 C C . ASP A 1 744 ? -14.058 -28.554 -4.480 1.00 93.50 744 ASP A C 1
ATOM 6008 O O . ASP A 1 744 ? -12.833 -28.413 -4.579 1.00 93.50 744 ASP A O 1
ATOM 6012 N N . ASP A 1 745 ? -14.651 -29.723 -4.704 1.00 95.12 745 ASP A N 1
ATOM 6013 C CA . ASP A 1 745 ? -14.017 -30.968 -5.133 1.00 95.12 745 ASP A CA 1
ATOM 6014 C C . ASP A 1 745 ? -14.653 -31.583 -6.402 1.00 95.12 745 ASP A C 1
ATOM 6016 O O . ASP A 1 745 ? -14.168 -32.601 -6.905 1.00 95.12 745 ASP A O 1
ATOM 6020 N N . ASP A 1 746 ? -15.689 -30.953 -6.968 1.00 97.00 746 ASP A N 1
ATOM 6021 C CA . ASP A 1 746 ? -16.486 -31.513 -8.064 1.00 97.00 746 ASP A CA 1
ATOM 6022 C C . ASP A 1 746 ? -15.979 -31.086 -9.451 1.00 97.00 746 ASP A C 1
ATOM 6024 O O . ASP A 1 746 ? -16.371 -30.068 -10.033 1.00 97.00 746 ASP A O 1
ATOM 6028 N N . ILE A 1 747 ? -15.081 -31.904 -10.003 1.00 97.62 747 ILE A N 1
ATOM 6029 C CA . ILE A 1 747 ? -14.482 -31.681 -11.325 1.00 97.62 747 ILE A CA 1
ATOM 6030 C C . ILE A 1 747 ? -15.543 -31.735 -12.440 1.00 97.62 747 ILE A C 1
ATOM 6032 O O . ILE A 1 747 ? -15.474 -30.947 -13.387 1.00 97.62 747 ILE A O 1
ATOM 6036 N N . GLU A 1 748 ? -16.514 -32.649 -12.350 1.00 97.38 748 GLU A N 1
ATOM 6037 C CA . GLU A 1 748 ? -17.548 -32.819 -13.378 1.00 97.38 748 GLU A CA 1
ATOM 6038 C C . GLU A 1 748 ? -18.548 -31.658 -13.338 1.00 97.38 748 GLU A C 1
ATOM 6040 O O . GLU A 1 748 ? -18.845 -31.060 -14.376 1.00 97.38 748 GLU A O 1
ATOM 6045 N N . GLY A 1 749 ? -18.995 -31.269 -12.143 1.00 97.56 749 GLY A N 1
ATOM 6046 C CA . GLY A 1 749 ? -19.821 -30.084 -11.929 1.00 97.56 749 GLY A CA 1
ATOM 6047 C C . GLY A 1 749 ? -19.156 -28.814 -12.450 1.00 97.56 749 GLY A C 1
ATOM 6048 O O . GLY A 1 749 ? -19.798 -28.027 -13.147 1.00 97.56 749 GLY A O 1
ATOM 6049 N N . MET A 1 750 ? -17.848 -28.646 -12.223 1.00 98.25 750 MET A N 1
ATOM 6050 C CA . MET A 1 750 ? -17.095 -27.513 -12.770 1.00 98.25 750 MET A CA 1
ATOM 6051 C C . MET A 1 750 ? -17.057 -27.549 -14.304 1.00 98.25 750 MET A C 1
ATOM 6053 O O . MET A 1 750 ? -17.268 -26.522 -14.948 1.00 98.25 750 MET A O 1
ATOM 6057 N N . ALA A 1 751 ? -16.842 -28.714 -14.923 1.00 97.38 751 ALA A N 1
ATOM 6058 C CA . ALA A 1 751 ? -16.834 -28.839 -16.383 1.00 97.38 751 ALA A CA 1
ATOM 6059 C C . ALA A 1 751 ? -18.212 -28.516 -16.993 1.00 97.38 751 ALA A C 1
ATOM 6061 O O . ALA A 1 751 ? -18.295 -27.809 -18.006 1.00 97.38 751 ALA A O 1
ATOM 6062 N N . ASN A 1 752 ? -19.288 -28.962 -16.339 1.00 97.31 752 ASN A N 1
ATOM 6063 C CA . ASN A 1 752 ? -20.663 -28.640 -16.712 1.00 97.31 752 ASN A CA 1
ATOM 6064 C C . ASN A 1 752 ? -20.944 -27.138 -16.572 1.00 97.31 752 ASN A C 1
ATOM 6066 O O . ASN A 1 752 ? -21.445 -26.530 -17.516 1.00 97.31 752 ASN A O 1
ATOM 6070 N N . ALA A 1 753 ? -20.528 -26.507 -15.470 1.00 98.00 753 ALA A N 1
ATOM 6071 C CA . ALA A 1 753 ? -20.671 -25.066 -15.256 1.00 98.00 753 ALA A CA 1
ATOM 6072 C C . ALA A 1 753 ? -19.932 -24.238 -16.323 1.00 98.00 753 ALA A C 1
ATOM 6074 O O . ALA A 1 753 ? -20.486 -23.275 -16.862 1.00 98.00 753 ALA A O 1
ATOM 6075 N N . LEU A 1 754 ? -18.710 -24.645 -16.694 1.00 97.56 754 LEU A N 1
ATOM 6076 C CA . LEU A 1 754 ? -17.944 -24.021 -17.779 1.00 97.56 754 LEU A CA 1
ATOM 6077 C C . LEU A 1 754 ? -18.664 -24.127 -19.130 1.00 97.56 754 LEU A C 1
ATOM 6079 O O . LEU A 1 754 ? -18.564 -23.205 -19.940 1.00 97.56 754 LEU A O 1
ATOM 6083 N N . CYS A 1 755 ? -19.398 -25.212 -19.389 1.00 95.94 755 CYS A N 1
ATOM 6084 C CA . CYS A 1 755 ? -20.238 -25.349 -20.584 1.00 95.94 755 CYS A CA 1
ATOM 6085 C C . CYS A 1 755 ? -21.514 -24.501 -20.490 1.00 95.94 755 CYS A C 1
ATOM 6087 O O . CYS A 1 755 ? -21.890 -23.817 -21.444 1.00 95.94 755 CYS A O 1
ATOM 6089 N N . ASP A 1 756 ? -22.177 -24.529 -19.339 1.00 96.81 756 ASP A N 1
ATOM 6090 C CA . ASP A 1 756 ? -23.471 -23.896 -19.112 1.00 96.81 756 ASP A CA 1
ATOM 6091 C C . ASP A 1 756 ? -23.394 -22.374 -19.186 1.00 96.81 756 ASP A C 1
ATOM 6093 O O . ASP A 1 756 ? -24.228 -21.753 -19.849 1.00 96.81 756 ASP A O 1
ATOM 6097 N N . VAL A 1 757 ? -22.351 -21.764 -18.617 1.00 97.06 757 VAL A N 1
ATOM 6098 C CA . VAL A 1 757 ? -22.165 -20.301 -18.620 1.00 97.06 757 VAL A CA 1
ATOM 6099 C C . VAL A 1 757 ? -22.005 -19.702 -20.029 1.00 97.06 757 VAL A C 1
ATOM 6101 O O . VAL A 1 757 ? -22.148 -18.492 -20.234 1.00 97.06 757 VAL A O 1
ATOM 6104 N N . GLN A 1 758 ? -21.719 -20.541 -21.028 1.00 94.19 758 GLN A N 1
ATOM 6105 C CA . GLN A 1 758 ? -21.627 -20.144 -22.434 1.00 94.19 758 GLN A CA 1
ATOM 6106 C C . GLN A 1 758 ? -22.994 -20.128 -23.134 1.00 94.19 758 GLN A C 1
ATOM 6108 O O . GLN A 1 758 ? -23.137 -19.489 -24.179 1.00 94.19 758 GLN A O 1
ATOM 6113 N N . LYS A 1 759 ? -24.013 -20.806 -22.583 1.00 96.12 759 LYS A N 1
ATOM 6114 C CA . LYS A 1 759 ? -25.362 -20.857 -23.166 1.00 96.12 759 LYS A CA 1
ATOM 6115 C C . LYS A 1 759 ? -25.969 -19.444 -23.159 1.00 96.12 759 LYS A C 1
ATOM 6117 O O . LYS A 1 759 ? -26.135 -18.873 -22.080 1.00 96.12 759 LYS A O 1
ATOM 6122 N N . PRO A 1 760 ? -26.356 -18.866 -24.316 1.00 95.31 760 PRO A N 1
ATOM 6123 C CA . PRO A 1 760 ? -26.727 -17.449 -24.401 1.00 95.31 760 PRO A CA 1
ATOM 6124 C C . PRO A 1 760 ? -27.861 -17.006 -23.466 1.00 95.31 760 PRO A C 1
ATOM 6126 O O . PRO A 1 760 ? -27.829 -15.887 -22.958 1.00 95.31 760 PRO A O 1
ATOM 6129 N N . SER A 1 761 ? -28.865 -17.862 -23.244 1.00 95.75 761 SER A N 1
ATOM 6130 C CA . SER A 1 761 ? -29.989 -17.569 -22.344 1.00 95.75 761 SER A CA 1
ATOM 6131 C C . SER A 1 761 ? -29.550 -17.520 -20.883 1.00 95.75 761 SER A C 1
ATOM 6133 O O . SER A 1 761 ? -29.794 -16.519 -20.214 1.00 95.75 761 SER A O 1
ATOM 6135 N N . LEU A 1 762 ? -28.857 -18.561 -20.410 1.00 97.00 762 LEU A N 1
ATOM 6136 C CA . LEU A 1 762 ? -28.358 -18.630 -19.039 1.00 97.00 762 LEU A CA 1
ATOM 6137 C C . LEU A 1 762 ? -27.360 -17.505 -18.766 1.00 97.00 762 LEU A C 1
ATOM 6139 O O . LEU A 1 762 ? -27.492 -16.799 -17.773 1.00 97.00 762 LEU A O 1
ATOM 6143 N N . ARG A 1 763 ? -26.427 -17.271 -19.694 1.00 97.38 763 ARG A N 1
ATOM 6144 C CA . ARG A 1 763 ? -25.461 -16.175 -19.604 1.00 97.38 763 ARG A CA 1
ATOM 6145 C C . ARG A 1 763 ? -26.149 -14.828 -19.395 1.00 97.38 763 ARG A C 1
ATOM 6147 O O . ARG A 1 763 ? -25.767 -14.087 -18.501 1.00 97.38 763 ARG A O 1
ATOM 6154 N N . ARG A 1 764 ? -27.160 -14.504 -20.208 1.00 97.00 764 ARG A N 1
ATOM 6155 C CA . ARG A 1 764 ? -27.889 -13.231 -20.093 1.00 97.00 764 ARG A CA 1
ATOM 6156 C C . ARG A 1 764 ? -28.582 -13.098 -18.737 1.00 97.00 764 ARG A C 1
ATOM 6158 O O . ARG A 1 764 ? -28.524 -12.025 -18.146 1.00 97.00 764 ARG A O 1
ATOM 6165 N N . ASN A 1 765 ? -29.187 -14.181 -18.249 1.00 97.94 765 ASN A N 1
ATOM 6166 C CA . ASN A 1 765 ? -29.842 -14.200 -16.944 1.00 97.94 765 ASN A CA 1
ATOM 6167 C C . ASN A 1 765 ? -28.836 -13.967 -15.807 1.00 97.94 765 ASN A C 1
ATOM 6169 O O . ASN A 1 765 ? -29.098 -13.132 -14.949 1.00 97.94 765 ASN A O 1
ATOM 6173 N N . LEU A 1 766 ? -27.672 -14.629 -15.840 1.00 98.31 766 LEU A N 1
ATOM 6174 C CA . LEU A 1 766 ? -26.602 -14.440 -14.850 1.00 98.31 766 LEU A CA 1
ATOM 6175 C C . LEU A 1 766 ? -26.064 -13.006 -14.853 1.00 98.31 766 LEU A C 1
ATOM 6177 O O . LEU A 1 766 ? -25.861 -12.429 -13.795 1.00 98.31 766 LEU A O 1
ATOM 6181 N N . ILE A 1 767 ? -25.882 -12.397 -16.030 1.00 98.38 767 ILE A N 1
ATOM 6182 C CA . ILE A 1 767 ? -25.446 -10.994 -16.134 1.00 98.38 767 ILE A CA 1
ATOM 6183 C C . ILE A 1 767 ? -26.476 -10.061 -15.490 1.00 98.38 767 ILE A C 1
ATOM 6185 O O . ILE A 1 767 ? -26.114 -9.196 -14.696 1.00 98.38 767 ILE A O 1
ATOM 6189 N N . GLN A 1 768 ? -27.760 -10.232 -15.815 1.00 98.12 768 GLN A N 1
ATOM 6190 C CA . GLN A 1 768 ? -28.821 -9.389 -15.265 1.00 98.12 768 GLN A CA 1
ATOM 6191 C C . GLN A 1 768 ? -28.955 -9.561 -13.746 1.00 98.12 768 GLN A C 1
ATOM 6193 O O . GLN A 1 768 ? -29.036 -8.563 -13.030 1.00 98.12 768 GLN A O 1
ATOM 6198 N N . ALA A 1 769 ? -28.951 -10.805 -13.260 1.00 98.44 769 ALA A N 1
ATOM 6199 C CA . ALA A 1 769 ? -29.012 -11.108 -11.834 1.00 98.44 769 ALA A CA 1
ATOM 6200 C C . ALA A 1 769 ? -27.773 -10.581 -11.094 1.00 98.44 769 ALA A C 1
ATOM 6202 O O . ALA A 1 769 ? -27.914 -9.987 -10.030 1.00 98.44 769 ALA A O 1
ATOM 6203 N N . GLY A 1 770 ? -26.579 -10.717 -11.681 1.00 98.50 770 GLY A N 1
ATOM 6204 C CA . GLY A 1 770 ? -25.323 -10.231 -11.109 1.00 98.50 770 GLY A CA 1
ATOM 6205 C C . GLY A 1 770 ? -25.311 -8.717 -10.933 1.00 98.50 770 GLY A C 1
ATOM 6206 O O . GLY A 1 770 ? -25.014 -8.229 -9.847 1.00 98.50 770 GLY A O 1
ATOM 6207 N N . LEU A 1 771 ? -25.728 -7.966 -11.955 1.00 98.25 771 LEU A N 1
ATOM 6208 C CA . LEU A 1 771 ? -25.832 -6.506 -11.863 1.00 98.25 771 LEU A CA 1
ATOM 6209 C C . LEU A 1 771 ? -26.804 -6.063 -10.756 1.00 98.25 771 LEU A C 1
ATOM 6211 O O . LEU A 1 771 ? -26.515 -5.109 -10.040 1.00 98.25 771 LEU A O 1
ATOM 6215 N N . GLN A 1 772 ? -27.935 -6.759 -10.592 1.00 98.00 772 GLN A N 1
ATOM 6216 C CA . GLN A 1 772 ? -28.895 -6.483 -9.515 1.00 98.00 772 GLN A CA 1
ATOM 6217 C C . GLN A 1 772 ? -28.348 -6.868 -8.135 1.00 98.00 772 GLN A C 1
ATOM 6219 O O . GLN A 1 772 ? -28.552 -6.143 -7.165 1.00 98.00 772 GLN A O 1
ATOM 6224 N N . GLN A 1 773 ? -27.645 -7.996 -8.035 1.00 98.00 773 GLN A N 1
ATOM 6225 C CA . GLN A 1 773 ? -27.047 -8.465 -6.790 1.00 98.00 773 GLN A CA 1
ATOM 6226 C C . GLN A 1 773 ? -25.929 -7.524 -6.321 1.00 98.00 773 GLN A C 1
ATOM 6228 O O . GLN A 1 773 ? -25.894 -7.165 -5.147 1.00 98.00 773 GLN A O 1
ATOM 6233 N N . ALA A 1 774 ? -25.070 -7.059 -7.233 1.00 97.81 774 ALA A N 1
ATOM 6234 C CA . ALA A 1 774 ? -23.972 -6.146 -6.922 1.00 97.81 774 ALA A CA 1
ATOM 6235 C C . ALA A 1 774 ? -24.444 -4.804 -6.328 1.00 97.81 774 ALA A C 1
ATOM 6237 O O . ALA A 1 774 ? -23.761 -4.241 -5.479 1.00 97.81 774 ALA A O 1
ATOM 6238 N N . GLN A 1 775 ? -25.637 -4.321 -6.699 1.00 95.75 775 GLN A N 1
ATOM 6239 C CA . GLN A 1 775 ? -26.215 -3.075 -6.166 1.00 95.75 775 GLN A CA 1
ATOM 6240 C C . GLN A 1 775 ? -26.514 -3.115 -4.661 1.00 95.75 775 GLN A C 1
ATOM 6242 O O . GLN A 1 775 ? -26.695 -2.063 -4.053 1.00 95.75 775 GLN A O 1
ATOM 6247 N N . LYS A 1 776 ? -26.559 -4.303 -4.045 1.00 96.38 776 LYS A N 1
ATOM 6248 C CA . LYS A 1 776 ? -26.754 -4.454 -2.595 1.00 96.38 776 LYS A CA 1
ATOM 6249 C C . LYS A 1 776 ? -25.502 -4.105 -1.780 1.00 96.38 776 LYS A C 1
ATOM 6251 O O . LYS A 1 776 ? -25.599 -3.980 -0.564 1.00 96.38 776 LYS A O 1
ATOM 6256 N N . PHE A 1 777 ? -24.346 -3.953 -2.428 1.00 97.56 777 PHE A N 1
ATOM 6257 C CA . PHE A 1 777 ? -23.051 -3.764 -1.778 1.00 97.56 777 PHE A CA 1
ATOM 6258 C C . PHE A 1 777 ? -22.516 -2.357 -2.048 1.00 97.56 777 PHE A C 1
ATOM 6260 O O . PHE A 1 777 ? -22.147 -2.022 -3.170 1.00 97.56 777 PHE A O 1
ATOM 6267 N N . SER A 1 778 ? -22.455 -1.519 -1.013 1.00 96.00 778 SER A N 1
ATOM 6268 C CA . SER A 1 778 ? -22.083 -0.106 -1.137 1.00 96.00 778 SER A CA 1
ATOM 6269 C C . SER A 1 778 ? -21.082 0.303 -0.065 1.00 96.00 778 SER A C 1
ATOM 6271 O O . SER A 1 778 ? -21.283 0.033 1.120 1.00 96.00 778 SER A O 1
ATOM 6273 N N . TRP A 1 779 ? -20.030 1.018 -0.477 1.00 96.88 779 TRP A N 1
ATOM 6274 C CA . TRP A 1 779 ? -19.054 1.587 0.454 1.00 96.88 779 TRP A CA 1
ATOM 6275 C C . TRP A 1 779 ? -19.692 2.597 1.409 1.00 96.88 779 TRP A C 1
ATOM 6277 O O . TRP A 1 779 ? -19.297 2.650 2.566 1.00 96.88 779 TRP A O 1
ATOM 6287 N N . ILE A 1 780 ? -20.704 3.345 0.955 1.00 95.81 780 ILE A N 1
ATOM 6288 C CA . ILE A 1 780 ? -21.453 4.297 1.792 1.00 95.81 780 ILE A CA 1
ATOM 6289 C C . ILE A 1 780 ? -22.177 3.547 2.914 1.00 95.81 780 ILE A C 1
ATOM 6291 O O . ILE A 1 780 ? -22.080 3.923 4.078 1.00 95.81 780 ILE A O 1
ATOM 6295 N N . THR A 1 781 ? -22.868 2.455 2.577 1.00 96.06 781 THR A N 1
ATOM 6296 C CA . THR A 1 781 ? -23.593 1.640 3.561 1.00 96.06 781 THR A CA 1
ATOM 6297 C C . THR A 1 781 ? -22.635 1.034 4.583 1.00 96.06 781 THR A C 1
ATOM 6299 O O . THR A 1 781 ? -22.890 1.120 5.781 1.00 96.06 781 THR A O 1
ATOM 6302 N N . MET A 1 782 ? -21.503 0.484 4.131 1.00 97.56 782 MET A N 1
ATOM 6303 C CA . MET A 1 782 ? -20.464 -0.034 5.025 1.00 97.56 782 MET A CA 1
ATOM 6304 C C . MET A 1 782 ? -19.918 1.058 5.958 1.00 97.56 782 MET A C 1
ATOM 6306 O O . MET A 1 782 ? -19.788 0.835 7.159 1.00 97.56 782 MET A O 1
ATOM 6310 N N . ALA A 1 783 ? -19.626 2.242 5.414 1.00 97.50 783 ALA A N 1
ATOM 6311 C CA . ALA A 1 783 ? -19.092 3.376 6.157 1.00 97.50 783 ALA A CA 1
ATOM 6312 C C . ALA A 1 783 ? -20.050 3.864 7.255 1.00 97.50 783 ALA A C 1
ATOM 6314 O O . ALA A 1 783 ? -19.596 4.148 8.364 1.00 97.50 783 ALA A O 1
ATOM 6315 N N . GLU A 1 784 ? -21.357 3.920 6.984 1.00 96.06 784 GLU A N 1
ATOM 6316 C CA . GLU A 1 784 ? -22.368 4.294 7.983 1.00 96.06 784 GLU A CA 1
ATOM 6317 C C . GLU A 1 784 ? -22.533 3.232 9.078 1.00 96.06 784 GLU A C 1
ATOM 6319 O O . GLU A 1 784 ? -22.588 3.579 10.259 1.00 96.06 784 GLU A O 1
ATOM 6324 N N . ILE A 1 785 ? -22.529 1.940 8.722 1.00 96.25 785 ILE A N 1
ATOM 6325 C CA . ILE A 1 785 ? -22.595 0.844 9.704 1.00 96.25 785 ILE A CA 1
ATOM 6326 C C . ILE A 1 785 ? -21.373 0.875 10.633 1.00 96.25 785 ILE A C 1
ATOM 6328 O O . ILE A 1 785 ? -21.521 0.811 11.853 1.00 96.25 785 ILE A O 1
ATOM 6332 N N . ILE A 1 786 ? -20.164 1.010 10.075 1.00 97.50 786 ILE A N 1
ATOM 6333 C CA . ILE A 1 786 ? -18.925 1.041 10.866 1.00 97.50 786 ILE A CA 1
ATOM 6334 C C . ILE A 1 786 ? -18.879 2.284 11.756 1.00 97.50 786 ILE A C 1
ATOM 6336 O O . ILE A 1 786 ? -18.566 2.171 12.937 1.00 97.50 786 ILE A O 1
ATOM 6340 N N . LYS A 1 787 ? -19.244 3.459 11.235 1.00 95.88 787 LYS A N 1
ATOM 6341 C CA . LYS A 1 787 ? -19.374 4.688 12.031 1.00 95.88 787 LYS A CA 1
ATOM 6342 C C . LYS A 1 787 ? -20.310 4.488 13.228 1.00 95.88 787 LYS A C 1
ATOM 6344 O O . LYS A 1 787 ? -19.947 4.843 14.349 1.00 95.88 787 LYS A O 1
ATOM 6349 N N . ALA A 1 788 ? -21.489 3.898 13.014 1.00 90.62 788 ALA A N 1
ATOM 6350 C CA . ALA A 1 788 ? -22.433 3.612 14.092 1.00 90.62 788 ALA A CA 1
ATOM 6351 C C . ALA A 1 788 ? -21.848 2.633 15.125 1.00 90.62 788 ALA A C 1
ATOM 6353 O O . ALA A 1 788 ? -21.977 2.865 16.326 1.00 90.62 788 ALA A O 1
ATOM 6354 N N . ALA A 1 789 ? -21.155 1.582 14.675 1.00 91.88 789 ALA A N 1
ATOM 6355 C CA . ALA A 1 789 ? -20.486 0.624 15.556 1.00 91.88 789 ALA A CA 1
ATOM 6356 C C . ALA A 1 789 ? -19.395 1.280 16.421 1.00 91.88 789 ALA A C 1
ATOM 6358 O O . ALA A 1 789 ? -19.322 1.011 17.618 1.00 91.88 789 ALA A O 1
ATOM 6359 N N . LEU A 1 790 ? -18.591 2.179 15.843 1.00 94.50 790 LEU A N 1
ATOM 6360 C CA . LEU A 1 790 ? -17.549 2.911 16.568 1.00 94.50 790 LEU A CA 1
ATOM 6361 C C . LEU A 1 790 ? -18.147 3.823 17.652 1.00 94.50 790 LEU A C 1
ATOM 6363 O O . LEU A 1 790 ? -17.713 3.773 18.799 1.00 94.50 790 LEU A O 1
ATOM 6367 N N . PHE A 1 791 ? -19.195 4.592 17.340 1.00 87.81 791 PHE A N 1
ATOM 6368 C CA . PHE A 1 791 ? -19.879 5.406 18.356 1.00 87.81 791 PHE A CA 1
ATOM 6369 C C . PHE A 1 791 ? -20.566 4.565 19.438 1.00 87.81 791 PHE A C 1
ATOM 6371 O O . PHE A 1 791 ? -20.571 4.944 20.611 1.00 87.81 791 PHE A O 1
ATOM 6378 N N . ASN A 1 792 ? -21.127 3.411 19.070 1.00 82.12 792 ASN A N 1
ATOM 6379 C CA . ASN A 1 792 ? -21.720 2.492 20.037 1.00 82.12 792 ASN A CA 1
ATOM 6380 C C . ASN A 1 792 ? -20.674 1.930 21.011 1.00 82.12 792 ASN A C 1
ATOM 6382 O O . ASN A 1 792 ? -21.003 1.770 22.182 1.00 82.12 792 ASN A O 1
ATOM 6386 N N . ALA A 1 793 ? -19.437 1.692 20.560 1.00 84.50 793 ALA A N 1
ATOM 6387 C CA . ALA A 1 793 ? -18.350 1.175 21.396 1.00 84.50 793 ALA A CA 1
ATOM 6388 C C . ALA A 1 793 ? -17.832 2.179 22.444 1.00 84.50 793 ALA A C 1
ATOM 6390 O O . ALA A 1 793 ? -17.329 1.760 23.480 1.00 84.50 793 ALA A O 1
ATOM 6391 N N . ILE A 1 794 ? -17.960 3.486 22.188 1.00 78.25 794 ILE A N 1
ATOM 6392 C CA . ILE A 1 794 ? -17.546 4.560 23.119 1.00 78.25 794 ILE A CA 1
ATOM 6393 C C . ILE A 1 794 ? -18.578 4.776 24.226 1.00 78.25 794 ILE A C 1
ATOM 6395 O O . ILE A 1 794 ? -18.273 5.294 25.295 1.00 78.25 794 ILE A O 1
ATOM 6399 N N . SER A 1 795 ? -19.828 4.406 23.972 1.00 59.81 795 SER A N 1
ATOM 6400 C CA . SER A 1 795 ? -20.883 4.618 24.952 1.00 59.81 795 SER A CA 1
ATOM 6401 C C . SER A 1 795 ? -20.743 3.626 26.103 1.00 59.81 795 SER A C 1
ATOM 6403 O O . SER A 1 795 ? -20.514 2.447 25.822 1.00 59.81 795 SER A O 1
ATOM 6405 N N . PRO A 1 796 ? -20.932 4.053 27.366 1.00 53.47 796 PRO A N 1
ATOM 6406 C CA . PRO A 1 796 ? -20.915 3.143 28.500 1.00 53.47 796 PRO A CA 1
ATOM 6407 C C . PRO A 1 796 ? -21.826 1.949 28.210 1.00 53.47 796 PRO A C 1
ATOM 6409 O O . PRO A 1 796 ? -23.003 2.121 27.873 1.00 53.47 796 PRO A O 1
ATOM 6412 N N . GLN A 1 797 ? -21.282 0.731 28.288 1.00 56.22 797 GLN A N 1
ATOM 6413 C CA . GLN A 1 797 ? -22.135 -0.448 28.303 1.00 56.22 797 GLN A CA 1
ATOM 6414 C C . GLN A 1 797 ? -22.950 -0.367 29.588 1.00 56.22 797 GLN A C 1
ATOM 6416 O O . GLN A 1 797 ? -22.403 -0.462 30.683 1.00 56.22 797 GLN A O 1
ATOM 6421 N N . ILE A 1 798 ? -24.253 -0.135 29.441 1.00 64.69 798 ILE A N 1
ATOM 6422 C CA . ILE A 1 798 ? -25.195 -0.106 30.556 1.00 64.69 798 ILE A CA 1
ATOM 6423 C C . ILE A 1 798 ? -25.090 -1.471 31.236 1.00 64.69 798 ILE A C 1
ATOM 6425 O O . ILE A 1 798 ? -25.458 -2.493 30.650 1.00 64.69 798 ILE A O 1
ATOM 6429 N N . LYS A 1 799 ? -24.517 -1.495 32.440 1.00 63.53 799 LYS A N 1
ATOM 6430 C CA . LYS A 1 799 ? -24.322 -2.717 33.214 1.00 63.53 799 LYS A CA 1
ATOM 6431 C C . LYS A 1 799 ? -25.675 -3.136 33.784 1.00 63.53 799 LYS A C 1
ATOM 6433 O O . LYS A 1 799 ? -26.139 -2.600 34.784 1.00 63.53 799 LYS A O 1
ATOM 6438 N N . LEU A 1 800 ? -26.331 -4.049 33.081 1.00 73.38 800 LEU A N 1
ATOM 6439 C CA . LEU A 1 800 ? -27.639 -4.588 33.444 1.00 73.38 800 LEU A CA 1
ATOM 6440 C C . LEU A 1 800 ? -27.471 -5.924 34.168 1.00 73.38 800 LEU A C 1
ATOM 6442 O O . LEU A 1 800 ? -26.555 -6.690 33.859 1.00 73.38 800 LEU A O 1
ATOM 6446 N N . THR A 1 801 ? -28.376 -6.207 35.093 1.00 74.06 801 THR A N 1
ATOM 6447 C CA . THR A 1 801 ? -28.500 -7.495 35.781 1.00 74.06 801 THR A CA 1
ATOM 6448 C C . THR A 1 801 ? -29.788 -8.198 35.338 1.00 74.06 801 THR A C 1
ATOM 6450 O O . THR A 1 801 ? -30.389 -7.834 34.325 1.00 74.06 801 THR A O 1
ATOM 6453 N N . ASP A 1 802 ? -30.227 -9.225 36.066 1.00 67.06 802 ASP A N 1
ATOM 6454 C CA . ASP A 1 802 ? -31.494 -9.916 35.790 1.00 67.06 802 ASP A CA 1
ATOM 6455 C C . ASP A 1 802 ? -32.730 -9.069 36.161 1.00 67.06 802 ASP A C 1
ATOM 6457 O O . ASP A 1 802 ? -33.829 -9.316 35.662 1.00 67.06 802 ASP A O 1
ATOM 6461 N N . SER A 1 803 ? -32.549 -8.047 37.005 1.00 72.69 803 SER A N 1
ATOM 6462 C CA . SER A 1 803 ? -33.610 -7.165 37.503 1.00 72.69 803 SER A CA 1
ATOM 6463 C C . SER A 1 803 ? -33.223 -5.706 37.257 1.00 72.69 803 SER A C 1
ATOM 6465 O O . SER A 1 803 ? -32.405 -5.153 37.991 1.00 72.69 803 SER A O 1
ATOM 6467 N N . ASN A 1 804 ? -33.826 -5.076 36.243 1.00 81.88 804 ASN A N 1
ATOM 6468 C CA . ASN A 1 804 ? -33.474 -3.725 35.797 1.00 81.88 804 ASN A CA 1
ATOM 6469 C C . ASN A 1 804 ? -34.681 -2.787 35.896 1.00 81.88 804 ASN A C 1
ATOM 6471 O O . ASN A 1 804 ? -35.655 -2.955 35.162 1.00 81.88 804 ASN A O 1
ATOM 6475 N N . TYR A 1 805 ? -34.617 -1.775 36.756 1.00 86.81 805 TYR A N 1
ATOM 6476 C CA . TYR A 1 805 ? -35.711 -0.817 36.944 1.00 86.81 805 TYR A CA 1
ATOM 6477 C C . TYR A 1 805 ? -35.340 0.551 36.386 1.00 86.81 805 TYR A C 1
ATOM 6479 O O . TYR A 1 805 ? -34.272 1.065 36.697 1.00 86.81 805 TYR A O 1
ATOM 6487 N N . LEU A 1 806 ? -36.213 1.144 35.572 1.00 89.31 806 LEU A N 1
ATOM 6488 C CA . LEU A 1 806 ? -35.993 2.460 34.967 1.00 89.31 806 LEU A CA 1
ATOM 6489 C C . LEU A 1 806 ? -36.629 3.566 35.818 1.00 89.31 806 LEU A C 1
ATOM 6491 O O . LEU A 1 806 ? -37.820 3.488 36.107 1.00 89.31 806 LEU A O 1
ATOM 6495 N N . ILE A 1 807 ? -35.879 4.620 36.139 1.00 91.31 807 ILE A N 1
ATOM 6496 C CA . ILE A 1 807 ? -36.412 5.877 36.688 1.00 91.31 807 ILE A CA 1
ATOM 6497 C C . ILE A 1 807 ? -36.035 7.070 35.811 1.00 91.31 807 ILE A C 1
ATOM 6499 O O . ILE A 1 807 ? -34.975 7.086 35.178 1.00 91.31 807 ILE A O 1
ATOM 6503 N N . ILE A 1 808 ? -36.908 8.080 35.782 1.00 91.44 808 ILE A N 1
ATOM 6504 C CA . ILE A 1 808 ? -36.746 9.283 34.954 1.00 91.44 808 ILE A CA 1
ATOM 6505 C C . ILE A 1 808 ? -36.903 10.536 35.836 1.00 91.44 808 ILE A C 1
ATOM 6507 O O . ILE A 1 808 ? -37.862 11.292 35.666 1.00 91.44 808 ILE A O 1
ATOM 6511 N N . PRO A 1 809 ? -35.989 10.756 36.800 1.00 91.50 809 PRO A N 1
ATOM 6512 C CA . PRO A 1 809 ? -36.080 11.896 37.704 1.00 91.50 809 PRO A CA 1
ATOM 6513 C C . PRO A 1 809 ? -35.950 13.227 36.954 1.00 91.50 809 PRO A C 1
ATOM 6515 O O . PRO A 1 809 ? -35.151 13.376 36.027 1.00 91.50 809 PRO A O 1
ATOM 6518 N N . ASP A 1 810 ? -36.722 14.217 37.384 1.00 91.62 810 ASP A N 1
ATOM 6519 C CA . ASP A 1 810 ? -36.556 15.614 37.018 1.00 91.62 810 ASP A CA 1
ATOM 6520 C C . ASP A 1 810 ? -35.534 16.258 37.952 1.00 91.62 810 ASP A C 1
ATOM 6522 O O . ASP A 1 810 ? -35.849 16.728 39.050 1.00 91.62 810 ASP A O 1
ATOM 6526 N N . TRP A 1 811 ? -34.293 16.298 37.478 1.00 90.31 811 TRP A N 1
ATOM 6527 C CA . TRP A 1 811 ? -33.158 16.903 38.170 1.00 90.31 811 TRP A CA 1
ATOM 6528 C C . TRP A 1 811 ? -33.299 18.417 38.402 1.00 90.31 811 TRP A C 1
ATOM 6530 O O . TRP A 1 811 ? -32.466 18.995 39.094 1.00 90.31 811 TRP A O 1
ATOM 6540 N N . GLN A 1 812 ? -34.327 19.074 37.846 1.00 88.44 812 GLN A N 1
ATOM 6541 C CA . GLN A 1 812 ? -34.645 20.480 38.132 1.00 88.44 812 GLN A CA 1
ATOM 6542 C C . GLN A 1 812 ? -35.559 20.658 39.356 1.00 88.44 812 GLN A C 1
ATOM 6544 O O . GLN A 1 812 ? -35.803 21.792 39.776 1.00 88.44 812 GLN A O 1
ATOM 6549 N N . THR A 1 813 ? -36.066 19.563 39.930 1.00 88.62 813 THR A N 1
ATOM 6550 C CA . THR A 1 813 ? -36.866 19.575 41.163 1.00 88.62 813 THR A CA 1
ATOM 6551 C C . THR A 1 813 ? -36.037 20.073 42.351 1.00 88.62 813 THR A C 1
ATOM 6553 O O . THR A 1 813 ? -34.817 19.930 42.381 1.00 88.62 813 THR A O 1
ATOM 6556 N N . GLU A 1 814 ? -36.697 20.657 43.357 1.00 90.25 814 GLU A N 1
ATOM 6557 C CA . GLU A 1 814 ? -36.047 21.082 44.601 1.00 90.25 814 GLU A CA 1
ATOM 6558 C C . GLU A 1 814 ? -35.255 19.929 45.247 1.00 90.25 814 GLU A C 1
ATOM 6560 O O . GLU A 1 814 ? -35.792 18.842 45.477 1.00 90.25 814 GLU A O 1
ATOM 6565 N N . GLU A 1 815 ? -33.979 20.189 45.552 1.00 87.19 815 GLU A N 1
ATOM 6566 C CA . GLU A 1 815 ? -32.985 19.190 45.975 1.00 87.19 815 GLU A CA 1
ATOM 6567 C C . GLU A 1 815 ? -33.449 18.353 47.177 1.00 87.19 815 GLU A C 1
ATOM 6569 O O . GLU A 1 815 ? -33.259 17.138 47.197 1.00 87.19 815 GLU A O 1
ATOM 6574 N N . GLU A 1 816 ? -34.119 18.973 48.154 1.00 87.25 816 GLU A N 1
ATOM 6575 C CA . GLU A 1 816 ? -34.644 18.296 49.349 1.00 87.25 816 GLU A CA 1
ATOM 6576 C C . GLU A 1 816 ? -35.735 17.270 48.996 1.00 87.25 816 GLU A C 1
ATOM 6578 O O . GLU A 1 816 ? -35.751 16.162 49.535 1.00 87.25 816 GLU A O 1
ATOM 6583 N N . THR A 1 817 ? -36.601 17.600 48.032 1.00 85.94 817 THR A N 1
ATOM 6584 C CA . THR A 1 817 ? -37.683 16.714 47.575 1.00 85.94 817 THR A CA 1
ATOM 6585 C C . THR A 1 817 ? -37.123 15.530 46.788 1.00 85.94 817 THR A C 1
ATOM 6587 O O . THR A 1 817 ? -37.477 14.384 47.066 1.00 85.94 817 THR A O 1
ATOM 6590 N N . LEU A 1 818 ? -36.208 15.794 45.847 1.00 89.75 818 LEU A N 1
ATOM 6591 C CA . LEU A 1 818 ? -35.561 14.753 45.045 1.00 89.75 818 LEU A CA 1
ATOM 6592 C C . LEU A 1 818 ? -34.713 13.811 45.918 1.00 89.75 818 LEU A C 1
ATOM 6594 O O . LEU A 1 818 ? -34.740 12.595 45.726 1.00 89.75 818 LEU A O 1
ATOM 6598 N N . THR A 1 819 ? -34.007 14.362 46.914 1.00 90.06 819 THR A N 1
ATOM 6599 C CA . THR A 1 819 ? -33.221 13.577 47.878 1.00 90.06 819 THR A CA 1
ATOM 6600 C C . THR A 1 819 ? -34.115 12.637 48.673 1.00 90.06 819 THR A C 1
ATOM 6602 O O . THR A 1 819 ? -33.818 11.448 48.751 1.00 90.06 819 THR A O 1
ATOM 6605 N N . ALA A 1 820 ? -35.212 13.145 49.246 1.00 86.38 820 ALA A N 1
ATOM 6606 C CA . ALA A 1 820 ? -36.122 12.337 50.052 1.00 86.38 820 ALA A CA 1
ATOM 6607 C C . ALA A 1 820 ? -36.725 11.174 49.249 1.00 86.38 820 ALA A C 1
ATOM 6609 O O . ALA A 1 820 ? -36.774 10.042 49.733 1.00 86.38 820 ALA A O 1
ATOM 6610 N N . GLU A 1 821 ? -37.138 11.435 48.008 1.00 86.19 821 GLU A N 1
ATOM 6611 C CA . GLU A 1 821 ? -37.763 10.421 47.163 1.00 86.19 821 GLU A CA 1
ATOM 6612 C C . GLU A 1 821 ? -36.767 9.341 46.703 1.00 86.19 821 GLU A C 1
ATOM 6614 O O . GLU A 1 821 ? -37.039 8.145 46.848 1.00 86.19 821 GLU A O 1
ATOM 6619 N N . LEU A 1 822 ? -35.581 9.732 46.218 1.00 89.62 822 LEU A N 1
ATOM 6620 C CA . LEU A 1 822 ? -34.552 8.769 45.811 1.00 89.62 822 LEU A CA 1
ATOM 6621 C C . LEU A 1 822 ? -33.989 7.986 47.007 1.00 89.62 822 LEU A C 1
ATOM 6623 O O . LEU A 1 822 ? -33.743 6.787 46.881 1.00 89.62 822 LEU A O 1
ATOM 6627 N N . TYR A 1 823 ? -33.851 8.617 48.177 1.00 88.88 823 TYR A N 1
ATOM 6628 C CA . TYR A 1 823 ? -33.452 7.944 49.417 1.00 88.88 823 TYR A CA 1
ATOM 6629 C C . TYR A 1 823 ? -34.446 6.838 49.799 1.00 88.88 823 TYR A C 1
ATOM 6631 O O . TYR A 1 823 ? -34.043 5.695 50.029 1.00 88.88 823 TYR A O 1
ATOM 6639 N N . ASN A 1 824 ? -35.749 7.143 49.797 1.00 82.25 824 ASN A N 1
ATOM 6640 C CA . ASN A 1 824 ? -36.802 6.168 50.100 1.00 82.25 824 ASN A CA 1
ATOM 6641 C C . ASN A 1 824 ? -36.823 5.008 49.099 1.00 82.25 824 ASN A C 1
ATOM 6643 O O . ASN A 1 824 ? -36.921 3.843 49.502 1.00 82.25 824 ASN A O 1
ATOM 6647 N N . LEU A 1 825 ? -36.707 5.312 47.804 1.00 85.62 825 LEU A N 1
ATOM 6648 C CA . LEU A 1 825 ? -36.685 4.302 46.752 1.00 85.62 825 LEU A CA 1
ATOM 6649 C C . LEU A 1 825 ? -35.489 3.354 46.910 1.00 85.62 825 LEU A C 1
ATOM 6651 O O . LEU A 1 825 ? -35.668 2.136 46.952 1.00 85.62 825 LEU A O 1
ATOM 6655 N N . ILE A 1 826 ? -34.277 3.905 47.027 1.00 87.44 826 ILE A N 1
ATOM 6656 C CA . ILE A 1 826 ? -33.040 3.120 47.128 1.00 87.44 826 ILE A CA 1
ATOM 6657 C C . ILE A 1 826 ? -33.048 2.276 48.409 1.00 87.44 826 ILE A C 1
ATOM 6659 O O . ILE A 1 826 ? -32.759 1.080 48.346 1.00 87.44 826 ILE A O 1
ATOM 6663 N N . SER A 1 827 ? -33.464 2.846 49.548 1.00 81.62 827 SER A N 1
ATOM 6664 C CA . SER A 1 827 ? -33.641 2.109 50.811 1.00 81.62 827 SER A CA 1
ATOM 6665 C C . SER A 1 827 ? -34.592 0.920 50.644 1.00 81.62 827 SER A C 1
ATOM 6667 O O . SER A 1 827 ? -34.296 -0.202 51.066 1.00 81.62 827 SER A O 1
ATOM 6669 N N . THR A 1 828 ? -35.733 1.146 49.988 1.00 76.81 828 THR A N 1
ATOM 6670 C CA . THR A 1 828 ? -36.760 0.120 49.778 1.00 76.81 828 THR A CA 1
ATOM 6671 C C . THR A 1 828 ? -36.254 -1.009 48.887 1.00 76.81 828 THR A C 1
ATOM 6673 O O . THR A 1 828 ? -36.446 -2.180 49.226 1.00 76.81 828 THR A O 1
ATOM 6676 N N . LEU A 1 829 ? -35.581 -0.687 47.780 1.00 77.81 829 LEU A N 1
ATOM 6677 C CA . LEU A 1 829 ? -35.009 -1.691 46.881 1.00 77.81 829 LEU A CA 1
ATOM 6678 C C . LEU A 1 829 ? -33.918 -2.510 47.580 1.00 77.81 829 LEU A C 1
ATOM 6680 O O . LEU A 1 829 ? -33.960 -3.739 47.533 1.00 77.81 829 LEU A O 1
ATOM 6684 N N . ALA A 1 830 ? -33.005 -1.854 48.300 1.00 76.69 830 ALA A N 1
ATOM 6685 C CA . ALA A 1 830 ? -31.917 -2.513 49.019 1.00 76.69 830 ALA A CA 1
ATOM 6686 C C . ALA A 1 830 ? -32.426 -3.483 50.100 1.00 76.69 830 ALA A C 1
ATOM 6688 O O . ALA A 1 830 ? -32.029 -4.649 50.132 1.00 76.69 830 ALA A O 1
ATOM 6689 N N . LYS A 1 831 ? -33.386 -3.054 50.936 1.00 73.00 831 LYS A N 1
ATOM 6690 C CA . LYS A 1 831 ? -34.001 -3.898 51.985 1.00 73.00 831 LYS A CA 1
ATOM 6691 C C . LYS A 1 831 ? -34.702 -5.138 51.429 1.00 73.00 831 LYS A C 1
ATOM 6693 O O . LYS A 1 831 ? -34.833 -6.139 52.133 1.00 73.00 831 LYS A O 1
ATOM 6698 N N . ASN A 1 832 ? -35.158 -5.079 50.179 1.00 68.31 832 ASN A N 1
ATOM 6699 C CA . ASN A 1 832 ? -35.937 -6.136 49.542 1.00 68.31 832 ASN A CA 1
ATOM 6700 C C . ASN A 1 832 ? -35.175 -6.878 48.427 1.00 68.31 832 ASN A C 1
ATOM 6702 O O . ASN A 1 832 ? -35.761 -7.745 47.783 1.00 68.31 832 ASN A O 1
ATOM 6706 N N . ALA A 1 833 ? -33.881 -6.622 48.211 1.00 64.81 833 ALA A N 1
ATOM 6707 C CA . ALA A 1 833 ? -33.128 -7.168 47.076 1.00 64.81 833 ALA A CA 1
ATOM 6708 C C . ALA A 1 833 ? -33.098 -8.710 47.035 1.00 64.81 833 ALA A C 1
ATOM 6710 O O . ALA A 1 833 ? -33.456 -9.327 46.032 1.00 64.81 833 ALA A O 1
ATOM 6711 N N . LEU A 1 834 ? -32.784 -9.355 48.165 1.00 58.81 834 LEU A N 1
ATOM 6712 C CA . LEU A 1 834 ? -32.817 -10.823 48.337 1.00 58.81 834 LEU A CA 1
ATOM 6713 C C . LEU A 1 834 ? -34.169 -11.430 47.950 1.00 58.81 834 LEU A C 1
ATOM 6715 O O . LEU A 1 834 ? -34.275 -12.531 47.416 1.00 58.81 834 LEU A O 1
ATOM 6719 N N . LEU A 1 835 ? -35.217 -10.689 48.268 1.00 57.44 835 LEU A N 1
ATOM 6720 C CA . LEU A 1 835 ? -36.593 -11.070 48.087 1.00 57.44 835 LEU A CA 1
ATOM 6721 C C . LEU A 1 835 ? -37.005 -10.897 46.606 1.00 57.44 835 LEU A C 1
ATOM 6723 O O . LEU A 1 835 ? -37.635 -11.809 46.064 1.00 57.44 835 LEU A O 1
ATOM 6727 N N . ILE A 1 836 ? -36.626 -9.788 45.974 1.00 58.22 836 ILE A N 1
ATOM 6728 C CA . ILE A 1 836 ? -36.871 -9.462 44.560 1.00 58.22 836 ILE A CA 1
ATOM 6729 C C . ILE A 1 836 ? -36.158 -10.456 43.628 1.00 58.22 836 ILE A C 1
ATOM 6731 O O . ILE A 1 836 ? -36.740 -10.897 42.643 1.00 58.22 836 ILE A O 1
ATOM 6735 N N . ASN A 1 837 ? -34.945 -10.893 43.977 1.00 56.53 837 ASN A N 1
ATOM 6736 C CA . ASN A 1 837 ? -34.118 -11.725 43.095 1.00 56.53 837 ASN A CA 1
ATOM 6737 C C . ASN A 1 837 ? -34.376 -13.240 43.178 1.00 56.53 837 ASN A C 1
ATOM 6739 O O . ASN A 1 837 ? -33.916 -13.982 42.318 1.00 56.53 837 ASN A O 1
ATOM 6743 N N . GLN A 1 838 ? -35.104 -13.734 44.187 1.00 53.84 838 GLN A N 1
ATOM 6744 C CA . GLN A 1 838 ? -35.344 -15.180 44.357 1.00 53.84 838 GLN A CA 1
ATOM 6745 C C . GLN A 1 838 ? -36.585 -15.718 43.625 1.00 53.84 838 GLN A C 1
ATOM 6747 O O . GLN A 1 838 ? -36.733 -16.936 43.506 1.00 53.84 838 GLN A O 1
ATOM 6752 N N . GLY A 1 839 ? -37.471 -14.844 43.135 1.00 48.31 839 GLY A N 1
ATOM 6753 C CA . GLY A 1 839 ? -38.736 -15.243 42.516 1.00 48.31 839 GLY A CA 1
ATOM 6754 C C . GLY A 1 839 ? -39.635 -16.107 43.418 1.00 48.31 839 GLY A C 1
ATOM 6755 O O . GLY A 1 839 ? -39.310 -16.452 44.556 1.00 48.31 839 GLY A O 1
ATOM 6756 N N . TRP A 1 840 ? -40.821 -16.458 42.923 1.00 41.41 840 TRP A N 1
ATOM 6757 C CA . TRP A 1 840 ? -41.723 -17.407 43.586 1.00 41.41 840 TRP A CA 1
ATOM 6758 C C . TRP A 1 840 ? -41.478 -18.830 43.050 1.00 41.41 840 TRP A C 1
ATOM 6760 O O . TRP A 1 840 ? -41.563 -19.056 41.846 1.00 41.41 840 TRP A O 1
ATOM 6770 N N . GLY A 1 841 ? -41.217 -19.804 43.936 1.00 41.81 841 GLY A N 1
ATOM 6771 C CA . GLY A 1 841 ? -41.213 -21.241 43.599 1.00 41.81 841 GLY A CA 1
ATOM 6772 C C . GLY A 1 841 ? -39.856 -21.930 43.369 1.00 41.81 841 GLY A C 1
ATOM 6773 O O . GLY A 1 841 ? -39.849 -23.084 42.943 1.00 41.81 841 GLY A O 1
ATOM 6774 N N . VAL A 1 842 ? -38.717 -21.295 43.667 1.00 39.69 842 VAL A N 1
ATOM 6775 C CA . VAL A 1 842 ? -37.382 -21.905 43.485 1.00 39.69 842 VAL A CA 1
ATOM 6776 C C . VAL A 1 842 ? -36.885 -22.548 44.789 1.00 39.69 842 VAL A C 1
ATOM 6778 O O . VAL A 1 842 ? -36.821 -21.895 45.829 1.00 39.69 842 VAL A O 1
ATOM 6781 N N . SER A 1 843 ? -36.534 -23.843 44.759 1.00 36.50 843 SER A N 1
ATOM 6782 C CA . SER A 1 843 ? -35.948 -24.529 45.920 1.00 36.50 843 SER A CA 1
ATOM 6783 C C . SER A 1 843 ? -34.469 -24.179 46.089 1.00 36.50 843 SER A C 1
ATOM 6785 O O . SER A 1 843 ? -33.685 -24.275 45.148 1.00 36.50 843 SER A O 1
ATOM 6787 N N . THR A 1 844 ? -34.106 -23.844 47.321 1.00 42.88 844 THR A N 1
ATOM 6788 C CA . THR A 1 844 ? -32.800 -23.386 47.804 1.00 42.88 844 THR A CA 1
ATOM 6789 C C . THR A 1 844 ? -31.624 -24.325 47.502 1.00 42.88 844 THR A C 1
ATOM 6791 O O . THR A 1 844 ? -31.589 -25.444 48.022 1.00 42.88 844 THR A O 1
ATOM 6794 N N . SER A 1 845 ? -30.595 -23.826 46.804 1.00 36.00 845 SER A N 1
ATOM 6795 C CA . SER A 1 845 ? -29.220 -24.346 46.953 1.00 36.00 845 SER A CA 1
ATOM 6796 C C . SER A 1 845 ? -28.072 -23.342 46.745 1.00 36.00 845 SER A C 1
ATOM 6798 O O . SER A 1 845 ? -26.924 -23.727 46.948 1.00 36.00 845 SER A O 1
ATOM 6800 N N . THR A 1 846 ? -28.323 -22.069 46.425 1.00 35.94 846 THR A N 1
ATOM 6801 C CA . THR A 1 846 ? -27.283 -21.018 46.380 1.00 35.94 846 THR A CA 1
ATOM 6802 C C . THR A 1 846 ? -27.810 -19.739 47.029 1.00 35.94 846 THR A C 1
ATOM 6804 O O . THR A 1 846 ? -28.886 -19.262 46.686 1.00 35.94 846 THR A O 1
ATOM 6807 N N . LEU A 1 847 ? -27.078 -19.235 48.023 1.00 38.47 847 LEU A N 1
ATOM 6808 C CA . LEU A 1 847 ? -27.409 -18.075 48.862 1.00 38.47 847 LEU A CA 1
ATOM 6809 C C . LEU A 1 847 ? -26.828 -16.766 48.290 1.00 38.47 847 LEU A C 1
ATOM 6811 O O . LEU A 1 847 ? -26.509 -15.865 49.054 1.00 38.47 847 LEU A O 1
ATOM 6815 N N . ASP A 1 848 ? -26.700 -16.654 46.968 1.00 41.91 848 ASP A N 1
ATOM 6816 C CA . ASP A 1 848 ? -26.297 -15.403 46.320 1.00 41.91 848 ASP A CA 1
ATOM 6817 C C . ASP A 1 848 ? -27.574 -14.665 45.906 1.00 41.91 848 ASP A C 1
ATOM 6819 O O . ASP A 1 848 ? -28.248 -15.038 44.944 1.00 41.91 848 ASP A O 1
ATOM 6823 N N . GLY A 1 849 ? -27.978 -13.668 46.697 1.00 50.91 849 GLY A N 1
ATOM 6824 C CA . GLY A 1 849 ? -28.989 -12.709 46.258 1.00 50.91 849 GLY A CA 1
ATOM 6825 C C . GLY A 1 849 ? -28.437 -11.947 45.054 1.00 50.91 849 GLY A C 1
ATOM 6826 O O . GLY A 1 849 ? -27.316 -11.458 45.116 1.00 50.91 849 GLY A O 1
ATOM 6827 N N . GLY A 1 850 ? -29.182 -11.891 43.947 1.00 62.88 850 GLY A N 1
ATOM 6828 C CA . GLY A 1 850 ? -28.767 -11.123 42.768 1.00 62.88 850 GLY A CA 1
ATOM 6829 C C . GLY A 1 850 ? -28.600 -9.627 43.073 1.00 62.88 850 GLY A C 1
ATOM 6830 O O . GLY A 1 850 ? -29.051 -9.141 44.111 1.00 62.88 850 GLY A O 1
ATOM 6831 N N . VAL A 1 851 ? -27.989 -8.893 42.147 1.00 76.75 851 VAL A N 1
ATOM 6832 C CA . VAL A 1 851 ? -27.855 -7.428 42.207 1.00 76.75 851 VAL A CA 1
ATOM 6833 C C . VAL A 1 851 ? -28.982 -6.798 41.386 1.00 76.75 851 VAL A C 1
ATOM 6835 O O . VAL A 1 851 ? -29.285 -7.284 40.297 1.00 76.75 851 VAL A O 1
ATOM 6838 N N . ILE A 1 852 ? -29.626 -5.741 41.881 1.00 80.75 852 ILE A N 1
ATOM 6839 C CA . ILE A 1 852 ? -30.625 -4.967 41.125 1.00 80.75 852 ILE A CA 1
ATOM 6840 C C . ILE A 1 852 ? -29.920 -3.819 40.405 1.00 80.75 852 ILE A C 1
ATOM 6842 O O . ILE A 1 852 ? -29.210 -3.058 41.054 1.00 80.75 852 ILE A O 1
ATOM 6846 N N . THR A 1 853 ? -30.160 -3.632 39.107 1.00 86.00 853 THR A N 1
ATOM 6847 C CA . THR A 1 853 ? -29.726 -2.412 38.415 1.00 86.00 853 THR A CA 1
ATOM 6848 C C . THR A 1 853 ? -30.846 -1.374 38.422 1.00 86.00 853 THR A C 1
ATOM 6850 O O . THR A 1 853 ? -31.924 -1.596 37.864 1.00 86.00 853 THR A O 1
ATOM 6853 N N . LEU A 1 854 ? -30.583 -0.205 39.004 1.00 88.81 854 LEU A N 1
ATOM 6854 C CA . LEU A 1 854 ? -31.412 0.984 38.844 1.00 88.81 854 LEU A CA 1
ATOM 6855 C C . LEU A 1 854 ? -30.875 1.798 37.659 1.00 88.81 854 LEU A C 1
ATOM 6857 O O . LEU A 1 854 ? -29.801 2.394 37.727 1.00 88.81 854 LEU A O 1
ATOM 6861 N N . VAL A 1 855 ? -31.615 1.785 36.553 1.00 89.12 855 VAL A N 1
ATOM 6862 C CA . VAL A 1 855 ? -31.316 2.523 35.324 1.00 89.12 855 VAL A CA 1
ATOM 6863 C C . VAL A 1 855 ? -31.897 3.931 35.452 1.00 89.12 855 VAL A C 1
ATOM 6865 O O . VAL A 1 855 ? -33.108 4.090 35.588 1.00 89.12 855 VAL A O 1
ATOM 6868 N N . 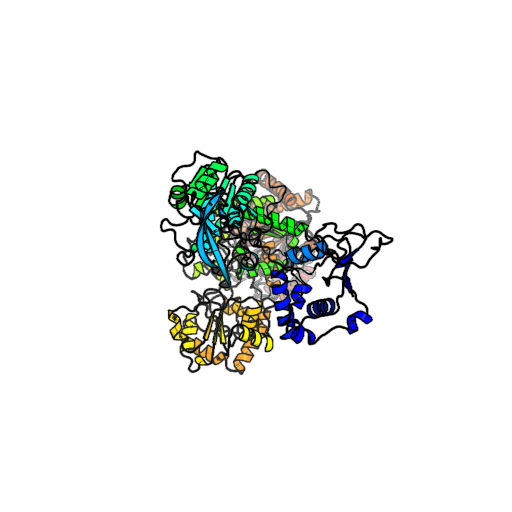ILE A 1 856 ? -31.050 4.959 35.424 1.00 91.25 856 ILE A N 1
ATOM 6869 C CA . ILE A 1 856 ? -31.428 6.333 35.781 1.00 91.25 856 ILE A CA 1
ATOM 6870 C C . ILE A 1 856 ? -31.205 7.265 34.600 1.00 91.25 856 ILE A C 1
ATOM 6872 O O . ILE A 1 856 ? -30.089 7.390 34.098 1.00 91.25 856 ILE A O 1
ATOM 6876 N N . TYR A 1 857 ? -32.260 7.959 34.184 1.00 88.56 857 TYR A N 1
ATOM 6877 C CA . TYR A 1 857 ? -32.173 8.954 33.122 1.00 88.56 857 TYR A CA 1
ATOM 6878 C C . TYR A 1 857 ? -31.575 10.274 33.637 1.00 88.56 857 TYR A C 1
ATOM 6880 O O . TYR A 1 857 ? -32.102 10.866 34.577 1.00 88.56 857 TYR A O 1
ATOM 6888 N N . THR A 1 858 ? -30.484 10.753 33.032 1.00 86.75 858 THR A N 1
ATOM 6889 C CA . THR A 1 858 ? -29.716 11.926 33.511 1.00 86.75 858 THR A CA 1
ATOM 6890 C C . THR A 1 858 ? -29.891 13.188 32.662 1.00 86.75 858 THR A C 1
ATOM 6892 O O . THR A 1 858 ? -29.086 14.114 32.717 1.00 86.75 858 THR A O 1
ATOM 6895 N N . THR A 1 859 ? -30.949 13.285 31.856 1.00 83.00 859 THR A N 1
ATOM 6896 C CA . THR A 1 859 ? -31.210 14.515 31.094 1.00 83.00 859 THR A CA 1
ATOM 6897 C C . THR A 1 859 ? -31.474 15.703 32.022 1.00 83.00 859 THR A C 1
ATOM 6899 O O . THR A 1 859 ? -32.335 15.648 32.893 1.00 83.00 859 THR A O 1
ATOM 6902 N N . GLY A 1 860 ? -30.739 16.797 31.800 1.00 78.62 860 GLY A N 1
ATOM 6903 C CA . GLY A 1 860 ? -30.812 18.012 32.617 1.00 78.62 860 GLY A CA 1
ATOM 6904 C C . GLY A 1 860 ? -29.730 18.123 33.698 1.00 78.62 860 GLY A C 1
ATOM 6905 O O . GLY A 1 860 ? -29.632 19.180 34.313 1.00 78.62 860 GLY A O 1
ATOM 6906 N N . ILE A 1 861 ? -28.890 17.097 33.879 1.00 84.50 861 ILE A N 1
ATOM 6907 C CA . ILE A 1 861 ? -27.747 17.081 34.806 1.00 84.50 861 ILE A CA 1
ATOM 6908 C C . ILE A 1 861 ? -26.515 16.451 34.128 1.00 84.50 861 ILE A C 1
ATOM 6910 O O . ILE A 1 861 ? -26.642 15.760 33.115 1.00 84.50 861 ILE A O 1
ATOM 6914 N N . THR A 1 862 ? -25.305 16.701 34.639 1.00 79.88 862 THR A N 1
ATOM 6915 C CA . THR A 1 862 ? -24.113 15.963 34.187 1.00 79.88 862 THR A CA 1
ATOM 6916 C C . THR A 1 862 ? -24.049 14.587 34.857 1.00 79.88 862 THR A C 1
ATOM 6918 O O . THR A 1 862 ? -24.564 14.395 35.957 1.00 79.88 862 THR A O 1
ATOM 6921 N N .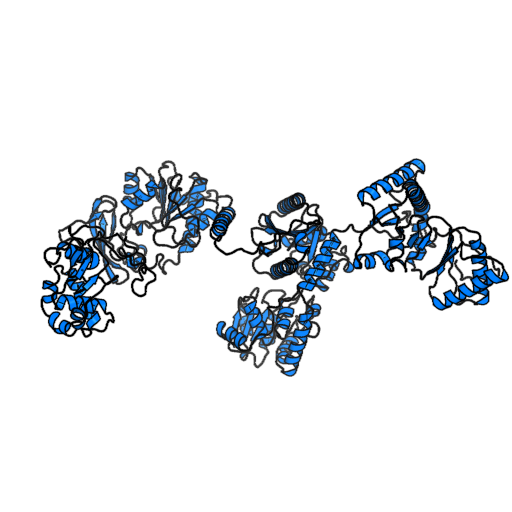 GLU A 1 863 ? -23.417 13.605 34.207 1.00 76.00 863 GLU A N 1
ATOM 6922 C CA . GLU A 1 863 ? -23.246 12.266 34.794 1.00 76.00 863 GLU A CA 1
ATOM 6923 C C . GLU A 1 863 ? -22.405 12.306 36.083 1.00 76.00 863 GLU A C 1
ATOM 6925 O O . GLU A 1 863 ? -22.681 11.570 37.026 1.00 76.00 863 GLU A O 1
ATOM 6930 N N . GLU A 1 864 ? -21.418 13.206 36.148 1.00 78.25 864 GLU A N 1
ATOM 6931 C CA . GLU A 1 864 ? -20.573 13.417 37.328 1.00 78.25 864 GLU A CA 1
ATOM 6932 C C . GLU A 1 864 ? -21.383 13.966 38.512 1.00 78.25 864 GLU A C 1
ATOM 6934 O O . GLU A 1 864 ? -21.304 13.418 39.613 1.00 78.25 864 GLU A O 1
ATOM 6939 N N . ASP A 1 865 ? -22.227 14.976 38.278 1.00 84.12 865 ASP A N 1
ATOM 6940 C CA . ASP A 1 865 ? -23.082 15.558 39.318 1.00 84.12 865 ASP A CA 1
ATOM 6941 C C . ASP A 1 865 ? -24.156 14.564 39.793 1.00 84.12 865 ASP A C 1
ATOM 6943 O O . ASP A 1 865 ? -24.405 14.442 40.993 1.00 84.12 865 ASP A O 1
ATOM 6947 N N . ALA A 1 866 ? -24.757 13.803 38.870 1.00 85.12 866 ALA A N 1
ATOM 6948 C CA . ALA A 1 866 ? -25.722 12.756 39.207 1.00 85.12 866 ALA A CA 1
ATOM 6949 C C . ALA A 1 866 ? -25.080 11.638 40.045 1.00 85.12 866 ALA A C 1
ATOM 6951 O O . ALA A 1 866 ? -25.654 11.206 41.047 1.00 85.12 866 ALA A O 1
ATOM 6952 N N . ASN A 1 867 ? -23.869 11.198 39.682 1.00 84.56 867 ASN A N 1
ATOM 6953 C CA . ASN A 1 867 ? -23.109 10.221 40.463 1.00 84.56 867 ASN A CA 1
ATOM 6954 C C . ASN A 1 867 ? -22.766 10.747 41.857 1.00 84.56 867 ASN A C 1
ATOM 6956 O O . ASN A 1 867 ? -22.905 10.010 42.835 1.00 84.56 867 ASN A O 1
ATOM 6960 N N . LEU A 1 868 ? -22.334 12.007 41.970 1.00 85.81 868 LEU A N 1
ATOM 6961 C CA . LEU A 1 868 ? -22.025 12.628 43.257 1.00 85.81 868 LEU A CA 1
ATOM 6962 C C . LEU A 1 868 ? -23.264 12.675 44.162 1.00 85.81 868 LEU A C 1
ATOM 6964 O O . LEU A 1 868 ? -23.182 12.323 45.340 1.00 85.81 868 LEU A O 1
ATOM 6968 N N . PHE A 1 869 ? -24.414 13.043 43.594 1.00 90.81 869 PHE A N 1
ATOM 6969 C CA . PHE A 1 869 ? -25.695 13.095 44.292 1.00 90.81 869 PHE A CA 1
ATOM 6970 C C . PHE A 1 869 ? -26.123 11.714 44.816 1.00 90.81 869 PHE A C 1
ATOM 6972 O O . PHE A 1 869 ? -26.383 11.541 46.009 1.00 90.81 869 PHE A O 1
ATOM 6979 N N . LEU A 1 870 ? -26.121 10.701 43.943 1.00 90.69 870 LEU A N 1
ATOM 6980 C CA . LEU A 1 870 ? -26.489 9.325 44.295 1.00 90.69 870 LEU A CA 1
ATOM 6981 C C . LEU A 1 870 ? -25.514 8.701 45.297 1.00 90.69 870 LEU A C 1
ATOM 6983 O O . LEU A 1 870 ? -25.941 8.007 46.217 1.00 90.69 870 LEU A O 1
ATOM 6987 N N . SER A 1 871 ? -24.217 8.991 45.169 1.00 87.94 871 SER A N 1
ATOM 6988 C CA . SER A 1 871 ? -23.197 8.541 46.124 1.00 87.94 871 SER A CA 1
ATOM 6989 C C . SER A 1 871 ? -23.432 9.120 47.518 1.00 87.94 871 SER A C 1
ATOM 6991 O O . SER A 1 871 ? -23.239 8.420 48.511 1.00 87.94 871 SER A O 1
ATOM 6993 N N . GLY A 1 872 ? -23.889 10.374 47.608 1.00 88.19 872 GLY A N 1
ATOM 6994 C CA . GLY A 1 872 ? -24.288 10.993 48.873 1.00 88.19 872 GLY A CA 1
ATOM 6995 C C . GLY A 1 872 ? -25.448 10.253 49.545 1.00 88.19 872 GLY A C 1
ATOM 6996 O O . GLY A 1 872 ? -25.361 9.913 50.725 1.00 88.19 872 GLY A O 1
ATOM 6997 N N . ILE A 1 873 ? -26.498 9.932 48.782 1.00 91.06 873 ILE A N 1
ATOM 6998 C CA . ILE A 1 873 ? -27.644 9.146 49.269 1.00 91.06 873 ILE A CA 1
ATOM 6999 C C . ILE A 1 873 ? -27.200 7.749 49.714 1.00 91.06 873 ILE A C 1
ATOM 7001 O O . ILE A 1 873 ? -27.543 7.313 50.813 1.00 91.06 873 ILE A O 1
ATOM 7005 N N . ALA A 1 874 ? -26.404 7.064 48.890 1.00 85.75 874 ALA A N 1
ATOM 7006 C CA . ALA A 1 874 ? -25.899 5.731 49.190 1.00 85.75 874 ALA A CA 1
ATOM 7007 C C . ALA A 1 874 ? -25.051 5.720 50.471 1.00 85.75 874 ALA A C 1
ATOM 7009 O O . ALA A 1 874 ? -25.245 4.862 51.329 1.00 85.75 874 ALA A O 1
ATOM 7010 N N . MET A 1 875 ? -24.151 6.693 50.644 1.00 86.00 875 MET A N 1
ATOM 7011 C CA . MET A 1 875 ? -23.303 6.780 51.834 1.00 86.00 875 MET A CA 1
ATOM 7012 C C . MET A 1 875 ? -24.123 7.020 53.105 1.00 86.00 875 MET A C 1
ATOM 7014 O O . MET A 1 875 ? -23.864 6.375 54.121 1.00 86.00 875 MET A O 1
ATOM 7018 N N . ASN A 1 876 ? -25.152 7.869 53.037 1.00 87.62 876 ASN A N 1
ATOM 7019 C CA . ASN A 1 876 ? -26.069 8.081 54.157 1.00 87.62 876 ASN A CA 1
ATOM 7020 C C . ASN A 1 876 ? -26.846 6.801 54.499 1.00 87.62 876 ASN A C 1
ATOM 7022 O O . ASN A 1 876 ? -26.889 6.419 55.663 1.00 87.62 876 ASN A O 1
ATOM 7026 N N . LEU A 1 877 ? -27.376 6.083 53.503 1.00 86.88 877 LEU A N 1
ATOM 7027 C CA . LEU A 1 877 ? -28.087 4.814 53.713 1.00 86.88 877 LEU A CA 1
ATOM 7028 C C . LEU A 1 877 ? -27.196 3.724 54.327 1.00 86.88 877 LEU A C 1
ATOM 7030 O O . LEU A 1 877 ? -27.626 3.010 55.233 1.00 86.88 877 LEU A O 1
ATOM 7034 N N . MET A 1 878 ? -25.945 3.608 53.873 1.00 82.06 878 MET A N 1
ATOM 7035 C CA . MET A 1 878 ? -24.977 2.660 54.438 1.00 82.06 878 MET A CA 1
ATOM 7036 C C . MET A 1 878 ? -24.617 3.001 55.891 1.00 82.06 878 MET A C 1
ATOM 7038 O O . MET A 1 878 ? -24.410 2.100 56.702 1.00 82.06 878 MET A O 1
ATOM 7042 N N . MET A 1 879 ? -24.540 4.291 56.235 1.00 85.19 879 MET A N 1
ATOM 7043 C CA . MET A 1 879 ? -24.159 4.747 57.575 1.00 85.19 879 MET A CA 1
ATOM 7044 C C . MET A 1 879 ? -25.318 4.766 58.578 1.00 85.19 879 MET A C 1
ATOM 7046 O O . MET A 1 879 ? -25.118 4.399 59.734 1.00 85.19 879 MET A O 1
ATOM 7050 N N . GLU A 1 880 ? -26.498 5.231 58.171 1.00 84.38 880 GLU A N 1
ATOM 7051 C CA . GLU A 1 880 ? -27.645 5.440 59.064 1.00 84.38 880 GLU A CA 1
ATOM 7052 C C . GLU A 1 880 ? -28.545 4.205 59.171 1.00 84.38 880 GLU A C 1
ATOM 7054 O O . GLU A 1 880 ? -29.104 3.951 60.238 1.00 84.38 880 GLU A O 1
ATOM 7059 N N . GLU A 1 881 ? -28.668 3.418 58.097 1.00 80.88 881 GLU A N 1
ATOM 7060 C CA . GLU A 1 881 ? -29.549 2.242 58.044 1.00 80.88 881 GLU A CA 1
ATOM 7061 C C . GLU A 1 881 ? -28.798 0.900 57.985 1.00 80.88 881 GLU A C 1
ATOM 7063 O O . GLU A 1 881 ? -29.444 -0.146 57.930 1.00 80.88 881 GLU A O 1
ATOM 7068 N N . GLU A 1 882 ? -27.457 0.916 58.018 1.00 79.44 882 GLU A N 1
ATOM 7069 C CA . GLU A 1 882 ? -26.583 -0.272 57.930 1.00 79.44 882 GLU A CA 1
ATOM 7070 C C . GLU A 1 882 ? -26.886 -1.169 56.706 1.00 79.44 882 GLU A C 1
ATOM 7072 O O . GLU A 1 882 ? -26.768 -2.396 56.763 1.00 79.44 882 GLU A O 1
ATOM 7077 N N . LEU A 1 883 ? -27.301 -0.567 55.585 1.00 81.19 883 LEU A N 1
ATOM 7078 C CA . LEU A 1 883 ? -27.636 -1.293 54.355 1.00 81.19 883 LEU A CA 1
ATOM 7079 C C . LEU A 1 883 ? -26.380 -1.668 53.553 1.00 81.19 883 LEU A C 1
ATOM 7081 O O . LEU A 1 883 ? -25.519 -0.827 53.318 1.00 81.19 883 LEU A O 1
ATOM 7085 N N . ASP A 1 884 ? -26.305 -2.912 53.070 1.00 78.94 884 ASP A N 1
ATOM 7086 C CA . ASP A 1 884 ? -25.257 -3.370 52.142 1.00 78.94 884 ASP A CA 1
ATOM 7087 C C . ASP A 1 884 ? -25.651 -3.039 50.696 1.00 78.94 884 ASP A C 1
ATOM 7089 O O . ASP A 1 884 ? -26.296 -3.841 50.022 1.00 78.94 884 ASP A O 1
ATOM 7093 N N . LEU A 1 885 ? -25.314 -1.834 50.231 1.00 81.81 885 LEU A N 1
ATOM 7094 C CA . LEU A 1 885 ? -25.618 -1.399 48.862 1.00 81.81 885 LEU A CA 1
ATOM 7095 C C . LEU A 1 885 ? -24.671 -2.004 47.820 1.00 81.81 885 LEU A C 1
ATOM 7097 O O . LEU A 1 885 ? -25.121 -2.311 46.720 1.00 81.81 885 LEU A O 1
ATOM 7101 N N . GLU A 1 886 ? -23.402 -2.236 48.169 1.00 77.06 886 GLU A N 1
ATOM 7102 C CA . GLU A 1 886 ? -22.374 -2.719 47.231 1.00 77.06 886 GLU A CA 1
ATOM 7103 C C . GLU A 1 886 ? -22.728 -4.079 46.614 1.00 77.06 886 GLU A C 1
ATOM 7105 O O . GLU A 1 886 ? -22.419 -4.326 45.449 1.00 77.06 886 GLU A O 1
ATOM 7110 N N . ASN A 1 887 ? -23.409 -4.947 47.370 1.00 72.50 887 ASN A N 1
ATOM 7111 C CA . ASN A 1 887 ? -23.816 -6.273 46.897 1.00 72.50 887 ASN A CA 1
ATOM 7112 C C . ASN A 1 887 ? -25.304 -6.374 46.526 1.00 72.50 887 ASN A C 1
ATOM 7114 O O . ASN A 1 887 ? -25.760 -7.459 46.166 1.00 72.50 887 ASN A O 1
ATOM 7118 N N . THR A 1 888 ? -26.083 -5.289 46.628 1.00 76.06 888 THR A N 1
ATOM 7119 C CA . THR A 1 888 ? -27.538 -5.329 46.379 1.00 76.06 888 THR A CA 1
ATOM 7120 C C . THR A 1 888 ? -28.001 -4.432 45.241 1.00 76.06 888 THR A C 1
ATOM 7122 O O . THR A 1 888 ? -28.979 -4.790 44.576 1.00 76.06 888 THR A O 1
ATOM 7125 N N . LEU A 1 889 ? -27.315 -3.315 44.978 1.00 83.12 889 LEU A N 1
ATOM 7126 C CA . LEU A 1 889 ? -27.752 -2.322 44.002 1.00 83.12 889 LEU A CA 1
ATOM 7127 C C . LEU A 1 889 ? -26.600 -1.810 43.127 1.00 83.12 889 LEU A C 1
ATOM 7129 O O . LEU A 1 889 ? -25.543 -1.430 43.617 1.00 83.12 889 LEU A O 1
ATOM 7133 N N . GLU A 1 890 ? -26.849 -1.735 41.826 1.00 85.62 890 GLU A N 1
ATOM 7134 C CA . GLU A 1 890 ? -25.992 -1.094 40.829 1.00 85.62 890 GLU A CA 1
ATOM 7135 C C . GLU A 1 890 ? -26.738 0.092 40.215 1.00 85.62 890 GLU A C 1
ATOM 7137 O O . GLU A 1 890 ? -27.933 0.005 39.922 1.00 85.62 890 GLU A O 1
ATOM 7142 N N . PHE A 1 891 ? -26.039 1.202 39.993 1.00 87.94 891 PHE A N 1
ATOM 7143 C CA . PHE A 1 891 ? -26.601 2.376 39.329 1.00 87.94 891 PHE A CA 1
ATOM 7144 C C . PHE A 1 891 ? -26.105 2.434 37.887 1.00 87.94 891 PHE A C 1
ATOM 7146 O O . PHE A 1 891 ? -24.902 2.447 37.636 1.00 87.94 891 PHE A O 1
ATOM 7153 N N . ALA A 1 892 ? -27.031 2.498 36.932 1.00 84.62 892 ALA A N 1
ATOM 7154 C CA . ALA A 1 892 ? -26.709 2.637 35.519 1.00 84.62 892 ALA A CA 1
ATOM 7155 C C . ALA A 1 892 ? -27.262 3.961 34.984 1.00 84.62 892 ALA A C 1
ATOM 7157 O O . ALA A 1 892 ? -28.453 4.085 34.700 1.00 84.62 892 ALA A O 1
ATOM 7158 N N . LEU A 1 893 ? -26.393 4.962 34.854 1.00 85.75 893 LEU A N 1
ATOM 7159 C CA . LEU A 1 893 ? -26.769 6.282 34.351 1.00 85.75 893 LEU A CA 1
ATOM 7160 C C . LEU A 1 893 ? -26.881 6.260 32.822 1.00 85.75 893 LEU A C 1
ATOM 7162 O O . LEU A 1 893 ? -25.996 5.757 32.131 1.00 85.75 893 LEU A O 1
ATOM 7166 N N . ILE A 1 894 ? -27.980 6.794 32.285 1.00 83.12 894 ILE A N 1
ATOM 7167 C CA . ILE A 1 894 ? -28.244 6.834 30.843 1.00 83.12 894 ILE A CA 1
ATOM 7168 C C . ILE A 1 894 ? -28.664 8.230 30.383 1.00 83.12 894 ILE A C 1
ATOM 7170 O O . ILE A 1 894 ? -29.436 8.923 31.043 1.00 83.12 894 ILE A O 1
ATOM 7174 N N . ASN A 1 895 ? -28.185 8.630 29.205 1.00 79.50 895 ASN A N 1
ATOM 7175 C CA . ASN A 1 895 ? -28.547 9.889 28.560 1.00 79.50 895 ASN A CA 1
ATOM 7176 C C . ASN A 1 895 ? -28.450 9.752 27.036 1.00 79.50 895 ASN A C 1
ATOM 7178 O O . ASN A 1 895 ? -27.583 9.033 26.539 1.00 79.50 895 ASN A O 1
ATOM 7182 N N . ASN A 1 896 ? -29.300 10.468 26.294 1.00 64.75 896 ASN A N 1
ATOM 7183 C CA . ASN A 1 896 ? -29.201 10.625 24.836 1.00 64.75 896 ASN A CA 1
ATOM 7184 C C . ASN A 1 896 ? -29.025 9.304 24.047 1.00 64.75 896 ASN A C 1
ATOM 7186 O O . ASN A 1 896 ? -28.236 9.226 23.101 1.00 64.75 896 ASN A O 1
ATOM 7190 N N . LEU A 1 897 ? -29.743 8.242 24.432 1.00 67.62 897 LEU A N 1
ATOM 7191 C CA . LEU A 1 897 ? -29.698 6.958 23.724 1.00 67.62 897 LEU A CA 1
ATOM 7192 C C . LEU A 1 897 ? -30.382 7.063 22.349 1.00 67.62 897 LEU A C 1
ATOM 7194 O O . LEU A 1 897 ? -31.459 7.643 22.221 1.00 67.62 897 LEU A O 1
ATOM 7198 N N . ASN A 1 898 ? -29.764 6.476 21.316 1.00 62.31 898 ASN A N 1
ATOM 7199 C CA . ASN A 1 898 ? -30.357 6.376 19.979 1.00 62.31 898 ASN A CA 1
ATOM 7200 C C . ASN A 1 898 ? -31.406 5.247 19.901 1.00 62.31 898 ASN A C 1
ATOM 7202 O O . ASN A 1 898 ? -31.478 4.383 20.776 1.00 62.31 898 ASN A O 1
ATOM 7206 N N . GLU A 1 899 ? -32.200 5.234 18.827 1.00 63.00 899 GLU A N 1
ATOM 7207 C CA . GLU A 1 899 ? -33.304 4.281 18.636 1.00 63.00 899 GLU A CA 1
ATOM 7208 C C . GLU A 1 899 ? -32.845 2.812 18.694 1.00 63.00 899 GLU A C 1
ATOM 7210 O O . GLU A 1 899 ? -33.475 1.988 19.352 1.00 63.00 899 GLU A O 1
ATOM 7215 N N . GLN A 1 900 ? -31.686 2.490 18.108 1.00 52.31 900 GLN A N 1
ATOM 7216 C CA . GLN A 1 900 ? -31.124 1.134 18.128 1.00 52.31 900 GLN A CA 1
ATOM 7217 C C . GLN A 1 900 ? -30.766 0.668 19.549 1.00 52.31 900 GLN A C 1
ATOM 7219 O O . GLN A 1 900 ? -30.979 -0.490 19.909 1.00 52.31 900 GLN A O 1
ATOM 7224 N N . LYS A 1 901 ? -30.219 1.561 20.381 1.00 62.00 901 LYS A N 1
ATOM 7225 C CA . LYS A 1 901 ? -29.906 1.249 21.780 1.00 62.00 901 LYS A CA 1
ATOM 7226 C C . LYS A 1 901 ? -31.164 1.071 22.608 1.00 62.00 901 LYS A C 1
ATOM 7228 O O . LYS A 1 901 ? -31.192 0.173 23.442 1.00 62.00 901 LYS A O 1
ATOM 7233 N N . TRP A 1 902 ? -32.204 1.859 22.350 1.00 72.62 902 TRP A N 1
ATOM 7234 C CA . TRP A 1 902 ? -33.498 1.656 22.990 1.00 72.62 902 TRP A CA 1
ATOM 7235 C C . TRP A 1 902 ? -34.126 0.317 22.616 1.00 72.62 902 TRP A C 1
ATOM 7237 O O . TRP A 1 902 ? -34.571 -0.398 23.509 1.00 72.62 902 TRP A O 1
ATOM 7247 N N . GLN A 1 903 ? -34.059 -0.088 21.345 1.00 64.81 903 GLN A N 1
ATOM 7248 C CA . GLN A 1 903 ? -34.516 -1.415 20.914 1.00 64.81 903 GLN A CA 1
ATOM 7249 C C . GLN A 1 903 ? -33.786 -2.561 21.634 1.00 64.81 903 GLN A C 1
ATOM 7251 O O . GLN A 1 903 ? -34.383 -3.604 21.882 1.00 64.81 903 GLN A O 1
ATOM 7256 N N . ASN A 1 904 ? -32.521 -2.364 22.019 1.00 61.34 904 ASN A N 1
ATOM 7257 C CA . ASN A 1 904 ? -31.746 -3.350 22.779 1.00 61.34 904 ASN A CA 1
ATOM 7258 C C . ASN A 1 904 ? -31.952 -3.265 24.302 1.00 61.34 904 ASN A C 1
ATOM 7260 O O . ASN A 1 904 ? -31.784 -4.272 24.997 1.00 61.34 904 ASN A O 1
ATOM 7264 N N . LEU A 1 905 ? -32.254 -2.074 24.828 1.00 74.38 905 LEU A N 1
ATOM 7265 C CA . LEU A 1 905 ? -32.391 -1.805 26.259 1.00 74.38 905 LEU A CA 1
ATOM 7266 C C . LEU A 1 905 ? -33.802 -2.111 26.766 1.00 74.38 905 LEU A C 1
ATOM 7268 O O . LEU A 1 905 ? -33.933 -2.799 27.772 1.00 74.38 905 LEU A O 1
ATOM 7272 N N . LEU A 1 906 ? -34.844 -1.641 26.071 1.00 79.56 906 LEU A N 1
ATOM 7273 C CA . LEU A 1 906 ? -36.241 -1.773 26.506 1.00 79.56 906 LEU A CA 1
ATOM 7274 C C . LEU A 1 906 ? -36.653 -3.222 26.804 1.00 79.56 906 LEU A C 1
ATOM 7276 O O . LEU A 1 906 ? -37.237 -3.437 27.864 1.00 79.56 906 LEU A O 1
ATOM 7280 N N . PRO A 1 907 ? -36.291 -4.237 25.988 1.00 73.50 907 PRO A N 1
ATOM 7281 C CA . PRO A 1 907 ? -36.638 -5.628 26.292 1.00 73.50 907 PRO A CA 1
ATOM 7282 C C . PRO A 1 907 ? -35.987 -6.174 27.571 1.00 73.50 907 PRO A C 1
ATOM 7284 O O . PRO A 1 907 ? -36.394 -7.223 28.062 1.00 73.50 907 PRO A O 1
ATOM 7287 N N . LYS A 1 908 ? -34.952 -5.498 28.087 1.00 76.62 908 LYS A N 1
ATOM 7288 C CA . LYS A 1 908 ? -34.221 -5.871 29.305 1.00 76.62 908 LYS A CA 1
ATOM 7289 C C . LYS A 1 908 ? -34.695 -5.099 30.540 1.00 76.62 908 LYS A C 1
ATOM 7291 O O . LYS A 1 908 ? -34.283 -5.446 31.644 1.00 76.62 908 LYS A O 1
ATOM 7296 N N . ILE A 1 909 ? -35.535 -4.072 30.378 1.00 80.56 909 ILE A N 1
ATOM 7297 C CA . ILE A 1 909 ? -36.124 -3.324 31.495 1.00 80.56 909 ILE A CA 1
ATOM 7298 C C . ILE A 1 909 ? -37.280 -4.134 32.093 1.00 80.56 909 ILE A C 1
ATOM 7300 O O . ILE A 1 909 ? -38.232 -4.500 31.406 1.00 80.56 909 ILE A O 1
ATOM 7304 N N . THR A 1 910 ? -37.202 -4.402 33.395 1.00 79.56 910 THR A N 1
ATOM 7305 C CA . THR A 1 910 ? -38.224 -5.120 34.165 1.00 79.56 910 THR A CA 1
ATOM 7306 C C . THR A 1 910 ? -39.489 -4.278 34.304 1.00 79.56 910 THR A C 1
ATOM 7308 O O . THR A 1 910 ? -40.581 -4.747 33.986 1.00 79.56 910 THR A O 1
ATOM 7311 N N . ALA A 1 911 ? -39.336 -3.039 34.773 1.00 80.69 911 ALA A N 1
ATOM 7312 C CA . ALA A 1 911 ? -40.408 -2.061 34.907 1.00 80.69 911 ALA A CA 1
ATOM 7313 C C . ALA A 1 911 ? -39.830 -0.644 35.025 1.00 80.69 911 ALA A C 1
ATOM 7315 O O . ALA A 1 911 ? -38.689 -0.448 35.450 1.00 80.69 911 ALA A O 1
ATOM 7316 N N . LYS A 1 912 ? -40.644 0.351 34.688 1.00 86.38 912 LYS A N 1
ATOM 7317 C CA . LYS A 1 912 ? -40.420 1.752 35.025 1.00 86.38 912 LYS A CA 1
ATOM 7318 C C . LYS A 1 912 ? -40.996 2.035 36.415 1.00 86.38 912 LYS A C 1
ATOM 7320 O O . LYS A 1 912 ? -42.151 1.711 36.680 1.00 86.38 912 LYS A O 1
ATOM 7325 N N . ILE A 1 913 ? -40.222 2.671 37.284 1.00 84.75 913 ILE A N 1
ATOM 7326 C CA . ILE A 1 913 ? -40.691 3.174 38.576 1.00 84.75 913 ILE A CA 1
ATOM 7327 C C . ILE A 1 913 ? -41.051 4.651 38.397 1.00 84.75 913 ILE A C 1
ATOM 7329 O O . ILE A 1 913 ? -40.215 5.455 37.994 1.00 84.75 913 ILE A O 1
ATOM 7333 N N . LYS A 1 914 ? -42.312 4.991 38.653 1.00 83.44 914 LYS A N 1
ATOM 7334 C CA . LYS A 1 914 ? -42.838 6.353 38.595 1.00 83.44 914 LYS A CA 1
ATOM 7335 C C . LYS A 1 914 ? -42.434 7.111 39.853 1.00 83.44 914 LYS A C 1
ATOM 7337 O O . LYS A 1 914 ? -42.758 6.650 40.946 1.00 83.44 914 LYS A O 1
ATOM 7342 N N . LEU A 1 915 ? -41.802 8.268 39.677 1.00 84.06 915 LEU A N 1
ATOM 7343 C CA . LEU A 1 915 ? -41.500 9.222 40.744 1.00 84.06 915 LEU A CA 1
ATOM 7344 C C . LEU A 1 915 ? -42.526 10.372 40.756 1.00 84.06 915 LEU A C 1
ATOM 7346 O O . LEU A 1 915 ? -43.101 10.726 39.722 1.00 84.06 915 LEU A O 1
ATOM 7350 N N . LYS A 1 916 ? -42.742 11.007 41.912 1.00 81.12 916 LYS A N 1
ATOM 7351 C CA . LYS A 1 916 ? -43.467 12.285 42.033 1.00 81.12 916 LYS A CA 1
ATOM 7352 C C . LYS A 1 916 ? -42.735 13.387 41.283 1.00 81.12 916 LYS A C 1
ATOM 7354 O O . LYS A 1 916 ? -43.376 14.219 40.645 1.00 81.12 916 LYS A O 1
ATOM 7359 N N . CYS A 1 917 ? -41.408 13.362 41.342 1.00 85.44 917 CYS A N 1
ATOM 7360 C CA . CYS A 1 917 ? -40.532 14.256 40.600 1.00 85.44 917 CYS A CA 1
ATOM 7361 C C . CYS A 1 917 ? -40.142 13.723 39.209 1.00 85.44 917 CYS A C 1
ATOM 7363 O O . CYS A 1 917 ? -39.069 14.053 38.729 1.00 85.44 917 CYS A O 1
ATOM 7365 N N . ASP A 1 918 ? -40.954 12.895 38.542 1.00 86.44 918 ASP A N 1
ATOM 7366 C CA . ASP A 1 918 ? -40.644 12.431 37.179 1.00 86.44 918 ASP A CA 1
ATOM 7367 C C . ASP A 1 918 ? -40.602 13.595 36.169 1.00 86.44 918 ASP A C 1
ATOM 7369 O O . ASP A 1 918 ? -41.499 14.448 36.145 1.00 86.44 918 ASP A O 1
ATOM 7373 N N . ASN A 1 919 ? -39.644 13.561 35.238 1.00 85.31 919 ASN A N 1
ATOM 7374 C CA . ASN A 1 919 ? -39.609 14.494 34.113 1.00 85.31 919 ASN A CA 1
ATOM 7375 C C . ASN A 1 919 ? -40.756 14.196 33.130 1.00 85.31 919 ASN A C 1
ATOM 7377 O O . ASN A 1 919 ? -40.700 13.260 32.326 1.00 85.31 919 ASN A O 1
ATOM 7381 N N . GLN A 1 920 ? -41.805 15.018 33.179 1.00 82.56 920 GLN A N 1
ATOM 7382 C CA . GLN A 1 920 ? -43.040 14.786 32.425 1.00 82.56 920 GLN A CA 1
ATOM 7383 C C . GLN A 1 920 ? -42.864 14.892 30.903 1.00 82.56 920 GLN A C 1
ATOM 7385 O O . GLN A 1 920 ? -43.607 14.255 30.160 1.00 82.56 920 GLN A O 1
ATOM 7390 N N . GLU A 1 921 ? -41.895 15.666 30.409 1.00 81.81 921 GLU A N 1
ATOM 7391 C CA . GLU A 1 921 ? -41.636 15.767 28.966 1.00 81.81 921 GLU A CA 1
ATOM 7392 C C . GLU A 1 921 ? -41.111 14.439 28.407 1.00 81.81 921 GLU A C 1
ATOM 7394 O O . GLU A 1 921 ? -41.554 13.975 27.357 1.00 81.81 921 GLU A O 1
ATOM 7399 N N . LEU A 1 922 ? -40.208 13.796 29.147 1.00 80.44 922 LEU A N 1
ATOM 7400 C CA . LEU A 1 922 ? -39.617 12.516 28.770 1.00 80.44 922 LEU A CA 1
ATOM 7401 C C . LEU A 1 922 ? -40.583 11.353 28.981 1.00 80.44 922 LEU A C 1
ATOM 7403 O O . LEU A 1 922 ? -40.687 10.481 28.123 1.00 80.44 922 LEU A O 1
ATOM 7407 N N . VAL A 1 923 ? -41.325 11.354 30.089 1.00 79.50 923 VAL A N 1
ATOM 7408 C CA . VAL A 1 923 ? -42.307 10.306 30.402 1.00 79.50 923 VAL A CA 1
ATOM 7409 C C . VAL A 1 923 ? -43.396 10.182 29.333 1.00 79.50 923 VAL A C 1
ATOM 7411 O O . VAL A 1 923 ? -43.840 9.069 29.068 1.00 79.50 923 VAL A O 1
ATOM 7414 N N . ASN A 1 924 ? -43.797 11.289 28.703 1.00 78.69 924 ASN A N 1
ATOM 7415 C CA . ASN A 1 924 ? -44.857 11.318 27.691 1.00 78.69 924 ASN A CA 1
ATOM 7416 C C . ASN A 1 924 ? -44.391 10.918 26.277 1.00 78.69 924 ASN A C 1
ATOM 7418 O O . ASN A 1 924 ? -45.147 11.054 25.314 1.00 78.69 924 ASN A O 1
ATOM 7422 N N . GLN A 1 925 ? -43.148 10.457 26.110 1.00 79.88 925 GLN A N 1
ATOM 7423 C CA . GLN A 1 925 ? -42.680 9.949 24.824 1.00 79.88 925 GLN A CA 1
ATOM 7424 C C . GLN A 1 925 ? -43.288 8.574 24.525 1.00 79.88 925 GLN A C 1
ATOM 7426 O O . GLN A 1 925 ? -43.226 7.673 25.359 1.00 79.88 925 GLN A O 1
ATOM 7431 N N . SER A 1 926 ? -43.771 8.389 23.288 1.00 73.25 926 SER A N 1
ATOM 7432 C CA . SER A 1 926 ? -44.353 7.117 22.803 1.00 73.25 926 SER A CA 1
ATOM 7433 C C . SER A 1 926 ? -43.482 5.879 23.060 1.00 73.25 926 SER A C 1
ATOM 7435 O O . SER A 1 926 ? -43.987 4.780 23.239 1.00 73.25 926 SER A O 1
ATOM 7437 N N . LEU A 1 927 ? -42.163 6.068 23.148 1.00 76.50 927 LEU A N 1
ATOM 7438 C CA . LEU A 1 927 ? -41.181 5.031 23.450 1.00 76.50 927 LEU A CA 1
ATOM 7439 C C . LEU A 1 927 ? -41.444 4.282 24.773 1.00 76.50 927 LEU A C 1
ATOM 7441 O O . LEU A 1 927 ? -41.047 3.126 24.901 1.00 76.50 927 LEU A O 1
ATOM 7445 N N . PHE A 1 928 ? -42.067 4.930 25.763 1.00 78.19 928 PHE A N 1
ATOM 7446 C CA . PHE A 1 928 ? -42.301 4.357 27.093 1.00 78.19 928 PHE A CA 1
ATOM 7447 C C . PHE A 1 928 ? -43.737 3.863 27.313 1.00 78.19 928 PHE A C 1
ATOM 7449 O O . PHE A 1 928 ? -44.025 3.367 28.401 1.00 78.19 928 PHE A O 1
ATOM 7456 N N . GLU A 1 929 ? -44.624 3.985 26.318 1.00 70.62 929 GLU A N 1
ATOM 7457 C CA . GLU A 1 929 ? -46.048 3.632 26.454 1.00 70.62 929 GLU A CA 1
ATOM 7458 C C . GLU A 1 929 ? -46.257 2.149 26.800 1.00 70.62 929 GLU A C 1
ATOM 7460 O O . GLU A 1 929 ? -47.120 1.826 27.613 1.00 70.62 929 GLU A O 1
ATOM 7465 N N . ASP A 1 930 ? -45.415 1.263 26.263 1.00 69.44 930 ASP A N 1
ATOM 7466 C CA . ASP A 1 930 ? -45.532 -0.189 26.451 1.00 69.44 930 ASP A CA 1
ATOM 7467 C C . ASP A 1 930 ? -44.812 -0.720 27.711 1.00 69.44 930 ASP A C 1
ATOM 7469 O O . ASP A 1 930 ? -44.861 -1.919 28.005 1.00 69.44 930 ASP A O 1
ATOM 7473 N N . LEU A 1 931 ? -44.111 0.135 28.471 1.00 75.19 931 LEU A N 1
ATOM 7474 C CA . LEU A 1 931 ? -43.391 -0.294 29.674 1.00 75.19 931 LEU A CA 1
ATOM 7475 C C . LEU A 1 931 ? -44.328 -0.444 30.877 1.00 75.19 931 LEU A C 1
ATOM 7477 O O . LEU A 1 931 ? -45.078 0.464 31.244 1.00 75.19 931 LEU A O 1
ATOM 7481 N N . ILE A 1 932 ? -44.177 -1.563 31.590 1.00 78.69 932 ILE A N 1
ATOM 7482 C CA . ILE A 1 932 ? -44.828 -1.783 32.886 1.00 78.69 932 ILE A CA 1
ATOM 7483 C C . ILE A 1 932 ? -44.403 -0.667 33.838 1.00 78.69 932 ILE A C 1
ATOM 7485 O O . ILE A 1 932 ? -43.214 -0.519 34.112 1.00 78.69 932 ILE A O 1
ATOM 7489 N N . THR A 1 933 ? -45.362 0.103 34.348 1.00 76.88 933 THR A N 1
ATOM 7490 C CA . THR A 1 933 ? -45.099 1.201 35.283 1.00 76.88 933 THR A CA 1
ATOM 7491 C C . THR A 1 933 ? -45.604 0.845 36.678 1.00 76.88 933 THR A C 1
ATOM 7493 O O . THR A 1 933 ? -46.756 0.447 36.837 1.00 76.88 933 THR A O 1
ATOM 7496 N N . ILE A 1 934 ? -44.749 1.011 37.685 1.00 75.94 934 ILE A N 1
ATOM 7497 C CA . ILE A 1 934 ? -45.044 0.800 39.110 1.00 75.94 934 ILE A CA 1
ATOM 7498 C C . ILE A 1 934 ? -44.724 2.070 39.905 1.00 75.94 934 ILE A C 1
ATOM 7500 O O . ILE A 1 934 ? -43.920 2.885 39.464 1.00 75.94 934 ILE A O 1
ATOM 7504 N N . ASN A 1 935 ? -45.362 2.274 41.053 1.00 70.31 935 ASN A N 1
ATOM 7505 C CA . ASN A 1 935 ? -45.199 3.482 41.861 1.00 70.31 935 ASN A CA 1
ATOM 7506 C C . ASN A 1 935 ? -44.019 3.344 42.839 1.00 70.31 935 ASN A C 1
ATOM 7508 O O . ASN A 1 935 ? -43.856 2.274 43.435 1.00 70.31 935 ASN A O 1
ATOM 7512 N N . SER A 1 936 ? -43.226 4.411 43.005 1.00 68.81 936 SER A N 1
ATOM 7513 C CA . SER A 1 936 ? -42.188 4.519 44.042 1.00 68.81 936 SER A CA 1
ATOM 7514 C C . SER A 1 936 ? -42.790 4.606 45.448 1.00 68.81 936 SER A C 1
ATOM 7516 O O . SER A 1 936 ? -42.238 4.036 46.388 1.00 68.81 936 SER A O 1
ATOM 7518 N N . GLU A 1 937 ? -43.941 5.277 45.578 1.00 61.78 937 GLU A N 1
ATOM 7519 C CA . GLU A 1 937 ? -44.655 5.515 46.833 1.00 61.78 937 GLU A CA 1
ATOM 7520 C C . GLU A 1 937 ? -46.137 5.132 46.696 1.00 61.78 937 GLU A C 1
ATOM 7522 O O . GLU A 1 937 ? -46.917 5.815 46.034 1.00 61.78 937 GLU A O 1
ATOM 7527 N N . GLY A 1 938 ? -46.540 4.032 47.333 1.00 60.22 938 GLY A N 1
ATOM 7528 C CA . GLY A 1 938 ? -47.906 3.502 47.281 1.00 60.22 938 GLY A CA 1
ATOM 7529 C C . GLY A 1 938 ? -47.920 1.982 47.139 1.00 60.22 938 GLY A C 1
ATOM 7530 O O . GLY A 1 938 ? -46.874 1.339 47.040 1.00 60.22 938 GLY A O 1
ATOM 7531 N N . ASN A 1 939 ? -49.110 1.385 47.142 1.00 62.50 939 ASN A N 1
ATOM 7532 C CA . ASN A 1 939 ? -49.248 -0.060 46.990 1.00 62.50 939 ASN A CA 1
ATOM 7533 C C . ASN A 1 939 ? -49.438 -0.406 45.505 1.00 62.50 939 ASN A C 1
ATOM 7535 O O . ASN A 1 939 ? -50.373 0.067 44.855 1.00 62.50 939 ASN A O 1
ATOM 7539 N N . ASN A 1 940 ? -48.555 -1.247 44.972 1.00 69.19 940 ASN A N 1
ATOM 7540 C CA . ASN A 1 940 ? -48.731 -1.854 43.657 1.00 69.19 940 ASN A CA 1
ATOM 7541 C C . ASN A 1 940 ? -49.467 -3.188 43.837 1.00 69.19 940 ASN A C 1
ATOM 7543 O O . ASN A 1 940 ? -49.076 -4.001 44.675 1.00 69.19 940 ASN A O 1
ATOM 7547 N N . TYR A 1 941 ? -50.513 -3.421 43.053 1.00 70.25 941 TYR A N 1
ATOM 7548 C CA . TYR A 1 941 ? -51.311 -4.643 43.046 1.00 70.25 941 TYR A CA 1
ATOM 7549 C C . TYR A 1 941 ? -51.255 -5.274 41.665 1.00 70.25 941 TYR A C 1
ATOM 7551 O O . TYR A 1 941 ? -51.240 -4.573 40.656 1.00 70.25 941 TYR A O 1
ATOM 7559 N N . VAL A 1 942 ? -51.251 -6.602 41.606 1.00 69.50 942 VAL A N 1
ATOM 7560 C CA . VAL A 1 942 ? -51.337 -7.340 40.344 1.00 69.50 942 VAL A CA 1
ATOM 7561 C C . VAL A 1 942 ? -52.417 -8.391 40.473 1.00 69.50 942 VAL A C 1
ATOM 7563 O O . VAL A 1 942 ? -52.508 -9.062 41.500 1.00 69.50 942 VAL A O 1
ATOM 7566 N N . ILE A 1 943 ? -53.230 -8.539 39.433 1.00 70.56 943 ILE A N 1
ATOM 7567 C CA . ILE A 1 943 ? -54.195 -9.629 39.333 1.00 70.56 943 ILE A CA 1
ATOM 7568 C C . ILE A 1 943 ? -53.912 -10.483 38.099 1.00 70.56 943 ILE A C 1
ATOM 7570 O O . ILE A 1 943 ? -53.538 -9.974 37.039 1.00 70.56 943 ILE A O 1
ATOM 7574 N N . PHE A 1 944 ? -54.160 -11.787 38.240 1.00 69.75 944 PHE A N 1
ATOM 7575 C CA . PHE A 1 944 ? -54.110 -12.779 37.166 1.00 69.75 944 PHE A CA 1
ATOM 7576 C C . PHE A 1 944 ? -55.501 -13.375 36.949 1.00 69.75 944 PHE A C 1
ATOM 7578 O O . PHE A 1 944 ? -55.800 -14.450 37.472 1.00 69.75 944 PHE A O 1
ATOM 7585 N N . PRO A 1 945 ? -56.384 -12.678 36.215 1.00 70.38 945 PRO A N 1
ATOM 7586 C CA . PRO A 1 945 ? -57.711 -13.199 35.934 1.00 70.38 945 PRO A CA 1
ATOM 7587 C C . PRO A 1 945 ? -57.602 -14.484 35.106 1.00 70.38 945 PRO A C 1
ATOM 7589 O O . PRO A 1 945 ? -56.889 -14.523 34.101 1.00 70.38 945 PRO A O 1
ATOM 7592 N N . ASP A 1 946 ? -58.323 -15.536 35.498 1.00 72.94 946 ASP A N 1
ATOM 7593 C CA . ASP A 1 946 ? -58.603 -16.628 34.569 1.00 72.94 946 ASP A CA 1
ATOM 7594 C C . ASP A 1 946 ? -59.682 -16.146 33.602 1.00 72.94 946 ASP A C 1
ATOM 7596 O O . ASP A 1 946 ? -60.878 -16.238 33.871 1.00 72.94 946 ASP A O 1
ATOM 7600 N N . TRP A 1 947 ? -59.248 -15.615 32.463 1.00 77.81 947 TRP A N 1
ATOM 7601 C CA . TRP A 1 947 ? -60.141 -15.092 31.430 1.00 77.81 947 TRP A CA 1
ATOM 7602 C C . TRP A 1 947 ? -61.084 -16.148 30.831 1.00 77.81 947 TRP A C 1
ATOM 7604 O O . TRP A 1 947 ? -62.013 -15.798 30.107 1.00 77.81 947 TRP A O 1
ATOM 7614 N N . LYS A 1 948 ? -60.870 -17.440 31.128 1.00 73.94 948 LYS A N 1
ATOM 7615 C CA . LYS A 1 948 ? -61.749 -18.549 30.723 1.00 73.94 948 LYS A CA 1
ATOM 7616 C C . LYS A 1 948 ? -62.796 -18.908 31.781 1.00 73.94 948 LYS A C 1
ATOM 7618 O O . LYS A 1 948 ? -63.631 -19.775 31.513 1.00 73.94 948 LYS A O 1
ATOM 7623 N N . ALA A 1 949 ? -62.741 -18.296 32.963 1.00 73.81 949 ALA A N 1
ATOM 7624 C CA . ALA A 1 949 ? -63.723 -18.494 34.019 1.00 73.81 949 ALA A CA 1
ATOM 7625 C C . ALA A 1 949 ? -65.082 -17.866 33.660 1.00 73.81 949 ALA A C 1
ATOM 7627 O O . ALA A 1 949 ? -65.224 -17.122 32.687 1.00 73.81 949 ALA A O 1
ATOM 7628 N N . ASP A 1 950 ? -66.099 -18.188 34.459 1.00 80.44 950 ASP A N 1
ATOM 7629 C CA . ASP A 1 950 ? -67.417 -17.568 34.345 1.00 80.44 950 ASP A CA 1
ATOM 7630 C C . ASP A 1 950 ? -67.323 -16.043 34.542 1.00 80.44 950 ASP A C 1
ATOM 7632 O O . ASP A 1 950 ? -66.737 -15.570 35.516 1.00 80.44 950 ASP A O 1
ATOM 7636 N N . GLN A 1 951 ? -67.886 -15.279 33.603 1.00 76.81 951 GLN A N 1
ATOM 7637 C CA . GLN A 1 951 ? -67.745 -13.818 33.544 1.00 76.81 951 GLN A CA 1
ATOM 7638 C C . GLN A 1 951 ? -68.439 -13.105 34.714 1.00 76.81 951 GLN A C 1
ATOM 7640 O O . GLN A 1 951 ? -67.946 -12.080 35.179 1.00 76.81 951 GLN A O 1
ATOM 7645 N N . GLU A 1 952 ? -69.549 -13.645 35.224 1.00 74.81 952 GLU A N 1
ATOM 7646 C CA . GLU A 1 952 ? -70.287 -13.055 36.348 1.00 74.81 952 GLU A CA 1
ATOM 7647 C C . GLU A 1 952 ? -69.517 -13.269 37.660 1.00 74.81 952 GLU A C 1
ATOM 7649 O O . GLU A 1 952 ? -69.332 -12.340 38.452 1.00 74.81 952 GLU A O 1
ATOM 7654 N N . GLN A 1 953 ? -68.966 -14.472 37.840 1.00 72.88 953 GLN A N 1
ATOM 7655 C CA . GLN A 1 953 ? -68.081 -14.799 38.957 1.00 72.88 953 GLN A CA 1
ATOM 7656 C C . GLN A 1 953 ? -66.787 -13.968 38.925 1.00 72.88 953 GLN A C 1
ATOM 7658 O O . GLN A 1 953 ? -66.370 -13.424 39.949 1.00 72.88 953 GLN A O 1
ATOM 7663 N N . LEU A 1 954 ? -66.169 -13.836 37.747 1.00 77.75 954 LEU A N 1
ATOM 7664 C CA . LEU A 1 954 ? -64.945 -13.061 37.564 1.00 77.75 954 LEU A CA 1
ATOM 7665 C C . LEU A 1 954 ? -65.173 -11.570 37.861 1.00 77.75 954 LEU A C 1
ATOM 7667 O O . LEU A 1 954 ? -64.360 -10.947 38.548 1.00 77.75 954 LEU A O 1
ATOM 7671 N N . ALA A 1 955 ? -66.305 -11.017 37.411 1.00 79.00 955 ALA A N 1
ATOM 7672 C CA . ALA A 1 955 ? -66.702 -9.642 37.693 1.00 79.00 955 ALA A CA 1
ATOM 7673 C C . ALA A 1 955 ? -66.908 -9.392 39.193 1.00 79.00 955 ALA A C 1
ATOM 7675 O O . ALA A 1 955 ? -66.468 -8.357 39.699 1.00 79.00 955 ALA A O 1
ATOM 7676 N N . MET A 1 956 ? -67.520 -10.333 39.924 1.00 76.50 956 MET A N 1
ATOM 7677 C CA . MET A 1 956 ? -67.639 -10.249 41.386 1.00 76.50 956 MET A CA 1
ATOM 7678 C C . MET A 1 956 ? -66.269 -10.213 42.071 1.00 76.50 956 MET A C 1
ATOM 7680 O O . MET A 1 956 ? -66.022 -9.319 42.878 1.00 76.50 956 MET A O 1
ATOM 7684 N N . THR A 1 957 ? -65.360 -11.132 41.731 1.00 75.06 957 THR A N 1
ATOM 7685 C CA . THR A 1 957 ? -64.029 -11.189 42.358 1.00 75.06 957 THR A CA 1
ATOM 7686 C C . THR A 1 957 ? -63.213 -9.927 42.080 1.00 75.06 957 THR A C 1
ATOM 7688 O O . THR A 1 957 ? -62.633 -9.351 42.999 1.00 75.06 957 THR A O 1
ATOM 7691 N N . ILE A 1 958 ? -63.203 -9.444 40.833 1.00 80.38 958 ILE A N 1
ATOM 7692 C CA . ILE A 1 958 ? -62.510 -8.198 40.476 1.00 80.38 958 ILE A CA 1
ATOM 7693 C C . ILE A 1 958 ? -63.144 -7.004 41.197 1.00 80.38 958 ILE A C 1
ATOM 7695 O O . ILE A 1 958 ? -62.424 -6.125 41.669 1.00 80.38 958 ILE A O 1
ATOM 7699 N N . SER A 1 959 ? -64.471 -6.991 41.351 1.00 80.75 959 SER A N 1
ATOM 7700 C CA . SER A 1 959 ? -65.167 -5.948 42.107 1.00 80.75 959 SER A CA 1
ATOM 7701 C C . SER A 1 959 ? -64.706 -5.901 43.563 1.00 80.75 959 SER A C 1
ATOM 7703 O O . SER A 1 959 ? -64.445 -4.822 44.081 1.00 80.75 959 SER A O 1
ATOM 7705 N N . GLU A 1 960 ? -64.573 -7.045 44.237 1.00 77.69 960 GLU A N 1
ATOM 7706 C CA . GLU A 1 960 ? -64.098 -7.093 45.626 1.00 77.69 960 GLU A CA 1
ATOM 7707 C C . GLU A 1 960 ? -62.634 -6.648 45.763 1.00 77.69 960 GLU A C 1
ATOM 7709 O O . GLU A 1 960 ? -62.306 -5.921 46.704 1.00 77.69 960 GLU A O 1
ATOM 7714 N N . VAL A 1 961 ? -61.775 -7.003 44.800 1.00 75.94 961 VAL A N 1
ATOM 7715 C CA . VAL A 1 961 ? -60.388 -6.512 44.740 1.00 75.94 961 VAL A CA 1
ATOM 7716 C C . VAL A 1 961 ? -60.361 -4.989 44.587 1.00 75.94 961 VAL A C 1
ATOM 7718 O O . VAL A 1 961 ? -59.697 -4.306 45.365 1.00 75.94 961 VAL A O 1
ATOM 7721 N N . LEU A 1 962 ? -61.125 -4.436 43.640 1.00 79.38 962 LEU A N 1
ATOM 7722 C CA . LEU A 1 962 ? -61.202 -2.990 43.417 1.00 79.38 962 LEU A CA 1
ATOM 7723 C C . LEU A 1 962 ? -61.742 -2.249 44.646 1.00 79.38 962 LEU A C 1
ATOM 7725 O O . LEU A 1 962 ? -61.204 -1.207 45.007 1.00 79.38 962 LEU A O 1
ATOM 7729 N N . LYS A 1 963 ? -62.743 -2.804 45.342 1.00 77.38 963 LYS A N 1
ATOM 7730 C CA . LYS A 1 963 ? -63.247 -2.245 46.610 1.00 77.38 963 LYS A CA 1
ATOM 7731 C C . LYS A 1 963 ? -62.166 -2.190 47.678 1.00 77.38 963 LYS A C 1
ATOM 7733 O O . LYS A 1 963 ? -62.046 -1.179 48.364 1.00 77.38 963 LYS A O 1
ATOM 7738 N N . HIS A 1 964 ? -61.396 -3.264 47.828 1.00 75.50 964 HIS A N 1
ATOM 7739 C CA . HIS A 1 964 ? -60.330 -3.324 48.819 1.00 75.50 964 HIS A CA 1
ATOM 7740 C C . HIS A 1 964 ? -59.248 -2.277 48.533 1.00 75.50 964 HIS A C 1
ATOM 7742 O O . HIS A 1 964 ? -58.884 -1.511 49.419 1.00 75.50 964 HIS A O 1
ATOM 7748 N N . ILE A 1 965 ? -58.802 -2.192 47.278 1.00 75.50 965 ILE A N 1
ATOM 7749 C CA . ILE A 1 965 ? -57.730 -1.278 46.868 1.00 75.50 965 ILE A CA 1
ATOM 7750 C C . ILE A 1 965 ? -58.209 0.184 46.856 1.00 75.50 965 ILE A C 1
ATOM 7752 O O . ILE A 1 965 ? -57.409 1.087 47.061 1.00 75.50 965 ILE A O 1
ATOM 7756 N N . SER A 1 966 ? -59.510 0.447 46.681 1.00 74.94 966 SER A N 1
ATOM 7757 C CA . SER A 1 966 ? -60.062 1.816 46.631 1.00 74.94 966 SER A CA 1
ATOM 7758 C C . SER A 1 966 ? -59.872 2.646 47.904 1.00 74.94 966 SER A C 1
ATOM 7760 O O . SER A 1 966 ? -60.081 3.857 47.879 1.00 74.94 966 SER A O 1
ATOM 7762 N N . GLN A 1 967 ? -59.480 2.003 49.009 1.00 73.44 967 GLN A N 1
ATOM 7763 C CA . GLN A 1 967 ? -59.167 2.644 50.289 1.00 73.44 967 GLN A CA 1
ATOM 7764 C C . GLN A 1 967 ? -57.716 3.146 50.371 1.00 73.44 967 GLN A C 1
ATOM 7766 O O . GLN A 1 967 ? -57.366 3.828 51.333 1.00 73.44 967 GLN A O 1
ATOM 7771 N N . GLU A 1 968 ? -56.881 2.804 49.391 1.00 69.94 968 GLU A N 1
ATOM 7772 C CA . GLU A 1 968 ? -55.469 3.171 49.324 1.00 69.94 968 GLU A CA 1
ATOM 7773 C C . GLU A 1 968 ? -55.280 4.434 48.472 1.00 69.94 968 GLU A C 1
ATOM 7775 O O . GLU A 1 968 ? -55.874 4.574 47.404 1.00 69.94 968 GLU A O 1
ATOM 7780 N N . GLU A 1 969 ? -54.422 5.351 48.921 1.00 67.56 969 GLU A N 1
ATOM 7781 C CA . GLU A 1 969 ? -54.029 6.523 48.130 1.00 67.56 969 GLU A CA 1
ATOM 7782 C C . GLU A 1 969 ? -52.920 6.148 47.129 1.00 67.56 969 GLU A C 1
ATOM 7784 O O . GLU A 1 969 ? -51.921 5.527 47.497 1.00 67.56 969 GLU A O 1
ATOM 7789 N N . ASN A 1 970 ? -53.064 6.575 45.867 1.00 67.56 970 ASN A N 1
ATOM 7790 C CA . ASN A 1 970 ? -52.078 6.403 44.785 1.00 67.56 970 ASN A CA 1
ATOM 7791 C C . ASN A 1 970 ? -51.703 4.941 44.455 1.00 67.56 970 ASN A C 1
ATOM 7793 O O . ASN A 1 970 ? -50.542 4.641 44.144 1.00 67.56 970 ASN A O 1
ATOM 7797 N N . ALA A 1 971 ? -52.673 4.026 44.496 1.00 68.88 971 ALA A N 1
ATOM 7798 C CA . ALA A 1 971 ? -52.450 2.625 44.157 1.00 68.88 971 ALA A CA 1
ATOM 7799 C C . ALA A 1 971 ? -52.376 2.399 42.635 1.00 68.88 971 ALA A C 1
ATOM 7801 O O . ALA A 1 971 ? -53.084 3.036 41.852 1.00 68.88 971 ALA A O 1
ATOM 7802 N N . ILE A 1 972 ? -51.542 1.449 42.206 1.00 73.00 972 ILE A N 1
ATOM 7803 C CA . ILE A 1 972 ? -51.516 0.961 40.818 1.00 73.00 972 ILE A CA 1
ATOM 7804 C C . ILE A 1 972 ? -52.014 -0.481 40.807 1.00 73.00 972 ILE A C 1
ATOM 7806 O O . ILE A 1 972 ? -51.509 -1.305 41.564 1.00 73.00 972 ILE A O 1
ATOM 7810 N N . LEU A 1 973 ? -52.976 -0.796 39.941 1.00 76.81 973 LEU A N 1
ATOM 7811 C CA . LEU A 1 973 ? -53.447 -2.153 39.679 1.00 76.81 973 LEU A CA 1
ATOM 7812 C C . LEU A 1 973 ? -53.003 -2.590 38.280 1.00 76.81 973 LEU A C 1
ATOM 7814 O O . LEU A 1 973 ? -53.480 -2.059 37.280 1.00 76.81 973 LEU A O 1
ATOM 7818 N N . LEU A 1 974 ? -52.129 -3.590 38.204 1.00 76.44 974 LEU A N 1
ATOM 7819 C CA . LEU A 1 974 ? -51.753 -4.231 36.949 1.00 76.44 974 LEU A CA 1
ATOM 7820 C C . LEU A 1 974 ? -52.644 -5.451 36.701 1.00 76.44 974 LEU A C 1
ATOM 7822 O O . LEU A 1 974 ? -52.747 -6.355 37.532 1.00 76.44 974 LEU A O 1
ATOM 7826 N N . VAL A 1 975 ? -53.274 -5.498 35.535 1.00 77.56 975 VAL A N 1
ATOM 7827 C CA . VAL A 1 975 ? -54.171 -6.576 35.124 1.00 77.56 975 VAL A CA 1
ATOM 7828 C C . VAL A 1 975 ? -53.481 -7.400 34.046 1.00 77.56 975 VAL A C 1
ATOM 7830 O O . VAL A 1 975 ? -53.208 -6.896 32.958 1.00 77.56 975 VAL A O 1
ATOM 7833 N N . ASN A 1 976 ? -53.190 -8.668 34.335 1.00 76.38 976 ASN A N 1
ATOM 7834 C CA . ASN A 1 976 ? -52.539 -9.549 33.370 1.00 76.38 976 ASN A CA 1
ATOM 7835 C C . ASN A 1 976 ? -53.470 -9.903 32.196 1.00 76.38 976 ASN A C 1
ATOM 7837 O O . ASN A 1 976 ? -54.478 -10.577 32.392 1.00 76.38 976 ASN A O 1
ATOM 7841 N N . LEU A 1 977 ? -53.076 -9.539 30.977 1.00 79.12 977 LEU A N 1
ATOM 7842 C CA . LEU A 1 977 ? -53.783 -9.836 29.729 1.00 79.12 977 LEU A CA 1
ATOM 7843 C C . LEU A 1 977 ? -53.361 -11.151 29.064 1.00 79.12 977 LEU A C 1
ATOM 7845 O O . LEU A 1 977 ? -53.950 -11.515 28.049 1.00 79.12 977 LEU A O 1
ATOM 7849 N N . ASN A 1 978 ? -52.371 -11.885 29.592 1.00 74.44 978 ASN A N 1
ATOM 7850 C CA . ASN A 1 978 ? -51.882 -13.092 28.924 1.00 74.44 978 ASN A CA 1
ATOM 7851 C C . ASN A 1 978 ? -53.045 -14.057 28.616 1.00 74.44 978 ASN A C 1
ATOM 7853 O O . ASN A 1 978 ? -53.641 -14.636 29.527 1.00 74.44 978 ASN A O 1
ATOM 7857 N N . ASN A 1 979 ? -53.293 -14.290 27.322 1.00 71.31 979 ASN A N 1
ATOM 7858 C CA . ASN A 1 979 ? -54.401 -15.082 26.764 1.00 71.31 979 ASN A CA 1
ATOM 7859 C C . ASN A 1 979 ? -55.794 -14.408 26.734 1.00 71.31 979 ASN A C 1
ATOM 7861 O O . ASN A 1 979 ? -56.790 -15.131 26.673 1.00 71.31 979 ASN A O 1
ATOM 7865 N N . ALA A 1 980 ? -55.877 -13.076 26.728 1.00 73.50 980 ALA A N 1
ATOM 7866 C CA . ALA A 1 980 ? -57.114 -12.317 26.525 1.00 73.50 980 ALA A CA 1
ATOM 7867 C C . ALA A 1 980 ? -56.923 -11.110 25.594 1.00 73.50 980 ALA A C 1
ATOM 7869 O O . ALA A 1 980 ? -55.810 -10.619 25.409 1.00 73.50 980 ALA A O 1
ATOM 7870 N N . ASP A 1 981 ? -58.024 -10.654 24.993 1.00 77.44 981 ASP A N 1
ATOM 7871 C CA . ASP A 1 981 ? -58.053 -9.461 24.149 1.00 77.44 981 ASP A CA 1
ATOM 7872 C C . ASP A 1 981 ? -58.165 -8.194 25.014 1.00 77.44 981 ASP A C 1
ATOM 7874 O O . ASP A 1 981 ? -59.048 -8.083 25.867 1.00 77.44 981 ASP A O 1
ATOM 7878 N N . GLY A 1 982 ? -57.250 -7.241 24.818 1.00 73.88 982 GLY A N 1
ATOM 7879 C CA . GLY A 1 982 ? -57.172 -6.030 25.636 1.00 73.88 982 GLY A CA 1
ATOM 7880 C C . GLY A 1 982 ? -58.380 -5.097 25.497 1.00 73.88 982 GLY A C 1
ATOM 7881 O O . GLY A 1 982 ? -58.749 -4.453 26.480 1.00 73.88 982 GLY A O 1
ATOM 7882 N N . GLU A 1 983 ? -59.027 -5.039 24.326 1.00 76.50 983 GLU A N 1
ATOM 7883 C CA . GLU A 1 983 ? -60.224 -4.209 24.129 1.00 76.50 983 GLU A CA 1
ATOM 7884 C C . GLU A 1 983 ? -61.433 -4.821 24.844 1.00 76.50 983 GLU A C 1
ATOM 7886 O O . GLU A 1 983 ? -62.171 -4.113 25.536 1.00 76.50 983 GLU A O 1
ATOM 7891 N N . GLU A 1 984 ? -61.608 -6.141 24.737 1.00 79.75 984 GLU A N 1
ATOM 7892 C CA . GLU A 1 984 ? -62.686 -6.859 25.428 1.00 79.75 984 GLU A CA 1
ATOM 7893 C C . GLU A 1 984 ? -62.534 -6.764 26.954 1.00 79.75 984 GLU A C 1
ATOM 7895 O O . GLU A 1 984 ? -63.504 -6.488 27.666 1.00 79.75 984 GLU A O 1
ATOM 7900 N N . VAL A 1 985 ? -61.306 -6.911 27.461 1.00 82.31 985 VAL A N 1
ATOM 7901 C CA . VAL A 1 985 ? -61.000 -6.773 28.891 1.00 82.31 985 VAL A CA 1
ATOM 7902 C C . VAL A 1 985 ? -61.222 -5.341 29.383 1.00 82.31 985 VAL A C 1
ATOM 7904 O O . VAL A 1 985 ? -61.776 -5.147 30.467 1.00 82.31 985 VAL A O 1
ATOM 7907 N N . GLY A 1 986 ? -60.830 -4.330 28.603 1.00 78.25 986 GLY A N 1
ATOM 7908 C CA . GLY A 1 986 ? -61.044 -2.926 28.954 1.00 78.25 986 GLY A CA 1
ATOM 7909 C C . GLY A 1 986 ? -62.529 -2.562 29.069 1.00 78.25 986 GLY A C 1
ATOM 7910 O O . GLY A 1 986 ? -62.932 -1.875 30.014 1.00 78.25 986 GLY A O 1
ATOM 7911 N N . LEU A 1 987 ? -63.363 -3.066 28.152 1.00 80.19 987 LEU A N 1
ATOM 7912 C CA . LEU A 1 987 ? -64.822 -2.918 28.217 1.00 80.19 987 LEU A CA 1
ATOM 7913 C C . LEU A 1 987 ? -65.405 -3.607 29.457 1.00 80.19 987 LEU A C 1
ATOM 7915 O O . LEU A 1 987 ? -66.200 -3.001 30.176 1.00 80.19 987 LEU A O 1
ATOM 7919 N N . PHE A 1 988 ? -64.957 -4.830 29.743 1.00 82.94 988 PHE A N 1
ATOM 7920 C CA . PHE A 1 988 ? -65.375 -5.601 30.914 1.00 82.94 988 PHE A CA 1
ATOM 7921 C C . PHE A 1 988 ? -65.024 -4.896 32.236 1.00 82.94 988 PHE A C 1
ATOM 7923 O O . PHE A 1 988 ? -65.868 -4.752 33.122 1.00 82.94 988 PHE A O 1
ATOM 7930 N N . PHE A 1 989 ? -63.806 -4.361 32.352 1.00 82.94 989 PHE A N 1
ATOM 7931 C CA . PHE A 1 989 ? -63.393 -3.560 33.507 1.00 82.94 989 PHE A CA 1
ATOM 7932 C C . PHE A 1 989 ? -64.198 -2.267 33.643 1.00 82.94 989 PHE A C 1
ATOM 7934 O O . PHE A 1 989 ? -64.580 -1.891 34.750 1.00 82.94 989 PHE A O 1
ATOM 7941 N N . SER A 1 990 ? -64.493 -1.599 32.527 1.00 81.81 990 SER A N 1
ATOM 7942 C CA . SER A 1 990 ? -65.301 -0.375 32.522 1.00 81.81 990 SER A CA 1
ATOM 7943 C C . SER A 1 990 ? -66.718 -0.625 33.044 1.00 81.81 990 SER A C 1
ATOM 7945 O O . SER A 1 990 ? -67.267 0.209 33.764 1.00 81.81 990 SER A O 1
ATOM 7947 N N . GLU A 1 991 ? -67.302 -1.783 32.725 1.00 84.12 991 GLU A N 1
ATOM 7948 C CA . GLU A 1 991 ? -68.611 -2.198 33.232 1.00 84.12 991 GLU A CA 1
ATOM 7949 C C . GLU A 1 991 ? -68.584 -2.445 34.747 1.00 84.12 991 GLU A C 1
ATOM 7951 O O . GLU A 1 991 ? -69.448 -1.936 35.466 1.00 84.12 991 GLU A O 1
ATOM 7956 N N . ILE A 1 992 ? -67.555 -3.135 35.253 1.00 85.06 992 ILE A N 1
ATOM 7957 C CA . ILE A 1 992 ? -67.346 -3.359 36.693 1.00 85.06 992 ILE A CA 1
ATOM 7958 C C . ILE A 1 992 ? -67.202 -2.027 37.439 1.00 85.06 992 ILE A C 1
ATOM 7960 O O . ILE A 1 992 ? -67.875 -1.788 38.442 1.00 85.06 992 ILE A O 1
ATOM 7964 N N . VAL A 1 993 ? -66.352 -1.137 36.928 1.00 81.94 993 VAL A N 1
ATOM 7965 C CA . VAL A 1 993 ? -66.079 0.178 37.516 1.00 81.94 993 VAL A CA 1
ATOM 7966 C C . VAL A 1 993 ? -67.337 1.057 37.520 1.00 81.94 993 VAL A C 1
ATOM 7968 O O . VAL A 1 993 ? -67.650 1.672 38.540 1.00 81.94 993 VAL A O 1
ATOM 7971 N N . MET A 1 994 ? -68.112 1.077 36.427 1.00 81.44 994 MET A N 1
ATOM 7972 C CA . MET A 1 994 ? -69.402 1.779 36.386 1.00 81.44 994 MET A CA 1
ATOM 7973 C C . MET A 1 994 ? -70.405 1.205 37.387 1.00 81.44 994 MET A C 1
ATOM 7975 O O . MET A 1 994 ? -71.133 1.965 38.023 1.00 81.44 994 MET A O 1
ATOM 7979 N N . ASN A 1 995 ? -70.446 -0.116 37.546 1.00 82.56 995 ASN A N 1
ATOM 7980 C CA . ASN A 1 995 ? -71.337 -0.779 38.491 1.00 82.56 995 ASN A CA 1
ATOM 7981 C C . ASN A 1 995 ? -70.983 -0.409 39.945 1.00 82.56 995 ASN A C 1
ATOM 7983 O O . ASN A 1 995 ? -71.862 -0.001 40.705 1.00 82.56 995 ASN A O 1
ATOM 7987 N N . LEU A 1 996 ? -69.693 -0.430 40.301 1.00 82.94 996 LEU A N 1
ATOM 7988 C CA . LEU A 1 996 ? -69.195 0.014 41.610 1.00 82.94 996 LEU A CA 1
ATOM 7989 C C . LEU A 1 996 ? -69.512 1.489 41.892 1.00 82.94 996 LEU A C 1
ATOM 7991 O O . LEU A 1 996 ? -69.966 1.822 42.989 1.00 82.94 996 LEU A O 1
ATOM 7995 N N . MET A 1 997 ? -69.341 2.366 40.900 1.00 80.50 997 MET A N 1
ATOM 7996 C CA . MET A 1 997 ? -69.683 3.784 41.033 1.00 80.50 997 MET A CA 1
ATOM 7997 C C . MET A 1 997 ? -71.188 4.004 41.223 1.00 80.50 997 MET A C 1
ATOM 7999 O O . MET A 1 997 ? -71.602 4.717 42.136 1.00 80.50 997 MET A O 1
ATOM 8003 N N . LEU A 1 998 ? -72.023 3.400 40.373 1.00 81.00 998 LEU A N 1
ATOM 8004 C CA . LEU A 1 998 ? -73.463 3.673 40.336 1.00 81.00 998 LEU A CA 1
ATOM 8005 C C . LEU A 1 998 ? -74.236 3.001 41.474 1.00 81.00 998 LEU A C 1
ATOM 8007 O O . LEU A 1 998 ? -75.188 3.590 41.988 1.00 81.00 998 LEU A O 1
ATOM 8011 N N . ASN A 1 999 ? -73.853 1.780 41.853 1.00 79.44 999 ASN A N 1
ATOM 8012 C CA . ASN A 1 999 ? -74.609 0.975 42.813 1.00 79.44 999 ASN A CA 1
ATOM 8013 C C . ASN A 1 999 ? -74.004 0.979 44.222 1.00 79.44 999 ASN A C 1
ATOM 8015 O O . ASN A 1 999 ? -74.741 0.771 45.186 1.00 79.44 999 ASN A O 1
ATOM 8019 N N . GLU A 1 1000 ? -72.700 1.240 44.359 1.00 77.12 1000 GLU A N 1
ATOM 8020 C CA . GLU A 1 1000 ? -72.000 1.199 45.651 1.00 77.12 1000 GLU A CA 1
ATOM 8021 C C . GLU A 1 1000 ? -71.321 2.520 46.044 1.00 77.12 1000 GLU A C 1
ATOM 8023 O O . GLU A 1 1000 ? -70.876 2.654 47.182 1.00 77.12 1000 GLU A O 1
ATOM 8028 N N . GLY A 1 1001 ? -71.300 3.523 45.157 1.00 74.62 1001 GLY A N 1
ATOM 8029 C CA . GLY A 1 1001 ? -70.773 4.860 45.448 1.00 74.62 1001 GLY A CA 1
ATOM 8030 C C . GLY A 1 1001 ? -69.251 4.925 45.600 1.00 74.62 1001 GLY A C 1
ATOM 8031 O O . GLY A 1 1001 ? -68.756 5.823 46.276 1.00 74.62 1001 GLY A O 1
ATOM 8032 N N . ILE A 1 1002 ? -68.515 3.973 45.017 1.00 76.00 1002 ILE A N 1
ATOM 8033 C CA . ILE A 1 1002 ? -67.048 3.901 45.096 1.00 76.00 1002 ILE A CA 1
ATOM 8034 C C . ILE A 1 1002 ? -66.441 4.545 43.851 1.00 76.00 1002 ILE A C 1
ATOM 8036 O O . ILE A 1 1002 ? -66.658 4.072 42.736 1.00 76.00 1002 ILE A O 1
ATOM 8040 N N . GLU A 1 1003 ? -65.662 5.608 44.043 1.00 70.38 1003 GLU A N 1
ATOM 8041 C CA . GLU A 1 1003 ? -65.029 6.380 42.972 1.00 70.38 1003 GLU A CA 1
ATOM 8042 C C . GLU A 1 1003 ? -63.551 5.977 42.837 1.00 70.38 1003 GLU A C 1
ATOM 8044 O O . GLU A 1 1003 ? -62.716 6.298 43.678 1.00 70.38 1003 GLU A O 1
ATOM 8049 N N . LEU A 1 1004 ? -63.234 5.196 41.799 1.00 68.50 1004 LEU A N 1
ATOM 8050 C CA . LEU A 1 1004 ? -61.906 4.585 41.617 1.00 68.50 1004 LEU A CA 1
ATOM 8051 C C . LEU A 1 1004 ? -60.905 5.513 40.904 1.00 68.50 1004 LEU A C 1
ATOM 8053 O O . LEU A 1 1004 ? -59.699 5.344 41.057 1.00 68.50 1004 LEU A O 1
ATOM 8057 N N . SER A 1 1005 ? -61.396 6.492 40.138 1.00 61.25 1005 SER A N 1
ATOM 8058 C CA . SER A 1 1005 ? -60.608 7.280 39.178 1.00 61.25 1005 SER A CA 1
ATOM 8059 C C . SER A 1 1005 ? -59.618 8.270 39.792 1.00 61.25 1005 SER A C 1
ATOM 8061 O O . SER A 1 1005 ? -58.714 8.710 39.087 1.00 61.25 1005 SER A O 1
ATOM 8063 N N . GLU A 1 1006 ? -59.778 8.640 41.065 1.00 59.62 1006 GLU A N 1
ATOM 8064 C CA . GLU A 1 1006 ? -58.844 9.550 41.747 1.00 59.62 1006 GLU A CA 1
ATOM 8065 C C . GLU A 1 1006 ? -57.748 8.805 42.527 1.00 59.62 1006 GLU A C 1
ATOM 8067 O O . GLU A 1 1006 ? -56.661 9.347 42.709 1.00 59.62 1006 GLU A O 1
ATOM 8072 N N . ASN A 1 1007 ? -57.994 7.550 42.925 1.00 62.62 1007 ASN A N 1
ATOM 8073 C CA . ASN A 1 1007 ? -57.134 6.825 43.870 1.00 62.62 1007 ASN A CA 1
ATOM 8074 C C . ASN A 1 1007 ? -56.387 5.629 43.259 1.00 62.62 1007 ASN A C 1
ATOM 8076 O O . ASN A 1 1007 ? -55.351 5.231 43.795 1.00 62.62 1007 ASN A O 1
ATOM 8080 N N . ILE A 1 1008 ? -56.888 5.051 42.156 1.00 71.88 1008 ILE A N 1
ATOM 8081 C CA . ILE A 1 1008 ? -56.330 3.836 41.548 1.00 71.88 1008 ILE A CA 1
ATOM 8082 C C . ILE A 1 1008 ? -56.059 4.045 40.061 1.00 71.88 1008 ILE A C 1
ATOM 8084 O O . ILE A 1 1008 ? -56.964 4.354 39.287 1.00 71.88 1008 ILE A O 1
ATOM 8088 N N . ASN A 1 1009 ? -54.824 3.777 39.640 1.00 75.19 1009 ASN A N 1
ATOM 8089 C CA . ASN A 1 1009 ? -54.468 3.679 38.229 1.00 75.19 1009 ASN A CA 1
ATOM 8090 C C . ASN A 1 1009 ? -54.480 2.210 37.779 1.00 75.19 1009 ASN A C 1
ATOM 8092 O O . ASN A 1 1009 ? -53.754 1.393 38.345 1.00 75.19 1009 ASN A O 1
ATOM 8096 N N . VAL A 1 1010 ? -55.295 1.865 36.780 1.00 75.50 1010 VAL A N 1
ATOM 8097 C CA . VAL A 1 1010 ? -55.409 0.494 36.258 1.00 75.50 1010 VAL A CA 1
ATOM 8098 C C . VAL A 1 1010 ? -54.671 0.387 34.927 1.00 75.50 1010 VAL A C 1
ATOM 8100 O O . VAL A 1 1010 ? -55.019 1.081 33.975 1.00 75.50 1010 VAL A O 1
ATOM 8103 N N . SER A 1 1011 ? -53.702 -0.524 34.846 1.00 76.44 1011 SER A N 1
ATOM 8104 C CA . SER A 1 1011 ? -52.931 -0.792 33.627 1.00 76.44 1011 SER A CA 1
ATOM 8105 C C . SER A 1 1011 ? -53.099 -2.244 33.194 1.00 76.44 1011 SER A C 1
ATOM 8107 O O . SER A 1 1011 ? -52.931 -3.163 33.994 1.00 76.44 1011 SER A O 1
ATOM 8109 N N . PHE A 1 1012 ? -53.384 -2.471 31.914 1.00 78.69 1012 PHE A N 1
ATOM 8110 C CA . PHE A 1 1012 ? -53.529 -3.809 31.341 1.00 78.69 1012 PHE A CA 1
ATOM 8111 C C . PHE A 1 1012 ? -52.222 -4.239 30.671 1.00 78.69 1012 PHE A C 1
ATOM 8113 O O . PHE A 1 1012 ? -51.702 -3.523 29.820 1.00 78.69 1012 PHE A O 1
ATOM 8120 N N . VAL A 1 1013 ? -51.663 -5.382 31.075 1.00 76.25 1013 VAL A N 1
ATOM 8121 C CA . VAL A 1 1013 ? -50.264 -5.738 30.787 1.00 76.25 1013 VAL A CA 1
ATOM 8122 C C . VAL A 1 1013 ? -50.132 -7.199 30.360 1.00 76.25 1013 VAL A C 1
ATOM 8124 O O . VAL A 1 1013 ? -50.672 -8.088 31.012 1.00 76.25 1013 VAL A O 1
ATOM 8127 N N . ASN A 1 1014 ? -49.352 -7.474 29.311 1.00 71.75 1014 ASN A N 1
ATOM 8128 C CA . ASN A 1 1014 ? -48.905 -8.831 28.973 1.00 71.75 1014 ASN A CA 1
ATOM 8129 C C . ASN A 1 1014 ? -47.557 -9.120 29.647 1.00 71.75 1014 ASN A C 1
ATOM 8131 O O . ASN A 1 1014 ? -46.518 -8.635 29.200 1.00 71.75 1014 ASN A O 1
ATOM 8135 N N . PHE A 1 1015 ? -47.560 -9.896 30.731 1.00 68.50 1015 PHE A N 1
ATOM 8136 C CA . PHE A 1 1015 ? -46.334 -10.200 31.472 1.00 68.50 1015 PHE A CA 1
ATOM 8137 C C . PHE A 1 1015 ? -45.499 -11.280 30.779 1.00 68.50 1015 PHE A C 1
ATOM 8139 O O . PHE A 1 1015 ? -45.995 -12.367 30.472 1.00 68.50 1015 PHE A O 1
ATOM 8146 N N . THR A 1 1016 ? -44.195 -11.049 30.634 1.00 66.50 1016 THR A N 1
ATOM 8147 C CA . THR A 1 1016 ? -43.246 -12.141 30.368 1.00 66.50 1016 THR A CA 1
ATOM 8148 C C . THR A 1 1016 ? -42.982 -12.963 31.637 1.00 66.50 1016 THR A C 1
ATOM 8150 O O . THR A 1 1016 ? -43.152 -12.482 32.759 1.00 66.50 1016 THR A O 1
ATOM 8153 N N . VAL A 1 1017 ? -42.522 -14.211 31.469 1.00 59.59 1017 VAL A N 1
ATOM 8154 C CA . VAL A 1 1017 ? -42.172 -15.105 32.594 1.00 59.59 1017 VAL A CA 1
ATOM 8155 C C . VAL A 1 1017 ? -41.136 -14.458 33.524 1.00 59.59 1017 VAL A C 1
ATOM 8157 O O . VAL A 1 1017 ? -41.271 -14.551 34.742 1.00 59.59 1017 VAL A O 1
ATOM 8160 N N . ASN A 1 1018 ? -40.153 -13.752 32.958 1.00 57.12 1018 ASN A N 1
ATOM 8161 C CA . ASN A 1 1018 ? -39.091 -13.094 33.720 1.00 57.12 1018 ASN A CA 1
ATOM 8162 C C . ASN A 1 1018 ? -39.602 -11.848 34.462 1.00 57.12 1018 ASN A C 1
ATOM 8164 O O . ASN A 1 1018 ? -39.309 -11.687 35.641 1.00 57.12 1018 ASN A O 1
ATOM 8168 N N . GLN A 1 1019 ? -40.423 -11.005 33.819 1.00 64.50 1019 GLN A N 1
ATOM 8169 C CA . GLN A 1 1019 ? -41.000 -9.819 34.471 1.00 64.50 1019 GLN A CA 1
ATOM 8170 C C . GLN A 1 1019 ? -41.828 -10.191 35.704 1.00 64.50 1019 GLN A C 1
ATOM 8172 O O . GLN A 1 1019 ? -41.738 -9.524 36.731 1.00 64.50 1019 GLN A O 1
ATOM 8177 N N . TRP A 1 1020 ? -42.592 -11.285 35.640 1.00 61.16 1020 TRP A N 1
ATOM 8178 C CA . TRP A 1 1020 ? -43.335 -11.771 36.801 1.00 61.16 1020 TRP A CA 1
ATOM 8179 C C . TRP A 1 1020 ? -42.418 -12.233 37.940 1.00 61.16 1020 TRP A C 1
ATOM 8181 O O . TRP A 1 1020 ? -42.632 -11.860 39.095 1.00 61.16 1020 TRP A O 1
ATOM 8191 N N . GLN A 1 1021 ? -41.386 -13.022 37.627 1.00 59.00 1021 GLN A N 1
ATOM 8192 C CA . GLN A 1 1021 ? -40.453 -13.526 38.637 1.00 59.00 1021 GLN A CA 1
ATOM 8193 C C . GLN A 1 1021 ? -39.769 -12.389 39.410 1.00 59.00 1021 GLN A C 1
ATOM 8195 O O . GLN A 1 1021 ? -39.608 -12.513 40.624 1.00 59.00 1021 GLN A O 1
ATOM 8200 N N . SER A 1 1022 ? -39.454 -11.277 38.740 1.00 58.78 1022 SER A N 1
ATOM 8201 C CA . SER A 1 1022 ? -38.805 -10.110 39.350 1.00 58.78 1022 SER A CA 1
ATOM 8202 C C . SER A 1 1022 ? -39.768 -9.165 40.091 1.00 58.78 1022 SER A C 1
ATOM 8204 O O . SER A 1 1022 ? -39.358 -8.514 41.049 1.00 58.78 1022 SER A O 1
ATOM 8206 N N . LEU A 1 1023 ? -41.049 -9.077 39.703 1.00 63.09 1023 LEU A N 1
ATOM 8207 C CA . LEU A 1 1023 ? -42.009 -8.114 40.281 1.00 63.09 1023 LEU A CA 1
ATOM 8208 C C . LEU A 1 1023 ? -42.660 -8.565 41.601 1.00 63.09 1023 LEU A C 1
ATOM 8210 O O . LEU A 1 1023 ? -43.211 -7.735 42.325 1.00 63.09 1023 LEU A O 1
ATOM 8214 N N . GLY A 1 1024 ? -42.585 -9.854 41.944 1.00 54.56 1024 GLY A N 1
ATOM 8215 C CA . GLY A 1 1024 ? -43.415 -10.509 42.968 1.00 54.56 1024 GLY A CA 1
ATOM 8216 C C . GLY A 1 1024 ? -43.383 -9.967 44.410 1.00 54.56 1024 GLY A C 1
ATOM 8217 O O . GLY A 1 1024 ? -44.111 -10.498 45.246 1.00 54.56 1024 GLY A O 1
ATOM 8218 N N . LYS A 1 1025 ? -42.558 -8.962 44.747 1.00 49.22 1025 LYS A N 1
ATOM 8219 C CA . LYS A 1 1025 ? -42.459 -8.385 46.111 1.00 49.22 1025 LYS A CA 1
ATOM 8220 C C . LYS A 1 1025 ? -42.449 -6.855 46.206 1.00 49.22 1025 LYS A C 1
ATOM 8222 O O . LYS A 1 1025 ? -42.530 -6.339 47.314 1.00 49.22 1025 LYS A O 1
ATOM 8227 N N . LEU A 1 1026 ? -42.437 -6.135 45.078 1.00 51.25 1026 LEU A N 1
ATOM 8228 C CA . LEU A 1 1026 ? -42.878 -4.724 45.021 1.00 51.25 1026 LEU A CA 1
ATOM 8229 C C . LEU A 1 1026 ? -44.412 -4.609 45.121 1.00 51.25 1026 LEU A C 1
ATOM 8231 O O . LEU A 1 1026 ? -44.967 -3.516 45.241 1.00 51.25 1026 LEU A O 1
ATOM 8235 N N . ILE A 1 1027 ? -45.081 -5.762 45.069 1.00 56.34 1027 ILE A N 1
ATOM 8236 C CA . ILE A 1 1027 ? -46.520 -5.947 45.165 1.00 56.34 1027 ILE A CA 1
ATOM 8237 C C . ILE A 1 1027 ? -46.858 -6.247 46.624 1.00 56.34 1027 ILE A C 1
ATOM 8239 O O . ILE A 1 1027 ? -46.327 -7.193 47.213 1.00 56.34 1027 ILE A O 1
ATOM 8243 N N . LYS A 1 1028 ? -47.717 -5.424 47.226 1.00 44.94 1028 LYS A N 1
ATOM 8244 C CA . LYS A 1 1028 ? -48.047 -5.533 48.647 1.00 44.94 1028 LYS A CA 1
ATOM 8245 C C . LYS A 1 1028 ? -49.215 -6.497 48.825 1.00 44.94 1028 LYS A C 1
ATOM 8247 O O . LYS A 1 1028 ? -50.331 -6.199 48.425 1.00 44.94 1028 LYS A O 1
ATOM 8252 N N . GLU A 1 1029 ? -48.920 -7.616 49.479 1.00 47.34 1029 GLU A N 1
ATOM 8253 C CA . GLU A 1 1029 ? -49.875 -8.634 49.925 1.00 47.34 1029 GLU A CA 1
ATOM 8254 C C . GLU A 1 1029 ? -50.603 -9.421 48.822 1.00 47.34 1029 GLU A C 1
ATOM 8256 O O . GLU A 1 1029 ? -50.996 -8.933 47.768 1.00 47.34 1029 GLU A O 1
ATOM 8261 N N . LYS A 1 1030 ? -50.824 -10.706 49.109 1.00 43.44 1030 LYS A N 1
ATOM 8262 C CA . LYS A 1 1030 ? -51.739 -11.551 48.348 1.00 43.44 1030 LYS A CA 1
ATOM 8263 C C . LYS A 1 1030 ? -53.139 -11.290 48.900 1.00 43.44 1030 LYS A C 1
ATOM 8265 O O . LYS A 1 1030 ? -53.449 -11.769 49.992 1.00 43.44 1030 LYS A O 1
ATOM 8270 N N . ILE A 1 1031 ? -53.976 -10.537 48.185 1.00 42.97 1031 ILE A N 1
ATOM 8271 C CA . ILE A 1 1031 ? -55.389 -10.383 48.561 1.00 42.97 1031 ILE A CA 1
ATOM 8272 C C . ILE A 1 1031 ? -56.082 -11.720 48.277 1.00 42.97 1031 ILE A C 1
ATOM 8274 O O . ILE A 1 1031 ? -56.553 -11.981 47.175 1.00 42.97 1031 ILE A O 1
ATOM 8278 N N . ASN A 1 1032 ? -56.104 -12.608 49.268 1.00 38.31 1032 ASN A N 1
ATOM 8279 C CA . ASN A 1 1032 ? -56.794 -13.886 49.164 1.00 38.31 1032 ASN A CA 1
ATOM 8280 C C . ASN A 1 1032 ? -58.259 -13.666 49.560 1.00 38.31 1032 ASN A C 1
ATOM 8282 O O . ASN A 1 1032 ? -58.607 -13.726 50.741 1.00 38.31 1032 ASN A O 1
ATOM 8286 N N . ILE A 1 1033 ? -59.112 -13.336 48.589 1.00 41.34 1033 ILE A N 1
ATOM 8287 C CA . ILE A 1 1033 ? -60.545 -13.176 48.848 1.00 41.34 1033 ILE A CA 1
ATOM 8288 C C . ILE A 1 1033 ? -61.150 -14.571 48.953 1.00 41.34 1033 ILE A C 1
ATOM 8290 O O . ILE A 1 1033 ? -61.223 -15.318 47.980 1.00 41.34 1033 ILE A O 1
ATOM 8294 N N . ASN A 1 1034 ? -61.497 -14.964 50.176 1.00 33.06 1034 ASN A N 1
ATOM 8295 C CA . ASN A 1 1034 ? -61.954 -16.312 50.476 1.00 33.06 1034 ASN A CA 1
ATOM 8296 C C . ASN A 1 1034 ? -63.403 -16.505 49.994 1.00 33.06 1034 ASN A C 1
ATOM 8298 O O . ASN A 1 1034 ? -64.350 -16.367 50.765 1.00 33.06 1034 ASN A O 1
ATOM 8302 N N . CYS A 1 1035 ? -63.583 -16.816 48.712 1.00 37.81 1035 CYS A N 1
ATOM 8303 C CA . CYS A 1 1035 ? -64.835 -17.352 48.192 1.00 37.81 1035 CYS A CA 1
ATOM 8304 C C . CYS A 1 1035 ? -64.750 -18.881 48.278 1.00 37.81 1035 CYS A C 1
ATOM 8306 O O . CYS A 1 1035 ? -64.109 -19.504 47.439 1.00 37.81 1035 CYS A O 1
ATOM 8308 N N . GLU A 1 1036 ? -65.378 -19.494 49.285 1.00 34.88 1036 GLU A N 1
ATOM 8309 C CA . GLU A 1 1036 ? -65.294 -20.935 49.613 1.00 34.88 1036 GLU A CA 1
ATOM 8310 C C . GLU A 1 1036 ? -65.741 -21.933 48.503 1.00 34.88 1036 GLU A C 1
ATOM 8312 O O . GLU A 1 1036 ? -65.962 -23.106 48.797 1.00 34.88 1036 GLU A O 1
ATOM 8317 N N . LEU A 1 1037 ? -65.866 -21.546 47.226 1.00 39.53 1037 LEU A N 1
ATOM 8318 C CA . LEU A 1 1037 ? -66.289 -22.426 46.125 1.00 39.53 1037 LEU A CA 1
ATOM 8319 C C . LEU A 1 1037 ? -65.652 -22.093 44.752 1.00 39.53 1037 LEU A C 1
ATOM 8321 O O . LEU A 1 1037 ? -66.379 -21.951 43.771 1.00 39.53 1037 LEU A O 1
ATOM 8325 N N . LEU A 1 1038 ? -64.320 -22.022 44.625 1.00 33.56 1038 LEU A N 1
ATOM 8326 C CA . LEU A 1 1038 ? -63.657 -22.004 43.303 1.00 33.56 1038 LEU A CA 1
ATOM 8327 C C . LEU A 1 1038 ? -62.461 -22.980 43.210 1.00 33.56 1038 LEU A C 1
ATOM 8329 O O . LEU A 1 1038 ? -61.810 -23.233 44.223 1.00 33.56 1038 LEU A O 1
ATOM 8333 N N . PRO A 1 1039 ? -62.211 -23.585 42.025 1.00 34.56 1039 PRO A N 1
ATOM 8334 C CA . PRO A 1 1039 ? -61.281 -24.705 41.843 1.00 34.56 1039 PRO A CA 1
ATOM 8335 C C . PRO A 1 1039 ? -59.796 -24.299 41.891 1.00 34.56 1039 PRO A C 1
ATOM 8337 O O . PRO A 1 1039 ? -59.440 -23.164 41.588 1.00 34.56 1039 PRO A O 1
ATOM 8340 N N . ASP A 1 1040 ? -58.947 -25.285 42.207 1.00 32.84 1040 ASP A N 1
ATOM 8341 C CA . ASP A 1 1040 ? -57.535 -25.234 42.651 1.00 32.84 1040 ASP A CA 1
ATOM 8342 C C . ASP A 1 1040 ? -56.489 -24.510 41.759 1.00 32.84 1040 ASP A C 1
ATOM 8344 O O . ASP A 1 1040 ? -55.288 -24.634 42.003 1.00 32.84 1040 ASP A O 1
ATOM 8348 N N . ASN A 1 1041 ? -56.884 -23.743 40.738 1.00 33.06 1041 ASN A N 1
ATOM 8349 C CA . ASN A 1 1041 ? -55.961 -23.257 39.701 1.00 33.06 1041 ASN A CA 1
ATOM 8350 C C . ASN A 1 1041 ? -55.800 -21.728 39.627 1.00 33.06 1041 ASN A C 1
ATOM 8352 O O . ASN A 1 1041 ? -55.104 -21.246 38.735 1.00 33.06 1041 ASN A O 1
ATOM 8356 N N . LEU A 1 1042 ? -56.389 -20.962 40.548 1.00 33.00 1042 LEU A N 1
ATOM 8357 C CA . LEU A 1 1042 ? -56.137 -19.523 40.641 1.00 33.00 1042 LEU A CA 1
ATOM 8358 C C . LEU A 1 1042 ? -54.980 -19.267 41.617 1.00 33.00 1042 LEU A C 1
ATOM 8360 O O . LEU A 1 1042 ? -55.163 -19.174 42.831 1.00 33.00 1042 LEU A O 1
ATOM 8364 N N . VAL A 1 1043 ? -53.760 -19.175 41.092 1.00 33.38 1043 VAL A N 1
ATOM 8365 C CA . VAL A 1 1043 ? -52.655 -18.558 41.832 1.00 33.38 1043 VAL A CA 1
ATOM 8366 C C . VAL A 1 1043 ? -52.752 -17.058 41.572 1.00 33.38 1043 VAL A C 1
ATOM 8368 O O . VAL A 1 1043 ? -52.393 -16.614 40.487 1.00 33.38 1043 VAL A O 1
ATOM 8371 N N . ILE A 1 1044 ? -53.271 -16.301 42.547 1.00 36.81 1044 ILE A N 1
ATOM 8372 C CA . ILE A 1 1044 ? -52.969 -14.861 42.652 1.00 36.81 1044 ILE A CA 1
ATOM 8373 C C . ILE A 1 1044 ? -51.471 -14.706 42.899 1.00 36.81 1044 ILE A C 1
ATOM 8375 O O . ILE A 1 1044 ? -50.964 -15.432 43.799 1.00 36.81 1044 ILE A O 1
#

Sequence (1044 aa):
MMISGDNFQFGQKRTEYSYYFSRYGHIWGWASWRRAWIKNDDSMQLWQELRENNWLKDVLGNDQAIAYWSRIFQSVYDGFNTWDYIWVFTMWANNGLCILPEVNLISNIGFGSGTHTTTSNSPFANMKVNTMDFPLKHPQTIIRNIEADNFTEQSQFSRATLSNTKLEKKCKVCDSDSHYFANAKILQKYDVKYYQCGNCGFIQTEEPYWLSEAYSEAIAPSDVGLLYRNNMMANITAKLLFNYFDHKAKFLDYGGGYGVFVRLMRDQGFDFYWQDKYCQNLFATGFELKKKDKSDLLLITAFELFEHLTYPIQELEEMLKIAPNILFSTSLLPENNPKPDQWWYYTPHEGQHIAIYTQKSLEILAEKYNLKLYTDGSSLHLFTTNKNLPENLFDLIKTGNVKTPTKESFLSHDFNQVVSKILNKNLTLNITDSVYIPEPQSPIILIDGVFFQLYKTGIARVWKSLLEQWANTDFANHILVLDRANTAPKINGIRYRTIPPYDYNNTEADKQILQQICHEEGAELFISSYYTTPIDTLSVFMAYDMIPEVIGGNLNDPMWIEKHKAINHASGFIAISENTAKDINKFFPNVPTESITVAHCGVDSLFSPASDTEIQNFKHKYGINKPYFLLGGLGGYKNSILFFQAFSQLANKQSFDIVATGAGSQLPPEWRQLTAGCTFHGLQLTDEELRLAYAGAIALVYPSKYEGFGMPVVEAMACGCPVITTPNASLPEVGGEAVIYVNDDDIEGMANALCDVQKPSLRRNLIQAGLQQAQKFSWITMAEIIKAALFNAISPQIKLTDSNYLIIPDWQTEEETLTAELYNLISTLAKNALLINQGWGVSTSTLDGGVITLVIYTTGITEEDANLFLSGIAMNLMMEEELDLENTLEFALINNLNEQKWQNLLPKITAKIKLKCDNQELVNQSLFEDLITINSEGNNYVIFPDWKADQEQLAMTISEVLKHISQEENAILLVNLNNADGEEVGLFFSEIVMNLMLNEGIELSENINVSFVNFTVNQWQSLGKLIKEKININCELLPDNLVI